Protein 2LGW (pdb70)

Nearest PDB structures (foldseek):
  2lgw-assembly1_A  TM=8.904E-01  e=2.375E-09  Homo sapiens
  2dmx-assembly1_A  TM=7.917E-01  e=4.031E-05  Homo sapiens
  6u3s-assembly1_A  TM=6.944E-01  e=1.295E-05  Homo sapiens
  2ej7-assembly1_A  TM=7.382E-01  e=2.653E-05  Homo sapiens
  2lgw-assembly1_A  TM=1.014E+00  e=5.172E-11  Homo sapiens

Solvent-accessible surface area: 5667 Å² total; per-residue (Å²): 231,47,66,1,121,136,65,12,54,35,57,143,108,38,74,57,111,48,9,93,108,0,44,138,74,22,10,109,95,80,82,94,102,120,27,96,129,72,126,89,98,5,87,74,68,87,111,52,0,30,99,14,39,81,30,46,38,64,154,110,73,102,80,58,145,96,117,159,60,219,151

InterPro domains:
  IPR001623 DnaJ domain [PF00226] (3-66)
  IPR001623 DnaJ domain [PR00625] (5-23)
  IPR001623 DnaJ domain [PR00625] (23-38)
  IPR001623 DnaJ domain [PR00625] (41-61)
  IPR001623 DnaJ domain [PR00625] (61-80)
  IPR001623 DnaJ domain [PS50076] (3-69)
  IPR001623 DnaJ domain [SM00271] (2-61)
  IPR001623 DnaJ domain [cd06257] (4-58)
  IPR003903 Ubiquitin interacting motif [PS50330] (250-269)
  IPR003903 Ubiquitin interacting motif [SM00726] (207-226)
  IPR003903 Ubiquitin interacting motif [SM00726] (250-269)
  IPR018253 DnaJ domain, conserved site [PS00636] (46-65)
  IPR036869 Chaperone J-domain superfamily [G3DSA:1.10.287.110] (2-115)
  IPR036869 Chaperone J-domain superfamily [SSF46565] (2-113)
  IPR043183 DnaJ homolog subfamily B member 2/6-like [PTHR45168] (1-264)

CATH classification: 1.10.287.110

GO terms:
  GO:0005789 endoplasmic reticulum membrane (C, IDA)
  GO:0005515 protein binding (F, IPI)
  GO:0036503 ERAD pathway (P, IDA)
  GO:0032436 positive regulation of proteasomal ubiquitin-dependent protein catabolic process (P, IDA)
  GO:0005634 nucleus (C, IDA)
  GO:0005737 cytoplasm (C, IDA)
  GO:0120283 protein serine/threonine kinase binding (F, IPI)
  GO:0032880 regulation of protein localization (P, IMP)
  GO:0090084 negative regulation of inclusion body assembly (P, IMP)
  GO:0031625 ubiquitin protein ligase binding (F, IPI)
  GO:0030544 Hsp70 protein binding (F, IDA)
  GO:0031593 polyubiquitin modification-dependent protein binding (F, IDA)
  GO:0043161 proteasome-mediated ubiquitin-dependent protein catabolic process (P, IMP)
  GO:0070628 proteasome binding (F, IDA)
  GO:0016234 inclusion body (C, IDA)
  GO:0000502 proteasome complex (C, IDA)
  GO:0031398 positive regulation of protein ubiquitination (P, IDA)
  GO:0090084 negative regulation of inclusion body assembly (P, IDA)
  GO:0090086 negative regulation of protein deubiquitination (P, IDA)
  GO:0030544 Hsp70 protein binding (F, IPI)

Structure (mmCIF, N/CA/C/O backbone):
data_2LGW
#
_entry.id   2LGW
#
loop_
_atom_site.group_PDB
_atom_site.id
_atom_site.type_symbol
_atom_site.label_atom_id
_atom_site.label_alt_id
_atom_site.label_comp_id
_atom_site.label_asym_id
_atom_site.label_entity_id
_atom_site.label_seq_id
_atom_site.pdbx_PDB_ins_code
_atom_site.Cartn_x
_atom_site.Cartn_y
_atom_site.Cartn_z
_atom_site.occupancy
_atom_site.B_iso_or_equiv
_atom_site.auth_seq_id
_atom_site.auth_comp_id
_atom_site.auth_asym_id
_atom_site.auth_atom_id
_atom_site.pdbx_PDB_model_num
ATOM 1 N N . MET A 1 1 ? -13.664 3.109 9.956 1.00 0.00 1 MET A N 1
ATOM 2 C CA . MET A 1 1 ? -12.518 2.207 9.710 1.00 0.00 1 MET A CA 1
ATOM 3 C C . MET A 1 1 ? -11.884 2.514 8.364 1.00 0.00 1 MET A C 1
ATOM 4 O O . MET A 1 1 ? -12.463 2.222 7.318 1.00 0.00 1 MET A O 1
ATOM 20 N N . ALA A 1 2 ? -10.705 3.115 8.385 1.00 0.00 2 ALA A N 1
ATOM 21 C CA . ALA A 1 2 ? -9.981 3.382 7.152 1.00 0.00 2 ALA A CA 1
ATOM 22 C C . ALA A 1 2 ? -8.752 2.492 7.052 1.00 0.00 2 ALA A C 1
ATOM 23 O O . ALA A 1 2 ? -8.460 1.932 5.998 1.00 0.00 2 ALA A O 1
ATOM 30 N N . SER A 1 3 ? -8.030 2.396 8.171 1.00 0.00 3 SER A N 1
ATOM 31 C CA . SER A 1 3 ? -6.854 1.531 8.307 1.00 0.00 3 SER A CA 1
ATOM 32 C C . SER A 1 3 ? -5.685 2.001 7.442 1.00 0.00 3 SER A C 1
ATOM 33 O O . SER A 1 3 ? -4.575 1.485 7.560 1.00 0.00 3 SER A O 1
ATOM 41 N N . TYR A 1 4 ? -5.933 3.002 6.602 1.00 0.00 4 TYR A N 1
ATOM 42 C CA . TYR A 1 4 ? -4.929 3.511 5.675 1.00 0.00 4 TYR A CA 1
ATOM 43 C C . TYR A 1 4 ? -3.687 4.020 6.404 1.00 0.00 4 TYR A C 1
ATOM 44 O O . TYR A 1 4 ? -2.566 3.866 5.915 1.00 0.00 4 TYR A O 1
ATOM 62 N N . TYR A 1 5 ? -3.895 4.607 7.575 1.00 0.00 5 TYR A N 1
ATOM 63 C CA . TYR A 1 5 ? -2.795 5.088 8.401 1.00 0.00 5 TYR A CA 1
ATOM 64 C C . TYR A 1 5 ? -1.827 3.948 8.706 1.00 0.00 5 TYR A C 1
ATOM 65 O O . TYR A 1 5 ? -0.609 4.116 8.653 1.00 0.00 5 TYR A O 1
ATOM 83 N N . GLU A 1 6 ? -2.387 2.791 9.020 1.00 0.00 6 GLU A N 1
ATOM 84 C CA . GLU A 1 6 ? -1.595 1.617 9.341 1.00 0.00 6 GLU A CA 1
ATOM 85 C C . GLU A 1 6 ? -0.967 0.995 8.096 1.00 0.00 6 GLU A C 1
ATOM 86 O O . GLU A 1 6 ? 0.213 0.643 8.094 1.00 0.00 6 GLU A O 1
ATOM 98 N N . ILE A 1 7 ? -1.772 0.868 7.044 1.00 0.00 7 ILE A N 1
ATOM 99 C CA . ILE A 1 7 ? -1.405 0.063 5.882 1.00 0.00 7 ILE A CA 1
ATOM 100 C C . ILE A 1 7 ? -0.321 0.696 5.003 1.00 0.00 7 ILE A C 1
ATOM 101 O O . ILE A 1 7 ? 0.581 -0.004 4.537 1.00 0.00 7 ILE A O 1
ATOM 117 N N . LEU A 1 8 ? -0.387 2.003 4.777 1.00 0.00 8 LEU A N 1
ATOM 118 C CA . LEU A 1 8 ? 0.465 2.616 3.770 1.00 0.00 8 LEU A CA 1
ATOM 119 C C . LEU A 1 8 ? 1.663 3.328 4.382 1.00 0.00 8 LEU A C 1
ATOM 120 O O . LEU A 1 8 ? 2.607 2.695 4.852 1.00 0.00 8 LEU A O 1
ATOM 136 N N . ASP A 1 9 ? 1.603 4.654 4.381 1.00 0.00 9 ASP A N 1
ATOM 137 C CA . ASP A 1 9 ? 2.749 5.472 4.760 1.00 0.00 9 ASP A CA 1
ATOM 138 C C . ASP A 1 9 ? 2.308 6.673 5.585 1.00 0.00 9 ASP A C 1
ATOM 139 O O . ASP A 1 9 ? 3.002 7.095 6.507 1.00 0.00 9 ASP A O 1
ATOM 148 N N . VAL A 1 10 ? 1.146 7.219 5.253 1.00 0.00 10 VAL A N 1
ATOM 149 C CA . VAL A 1 10 ? 0.628 8.386 5.964 1.00 0.00 10 VAL A CA 1
ATOM 150 C C . VAL A 1 10 ? -0.823 8.178 6.413 1.00 0.00 10 VAL A C 1
ATOM 151 O O . VAL A 1 10 ? -1.503 7.269 5.934 1.00 0.00 10 VAL A O 1
ATOM 164 N N . PRO A 1 11 ? -1.290 8.997 7.378 1.00 0.00 11 PRO A N 1
ATOM 165 C CA . PRO A 1 11 ? -2.687 8.989 7.849 1.00 0.00 11 PRO A CA 1
ATOM 166 C C . PRO A 1 11 ? -3.688 9.349 6.758 1.00 0.00 11 PRO A C 1
ATOM 167 O O . PRO A 1 11 ? -3.331 9.964 5.752 1.00 0.00 11 PRO A O 1
ATOM 178 N N . ARG A 1 12 ? -4.955 8.991 6.968 1.00 0.00 12 ARG A N 1
ATOM 179 C CA . ARG A 1 12 ? -5.993 9.374 6.028 1.00 0.00 12 ARG A CA 1
ATOM 180 C C . ARG A 1 12 ? -6.392 10.826 6.285 1.00 0.00 12 ARG A C 1
ATOM 181 O O . ARG A 1 12 ? -7.023 11.159 7.286 1.00 0.00 12 ARG A O 1
ATOM 202 N N . SER A 1 13 ? -5.964 11.675 5.381 1.00 0.00 13 SER A N 1
ATOM 203 C CA . SER A 1 13 ? -6.136 13.114 5.495 1.00 0.00 13 SER A CA 1
ATOM 204 C C . SER A 1 13 ? -5.589 13.740 4.227 1.00 0.00 13 SER A C 1
ATOM 205 O O . SER A 1 13 ? -6.139 14.701 3.692 1.00 0.00 13 SER A O 1
ATOM 213 N N . ALA A 1 14 ? -4.506 13.151 3.745 1.00 0.00 14 ALA A N 1
ATOM 214 C CA . ALA A 1 14 ? -3.929 13.522 2.475 1.00 0.00 14 ALA A CA 1
ATOM 215 C C . ALA A 1 14 ? -4.812 13.024 1.332 1.00 0.00 14 ALA A C 1
ATOM 216 O O . ALA A 1 14 ? -5.455 11.976 1.443 1.00 0.00 14 ALA A O 1
ATOM 223 N N . SER A 1 15 ? -4.869 13.797 0.254 1.00 0.00 15 SER A N 1
ATOM 224 C CA . SER A 1 15 ? -5.711 13.466 -0.890 1.00 0.00 15 SER A CA 1
ATOM 225 C C . SER A 1 15 ? -5.197 12.225 -1.612 1.00 0.00 15 SER A C 1
ATOM 226 O O . SER A 1 15 ? -4.054 11.816 -1.407 1.00 0.00 15 SER A O 1
ATOM 234 N N . ALA A 1 16 ? -6.033 11.660 -2.479 1.00 0.00 16 ALA A N 1
ATOM 235 C CA . ALA A 1 16 ? -5.701 10.440 -3.224 1.00 0.00 16 ALA A CA 1
ATOM 236 C C . ALA A 1 16 ? -4.356 10.560 -3.942 1.00 0.00 16 ALA A C 1
ATOM 237 O O . ALA A 1 16 ? -3.642 9.571 -4.126 1.00 0.00 16 ALA A O 1
ATOM 244 N N . ASP A 1 17 ? -4.015 11.782 -4.325 1.00 0.00 17 ASP A N 1
ATOM 245 C CA . ASP A 1 17 ? -2.755 12.065 -5.003 1.00 0.00 17 ASP A CA 1
ATOM 246 C C . ASP A 1 17 ? -1.580 11.634 -4.141 1.00 0.00 17 ASP A C 1
ATOM 247 O O . ASP A 1 17 ? -0.625 11.024 -4.624 1.00 0.00 17 ASP A O 1
ATOM 256 N N . ASP A 1 18 ? -1.666 11.965 -2.864 1.00 0.00 18 ASP A N 1
ATOM 257 C CA . ASP A 1 18 ? -0.618 11.649 -1.902 1.00 0.00 18 ASP A CA 1
ATOM 258 C C . ASP A 1 18 ? -0.556 10.149 -1.667 1.00 0.00 18 ASP A C 1
ATOM 259 O O . ASP A 1 18 ? 0.513 9.596 -1.465 1.00 0.00 18 ASP A O 1
ATOM 268 N N . ILE A 1 19 ? -1.717 9.501 -1.697 1.00 0.00 19 ILE A N 1
ATOM 269 C CA . ILE A 1 19 ? -1.794 8.043 -1.553 1.00 0.00 19 ILE A CA 1
ATOM 270 C C . ILE A 1 19 ? -0.958 7.349 -2.630 1.00 0.00 19 ILE A C 1
ATOM 271 O O . ILE A 1 19 ? -0.162 6.454 -2.331 1.00 0.00 19 ILE A O 1
ATOM 287 N N . LYS A 1 20 ? -1.126 7.777 -3.877 1.00 0.00 20 LYS A N 1
ATOM 288 C CA . LYS A 1 20 ? -0.355 7.217 -4.981 1.00 0.00 20 LYS A CA 1
ATOM 289 C C . LYS A 1 20 ? 1.124 7.563 -4.818 1.00 0.00 20 LYS A C 1
ATOM 290 O O . LYS A 1 20 ? 2.003 6.743 -5.092 1.00 0.00 20 LYS A O 1
ATOM 309 N N . LYS A 1 21 ? 1.384 8.778 -4.351 1.00 0.00 21 LYS A N 1
ATOM 310 C CA . LYS A 1 21 ? 2.742 9.250 -4.143 1.00 0.00 21 LYS A CA 1
ATOM 311 C C . LYS A 1 21 ? 3.398 8.514 -2.973 1.00 0.00 21 LYS A C 1
ATOM 312 O O . LYS A 1 21 ? 4.598 8.246 -2.997 1.00 0.00 21 LYS A O 1
ATOM 331 N N . ALA A 1 22 ? 2.609 8.195 -1.950 1.00 0.00 22 ALA A N 1
ATOM 332 C CA . ALA A 1 22 ? 3.094 7.431 -0.807 1.00 0.00 22 ALA A CA 1
ATOM 333 C C . ALA A 1 22 ? 3.517 6.035 -1.241 1.00 0.00 22 ALA A C 1
ATOM 334 O O . ALA A 1 22 ? 4.490 5.480 -0.728 1.00 0.00 22 ALA A O 1
ATOM 341 N N . TYR A 1 23 ? 2.788 5.481 -2.198 1.00 0.00 23 TYR A N 1
ATOM 342 C CA . TYR A 1 23 ? 3.160 4.216 -2.805 1.00 0.00 23 TYR A CA 1
ATOM 343 C C . TYR A 1 23 ? 4.486 4.356 -3.541 1.00 0.00 23 TYR A C 1
ATOM 344 O O . TYR A 1 23 ? 5.396 3.552 -3.354 1.00 0.00 23 TYR A O 1
ATOM 362 N N . ARG A 1 24 ? 4.600 5.404 -4.350 1.00 0.00 24 ARG A N 1
ATOM 363 C CA . ARG A 1 24 ? 5.809 5.633 -5.130 1.00 0.00 24 ARG A CA 1
ATOM 364 C C . ARG A 1 24 ? 7.007 5.908 -4.229 1.00 0.00 24 ARG A C 1
ATOM 365 O O . ARG A 1 24 ? 8.089 5.370 -4.450 1.00 0.00 24 ARG A O 1
ATOM 386 N N . ARG A 1 25 ? 6.813 6.726 -3.200 1.00 0.00 25 ARG A N 1
ATOM 387 C CA . ARG A 1 25 ? 7.909 7.087 -2.311 1.00 0.00 25 ARG A CA 1
ATOM 388 C C . ARG A 1 25 ? 8.405 5.860 -1.551 1.00 0.00 25 ARG A C 1
ATOM 389 O O . ARG A 1 25 ? 9.609 5.673 -1.376 1.00 0.00 25 ARG A O 1
ATOM 410 N N . LYS A 1 26 ? 7.475 5.017 -1.124 1.00 0.00 26 LYS A N 1
ATOM 411 C CA . LYS A 1 26 ? 7.818 3.800 -0.417 1.00 0.00 26 LYS A CA 1
ATOM 412 C C . LYS A 1 26 ? 8.442 2.786 -1.368 1.00 0.00 26 LYS A C 1
ATOM 413 O O . LYS A 1 26 ? 9.340 2.036 -0.991 1.00 0.00 26 LYS A O 1
ATOM 432 N N . ALA A 1 27 ? 7.949 2.770 -2.597 1.00 0.00 27 ALA A N 1
ATOM 433 C CA . ALA A 1 27 ? 8.526 1.943 -3.652 1.00 0.00 27 ALA A CA 1
ATOM 434 C C . ALA A 1 27 ? 10.017 2.225 -3.821 1.00 0.00 27 ALA A C 1
ATOM 435 O O . ALA A 1 27 ? 10.816 1.303 -3.940 1.00 0.00 27 ALA A O 1
ATOM 442 N N . LEU A 1 28 ? 10.382 3.506 -3.835 1.00 0.00 28 LEU A N 1
ATOM 443 C CA . LEU A 1 28 ? 11.788 3.909 -3.902 1.00 0.00 28 LEU A CA 1
ATOM 444 C C . LEU A 1 28 ? 12.499 3.618 -2.581 1.00 0.00 28 LEU A C 1
ATOM 445 O O . LEU A 1 28 ? 13.684 3.275 -2.560 1.00 0.00 28 LEU A O 1
ATOM 461 N N . GLN A 1 29 ? 11.762 3.771 -1.490 1.00 0.00 29 GLN A N 1
ATOM 462 C CA . GLN A 1 29 ? 12.268 3.519 -0.141 1.00 0.00 29 GLN A CA 1
ATOM 463 C C . GLN A 1 29 ? 12.692 2.056 0.033 1.00 0.00 29 GLN A C 1
ATOM 464 O O . GLN A 1 29 ? 13.679 1.764 0.712 1.00 0.00 29 GLN A O 1
ATOM 478 N N . TRP A 1 30 ? 11.948 1.147 -0.583 1.00 0.00 30 TRP A N 1
ATOM 479 C CA . TRP A 1 30 ? 12.260 -0.279 -0.516 1.00 0.00 30 TRP A CA 1
ATOM 480 C C . TRP A 1 30 ? 12.710 -0.800 -1.877 1.00 0.00 30 TRP A C 1
ATOM 481 O O . TRP A 1 30 ? 12.663 -1.999 -2.151 1.00 0.00 30 TRP A O 1
ATOM 502 N N . HIS A 1 31 ? 13.123 0.117 -2.735 1.00 0.00 31 HIS A N 1
ATOM 503 C CA . HIS A 1 31 ? 13.611 -0.232 -4.062 1.00 0.00 31 HIS A CA 1
ATOM 504 C C . HIS A 1 31 ? 14.984 -0.888 -3.921 1.00 0.00 31 HIS A C 1
ATOM 505 O O . HIS A 1 31 ? 15.756 -0.525 -3.042 1.00 0.00 31 HIS A O 1
ATOM 520 N N . PRO A 1 32 ? 15.293 -1.878 -4.788 1.00 0.00 32 PRO A N 1
ATOM 521 C CA . PRO A 1 32 ? 16.523 -2.690 -4.705 1.00 0.00 32 PRO A CA 1
ATOM 522 C C . PRO A 1 32 ? 17.801 -1.861 -4.670 1.00 0.00 32 PRO A C 1
ATOM 523 O O . PRO A 1 32 ? 18.809 -2.288 -4.111 1.00 0.00 32 PRO A O 1
ATOM 534 N N . ASP A 1 33 ? 17.762 -0.687 -5.277 1.00 0.00 33 ASP A N 1
ATOM 535 C CA . ASP A 1 33 ? 18.908 0.217 -5.255 1.00 0.00 33 ASP A CA 1
ATOM 536 C C . ASP A 1 33 ? 19.142 0.735 -3.837 1.00 0.00 33 ASP A C 1
ATOM 537 O O . ASP A 1 33 ? 20.257 1.101 -3.470 1.00 0.00 33 ASP A O 1
ATOM 546 N N . LYS A 1 34 ? 18.079 0.745 -3.044 1.00 0.00 34 LYS A N 1
ATOM 547 C CA . LYS A 1 34 ? 18.115 1.298 -1.702 1.00 0.00 34 LYS A CA 1
ATOM 548 C C . LYS A 1 34 ? 18.040 0.192 -0.648 1.00 0.00 34 LYS A C 1
ATOM 549 O O . LYS A 1 34 ? 18.018 0.470 0.550 1.00 0.00 34 LYS A O 1
ATOM 568 N N . ASN A 1 35 ? 18.010 -1.060 -1.088 1.00 0.00 35 ASN A N 1
ATOM 569 C CA . ASN A 1 35 ? 17.854 -2.176 -0.163 1.00 0.00 35 ASN A CA 1
ATOM 570 C C . ASN A 1 35 ? 19.193 -2.884 0.041 1.00 0.00 35 ASN A C 1
ATOM 571 O O . ASN A 1 35 ? 19.982 -3.031 -0.896 1.00 0.00 35 ASN A O 1
ATOM 582 N N . PRO A 1 36 ? 19.479 -3.295 1.288 1.00 0.00 36 PRO A N 1
ATOM 583 C CA . PRO A 1 36 ? 20.729 -3.966 1.639 1.00 0.00 36 PRO A CA 1
ATOM 584 C C . PRO A 1 36 ? 20.662 -5.485 1.443 1.00 0.00 36 PRO A C 1
ATOM 585 O O . PRO A 1 36 ? 20.432 -5.965 0.335 1.00 0.00 36 PRO A O 1
ATOM 596 N N . ASP A 1 37 ? 20.857 -6.239 2.524 1.00 0.00 37 ASP A N 1
ATOM 597 C CA . ASP A 1 37 ? 20.866 -7.702 2.453 1.00 0.00 37 ASP A CA 1
ATOM 598 C C . ASP A 1 37 ? 19.460 -8.267 2.589 1.00 0.00 37 ASP A C 1
ATOM 599 O O . ASP A 1 37 ? 19.233 -9.460 2.395 1.00 0.00 37 ASP A O 1
ATOM 608 N N . ASN A 1 38 ? 18.513 -7.400 2.908 1.00 0.00 38 ASN A N 1
ATOM 609 C CA . ASN A 1 38 ? 17.129 -7.815 3.068 1.00 0.00 38 ASN A CA 1
ATOM 610 C C . ASN A 1 38 ? 16.319 -7.429 1.841 1.00 0.00 38 ASN A C 1
ATOM 611 O O . ASN A 1 38 ? 15.971 -6.262 1.658 1.00 0.00 38 ASN A O 1
ATOM 622 N N . LYS A 1 39 ? 16.040 -8.408 0.994 1.00 0.00 39 LYS A N 1
ATOM 623 C CA . LYS A 1 39 ? 15.271 -8.170 -0.220 1.00 0.00 39 LYS A CA 1
ATOM 624 C C . LYS A 1 39 ? 13.817 -8.541 0.007 1.00 0.00 39 LYS A C 1
ATOM 625 O O . LYS A 1 39 ? 12.915 -7.929 -0.560 1.00 0.00 39 LYS A O 1
ATOM 644 N N . GLU A 1 40 ? 13.608 -9.527 0.870 1.00 0.00 40 GLU A N 1
ATOM 645 C CA . GLU A 1 40 ? 12.275 -10.055 1.135 1.00 0.00 40 GLU A CA 1
ATOM 646 C C . GLU A 1 40 ? 11.383 -8.965 1.713 1.00 0.00 40 GLU A C 1
ATOM 647 O O . GLU A 1 40 ? 10.258 -8.779 1.270 1.00 0.00 40 GLU A O 1
ATOM 659 N N . PHE A 1 41 ? 11.917 -8.215 2.663 1.00 0.00 41 PHE A N 1
ATOM 660 C CA . PHE A 1 41 ? 11.176 -7.130 3.285 1.00 0.00 41 PHE A CA 1
ATOM 661 C C . PHE A 1 41 ? 10.901 -6.006 2.297 1.00 0.00 41 PHE A C 1
ATOM 662 O O . PHE A 1 41 ? 9.830 -5.399 2.323 1.00 0.00 41 PHE A O 1
ATOM 679 N N . ALA A 1 42 ? 11.865 -5.736 1.427 1.00 0.00 42 ALA A N 1
ATOM 680 C CA . ALA A 1 42 ? 11.730 -4.658 0.457 1.00 0.00 42 ALA A CA 1
ATOM 681 C C . ALA A 1 42 ? 10.658 -4.983 -0.576 1.00 0.00 42 ALA A C 1
ATOM 682 O O . ALA A 1 42 ? 9.798 -4.154 -0.873 1.00 0.00 42 ALA A O 1
ATOM 689 N N . GLU A 1 43 ? 10.687 -6.202 -1.100 1.00 0.00 43 GLU A N 1
ATOM 690 C CA . GLU A 1 43 ? 9.683 -6.625 -2.066 1.00 0.00 43 GLU A CA 1
ATOM 691 C C . GLU A 1 43 ? 8.329 -6.798 -1.389 1.00 0.00 43 GLU A C 1
ATOM 692 O O . GLU A 1 43 ? 7.295 -6.495 -1.978 1.00 0.00 43 GLU A O 1
ATOM 704 N N . LYS A 1 44 ? 8.343 -7.282 -0.148 1.00 0.00 44 LYS A N 1
ATOM 705 C CA . LYS A 1 44 ? 7.131 -7.466 0.625 1.00 0.00 44 LYS A CA 1
ATOM 706 C C . LYS A 1 44 ? 6.410 -6.135 0.795 1.00 0.00 44 LYS A C 1
ATOM 707 O O . LYS A 1 44 ? 5.198 -6.046 0.609 1.00 0.00 44 LYS A O 1
ATOM 726 N N . LYS A 1 45 ? 7.175 -5.096 1.115 1.00 0.00 45 LYS A N 1
ATOM 727 C CA . LYS A 1 45 ? 6.614 -3.766 1.290 1.00 0.00 45 LYS A CA 1
ATOM 728 C C . LYS A 1 45 ? 6.120 -3.212 -0.030 1.00 0.00 45 LYS A C 1
ATOM 729 O O . LYS A 1 45 ? 5.063 -2.592 -0.091 1.00 0.00 45 LYS A O 1
ATOM 748 N N . PHE A 1 46 ? 6.878 -3.463 -1.088 1.00 0.00 46 PHE A N 1
ATOM 749 C CA . PHE A 1 46 ? 6.496 -3.026 -2.425 1.00 0.00 46 PHE A CA 1
ATOM 750 C C . PHE A 1 46 ? 5.186 -3.692 -2.849 1.00 0.00 46 PHE A C 1
ATOM 751 O O . PHE A 1 46 ? 4.308 -3.056 -3.431 1.00 0.00 46 PHE A O 1
ATOM 768 N N . LYS A 1 47 ? 5.063 -4.975 -2.542 1.00 0.00 47 LYS A N 1
ATOM 769 C CA . LYS A 1 47 ? 3.872 -5.734 -2.890 1.00 0.00 47 LYS A CA 1
ATOM 770 C C . LYS A 1 47 ? 2.655 -5.274 -2.092 1.00 0.00 47 LYS A C 1
ATOM 771 O O . LYS A 1 47 ? 1.570 -5.101 -2.657 1.00 0.00 47 LYS A O 1
ATOM 790 N N . GLU A 1 48 ? 2.830 -5.061 -0.791 1.00 0.00 48 GLU A N 1
ATOM 791 C CA . GLU A 1 48 ? 1.710 -4.672 0.063 1.00 0.00 48 GLU A CA 1
ATOM 792 C C . GLU A 1 48 ? 1.272 -3.231 -0.194 1.00 0.00 48 GLU A C 1
ATOM 793 O O . GLU A 1 48 ? 0.081 -2.933 -0.151 1.00 0.00 48 GLU A O 1
ATOM 805 N N . VAL A 1 49 ? 2.213 -2.334 -0.475 1.00 0.00 49 VAL A N 1
ATOM 806 C CA . VAL A 1 49 ? 1.844 -0.957 -0.787 1.00 0.00 49 VAL A CA 1
ATOM 807 C C . VAL A 1 49 ? 1.093 -0.904 -2.110 1.00 0.00 49 VAL A C 1
ATOM 808 O O . VAL A 1 49 ? 0.118 -0.170 -2.245 1.00 0.00 49 VAL A O 1
ATOM 821 N N . ALA A 1 50 ? 1.522 -1.718 -3.068 1.00 0.00 50 ALA A N 1
ATOM 822 C CA . ALA A 1 50 ? 0.880 -1.756 -4.371 1.00 0.00 50 ALA A CA 1
ATOM 823 C C . ALA A 1 50 ? -0.577 -2.192 -4.260 1.00 0.00 50 ALA A C 1
ATOM 824 O O . ALA A 1 50 ? -1.453 -1.582 -4.865 1.00 0.00 50 ALA A O 1
ATOM 831 N N . GLU A 1 51 ? -0.839 -3.229 -3.467 1.00 0.00 51 GLU A N 1
ATOM 832 C CA . GLU A 1 51 ? -2.200 -3.734 -3.307 1.00 0.00 51 GLU A CA 1
ATOM 833 C C . GLU A 1 51 ? -3.044 -2.780 -2.469 1.00 0.00 51 GLU A C 1
ATOM 834 O O . GLU A 1 51 ? -4.210 -2.533 -2.773 1.00 0.00 51 GLU A O 1
ATOM 846 N N . ALA A 1 52 ? -2.439 -2.240 -1.420 1.00 0.00 52 ALA A N 1
ATOM 847 C CA . ALA A 1 52 ? -3.145 -1.397 -0.470 1.00 0.00 52 ALA A CA 1
ATOM 848 C C . ALA A 1 52 ? -3.478 -0.036 -1.072 1.00 0.00 52 ALA A C 1
ATOM 849 O O . ALA A 1 52 ? -4.564 0.506 -0.858 1.00 0.00 52 ALA A O 1
ATOM 856 N N . TYR A 1 53 ? -2.542 0.511 -1.830 1.00 0.00 53 TYR A N 1
ATOM 857 C CA . TYR A 1 53 ? -2.777 1.756 -2.539 1.00 0.00 53 TYR A CA 1
ATOM 858 C C . TYR A 1 53 ? -3.788 1.516 -3.658 1.00 0.00 53 TYR A C 1
ATOM 859 O O . TYR A 1 53 ? -4.609 2.381 -3.966 1.00 0.00 53 TYR A O 1
ATOM 877 N N . GLU A 1 54 ? -3.726 0.324 -4.246 1.00 0.00 54 GLU A N 1
ATOM 878 C CA . GLU A 1 54 ? -4.633 -0.058 -5.321 1.00 0.00 54 GLU A CA 1
ATOM 879 C C . GLU A 1 54 ? -6.083 -0.026 -4.847 1.00 0.00 54 GLU A C 1
ATOM 880 O O . GLU A 1 54 ? -6.940 0.581 -5.492 1.00 0.00 54 GLU A O 1
ATOM 892 N N . VAL A 1 55 ? -6.354 -0.670 -3.714 1.00 0.00 55 VAL A N 1
ATOM 893 C CA . VAL A 1 55 ? -7.714 -0.736 -3.197 1.00 0.00 55 VAL A CA 1
ATOM 894 C C . VAL A 1 55 ? -8.211 0.622 -2.735 1.00 0.00 55 VAL A C 1
ATOM 895 O O . VAL A 1 55 ? -9.349 0.969 -2.987 1.00 0.00 55 VAL A O 1
ATOM 908 N N . LEU A 1 56 ? -7.369 1.402 -2.072 1.00 0.00 56 LEU A N 1
ATOM 909 C CA . LEU A 1 56 ? -7.824 2.676 -1.528 1.00 0.00 56 LEU A CA 1
ATOM 910 C C . LEU A 1 56 ? -8.039 3.721 -2.619 1.00 0.00 56 LEU A C 1
ATOM 911 O O . LEU A 1 56 ? -8.890 4.605 -2.480 1.00 0.00 56 LEU A O 1
ATOM 927 N N . SER A 1 57 ? -7.294 3.614 -3.709 1.00 0.00 57 SER A N 1
ATOM 928 C CA . SER A 1 57 ? -7.391 4.594 -4.779 1.00 0.00 57 SER A CA 1
ATOM 929 C C . SER A 1 57 ? -8.635 4.333 -5.622 1.00 0.00 57 SER A C 1
ATOM 930 O O . SER A 1 57 ? -9.154 5.238 -6.277 1.00 0.00 57 SER A O 1
ATOM 938 N N . ASP A 1 58 ? -9.126 3.105 -5.587 1.00 0.00 58 ASP A N 1
ATOM 939 C CA . ASP A 1 58 ? -10.310 2.746 -6.353 1.00 0.00 58 ASP A CA 1
ATOM 940 C C . ASP A 1 58 ? -11.462 2.444 -5.407 1.00 0.00 58 ASP A C 1
ATOM 941 O O . ASP A 1 58 ? -11.380 1.546 -4.576 1.00 0.00 58 ASP A O 1
ATOM 950 N N . LYS A 1 59 ? -12.544 3.183 -5.565 1.00 0.00 59 LYS A N 1
ATOM 951 C CA . LYS A 1 59 ? -13.641 3.158 -4.610 1.00 0.00 59 LYS A CA 1
ATOM 952 C C . LYS A 1 59 ? -14.334 1.804 -4.611 1.00 0.00 59 LYS A C 1
ATOM 953 O O . LYS A 1 59 ? -14.787 1.325 -3.570 1.00 0.00 59 LYS A O 1
ATOM 972 N N . HIS A 1 60 ? -14.409 1.191 -5.781 1.00 0.00 60 HIS A N 1
ATOM 973 C CA . HIS A 1 60 ? -15.013 -0.129 -5.905 1.00 0.00 60 HIS A CA 1
ATOM 974 C C . HIS A 1 60 ? -14.132 -1.185 -5.242 1.00 0.00 60 HIS A C 1
ATOM 975 O O . HIS A 1 60 ? -14.629 -2.075 -4.556 1.00 0.00 60 HIS A O 1
ATOM 990 N N . LYS A 1 61 ? -12.823 -1.085 -5.449 1.00 0.00 61 LYS A N 1
ATOM 991 C CA . LYS A 1 61 ? -11.884 -2.025 -4.851 1.00 0.00 61 LYS A CA 1
ATOM 992 C C . LYS A 1 61 ? -11.952 -1.995 -3.328 1.00 0.00 61 LYS A C 1
ATOM 993 O O . LYS A 1 61 ? -11.776 -3.029 -2.681 1.00 0.00 61 LYS A O 1
ATOM 1012 N N . ARG A 1 62 ? -12.218 -0.820 -2.753 1.00 0.00 62 ARG A N 1
ATOM 1013 C CA . ARG A 1 62 ? -12.278 -0.693 -1.299 1.00 0.00 62 ARG A CA 1
ATOM 1014 C C . ARG A 1 62 ? -13.367 -1.587 -0.727 1.00 0.00 62 ARG A C 1
ATOM 1015 O O . ARG A 1 62 ? -13.147 -2.315 0.241 1.00 0.00 62 ARG A O 1
ATOM 1036 N N . GLU A 1 63 ? -14.540 -1.540 -1.342 1.00 0.00 63 GLU A N 1
ATOM 1037 C CA . GLU A 1 63 ? -15.673 -2.295 -0.846 1.00 0.00 63 GLU A CA 1
ATOM 1038 C C . GLU A 1 63 ? -15.479 -3.782 -1.103 1.00 0.00 63 GLU A C 1
ATOM 1039 O O . GLU A 1 63 ? -15.960 -4.610 -0.335 1.00 0.00 63 GLU A O 1
ATOM 1051 N N . ILE A 1 64 ? -14.763 -4.118 -2.176 1.00 0.00 64 ILE A N 1
ATOM 1052 C CA . ILE A 1 64 ? -14.443 -5.509 -2.467 1.00 0.00 64 ILE A CA 1
ATOM 1053 C C . ILE A 1 64 ? -13.566 -6.065 -1.354 1.00 0.00 64 ILE A C 1
ATOM 1054 O O . ILE A 1 64 ? -13.726 -7.205 -0.923 1.00 0.00 64 ILE A O 1
ATOM 1070 N N . TYR A 1 65 ? -12.666 -5.226 -0.864 1.00 0.00 65 TYR A N 1
ATOM 1071 C CA . TYR A 1 65 ? -11.785 -5.600 0.225 1.00 0.00 65 TYR A CA 1
ATOM 1072 C C . TYR A 1 65 ? -12.593 -5.843 1.501 1.00 0.00 65 TYR A C 1
ATOM 1073 O O . TYR A 1 65 ? -12.320 -6.781 2.249 1.00 0.00 65 TYR A O 1
ATOM 1091 N N . ASP A 1 66 ? -13.600 -5.002 1.736 1.00 0.00 66 ASP A N 1
ATOM 1092 C CA . ASP A 1 66 ? -14.450 -5.139 2.919 1.00 0.00 66 ASP A CA 1
ATOM 1093 C C . ASP A 1 66 ? -15.398 -6.336 2.806 1.00 0.00 66 ASP A C 1
ATOM 1094 O O . ASP A 1 66 ? -15.532 -7.116 3.751 1.00 0.00 66 ASP A O 1
ATOM 1103 N N . ARG A 1 67 ? -16.050 -6.494 1.652 1.00 0.00 67 ARG A N 1
ATOM 1104 C CA . ARG A 1 67 ? -17.032 -7.564 1.477 1.00 0.00 67 ARG A CA 1
ATOM 1105 C C . ARG A 1 67 ? -16.357 -8.931 1.393 1.00 0.00 67 ARG A C 1
ATOM 1106 O O . ARG A 1 67 ? -16.804 -9.886 2.019 1.00 0.00 67 ARG A O 1
ATOM 1127 N N .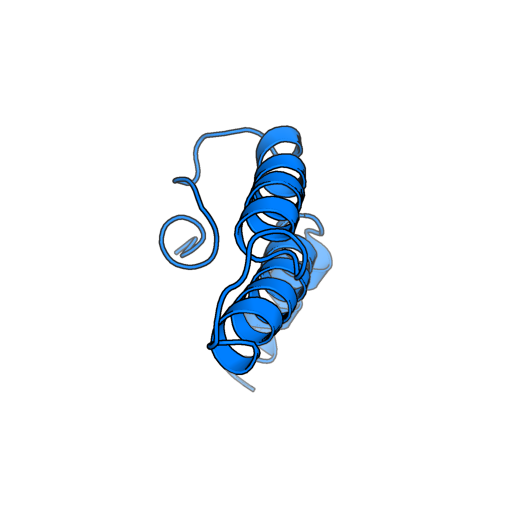 TYR A 1 68 ? -15.245 -9.006 0.672 1.00 0.00 68 TYR A N 1
ATOM 1128 C CA . TYR A 1 68 ? -14.591 -10.280 0.423 1.00 0.00 68 TYR A CA 1
ATOM 1129 C C . TYR A 1 68 ? -13.546 -10.538 1.492 1.00 0.00 68 TYR A C 1
ATOM 1130 O O . TYR A 1 68 ? -12.860 -11.558 1.487 1.00 0.00 68 TYR A O 1
ATOM 1148 N N . GLY A 1 69 ? -13.429 -9.587 2.403 1.00 0.00 69 GLY A N 1
ATOM 1149 C CA . GLY A 1 69 ? -12.702 -9.821 3.622 1.00 0.00 69 GLY A CA 1
ATOM 1150 C C . GLY A 1 69 ? -13.537 -10.649 4.562 1.00 0.00 69 GLY A C 1
ATOM 1151 O O . GLY A 1 69 ? -13.082 -11.649 5.120 1.00 0.00 69 GLY A O 1
ATOM 1155 N N . ARG A 1 70 ? -14.775 -10.214 4.721 1.00 0.00 70 ARG A N 1
ATOM 1156 C CA . ARG A 1 70 ? -15.764 -10.932 5.514 1.00 0.00 70 ARG A CA 1
ATOM 1157 C C . ARG A 1 70 ? -16.116 -12.276 4.888 1.00 0.00 70 ARG A C 1
ATOM 1158 O O . ARG A 1 70 ? -16.196 -13.285 5.587 1.00 0.00 70 ARG A O 1
ATOM 1179 N N . GLU A 1 71 ? -16.344 -12.282 3.578 1.00 0.00 71 GLU A N 1
ATOM 1180 C CA . GLU A 1 71 ? -16.671 -13.509 2.864 1.00 0.00 71 GLU A CA 1
ATOM 1181 C C . GLU A 1 71 ? -15.466 -14.440 2.800 1.00 0.00 71 GLU A C 1
ATOM 1182 O O . GLU A 1 71 ? -15.490 -15.492 3.469 1.00 0.00 71 GLU A O 1
ATOM 1194 N N . MET A 1 1 ? -11.580 3.459 11.819 1.00 0.00 1 MET A N 2
ATOM 1195 C CA . MET A 1 1 ? -12.598 2.804 10.964 1.00 0.00 1 MET A CA 2
ATOM 1196 C C . MET A 1 1 ? -11.940 2.172 9.744 1.00 0.00 1 MET A C 2
ATOM 1197 O O . MET A 1 1 ? -11.809 0.952 9.664 1.00 0.00 1 MET A O 2
ATOM 1213 N N . ALA A 1 2 ? -11.507 3.007 8.803 1.00 0.00 2 ALA A N 2
ATOM 1214 C CA . ALA A 1 2 ? -10.908 2.508 7.572 1.00 0.00 2 ALA A CA 2
ATOM 1215 C C . ALA A 1 2 ? -9.488 2.007 7.812 1.00 0.00 2 ALA A C 2
ATOM 1216 O O . ALA A 1 2 ? -9.050 1.035 7.195 1.00 0.00 2 ALA A O 2
ATOM 1223 N N . SER A 1 3 ? -8.773 2.702 8.701 1.00 0.00 3 SER A N 2
ATOM 1224 C CA . SER A 1 3 ? -7.412 2.325 9.108 1.00 0.00 3 SER A CA 2
ATOM 1225 C C . SER A 1 3 ? -6.406 2.460 7.961 1.00 0.00 3 SER A C 2
ATOM 1226 O O . SER A 1 3 ? -5.210 2.250 8.147 1.00 0.00 3 SER A O 2
ATOM 1234 N N . TYR A 1 4 ? -6.898 2.839 6.789 1.00 0.00 4 TYR A N 2
ATOM 1235 C CA . TYR A 1 4 ? -6.068 2.990 5.598 1.00 0.00 4 TYR A CA 2
ATOM 1236 C C . TYR A 1 4 ? -4.999 4.054 5.813 1.00 0.00 4 TYR A C 2
ATOM 1237 O O . TYR A 1 4 ? -3.867 3.922 5.353 1.00 0.00 4 TYR A O 2
ATOM 1255 N N . TYR A 1 5 ? -5.372 5.099 6.529 1.00 0.00 5 TYR A N 2
ATOM 1256 C CA . TYR A 1 5 ? -4.437 6.152 6.903 1.00 0.00 5 TYR A CA 2
ATOM 1257 C C . TYR A 1 5 ? -3.251 5.585 7.684 1.00 0.00 5 TYR A C 2
ATOM 1258 O O . TYR A 1 5 ? -2.114 6.007 7.488 1.00 0.00 5 TYR A O 2
ATOM 1276 N N . GLU A 1 6 ? -3.525 4.624 8.560 1.00 0.00 6 GLU A N 2
ATOM 1277 C CA . GLU A 1 6 ? -2.483 3.982 9.355 1.00 0.00 6 GLU A CA 2
ATOM 1278 C C . GLU A 1 6 ? -1.645 3.026 8.510 1.00 0.00 6 GLU A C 2
ATOM 1279 O O . GLU A 1 6 ? -0.416 3.018 8.597 1.00 0.00 6 GLU A O 2
ATOM 1291 N N . ILE A 1 7 ? -2.318 2.230 7.685 1.00 0.00 7 ILE A N 2
ATOM 1292 C CA . ILE A 1 7 ? -1.649 1.184 6.921 1.00 0.00 7 ILE A CA 2
ATOM 1293 C C . ILE A 1 7 ? -0.782 1.765 5.807 1.00 0.00 7 ILE A C 2
ATOM 1294 O O . ILE A 1 7 ? 0.257 1.200 5.462 1.00 0.00 7 ILE A O 2
ATOM 1310 N N . LEU A 1 8 ? -1.195 2.900 5.253 1.00 0.00 8 LEU A N 2
ATOM 1311 C CA . LEU A 1 8 ? -0.464 3.509 4.155 1.00 0.00 8 LEU A CA 2
ATOM 1312 C C . LEU A 1 8 ? 0.462 4.605 4.664 1.00 0.00 8 LEU A C 2
ATOM 1313 O O . LEU A 1 8 ? 1.667 4.384 4.820 1.00 0.00 8 LEU A O 2
ATOM 1329 N N . ASP A 1 9 ? -0.114 5.769 4.950 1.00 0.00 9 ASP A N 2
ATOM 1330 C CA . ASP A 1 9 ? 0.658 6.945 5.350 1.00 0.00 9 ASP A CA 2
ATOM 1331 C C . ASP A 1 9 ? -0.266 8.137 5.552 1.00 0.00 9 ASP A C 2
ATOM 1332 O O . ASP A 1 9 ? -0.172 8.857 6.547 1.00 0.00 9 ASP A O 2
ATOM 1341 N N . VAL A 1 10 ? -1.192 8.303 4.621 1.00 0.00 10 VAL A N 2
ATOM 1342 C CA . VAL A 1 10 ? -2.026 9.500 4.564 1.00 0.00 10 VAL A CA 2
ATOM 1343 C C . VAL A 1 10 ? -3.510 9.159 4.686 1.00 0.00 10 VAL A C 2
ATOM 1344 O O . VAL A 1 10 ? -3.927 8.035 4.400 1.00 0.00 10 VAL A O 2
ATOM 1357 N N . PRO A 1 11 ? -4.323 10.134 5.137 1.00 0.00 11 PRO A N 2
ATOM 1358 C CA . PRO A 1 11 ? -5.775 9.981 5.245 1.00 0.00 11 PRO A CA 2
ATOM 1359 C C . PRO A 1 11 ? -6.478 10.213 3.906 1.00 0.00 11 PRO A C 2
ATOM 1360 O O . PRO A 1 11 ? -5.854 10.602 2.921 1.00 0.00 11 PRO A O 2
ATOM 1371 N N . ARG A 1 12 ? -7.790 9.985 3.891 1.00 0.00 12 ARG A N 2
ATOM 1372 C CA . ARG A 1 12 ? -8.579 10.044 2.658 1.00 0.00 12 ARG A CA 2
ATOM 1373 C C . ARG A 1 12 ? -8.886 11.473 2.234 1.00 0.00 12 ARG A C 2
ATOM 1374 O O . ARG A 1 12 ? -9.415 11.707 1.149 1.00 0.00 12 ARG A O 2
ATOM 1395 N N . SER A 1 13 ? -8.574 12.418 3.101 1.00 0.00 13 SER A N 2
ATOM 1396 C CA . SER A 1 13 ? -8.742 13.831 2.792 1.00 0.00 13 SER A CA 2
ATOM 1397 C C . SER A 1 13 ? -7.735 14.278 1.726 1.00 0.00 13 SER A C 2
ATOM 1398 O O . SER A 1 13 ? -7.864 15.354 1.141 1.00 0.00 13 SER A O 2
ATOM 1406 N N . ALA A 1 14 ? -6.734 13.440 1.484 1.00 0.00 14 ALA A N 2
ATOM 1407 C CA . ALA A 1 14 ? -5.725 13.712 0.474 1.00 0.00 14 ALA A CA 2
ATOM 1408 C C . ALA A 1 14 ? -6.203 13.253 -0.899 1.00 0.00 14 ALA A C 2
ATOM 1409 O O . ALA A 1 14 ? -6.905 12.249 -1.018 1.00 0.00 14 ALA A O 2
ATOM 1416 N N . SER A 1 15 ? -5.837 14.005 -1.929 1.00 0.00 15 SER A N 2
ATOM 1417 C CA . SER A 1 15 ? -6.209 13.667 -3.294 1.00 0.00 15 SER A CA 2
ATOM 1418 C C . SER A 1 15 ? -5.410 12.465 -3.790 1.00 0.00 15 SER A C 2
ATOM 1419 O O . SER A 1 15 ? -4.380 12.129 -3.204 1.00 0.00 15 SER A O 2
ATOM 1427 N N . ALA A 1 16 ? -5.868 11.844 -4.868 1.00 0.00 16 ALA A N 2
ATOM 1428 C CA . ALA A 1 16 ? -5.280 10.592 -5.356 1.00 0.00 16 ALA A CA 2
ATOM 1429 C C . ALA A 1 16 ? -3.765 10.696 -5.536 1.00 0.00 16 ALA A C 2
ATOM 1430 O O . ALA A 1 16 ? -3.026 9.773 -5.191 1.00 0.00 16 ALA A O 2
ATOM 1437 N N . ASP A 1 17 ? -3.308 11.835 -6.046 1.00 0.00 17 ASP A N 2
ATOM 1438 C CA . ASP A 1 17 ? -1.884 12.050 -6.301 1.00 0.00 17 ASP A CA 2
ATOM 1439 C C . ASP A 1 17 ? -1.069 11.962 -5.013 1.00 0.00 17 ASP A C 2
ATOM 1440 O O . ASP A 1 17 ? 0.070 11.494 -5.021 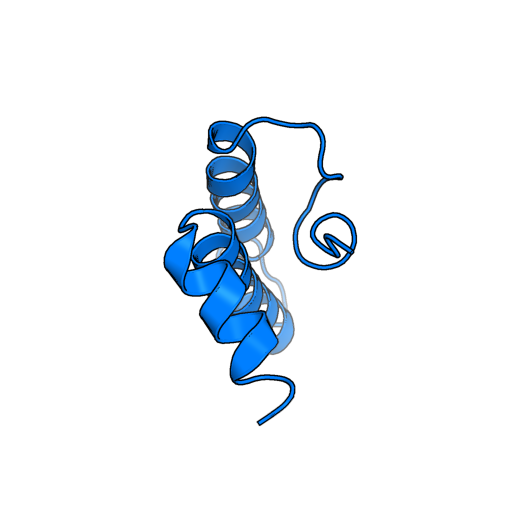1.00 0.00 17 ASP A O 2
ATOM 1449 N N . ASP A 1 18 ? -1.653 12.412 -3.909 1.00 0.00 18 ASP A N 2
ATOM 1450 C CA . ASP A 1 18 ? -0.957 12.393 -2.627 1.00 0.00 18 ASP A CA 2
ATOM 1451 C C . ASP A 1 18 ? -0.794 10.959 -2.145 1.00 0.00 18 ASP A C 2
ATOM 1452 O O . ASP A 1 18 ? 0.253 10.585 -1.617 1.00 0.00 18 ASP A O 2
ATOM 1461 N N . ILE A 1 19 ? -1.833 10.154 -2.343 1.00 0.00 19 ILE A N 2
ATOM 1462 C CA . ILE A 1 19 ? -1.750 8.721 -2.078 1.00 0.00 19 ILE A CA 2
ATOM 1463 C C . ILE A 1 19 ? -0.696 8.089 -2.979 1.00 0.00 19 ILE A C 2
ATOM 1464 O O . ILE A 1 19 ? 0.084 7.236 -2.547 1.00 0.00 19 ILE A O 2
ATOM 1480 N N . LYS A 1 20 ? -0.675 8.528 -4.235 1.00 0.00 20 LYS A N 2
ATOM 1481 C CA . LYS A 1 20 ? 0.329 8.086 -5.187 1.00 0.00 20 LYS A CA 2
ATOM 1482 C C . LYS A 1 20 ? 1.732 8.393 -4.668 1.00 0.00 20 LYS A C 2
ATOM 1483 O O . LYS A 1 20 ? 2.627 7.553 -4.745 1.00 0.00 20 LYS A O 2
ATOM 1502 N N . LYS A 1 21 ? 1.908 9.587 -4.117 1.00 0.00 21 LYS A N 2
ATOM 1503 C CA . LYS A 1 21 ? 3.174 9.955 -3.484 1.00 0.00 21 LYS A CA 2
ATOM 1504 C C . LYS A 1 21 ? 3.471 9.075 -2.270 1.00 0.00 21 LYS A C 2
ATOM 1505 O O . LYS A 1 21 ? 4.625 8.732 -2.012 1.00 0.00 21 LYS A O 2
ATOM 1524 N N . ALA A 1 22 ? 2.427 8.707 -1.533 1.00 0.00 22 ALA A N 2
ATOM 1525 C CA . ALA A 1 22 ? 2.589 7.935 -0.306 1.00 0.00 22 ALA A CA 2
ATOM 1526 C C . ALA A 1 22 ? 3.165 6.547 -0.579 1.00 0.00 22 ALA A C 2
ATOM 1527 O O . ALA A 1 22 ? 4.112 6.120 0.087 1.00 0.00 22 ALA A O 2
ATOM 1534 N N . TYR A 1 23 ? 2.613 5.833 -1.555 1.00 0.00 23 TYR A N 2
ATOM 1535 C CA . TYR A 1 23 ? 3.157 4.534 -1.896 1.00 0.00 23 TYR A CA 2
ATOM 1536 C C . TYR A 1 23 ? 4.514 4.701 -2.561 1.00 0.00 23 TYR A C 2
ATOM 1537 O O . TYR A 1 23 ? 5.414 3.898 -2.350 1.00 0.00 23 TYR A O 2
ATOM 1555 N N . ARG A 1 24 ? 4.647 5.748 -3.372 1.00 0.00 24 ARG A N 2
ATOM 1556 C CA . ARG A 1 24 ? 5.878 6.030 -4.081 1.00 0.00 24 ARG A CA 2
ATOM 1557 C C . ARG A 1 24 ? 7.060 6.190 -3.128 1.00 0.00 24 ARG A C 2
ATOM 1558 O O . ARG A 1 24 ? 8.123 5.620 -3.356 1.00 0.00 24 ARG A O 2
ATOM 1579 N N . ARG A 1 25 ? 6.865 6.945 -2.054 1.00 0.00 25 ARG A N 2
ATOM 1580 C CA . ARG A 1 25 ? 7.924 7.145 -1.065 1.00 0.00 25 ARG A CA 2
ATOM 1581 C C . ARG A 1 25 ? 8.230 5.837 -0.336 1.00 0.00 25 ARG A C 2
ATOM 1582 O O . ARG A 1 25 ? 9.392 5.520 -0.068 1.00 0.00 25 ARG A O 2
ATOM 1603 N N . LYS A 1 26 ? 7.184 5.069 -0.036 1.00 0.00 26 LYS A N 2
ATOM 1604 C CA . LYS A 1 26 ? 7.346 3.766 0.599 1.00 0.00 26 LYS A CA 2
ATOM 1605 C C . LYS A 1 26 ? 8.088 2.810 -0.337 1.00 0.00 26 LYS A C 2
ATOM 1606 O O . LYS A 1 26 ? 8.933 2.023 0.090 1.00 0.00 26 LYS A O 2
ATOM 1625 N N . ALA A 1 27 ? 7.774 2.912 -1.621 1.00 0.00 27 ALA A N 2
ATOM 1626 C CA . ALA A 1 27 ? 8.429 2.119 -2.653 1.00 0.00 27 ALA A CA 2
ATOM 1627 C C . ALA A 1 27 ? 9.921 2.425 -2.715 1.00 0.00 27 ALA A C 2
ATOM 1628 O O . ALA A 1 27 ? 10.736 1.545 -2.975 1.00 0.00 27 ALA A O 2
ATOM 1635 N N . LEU A 1 28 ? 10.259 3.689 -2.494 1.00 0.00 28 LEU A N 2
ATOM 1636 C CA . LEU A 1 28 ? 11.646 4.140 -2.510 1.00 0.00 28 LEU A CA 2
ATOM 1637 C C . LEU A 1 28 ? 12.422 3.598 -1.312 1.00 0.00 28 LEU A C 2
ATOM 1638 O O . LEU A 1 28 ? 13.603 3.271 -1.429 1.00 0.00 28 LEU A O 2
ATOM 1654 N N . GLN A 1 29 ? 11.753 3.503 -0.167 1.00 0.00 29 GLN A N 2
ATOM 1655 C CA . GLN A 1 29 ? 12.382 3.006 1.054 1.00 0.00 29 GLN A CA 2
ATOM 1656 C C . GLN A 1 29 ? 12.850 1.558 0.902 1.00 0.00 29 GLN A C 2
ATOM 1657 O O . GLN A 1 29 ? 13.901 1.180 1.418 1.00 0.00 29 GLN A O 2
ATOM 1671 N N . TRP A 1 30 ? 12.070 0.756 0.194 1.00 0.00 30 TRP A N 2
ATOM 1672 C CA . TRP A 1 30 ? 12.415 -0.643 -0.034 1.00 0.00 30 TRP A CA 2
ATOM 1673 C C . TRP A 1 30 ? 12.836 -0.875 -1.482 1.00 0.00 30 TRP A C 2
ATOM 1674 O O . TRP A 1 30 ? 12.796 -2.000 -1.977 1.00 0.00 30 TRP A O 2
ATOM 1695 N N . HIS A 1 31 ? 13.226 0.193 -2.164 1.00 0.00 31 HIS A N 2
ATOM 1696 C CA . HIS A 1 31 ? 13.615 0.096 -3.562 1.00 0.00 31 HIS A CA 2
ATOM 1697 C C . HIS A 1 31 ? 14.964 -0.608 -3.647 1.00 0.00 31 HIS A C 2
ATOM 1698 O O . HIS A 1 31 ? 15.821 -0.364 -2.803 1.00 0.00 31 HIS A O 2
ATOM 1713 N N . PRO A 1 32 ? 15.174 -1.488 -4.642 1.00 0.00 32 PRO A N 2
ATOM 1714 C CA . PRO A 1 32 ? 16.317 -2.416 -4.656 1.00 0.00 32 PRO A CA 2
ATOM 1715 C C . PRO A 1 32 ? 17.661 -1.721 -4.472 1.00 0.00 32 PRO A C 2
ATOM 1716 O O . PRO A 1 32 ? 18.541 -2.233 -3.775 1.00 0.00 32 PRO A O 2
ATOM 1727 N N . ASP A 1 33 ? 17.797 -0.539 -5.054 1.00 0.00 33 ASP A N 2
ATOM 1728 C CA . ASP A 1 33 ? 19.046 0.216 -4.987 1.00 0.00 33 ASP A CA 2
ATOM 1729 C C . ASP A 1 33 ? 19.321 0.700 -3.568 1.00 0.00 33 ASP A C 2
ATOM 1730 O O . ASP A 1 33 ? 20.471 0.906 -3.179 1.00 0.00 33 ASP A O 2
ATOM 1739 N N . LYS A 1 34 ? 18.259 0.873 -2.799 1.00 0.00 34 LYS A N 2
ATOM 1740 C CA . LYS A 1 34 ? 18.355 1.330 -1.424 1.00 0.00 34 LYS A CA 2
ATOM 1741 C C . LYS A 1 34 ? 18.063 0.189 -0.462 1.00 0.00 34 LYS A C 2
ATOM 1742 O O . LYS A 1 34 ? 17.821 0.402 0.726 1.00 0.00 34 LYS A O 2
ATOM 1761 N N . ASN A 1 35 ? 18.091 -1.024 -0.987 1.00 0.00 35 ASN A N 2
ATOM 1762 C CA . ASN A 1 35 ? 17.850 -2.210 -0.182 1.00 0.00 35 ASN A CA 2
ATOM 1763 C C . ASN A 1 35 ? 19.162 -2.962 0.016 1.00 0.00 35 ASN A C 2
ATOM 1764 O O . ASN A 1 35 ? 19.918 -3.162 -0.938 1.00 0.00 35 ASN A O 2
ATOM 1775 N N . PRO A 1 36 ? 19.446 -3.393 1.258 1.00 0.00 36 PRO A N 2
ATOM 1776 C CA . PRO A 1 36 ? 20.713 -4.035 1.607 1.00 0.00 36 PRO A CA 2
ATOM 1777 C C . PRO A 1 36 ? 20.758 -5.524 1.242 1.00 0.00 36 PRO A C 2
ATOM 1778 O O . PRO A 1 36 ? 20.593 -5.890 0.076 1.00 0.00 36 PRO A O 2
ATOM 1789 N N . ASP A 1 37 ? 20.970 -6.387 2.231 1.00 0.00 37 ASP A N 2
ATOM 1790 C CA . ASP A 1 37 ? 21.175 -7.808 1.959 1.00 0.00 37 ASP A CA 2
ATOM 1791 C C . ASP A 1 37 ? 19.891 -8.601 2.129 1.00 0.00 37 ASP A C 2
ATOM 1792 O O . ASP A 1 37 ? 19.821 -9.772 1.765 1.00 0.00 37 ASP A O 2
ATOM 1801 N N . ASN A 1 38 ? 18.867 -7.963 2.664 1.00 0.00 38 ASN A N 2
ATOM 1802 C CA . ASN A 1 38 ? 17.576 -8.612 2.817 1.00 0.00 38 ASN A CA 2
ATOM 1803 C C . ASN A 1 38 ? 16.645 -8.162 1.707 1.00 0.00 38 ASN A C 2
ATOM 1804 O O . ASN A 1 38 ? 16.096 -7.067 1.754 1.00 0.00 38 ASN A O 2
ATOM 1815 N N . LYS A 1 39 ? 16.476 -9.008 0.703 1.00 0.00 39 LYS A N 2
ATOM 1816 C CA . LYS A 1 39 ? 15.701 -8.642 -0.473 1.00 0.00 39 LYS A CA 2
ATOM 1817 C C . LYS A 1 39 ? 14.256 -9.078 -0.338 1.00 0.00 39 LYS A C 2
ATOM 1818 O O . LYS A 1 39 ? 13.362 -8.436 -0.882 1.00 0.00 39 LYS A O 2
ATOM 1837 N N . GLU A 1 40 ? 14.038 -10.158 0.399 1.00 0.00 40 GLU A N 2
ATOM 1838 C CA . GLU A 1 40 ? 12.712 -10.752 0.524 1.00 0.00 40 GLU A CA 2
ATOM 1839 C C . GLU A 1 40 ? 11.697 -9.723 0.990 1.00 0.00 40 GLU A C 2
ATOM 1840 O O . GLU A 1 40 ? 10.605 -9.616 0.436 1.00 0.00 40 GLU A O 2
ATOM 1852 N N . PHE A 1 41 ? 12.083 -8.946 1.986 1.00 0.00 41 PHE A N 2
ATOM 1853 C CA . PHE A 1 41 ? 11.209 -7.923 2.535 1.00 0.00 41 PHE A CA 2
ATOM 1854 C C . PHE A 1 41 ? 10.872 -6.873 1.487 1.00 0.00 41 PHE A C 2
ATOM 1855 O O . PHE A 1 41 ? 9.720 -6.474 1.357 1.00 0.00 41 PHE A O 2
ATOM 1872 N N . ALA A 1 42 ? 11.873 -6.454 0.723 1.00 0.00 42 ALA A N 2
ATOM 1873 C CA . ALA A 1 42 ? 11.673 -5.435 -0.300 1.00 0.00 42 ALA A CA 2
ATOM 1874 C C . ALA A 1 42 ? 10.663 -5.899 -1.344 1.00 0.00 42 ALA A C 2
ATOM 1875 O O . ALA A 1 42 ? 9.759 -5.155 -1.714 1.00 0.00 42 ALA A O 2
ATOM 1882 N N . GLU A 1 43 ? 10.802 -7.141 -1.790 1.00 0.00 43 GLU A N 2
ATOM 1883 C CA . GLU A 1 43 ? 9.909 -7.690 -2.804 1.00 0.00 43 GLU A CA 2
ATOM 1884 C C . GLU A 1 43 ? 8.516 -7.894 -2.228 1.00 0.00 43 GLU A C 2
ATOM 1885 O O . GLU A 1 43 ? 7.515 -7.558 -2.857 1.00 0.00 43 GLU A O 2
ATOM 1897 N N . LYS A 1 44 ? 8.464 -8.441 -1.019 1.00 0.00 44 LYS A N 2
ATOM 1898 C CA . LYS A 1 44 ? 7.187 -8.722 -0.368 1.00 0.00 44 LYS A CA 2
ATOM 1899 C C . LYS A 1 44 ? 6.425 -7.438 -0.068 1.00 0.00 44 LYS A C 2
ATOM 1900 O O . LYS A 1 44 ? 5.214 -7.368 -0.271 1.00 0.00 44 LYS A O 2
ATOM 1919 N N . LYS A 1 45 ? 7.134 -6.417 0.395 1.00 0.00 45 LYS A N 2
ATOM 1920 C CA . LYS A 1 45 ? 6.503 -5.141 0.706 1.00 0.00 45 LYS A CA 2
ATOM 1921 C C . LYS A 1 45 ? 6.101 -4.425 -0.573 1.00 0.00 45 LYS A C 2
ATOM 1922 O O . LYS A 1 45 ? 5.079 -3.743 -0.615 1.00 0.00 45 LYS A O 2
ATOM 1941 N N . PHE A 1 46 ? 6.907 -4.590 -1.617 1.00 0.00 46 PHE A N 2
ATOM 1942 C CA . PHE A 1 46 ? 6.574 -4.065 -2.937 1.00 0.00 46 PHE A CA 2
ATOM 1943 C C . PHE A 1 46 ? 5.271 -4.695 -3.430 1.00 0.00 46 PHE A C 2
ATOM 1944 O O . PHE A 1 46 ? 4.435 -4.030 -4.040 1.00 0.00 46 PHE A O 2
ATOM 1961 N N . LYS A 1 47 ? 5.111 -5.984 -3.157 1.00 0.00 47 LYS A N 2
ATOM 1962 C CA . LYS A 1 47 ? 3.871 -6.686 -3.466 1.00 0.00 47 LYS A CA 2
ATOM 1963 C C . LYS A 1 47 ? 2.720 -6.127 -2.636 1.00 0.00 47 LYS A C 2
ATOM 1964 O O . LYS A 1 47 ? 1.639 -5.853 -3.162 1.00 0.00 47 LYS A O 2
ATOM 1983 N N . GLU A 1 48 ? 2.971 -5.940 -1.343 1.00 0.00 48 GLU A N 2
ATOM 1984 C CA . GLU A 1 48 ? 1.952 -5.462 -0.415 1.00 0.00 48 GLU A CA 2
ATOM 1985 C C . GLU A 1 48 ? 1.491 -4.054 -0.770 1.00 0.00 48 GLU A C 2
ATOM 1986 O O . GLU A 1 48 ? 0.300 -3.770 -0.763 1.00 0.00 48 GLU A O 2
ATOM 1998 N N . VAL A 1 49 ? 2.431 -3.177 -1.088 1.00 0.00 49 VAL A N 2
ATOM 1999 C CA . VAL A 1 49 ? 2.084 -1.811 -1.446 1.00 0.00 49 VAL A CA 2
ATOM 2000 C C . VAL A 1 49 ? 1.326 -1.774 -2.772 1.00 0.00 49 VAL A C 2
ATOM 2001 O O . VAL A 1 49 ? 0.405 -0.982 -2.932 1.00 0.00 49 VAL A O 2
ATOM 2014 N N . ALA A 1 50 ? 1.702 -2.640 -3.709 1.00 0.00 50 ALA A N 2
ATOM 2015 C CA . ALA A 1 50 ? 1.070 -2.653 -5.027 1.00 0.00 50 ALA A CA 2
ATOM 2016 C C . ALA A 1 50 ? -0.410 -3.019 -4.941 1.00 0.00 50 ALA A C 2
ATOM 2017 O O . ALA A 1 50 ? -1.267 -2.344 -5.526 1.00 0.00 50 ALA A O 2
ATOM 2024 N N . GLU A 1 51 ? -0.717 -4.052 -4.174 1.00 0.00 51 GLU A N 2
ATOM 2025 C CA . GLU A 1 51 ? -2.098 -4.480 -4.007 1.00 0.00 51 GLU A CA 2
ATOM 2026 C C . GLU A 1 51 ? -2.860 -3.462 -3.176 1.00 0.00 51 GLU A C 2
ATOM 2027 O O . GLU A 1 51 ? -4.028 -3.162 -3.435 1.00 0.00 51 GLU A O 2
ATOM 2039 N N . ALA A 1 52 ? -2.169 -2.904 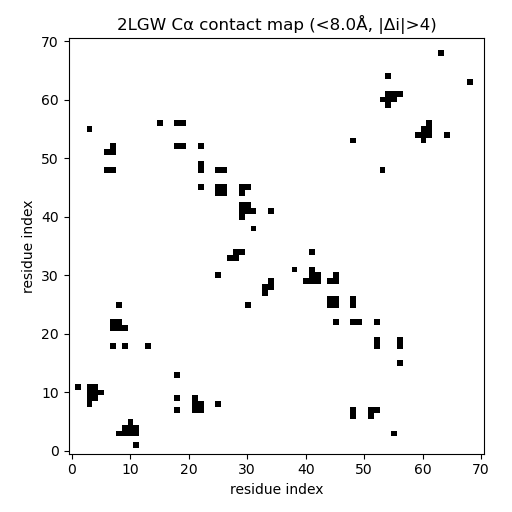-2.198 1.00 0.00 52 ALA A N 2
ATOM 2040 C CA . ALA A 1 52 ? -2.776 -1.976 -1.277 1.00 0.00 52 ALA A CA 2
ATOM 2041 C C . ALA A 1 52 ? -3.024 -0.621 -1.926 1.00 0.00 52 ALA A C 2
ATOM 2042 O O . ALA A 1 52 ? -4.116 -0.085 -1.817 1.00 0.00 52 ALA A O 2
ATOM 2049 N N . TYR A 1 53 ? -2.044 -0.084 -2.647 1.00 0.00 53 TYR A N 2
ATOM 2050 C CA . TYR A 1 53 ? -2.206 1.229 -3.256 1.00 0.00 53 TYR A CA 2
ATOM 2051 C C . TYR A 1 53 ? -3.333 1.180 -4.272 1.00 0.00 53 TYR A C 2
ATOM 2052 O O . TYR A 1 53 ? -4.087 2.142 -4.435 1.00 0.00 53 TYR A O 2
ATOM 2070 N N . GLU A 1 54 ? -3.450 0.037 -4.937 1.00 0.00 54 GLU A N 2
ATOM 2071 C CA . GLU A 1 54 ? -4.506 -0.172 -5.909 1.00 0.00 54 GLU A CA 2
ATOM 2072 C C . GLU A 1 54 ? -5.878 -0.087 -5.231 1.00 0.00 54 GLU A C 2
ATOM 2073 O O . GLU A 1 54 ? -6.754 0.658 -5.672 1.00 0.00 54 GLU A O 2
ATOM 2085 N N . VAL A 1 55 ? -6.056 -0.835 -4.146 1.00 0.00 55 VAL A N 2
ATOM 2086 C CA . VAL A 1 55 ? -7.335 -0.855 -3.439 1.00 0.00 55 VAL A CA 2
ATOM 2087 C C . VAL A 1 55 ? -7.608 0.450 -2.670 1.00 0.00 55 VAL A C 2
ATOM 2088 O O . VAL A 1 55 ? -8.735 0.936 -2.656 1.00 0.00 55 VAL A O 2
ATOM 2101 N N . LEU A 1 56 ? -6.575 1.025 -2.051 1.00 0.00 56 LEU A N 2
ATOM 2102 C CA . LEU A 1 56 ? -6.749 2.182 -1.163 1.00 0.00 56 LEU A CA 2
ATOM 2103 C C . LEU A 1 56 ? -7.164 3.431 -1.922 1.00 0.00 56 LEU A C 2
ATOM 2104 O O . LEU A 1 56 ? -7.776 4.336 -1.351 1.00 0.00 56 LEU A O 2
ATOM 2120 N N . SER A 1 57 ? -6.838 3.476 -3.203 1.00 0.00 57 SER A N 2
ATOM 2121 C CA . SER A 1 57 ? -7.089 4.661 -4.005 1.00 0.00 57 SER A CA 2
ATOM 2122 C C . SER A 1 57 ? -8.560 4.729 -4.406 1.00 0.00 57 SER A C 2
ATOM 2123 O O . SER A 1 57 ? -9.090 5.806 -4.691 1.00 0.00 57 SER A O 2
ATOM 2131 N N . ASP A 1 58 ? -9.226 3.581 -4.412 1.00 0.00 58 ASP A N 2
ATOM 2132 C CA . ASP A 1 58 ? -10.621 3.527 -4.823 1.00 0.00 58 ASP A CA 2
ATOM 2133 C C . ASP A 1 58 ? -11.521 3.136 -3.655 1.00 0.00 58 ASP A C 2
ATOM 2134 O O . ASP A 1 58 ? -11.367 2.065 -3.063 1.00 0.00 58 ASP A O 2
ATOM 2143 N N . LYS A 1 59 ? -12.472 4.009 -3.344 1.00 0.00 59 LYS A N 2
ATOM 2144 C CA . LYS A 1 59 ? -13.389 3.800 -2.224 1.00 0.00 59 LYS A CA 2
ATOM 2145 C C . LYS A 1 59 ? -14.288 2.600 -2.452 1.00 0.00 59 LYS A C 2
ATOM 2146 O O . LYS A 1 59 ? -14.623 1.870 -1.522 1.00 0.00 59 LYS A O 2
ATOM 2165 N N . HIS A 1 60 ? -14.673 2.418 -3.694 1.00 0.00 60 HIS A N 2
ATOM 2166 C CA . HIS A 1 60 ? -15.509 1.277 -4.080 1.00 0.00 60 HIS A CA 2
ATOM 2167 C C . HIS A 1 60 ? -14.730 -0.025 -3.975 1.00 0.00 60 HIS A C 2
ATOM 2168 O O . HIS A 1 60 ? -15.248 -1.038 -3.505 1.00 0.00 60 HIS A O 2
ATOM 2183 N N . LYS A 1 61 ? -13.482 0.007 -4.415 1.00 0.00 61 LYS A N 2
ATOM 2184 C CA . LYS A 1 61 ? -12.612 -1.155 -4.342 1.00 0.00 61 LYS A CA 2
ATOM 2185 C C . LYS A 1 61 ? -12.379 -1.544 -2.885 1.00 0.00 61 LYS A C 2
ATOM 2186 O O . LYS A 1 61 ? -12.254 -2.726 -2.560 1.00 0.00 61 LYS A O 2
ATOM 2205 N N . ARG A 1 62 ? -12.336 -0.542 -2.009 1.00 0.00 62 ARG A N 2
ATOM 2206 C CA . ARG A 1 62 ? -12.244 -0.785 -0.573 1.00 0.00 62 ARG A CA 2
ATOM 2207 C C . ARG A 1 62 ? -13.466 -1.546 -0.073 1.00 0.00 62 ARG A C 2
ATOM 2208 O O . ARG A 1 62 ? -13.348 -2.407 0.793 1.00 0.00 62 ARG A O 2
ATOM 2229 N N . GLU A 1 63 ? -14.631 -1.231 -0.632 1.00 0.00 63 GLU A N 2
ATOM 2230 C CA . GLU A 1 63 ? -15.867 -1.911 -0.257 1.00 0.00 63 GLU A CA 2
ATOM 2231 C C . GLU A 1 63 ? -15.784 -3.389 -0.618 1.00 0.00 63 GLU A C 2
ATOM 2232 O O . GLU A 1 63 ? -16.154 -4.261 0.174 1.00 0.00 63 GLU A O 2
ATOM 2244 N N . ILE A 1 64 ? -15.259 -3.663 -1.809 1.00 0.00 64 ILE A N 2
ATOM 2245 C CA . ILE A 1 64 ? -15.083 -5.033 -2.278 1.00 0.00 64 ILE A CA 2
ATOM 2246 C C . ILE A 1 64 ? -14.068 -5.772 -1.408 1.00 0.00 64 ILE A C 2
ATOM 2247 O O . ILE A 1 64 ? -14.305 -6.901 -0.984 1.00 0.00 64 ILE A O 2
ATOM 2263 N N . TYR A 1 65 ? -12.961 -5.107 -1.116 1.00 0.00 65 TYR A N 2
ATOM 2264 C CA . TYR A 1 65 ? -11.894 -5.693 -0.316 1.00 0.00 65 TYR A CA 2
ATOM 2265 C C . TYR A 1 65 ? -12.353 -5.943 1.117 1.00 0.00 65 TYR A C 2
ATOM 2266 O O . TYR A 1 65 ? -11.961 -6.930 1.739 1.00 0.00 65 TYR A O 2
ATOM 2284 N N . ASP A 1 66 ? -13.192 -5.057 1.635 1.00 0.00 66 ASP A N 2
ATOM 2285 C CA . ASP A 1 66 ? -13.632 -5.150 3.020 1.00 0.00 66 ASP A CA 2
ATOM 2286 C C . ASP A 1 66 ? -14.518 -6.375 3.231 1.00 0.00 66 ASP A C 2
ATOM 2287 O O . ASP A 1 66 ? -14.299 -7.151 4.161 1.00 0.00 66 ASP A O 2
ATOM 2296 N N . ARG A 1 67 ? -15.491 -6.573 2.347 1.00 0.00 67 ARG A N 2
ATOM 2297 C CA . ARG A 1 67 ? -16.411 -7.689 2.494 1.00 0.00 67 ARG A CA 2
ATOM 2298 C C . ARG A 1 67 ? -15.837 -8.993 1.941 1.00 0.00 67 ARG A C 2
ATOM 2299 O O . ARG A 1 67 ? -15.956 -10.042 2.573 1.00 0.00 67 ARG A O 2
ATOM 2320 N N . TYR A 1 68 ? -15.171 -8.922 0.793 1.00 0.00 68 TYR A N 2
ATOM 2321 C CA . TYR A 1 68 ? -14.741 -10.126 0.092 1.00 0.00 68 TYR A CA 2
ATOM 2322 C C . TYR A 1 68 ? -13.322 -10.490 0.500 1.00 0.00 68 TYR A C 2
ATOM 2323 O O . TYR A 1 68 ? -12.679 -11.350 -0.102 1.00 0.00 68 TYR A O 2
ATOM 2341 N N . GLY A 1 69 ? -12.836 -9.811 1.521 1.00 0.00 69 GLY A N 2
ATOM 2342 C CA . GLY A 1 69 ? -11.596 -10.198 2.147 1.00 0.00 69 GLY A CA 2
ATOM 2343 C C . GLY A 1 69 ? -11.849 -11.224 3.216 1.00 0.00 69 GLY A C 2
ATOM 2344 O O . GLY A 1 69 ? -11.183 -12.259 3.288 1.00 0.00 69 GLY A O 2
ATOM 2348 N N . ARG A 1 70 ? -12.836 -10.920 4.041 1.00 0.00 70 ARG A N 2
ATOM 2349 C CA . ARG A 1 70 ? -13.278 -11.812 5.106 1.00 0.00 70 ARG A CA 2
ATOM 2350 C C . ARG A 1 70 ? -13.908 -13.075 4.524 1.00 0.00 70 ARG A C 2
ATOM 2351 O O . ARG A 1 70 ? -13.675 -14.182 5.007 1.00 0.00 70 ARG A O 2
ATOM 2372 N N . GLU A 1 71 ? -14.719 -12.892 3.488 1.00 0.00 71 GLU A N 2
ATOM 2373 C CA . GLU A 1 71 ? -15.411 -14.002 2.847 1.00 0.00 71 GLU A CA 2
ATOM 2374 C C . GLU A 1 71 ? -14.480 -14.759 1.901 1.00 0.00 71 GLU A C 2
ATOM 2375 O O . GLU A 1 71 ? -14.333 -14.338 0.737 1.00 0.00 71 GLU A O 2
ATOM 2387 N N . MET A 1 1 ? -10.957 -1.468 12.645 1.00 0.00 1 MET A N 3
ATOM 2388 C CA . MET A 1 1 ? -11.784 -0.393 12.058 1.00 0.00 1 MET A CA 3
ATOM 2389 C C . MET A 1 1 ? -11.016 0.310 10.943 1.00 0.00 1 MET A C 3
ATOM 2390 O O . MET A 1 1 ? -10.345 1.317 11.181 1.00 0.00 1 MET A O 3
ATOM 2406 N N . ALA A 1 2 ? -11.105 -0.254 9.734 1.00 0.00 2 ALA A N 3
ATOM 2407 C CA . ALA A 1 2 ? -10.450 0.291 8.540 1.00 0.00 2 ALA A CA 3
ATOM 2408 C C . ALA A 1 2 ? -8.932 0.120 8.601 1.00 0.00 2 ALA A C 3
ATOM 2409 O O . ALA A 1 2 ? -8.378 -0.708 7.880 1.00 0.00 2 ALA A O 3
ATOM 2416 N N . SER A 1 3 ? -8.270 0.901 9.449 1.00 0.00 3 SER A N 3
ATOM 2417 C CA . SER A 1 3 ? -6.816 0.844 9.596 1.00 0.00 3 SER A CA 3
ATOM 2418 C C . SER A 1 3 ? -6.103 1.163 8.282 1.00 0.00 3 SER A C 3
ATOM 2419 O O . SER A 1 3 ? -4.971 0.735 8.055 1.00 0.00 3 SER A O 3
ATOM 2427 N N . TYR A 1 4 ? -6.758 1.935 7.423 1.00 0.00 4 TYR A N 3
ATOM 2428 C CA . TYR A 1 4 ? -6.171 2.316 6.146 1.00 0.00 4 TYR A CA 3
ATOM 2429 C C . TYR A 1 4 ? -4.996 3.261 6.361 1.00 0.00 4 TYR A C 3
ATOM 2430 O O . TYR A 1 4 ? -4.009 3.227 5.625 1.00 0.00 4 TYR A O 3
ATOM 2448 N N . TYR A 1 5 ? -5.103 4.091 7.391 1.00 0.00 5 TYR A N 3
ATOM 2449 C CA . TYR A 1 5 ? -4.018 4.983 7.771 1.00 0.00 5 TYR A CA 3
ATOM 2450 C C . TYR A 1 5 ? -2.802 4.159 8.186 1.00 0.00 5 TYR A C 3
ATOM 2451 O O . TYR A 1 5 ? -1.655 4.546 7.954 1.00 0.00 5 TYR A O 3
ATOM 2469 N N . GLU A 1 6 ? -3.075 3.021 8.815 1.00 0.00 6 GLU A N 3
ATOM 2470 C CA . GLU A 1 6 ? -2.031 2.115 9.261 1.00 0.00 6 GLU A CA 3
ATOM 2471 C C . GLU A 1 6 ? -1.411 1.344 8.108 1.00 0.00 6 GLU A C 3
ATOM 2472 O O . GLU A 1 6 ? -0.190 1.203 8.039 1.00 0.00 6 GLU A O 3
ATOM 2484 N N . ILE A 1 7 ? -2.252 0.844 7.207 1.00 0.00 7 ILE A N 3
ATOM 2485 C CA . ILE A 1 7 ? -1.779 -0.020 6.131 1.00 0.00 7 ILE A CA 3
ATOM 2486 C C . ILE A 1 7 ? -0.938 0.748 5.112 1.00 0.00 7 ILE A C 3
ATOM 2487 O O . ILE A 1 7 ? 0.081 0.246 4.644 1.00 0.00 7 ILE A O 3
ATOM 2503 N N . LEU A 1 8 ? -1.354 1.959 4.768 1.00 0.00 8 LEU A N 3
ATOM 2504 C CA . LEU A 1 8 ? -0.577 2.769 3.850 1.00 0.00 8 LEU A CA 3
ATOM 2505 C C . LEU A 1 8 ? 0.205 3.847 4.598 1.00 0.00 8 LEU A C 3
ATOM 2506 O O . LEU A 1 8 ? 1.202 3.556 5.261 1.00 0.00 8 LEU A O 3
ATOM 2522 N N . ASP A 1 9 ? -0.287 5.083 4.515 1.00 0.00 9 ASP A N 3
ATOM 2523 C CA . ASP A 1 9 ? 0.367 6.248 5.121 1.00 0.00 9 ASP A CA 3
ATOM 2524 C C . ASP A 1 9 ? -0.644 7.371 5.323 1.00 0.00 9 ASP A C 3
ATOM 2525 O O . ASP A 1 9 ? -0.460 8.253 6.162 1.00 0.00 9 ASP A O 3
ATOM 2534 N N . VAL A 1 10 ? -1.720 7.325 4.550 1.00 0.00 10 VAL A N 3
ATOM 2535 C CA . VAL A 1 10 ? -2.737 8.370 4.579 1.00 0.00 10 VAL A CA 3
ATOM 2536 C C . VAL A 1 10 ? -4.086 7.797 5.010 1.00 0.00 10 VAL A C 3
ATOM 2537 O O . VAL A 1 10 ? -4.304 6.591 4.910 1.00 0.00 10 VAL A O 3
ATOM 2550 N N . PRO A 1 11 ? -4.999 8.655 5.510 1.00 0.00 11 PRO A N 3
ATOM 2551 C CA . PRO A 1 11 ? -6.267 8.216 6.116 1.00 0.00 11 PRO A CA 3
ATOM 2552 C C . PRO A 1 11 ? -7.162 7.409 5.176 1.00 0.00 11 PRO A C 3
ATOM 2553 O O . PRO A 1 11 ? -7.172 6.180 5.230 1.00 0.00 11 PRO A O 3
ATOM 2564 N N . ARG A 1 12 ? -7.914 8.100 4.323 1.00 0.00 12 ARG A N 3
ATOM 2565 C CA . ARG A 1 12 ? -8.848 7.433 3.418 1.00 0.00 12 ARG A CA 3
ATOM 2566 C C . ARG A 1 12 ? -9.435 8.407 2.398 1.00 0.00 12 ARG A C 3
ATOM 2567 O O . ARG A 1 12 ? -9.668 8.035 1.250 1.00 0.00 12 ARG A O 3
ATOM 2588 N N . SER A 1 13 ? -9.676 9.647 2.815 1.00 0.00 13 SER A N 3
ATOM 2589 C CA . SER A 1 13 ? -10.233 10.658 1.922 1.00 0.00 13 SER A CA 3
ATOM 2590 C C . SER A 1 13 ? -9.119 11.534 1.345 1.00 0.00 13 SER A C 3
ATOM 2591 O O . SER A 1 13 ? -9.333 12.696 1.000 1.00 0.00 13 SER A O 3
ATOM 2599 N N . ALA A 1 14 ? -7.930 10.968 1.245 1.00 0.00 14 ALA A N 3
ATOM 2600 C CA . ALA A 1 14 ? -6.790 11.666 0.698 1.00 0.00 14 ALA A CA 3
ATOM 2601 C C . ALA A 1 14 ? -6.821 11.627 -0.828 1.00 0.00 14 ALA A C 3
ATOM 2602 O O . ALA A 1 14 ? -7.310 10.661 -1.417 1.00 0.00 14 ALA A O 3
ATOM 2609 N N . SER A 1 15 ? -6.346 12.696 -1.454 1.00 0.00 15 SER A N 3
ATOM 2610 C CA . SER A 1 15 ? -6.233 12.753 -2.908 1.00 0.00 15 SER A CA 3
ATOM 2611 C C . SER A 1 15 ? -5.405 11.572 -3.413 1.00 0.00 15 SER A C 3
ATOM 2612 O O . SER A 1 15 ? -4.306 11.322 -2.929 1.00 0.00 15 SER A O 3
ATOM 2620 N N . ALA A 1 16 ? -5.964 10.855 -4.390 1.00 0.00 16 ALA A N 3
ATOM 2621 C CA . ALA A 1 16 ? -5.418 9.583 -4.860 1.00 0.00 16 ALA A CA 3
ATOM 2622 C C . ALA A 1 16 ? -3.945 9.669 -5.254 1.00 0.00 16 ALA A C 3
ATOM 2623 O O . ALA A 1 16 ? -3.204 8.706 -5.076 1.00 0.00 16 ALA A O 3
ATOM 2630 N N . ASP A 1 17 ? -3.527 10.813 -5.791 1.00 0.00 17 ASP A N 3
ATOM 2631 C CA . ASP A 1 17 ? -2.126 11.012 -6.176 1.00 0.00 17 ASP A CA 3
ATOM 2632 C C . ASP A 1 17 ? -1.215 10.932 -4.958 1.00 0.00 17 ASP A C 3
ATOM 2633 O O . ASP A 1 17 ? -0.083 10.457 -5.046 1.00 0.00 17 ASP A O 3
ATOM 2642 N N . ASP A 1 18 ? -1.715 11.410 -3.827 1.00 0.00 18 ASP A N 3
ATOM 2643 C CA . ASP A 1 18 ? -0.964 11.380 -2.580 1.00 0.00 18 ASP A CA 3
ATOM 2644 C C . ASP A 1 18 ? -0.816 9.942 -2.103 1.00 0.00 18 ASP A C 3
ATOM 2645 O O . ASP A 1 18 ? 0.208 9.563 -1.540 1.00 0.00 18 ASP A O 3
ATOM 2654 N N . ILE A 1 19 ? -1.853 9.146 -2.334 1.00 0.00 19 ILE A N 3
ATOM 2655 C CA . ILE A 1 19 ? -1.775 7.706 -2.110 1.00 0.00 19 ILE A CA 3
ATOM 2656 C C . ILE A 1 19 ? -0.675 7.107 -2.984 1.00 0.00 19 ILE A C 3
ATOM 2657 O O . ILE A 1 19 ? 0.115 6.275 -2.532 1.00 0.00 19 ILE A O 3
ATOM 2673 N N . LYS A 1 20 ? -0.619 7.558 -4.237 1.00 0.00 20 LYS A N 3
ATOM 2674 C CA . LYS A 1 20 ? 0.441 7.146 -5.148 1.00 0.00 20 LYS A CA 3
ATOM 2675 C C . LYS A 1 20 ? 1.793 7.579 -4.588 1.00 0.00 20 LYS A C 3
ATOM 2676 O O . LYS A 1 20 ? 2.783 6.865 -4.718 1.00 0.00 20 LYS A O 3
ATOM 2695 N N . LYS A 1 21 ? 1.829 8.765 -3.978 1.00 0.00 21 LYS A N 3
ATOM 2696 C CA . LYS A 1 21 ? 3.046 9.259 -3.340 1.00 0.00 21 LYS A CA 3
ATOM 2697 C C . LYS A 1 21 ? 3.446 8.383 -2.162 1.00 0.00 21 LYS A C 3
ATOM 2698 O O . LYS A 1 21 ? 4.601 7.992 -2.051 1.00 0.00 21 LYS A O 3
ATOM 2717 N N . ALA A 1 22 ? 2.486 8.065 -1.300 1.00 0.00 22 ALA A N 3
ATOM 2718 C CA . ALA A 1 22 ? 2.749 7.227 -0.137 1.00 0.00 22 ALA A CA 3
ATOM 2719 C C . ALA A 1 22 ? 3.251 5.856 -0.571 1.00 0.00 22 ALA A C 3
ATOM 2720 O O . ALA A 1 22 ? 4.169 5.296 0.027 1.00 0.00 22 ALA A O 3
ATOM 2727 N N . TYR A 1 23 ? 2.657 5.342 -1.640 1.00 0.00 23 TYR A N 3
ATOM 2728 C CA . TYR A 1 23 ? 3.073 4.076 -2.217 1.00 0.00 23 TYR A CA 3
ATOM 2729 C C . TYR A 1 23 ? 4.468 4.174 -2.836 1.00 0.00 23 TYR A C 3
ATOM 2730 O O . TYR A 1 23 ? 5.336 3.354 -2.544 1.00 0.00 23 TYR A O 3
ATOM 2748 N N . ARG A 1 24 ? 4.687 5.184 -3.668 1.00 0.00 24 ARG A N 3
ATOM 2749 C CA . ARG A 1 24 ? 5.965 5.339 -4.357 1.00 0.00 24 ARG A CA 3
ATOM 2750 C C . ARG A 1 24 ? 7.091 5.693 -3.396 1.00 0.00 24 ARG A C 3
ATOM 2751 O O . ARG A 1 24 ? 8.210 5.219 -3.554 1.00 0.00 24 ARG A O 3
ATOM 2772 N N . ARG A 1 25 ? 6.793 6.515 -2.405 1.00 0.00 25 ARG A N 3
ATOM 2773 C CA . ARG A 1 25 ? 7.766 6.843 -1.364 1.00 0.00 25 ARG A CA 3
ATOM 2774 C C . ARG A 1 25 ? 8.169 5.591 -0.586 1.00 0.00 25 ARG A C 3
ATOM 2775 O O . ARG A 1 25 ? 9.354 5.353 -0.335 1.00 0.00 25 ARG A O 3
ATOM 2796 N N . LYS A 1 26 ? 7.179 4.782 -0.235 1.00 0.00 26 LYS A N 3
ATOM 2797 C CA . LYS A 1 26 ? 7.417 3.562 0.507 1.00 0.00 26 LYS A CA 3
ATOM 2798 C C . LYS A 1 26 ? 8.204 2.572 -0.350 1.00 0.00 26 LYS A C 3
ATOM 2799 O O . LYS A 1 26 ? 9.136 1.919 0.118 1.00 0.00 26 LYS A O 3
ATOM 2818 N N . ALA A 1 27 ? 7.812 2.487 -1.615 1.00 0.00 27 ALA A N 3
ATOM 2819 C CA . ALA A 1 27 ? 8.496 1.651 -2.593 1.00 0.00 27 ALA A CA 3
ATOM 2820 C C . ALA A 1 27 ? 9.936 2.111 -2.805 1.00 0.00 27 ALA A C 3
ATOM 2821 O O . ALA A 1 27 ? 10.832 1.298 -2.997 1.00 0.00 27 ALA A O 3
ATOM 2828 N N . LEU A 1 28 ? 10.139 3.424 -2.777 1.00 0.00 28 LEU A N 3
ATOM 2829 C CA . LEU A 1 28 ? 11.454 4.011 -3.007 1.00 0.00 28 LEU A CA 3
ATOM 2830 C C . LEU A 1 28 ? 12.426 3.661 -1.888 1.00 0.00 28 LEU A C 3
ATOM 2831 O O . LEU A 1 28 ? 13.611 3.440 -2.138 1.00 0.00 28 LEU A O 3
ATOM 2847 N N . GLN A 1 29 ? 11.930 3.614 -0.656 1.00 0.00 29 GLN A N 3
ATOM 2848 C CA . GLN A 1 29 ? 12.779 3.295 0.492 1.00 0.00 29 GLN A CA 3
ATOM 2849 C C . GLN A 1 29 ? 13.326 1.869 0.388 1.00 0.00 29 GLN A C 3
ATOM 2850 O O . GLN A 1 29 ? 14.462 1.597 0.779 1.00 0.00 29 GLN A O 3
ATOM 2864 N N . TRP A 1 30 ? 12.519 0.973 -0.161 1.00 0.00 30 TRP A N 3
ATOM 2865 C CA . TRP A 1 30 ? 12.909 -0.423 -0.332 1.00 0.00 30 TRP A CA 3
ATOM 2866 C C . TRP A 1 30 ? 13.206 -0.720 -1.798 1.00 0.00 30 TRP A C 3
ATOM 2867 O O . TRP A 1 30 ? 13.208 -1.873 -2.229 1.00 0.00 30 TRP A O 3
ATOM 2888 N N . HIS A 1 31 ? 13.456 0.339 -2.555 1.00 0.00 31 HIS A N 3
ATOM 2889 C CA . HIS A 1 31 ? 13.724 0.226 -3.980 1.00 0.00 31 HIS A CA 3
ATOM 2890 C C . HIS A 1 31 ? 15.095 -0.398 -4.187 1.00 0.00 31 HIS A C 3
ATOM 2891 O O . HIS A 1 31 ? 15.960 -0.240 -3.338 1.00 0.00 31 HIS A O 3
ATOM 2906 N N . PRO A 1 32 ? 15.325 -1.099 -5.310 1.00 0.00 32 PRO A N 3
ATOM 2907 C CA . PRO A 1 32 ? 16.617 -1.749 -5.586 1.00 0.00 32 PRO A CA 3
ATOM 2908 C C . PRO A 1 32 ? 17.781 -0.767 -5.507 1.00 0.00 32 PRO A C 3
ATOM 2909 O O . PRO A 1 32 ? 18.899 -1.127 -5.142 1.00 0.00 32 PRO A O 3
ATOM 2920 N N . ASP A 1 33 ? 17.496 0.483 -5.829 1.00 0.00 33 ASP A N 3
ATOM 2921 C CA . ASP A 1 33 ? 18.495 1.541 -5.774 1.00 0.00 33 ASP A CA 3
ATOM 2922 C C . ASP A 1 33 ? 18.851 1.879 -4.329 1.00 0.00 33 ASP A C 3
ATOM 2923 O O . ASP A 1 33 ? 19.931 2.400 -4.054 1.00 0.00 33 ASP A O 3
ATOM 2932 N N . LYS A 1 34 ? 17.931 1.595 -3.412 1.00 0.00 34 LYS A N 3
ATOM 2933 C CA . LYS A 1 34 ? 18.080 1.986 -2.019 1.00 0.00 34 LYS A CA 3
ATOM 2934 C C . LYS A 1 34 ? 18.193 0.782 -1.081 1.00 0.00 34 LYS A C 3
ATOM 2935 O O . LYS A 1 34 ? 18.385 0.951 0.124 1.00 0.00 34 LYS A O 3
ATOM 2954 N N . ASN A 1 35 ? 18.075 -0.427 -1.611 1.00 0.00 35 ASN A N 3
ATOM 2955 C CA . ASN A 1 35 ? 18.089 -1.608 -0.759 1.00 0.00 35 ASN A CA 3
ATOM 2956 C C . ASN A 1 35 ? 19.439 -2.313 -0.847 1.00 0.00 35 ASN A C 3
ATOM 2957 O O . ASN A 1 35 ? 20.070 -2.356 -1.904 1.00 0.00 35 ASN A O 3
ATOM 2968 N N . PRO A 1 36 ? 19.936 -2.806 0.298 1.00 0.00 36 PRO A N 3
ATOM 2969 C CA . PRO A 1 36 ? 21.225 -3.461 0.385 1.00 0.00 36 PRO A CA 3
ATOM 2970 C C . PRO A 1 36 ? 21.134 -4.979 0.205 1.00 0.00 36 PRO A C 3
ATOM 2971 O O . PRO A 1 36 ? 20.951 -5.463 -0.911 1.00 0.00 36 PRO A O 3
ATOM 2982 N N . ASP A 1 37 ? 21.251 -5.731 1.296 1.00 0.00 37 ASP A N 3
ATOM 2983 C CA . ASP A 1 37 ? 21.254 -7.189 1.211 1.00 0.00 37 ASP A CA 3
ATOM 2984 C C . ASP A 1 37 ? 19.887 -7.776 1.517 1.00 0.00 37 ASP A C 3
ATOM 2985 O O . ASP A 1 37 ? 19.664 -8.977 1.353 1.00 0.00 37 ASP A O 3
ATOM 2994 N N . ASN A 1 38 ? 18.963 -6.931 1.949 1.00 0.00 38 ASN A N 3
ATOM 2995 C CA . ASN A 1 38 ? 17.618 -7.394 2.249 1.00 0.00 38 ASN A CA 3
ATOM 2996 C C . ASN A 1 38 ? 16.716 -7.200 1.043 1.00 0.00 38 ASN A C 3
ATOM 2997 O O . ASN A 1 38 ? 16.244 -6.098 0.776 1.00 0.00 38 ASN A O 3
ATOM 3008 N N . LYS A 1 39 ? 16.482 -8.280 0.317 1.00 0.00 39 LYS A N 3
ATOM 3009 C CA . LYS A 1 39 ? 15.606 -8.248 -0.843 1.00 0.00 39 LYS A CA 3
ATOM 3010 C C . LYS A 1 39 ? 14.255 -8.830 -0.474 1.00 0.00 39 LYS A C 3
ATOM 3011 O O . LYS A 1 39 ? 13.223 -8.448 -1.024 1.00 0.00 39 LYS A O 3
ATOM 3030 N N . GLU A 1 40 ? 14.282 -9.751 0.480 1.00 0.00 40 GLU A N 3
ATOM 3031 C CA . GLU A 1 40 ? 13.077 -10.401 0.974 1.00 0.00 40 GLU A CA 3
ATOM 3032 C C . GLU A 1 40 ? 12.109 -9.364 1.529 1.00 0.00 40 GLU A C 3
ATOM 3033 O O . GLU A 1 40 ? 10.909 -9.407 1.275 1.00 0.00 40 GLU A O 3
ATOM 3045 N N . PHE A 1 41 ? 12.654 -8.424 2.283 1.00 0.00 41 PHE A N 3
ATOM 3046 C CA . PHE A 1 41 ? 11.863 -7.350 2.858 1.00 0.00 41 PHE A CA 3
ATOM 3047 C C . PHE A 1 41 ? 11.413 -6.380 1.779 1.00 0.00 41 PHE A C 3
ATOM 3048 O O . PHE A 1 41 ? 10.294 -5.877 1.817 1.00 0.00 41 PHE A O 3
ATOM 3065 N N . ALA A 1 42 ? 12.289 -6.137 0.811 1.00 0.00 42 ALA A N 3
ATOM 3066 C CA . ALA A 1 42 ? 11.993 -5.220 -0.277 1.00 0.00 42 ALA A CA 3
ATOM 3067 C C . ALA A 1 42 ? 10.823 -5.728 -1.116 1.00 0.00 42 ALA A C 3
ATOM 3068 O O . ALA A 1 42 ? 9.927 -4.961 -1.465 1.00 0.00 42 ALA A O 3
ATOM 3075 N N . GLU A 1 43 ? 10.817 -7.024 -1.430 1.00 0.00 43 GLU A N 3
ATOM 3076 C CA . GLU A 1 43 ? 9.722 -7.594 -2.201 1.00 0.00 43 GLU A CA 3
ATOM 3077 C C . GLU A 1 43 ? 8.443 -7.625 -1.364 1.00 0.00 43 GLU A C 3
ATOM 3078 O O . GLU A 1 43 ? 7.365 -7.347 -1.877 1.00 0.00 43 GLU A O 3
ATOM 3090 N N . LYS A 1 44 ? 8.572 -7.940 -0.071 1.00 0.00 44 LYS A N 3
ATOM 3091 C CA . LYS A 1 44 ? 7.422 -7.942 0.830 1.00 0.00 44 LYS A CA 3
ATOM 3092 C C . LYS A 1 44 ? 6.776 -6.565 0.891 1.00 0.00 44 LYS A C 3
ATOM 3093 O O . LYS A 1 44 ? 5.559 -6.435 0.753 1.00 0.00 44 LYS A O 3
ATOM 3112 N N . LYS A 1 45 ? 7.604 -5.542 1.072 1.00 0.00 45 LYS A N 3
ATOM 3113 C CA . LYS A 1 45 ? 7.123 -4.171 1.190 1.00 0.00 45 LYS A CA 3
ATOM 3114 C C . LYS A 1 45 ? 6.484 -3.714 -0.107 1.00 0.00 45 LYS A C 3
ATOM 3115 O O . LYS A 1 45 ? 5.505 -2.970 -0.099 1.00 0.00 45 LYS A O 3
ATOM 3134 N N . PHE A 1 46 ? 7.036 -4.174 -1.216 1.00 0.00 46 PHE A N 3
ATOM 3135 C CA . PHE A 1 46 ? 6.495 -3.843 -2.526 1.00 0.00 46 PHE A CA 3
ATOM 3136 C C . PHE A 1 46 ? 5.119 -4.479 -2.712 1.00 0.00 46 PHE A C 3
ATOM 3137 O O . PHE A 1 46 ? 4.204 -3.855 -3.247 1.00 0.00 46 PHE A O 3
ATOM 3154 N N . LYS A 1 47 ? 4.976 -5.717 -2.257 1.00 0.00 47 LYS A N 3
ATOM 3155 C CA . LYS A 1 47 ? 3.712 -6.433 -2.388 1.00 0.00 47 LYS A CA 3
ATOM 3156 C C . LYS A 1 47 ? 2.639 -5.810 -1.507 1.00 0.00 47 LYS A C 3
ATOM 3157 O O . LYS A 1 47 ? 1.519 -5.568 -1.962 1.00 0.00 47 LYS A O 3
ATOM 3176 N N . GLU A 1 48 ? 2.990 -5.531 -0.254 1.00 0.00 48 GLU A N 3
ATOM 3177 C CA . GLU A 1 48 ? 2.020 -5.018 0.707 1.00 0.00 48 GLU A CA 3
ATOM 3178 C C . GLU A 1 48 ? 1.556 -3.615 0.333 1.00 0.00 48 GLU A C 3
ATOM 3179 O O . GLU A 1 48 ? 0.384 -3.287 0.493 1.00 0.00 48 GLU A O 3
ATOM 3191 N N . VAL A 1 49 ? 2.459 -2.786 -0.180 1.00 0.00 49 VAL A N 3
ATOM 3192 C CA . VAL A 1 49 ? 2.072 -1.446 -0.590 1.00 0.00 49 VAL A CA 3
ATOM 3193 C C . VAL A 1 49 ? 1.229 -1.503 -1.857 1.00 0.00 49 VAL A C 3
ATOM 3194 O O . VAL A 1 49 ? 0.266 -0.756 -1.998 1.00 0.00 49 VAL A O 3
ATOM 3207 N N . ALA A 1 50 ? 1.571 -2.409 -2.766 1.00 0.00 50 ALA A N 3
ATOM 3208 C CA . ALA A 1 50 ? 0.845 -2.524 -4.022 1.00 0.00 50 ALA A CA 3
ATOM 3209 C C . ALA A 1 50 ? -0.605 -2.929 -3.789 1.00 0.00 50 ALA A C 3
ATOM 3210 O O . ALA A 1 50 ? -1.516 -2.345 -4.371 1.00 0.00 50 ALA A O 3
ATOM 3217 N N . GLU A 1 51 ? -0.822 -3.903 -2.913 1.00 0.00 51 GLU A N 3
ATOM 3218 C CA . GLU A 1 51 ? -2.169 -4.371 -2.632 1.00 0.00 51 GLU A CA 3
ATOM 3219 C C . GLU A 1 51 ? -2.940 -3.333 -1.824 1.00 0.00 51 GLU A C 3
ATOM 3220 O O . GLU A 1 51 ? -4.112 -3.061 -2.088 1.00 0.00 51 GLU A O 3
ATOM 3232 N N . ALA A 1 52 ? -2.257 -2.729 -0.863 1.00 0.00 52 ALA A N 3
ATOM 3233 C CA . ALA A 1 52 ? -2.883 -1.798 0.056 1.00 0.00 52 ALA A CA 3
ATOM 3234 C C . ALA A 1 52 ? -3.163 -0.446 -0.598 1.00 0.00 52 ALA A C 3
ATOM 3235 O O . ALA A 1 52 ? -4.199 0.168 -0.346 1.00 0.00 52 ALA A O 3
ATOM 3242 N N . TYR A 1 53 ? -2.245 0.022 -1.432 1.00 0.00 53 TYR A N 3
ATOM 3243 C CA . TYR A 1 53 ? -2.437 1.292 -2.118 1.00 0.00 53 TYR A CA 3
ATOM 3244 C C . TYR A 1 53 ? -3.497 1.141 -3.205 1.00 0.00 53 TYR A C 3
ATOM 3245 O O . TYR A 1 53 ? -4.286 2.054 -3.440 1.00 0.00 53 TYR A O 3
ATOM 3263 N N . GLU A 1 54 ? -3.522 -0.023 -3.851 1.00 0.00 54 GLU A N 3
ATOM 3264 C CA . GLU A 1 54 ? -4.483 -0.275 -4.916 1.00 0.00 54 GLU A CA 3
ATOM 3265 C C . GLU A 1 54 ? -5.905 -0.239 -4.368 1.00 0.00 54 GLU A C 3
ATOM 3266 O O . GLU A 1 54 ? -6.787 0.390 -4.953 1.00 0.00 54 GLU A O 3
ATOM 3278 N N . VAL A 1 55 ? -6.116 -0.898 -3.233 1.00 0.00 55 VAL A N 3
ATOM 3279 C CA . VAL A 1 55 ? -7.435 -0.939 -2.618 1.00 0.00 55 VAL A CA 3
ATOM 3280 C C . VAL A 1 55 ? -7.834 0.423 -2.039 1.00 0.00 55 VAL A C 3
ATOM 3281 O O . VAL A 1 55 ? -8.976 0.851 -2.181 1.00 0.00 55 VAL A O 3
ATOM 3294 N N . LEU A 1 56 ? -6.894 1.113 -1.401 1.00 0.00 56 LEU A N 3
ATOM 3295 C CA . LEU A 1 56 ? -7.206 2.380 -0.749 1.00 0.00 56 LEU A CA 3
ATOM 3296 C C . LEU A 1 56 ? -7.402 3.519 -1.745 1.00 0.00 56 LEU A C 3
ATOM 3297 O O . LEU A 1 56 ? -8.199 4.430 -1.505 1.00 0.00 56 LEU A O 3
ATOM 3313 N N . SER A 1 57 ? -6.706 3.458 -2.871 1.00 0.00 57 SER A N 3
ATOM 3314 C CA . SER A 1 57 ? -6.770 4.530 -3.853 1.00 0.00 57 SER A CA 3
ATOM 3315 C C . SER A 1 57 ? -8.004 4.390 -4.733 1.00 0.00 57 SER A C 3
ATOM 3316 O O . SER A 1 57 ? -8.464 5.365 -5.334 1.00 0.00 57 SER A O 3
ATOM 3324 N N . ASP A 1 58 ? -8.549 3.185 -4.795 1.00 0.00 58 ASP A N 3
ATOM 3325 C CA . ASP A 1 58 ? -9.656 2.907 -5.699 1.00 0.00 58 ASP A CA 3
ATOM 3326 C C . ASP A 1 58 ? -10.934 2.642 -4.923 1.00 0.00 58 ASP A C 3
ATOM 3327 O O . ASP A 1 58 ? -10.982 1.758 -4.071 1.00 0.00 58 ASP A O 3
ATOM 3336 N N . LYS A 1 59 ? -11.970 3.408 -5.238 1.00 0.00 59 LYS A N 3
ATOM 3337 C CA . LYS A 1 59 ? -13.224 3.350 -4.512 1.00 0.00 59 LYS A CA 3
ATOM 3338 C C . LYS A 1 59 ? -13.933 2.009 -4.719 1.00 0.00 59 LYS A C 3
ATOM 3339 O O . LYS A 1 59 ? -14.608 1.518 -3.817 1.00 0.00 59 LYS A O 3
ATOM 3358 N N . HIS A 1 60 ? -13.767 1.410 -5.895 1.00 0.00 60 HIS A N 3
ATOM 3359 C CA . HIS A 1 60 ? -14.359 0.102 -6.163 1.00 0.00 60 HIS A CA 3
ATOM 3360 C C . HIS A 1 60 ? -13.678 -0.961 -5.320 1.00 0.00 60 HIS A C 3
ATOM 3361 O O . HIS A 1 60 ? -14.334 -1.842 -4.772 1.00 0.00 60 HIS A O 3
ATOM 3376 N N . LYS A 1 61 ? -12.357 -0.875 -5.221 1.00 0.00 61 LYS A N 3
ATOM 3377 C CA . LYS A 1 61 ? -11.599 -1.762 -4.343 1.00 0.00 61 LYS A CA 3
ATOM 3378 C C . LYS A 1 61 ? -12.023 -1.569 -2.891 1.00 0.00 61 LYS A C 3
ATOM 3379 O O . LYS A 1 61 ? -12.084 -2.524 -2.120 1.00 0.00 61 LYS A O 3
ATOM 3398 N N . ARG A 1 62 ? -12.318 -0.325 -2.525 1.00 0.00 62 ARG A N 3
ATOM 3399 C CA . ARG A 1 62 ? -12.842 -0.014 -1.197 1.00 0.00 62 ARG A CA 3
ATOM 3400 C C . ARG A 1 62 ? -14.160 -0.752 -0.974 1.00 0.00 62 ARG A C 3
ATOM 3401 O O . ARG A 1 62 ? -14.418 -1.281 0.111 1.00 0.00 62 ARG A O 3
ATOM 3422 N N . GLU A 1 63 ? -14.988 -0.786 -2.015 1.00 0.00 63 GLU A N 3
ATOM 3423 C CA . GLU A 1 63 ? -16.238 -1.535 -1.986 1.00 0.00 63 GLU A CA 3
ATOM 3424 C C . GLU A 1 63 ? -15.949 -3.027 -1.871 1.00 0.00 63 GLU A C 3
ATOM 3425 O O . GLU A 1 63 ? -16.625 -3.747 -1.137 1.00 0.00 63 GLU A O 3
ATOM 3437 N N . ILE A 1 64 ? -14.925 -3.480 -2.591 1.00 0.00 64 ILE A N 3
ATOM 3438 C CA . ILE A 1 64 ? -14.546 -4.887 -2.593 1.00 0.00 64 ILE A CA 3
ATOM 3439 C C . ILE A 1 64 ? -14.073 -5.321 -1.212 1.00 0.00 64 ILE A C 3
ATOM 3440 O O . ILE A 1 64 ? -14.477 -6.370 -0.723 1.00 0.00 64 ILE A O 3
ATOM 3456 N N . TYR A 1 65 ? -13.244 -4.504 -0.570 1.00 0.00 65 TYR A N 3
ATOM 3457 C CA . TYR A 1 65 ? -12.752 -4.833 0.761 1.00 0.00 65 TYR A CA 3
ATOM 3458 C C . TYR A 1 65 ? -13.903 -4.877 1.760 1.00 0.00 65 TYR A C 3
ATOM 3459 O O . TYR A 1 65 ? -13.930 -5.717 2.654 1.00 0.00 65 TYR A O 3
ATOM 3477 N N . ASP A 1 66 ? -14.857 -3.975 1.590 1.00 0.00 66 ASP A N 3
ATOM 3478 C CA . ASP A 1 66 ? -15.998 -3.893 2.494 1.00 0.00 66 ASP A CA 3
ATOM 3479 C C . ASP A 1 66 ? -16.818 -5.180 2.461 1.00 0.00 66 ASP A C 3
ATOM 3480 O O . ASP A 1 66 ? -17.191 -5.715 3.504 1.00 0.00 66 ASP A O 3
ATOM 3489 N N . ARG A 1 67 ? -17.074 -5.683 1.259 1.00 0.00 67 ARG A N 3
ATOM 3490 C CA . ARG A 1 67 ? -17.895 -6.878 1.089 1.00 0.00 67 ARG A CA 3
ATOM 3491 C C . ARG A 1 67 ? -17.068 -8.169 1.144 1.00 0.00 67 ARG A C 3
ATOM 3492 O O . ARG A 1 67 ? -17.413 -9.101 1.865 1.00 0.00 67 ARG A O 3
ATOM 3513 N N . TYR A 1 68 ? -15.965 -8.209 0.406 1.00 0.00 68 TYR A N 3
ATOM 3514 C CA . TYR A 1 68 ? -15.208 -9.443 0.215 1.00 0.00 68 TYR A CA 3
ATOM 3515 C C . TYR A 1 68 ? -14.068 -9.554 1.223 1.00 0.00 68 TYR A C 3
ATOM 3516 O O . TYR A 1 68 ? -13.436 -10.602 1.348 1.00 0.00 68 TYR A O 3
ATOM 3534 N N . GLY A 1 69 ? -13.816 -8.475 1.949 1.00 0.00 69 GLY A N 3
ATOM 3535 C CA . GLY A 1 69 ? -12.823 -8.507 3.007 1.00 0.00 69 GLY A CA 3
ATOM 3536 C C . GLY A 1 69 ? -13.204 -9.491 4.082 1.00 0.00 69 GLY A C 3
ATOM 3537 O O . GLY A 1 69 ? -12.380 -10.265 4.568 1.00 0.00 69 GLY A O 3
ATOM 3541 N N . ARG A 1 70 ? -14.469 -9.432 4.446 1.00 0.00 70 ARG A N 3
ATOM 3542 C CA . ARG A 1 70 ? -15.061 -10.361 5.398 1.00 0.00 70 ARG A CA 3
ATOM 3543 C C . ARG A 1 70 ? -15.114 -11.783 4.837 1.00 0.00 70 ARG A C 3
ATOM 3544 O O . ARG A 1 70 ? -14.973 -12.759 5.579 1.00 0.00 70 ARG A O 3
ATOM 3565 N N . GLU A 1 71 ? -15.325 -11.891 3.529 1.00 0.00 71 GLU A N 3
ATOM 3566 C CA . GLU A 1 71 ? -15.450 -13.186 2.874 1.00 0.00 71 GLU A CA 3
ATOM 3567 C C . GLU A 1 71 ? -14.074 -13.805 2.618 1.00 0.00 71 GLU A C 3
ATOM 3568 O O . GLU A 1 71 ? -13.672 -13.910 1.442 1.00 0.00 71 GLU A O 3
ATOM 3580 N N . MET A 1 1 ? -12.184 3.712 10.948 1.00 0.00 1 MET A N 4
ATOM 3581 C CA . MET A 1 1 ? -11.291 4.876 11.157 1.00 0.00 1 MET A CA 4
ATOM 3582 C C . MET A 1 1 ? -10.123 4.841 10.179 1.00 0.00 1 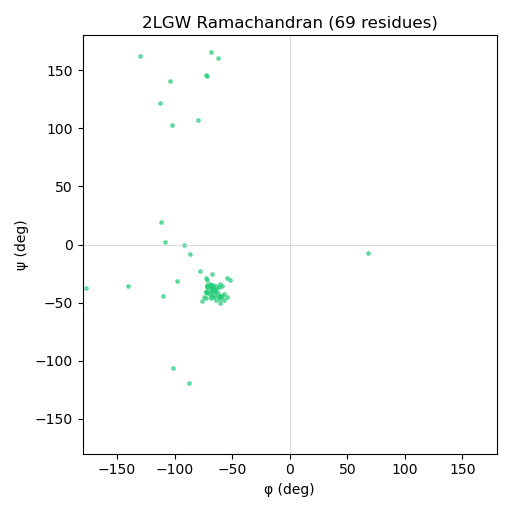MET A C 4
ATOM 3583 O O . MET A 1 1 ? -9.018 5.280 10.501 1.00 0.00 1 MET A O 4
ATOM 3599 N N . ALA A 1 2 ? -10.386 4.319 8.980 1.00 0.00 2 ALA A N 4
ATOM 3600 C CA . ALA A 1 2 ? -9.380 4.200 7.930 1.00 0.00 2 ALA A CA 4
ATOM 3601 C C . ALA A 1 2 ? -8.164 3.403 8.390 1.00 0.00 2 ALA A C 4
ATOM 3602 O O . ALA A 1 2 ? -7.080 3.955 8.588 1.00 0.00 2 ALA A O 4
ATOM 3609 N N . SER A 1 3 ? -8.340 2.094 8.523 1.00 0.00 3 SER A N 4
ATOM 3610 C CA . SER A 1 3 ? -7.239 1.200 8.866 1.00 0.00 3 SER A CA 4
ATOM 3611 C C . SER A 1 3 ? -6.237 1.104 7.712 1.00 0.00 3 SER A C 4
ATOM 3612 O O . SER A 1 3 ? -5.262 0.353 7.769 1.00 0.00 3 SER A O 4
ATOM 3620 N N . TYR A 1 4 ? -6.489 1.881 6.664 1.00 0.00 4 TYR A N 4
ATOM 3621 C CA . TYR A 1 4 ? -5.596 1.971 5.521 1.00 0.00 4 TYR A CA 4
ATOM 3622 C C . TYR A 1 4 ? -4.297 2.668 5.910 1.00 0.00 4 TYR A C 4
ATOM 3623 O O . TYR A 1 4 ? -3.268 2.487 5.261 1.00 0.00 4 TYR A O 4
ATOM 3641 N N . TYR A 1 5 ? -4.354 3.477 6.961 1.00 0.00 5 TYR A N 4
ATOM 3642 C CA . TYR A 1 5 ? -3.158 4.118 7.489 1.00 0.00 5 TYR A CA 4
ATOM 3643 C C . TYR A 1 5 ? -2.123 3.048 7.845 1.00 0.00 5 TYR A C 4
ATOM 3644 O O . TYR A 1 5 ? -0.918 3.259 7.708 1.00 0.00 5 TYR A O 4
ATOM 3662 N N . GLU A 1 6 ? -2.618 1.890 8.279 1.00 0.00 6 GLU A N 4
ATOM 3663 C CA . GLU A 1 6 ? -1.763 0.775 8.661 1.00 0.00 6 GLU A CA 4
ATOM 3664 C C . GLU A 1 6 ? -1.134 0.111 7.439 1.00 0.00 6 GLU A C 4
ATOM 3665 O O . GLU A 1 6 ? 0.058 -0.198 7.434 1.00 0.00 6 GLU A O 4
ATOM 3677 N N . ILE A 1 7 ? -1.947 -0.105 6.409 1.00 0.00 7 ILE A N 4
ATOM 3678 C CA . ILE A 1 7 ? -1.495 -0.804 5.211 1.00 0.00 7 ILE A CA 4
ATOM 3679 C C . ILE A 1 7 ? -0.541 0.051 4.381 1.00 0.00 7 ILE A C 4
ATOM 3680 O O . ILE A 1 7 ? 0.438 -0.453 3.831 1.00 0.00 7 ILE A O 4
ATOM 3696 N N . LEU A 1 8 ? -0.826 1.342 4.288 1.00 0.00 8 LEU A N 4
ATOM 3697 C CA . LEU A 1 8 ? 0.033 2.253 3.554 1.00 0.00 8 LEU A CA 4
ATOM 3698 C C . LEU A 1 8 ? 0.924 3.032 4.517 1.00 0.00 8 LEU A C 4
ATOM 3699 O O . LEU A 1 8 ? 2.012 2.573 4.873 1.00 0.00 8 LEU A O 4
ATOM 3715 N N . ASP A 1 9 ? 0.429 4.192 4.957 1.00 0.00 9 ASP A N 4
ATOM 3716 C CA . ASP A 1 9 ? 1.114 5.047 5.934 1.00 0.00 9 ASP A CA 4
ATOM 3717 C C . ASP A 1 9 ? 0.392 6.385 6.050 1.00 0.00 9 ASP A C 4
ATOM 3718 O O . ASP A 1 9 ? 0.613 7.143 6.996 1.00 0.00 9 ASP A O 4
ATOM 3727 N N . VAL A 1 10 ? -0.462 6.676 5.074 1.00 0.00 10 VAL A N 4
ATOM 3728 C CA . VAL A 1 10 ? -1.339 7.839 5.133 1.00 0.00 10 VAL A CA 4
ATOM 3729 C C . VAL A 1 10 ? -2.801 7.396 5.048 1.00 0.00 10 VAL A C 4
ATOM 3730 O O . VAL A 1 10 ? -3.105 6.340 4.491 1.00 0.00 10 VAL A O 4
ATOM 3743 N N . PRO A 1 11 ? -3.721 8.180 5.628 1.00 0.00 11 PRO A N 4
ATOM 3744 C CA . PRO A 1 11 ? -5.142 7.866 5.626 1.00 0.00 11 PRO A CA 4
ATOM 3745 C C . PRO A 1 11 ? -5.859 8.402 4.385 1.00 0.00 11 PRO A C 4
ATOM 3746 O O . PRO A 1 11 ? -5.338 9.257 3.668 1.00 0.00 11 PRO A O 4
ATOM 3757 N N . ARG A 1 12 ? -7.075 7.903 4.166 1.00 0.00 12 ARG A N 4
ATOM 3758 C CA . ARG A 1 12 ? -7.853 8.211 2.961 1.00 0.00 12 ARG A CA 4
ATOM 3759 C C . ARG A 1 12 ? -8.344 9.651 2.938 1.00 0.00 12 ARG A C 4
ATOM 3760 O O . ARG A 1 12 ? -8.996 10.080 1.986 1.00 0.00 12 ARG A O 4
ATOM 3781 N N . SER A 1 13 ? -8.075 10.364 4.012 1.00 0.00 13 SER A N 4
ATOM 3782 C CA . SER A 1 13 ? -8.329 11.796 4.079 1.00 0.00 13 SER A CA 4
ATOM 3783 C C . SER A 1 13 ? -7.610 12.515 2.938 1.00 0.00 13 SER A C 4
ATOM 3784 O O . SER A 1 13 ? -8.101 13.512 2.402 1.00 0.00 13 SER A O 4
ATOM 3792 N N . ALA A 1 14 ? -6.450 11.993 2.566 1.00 0.00 14 ALA A N 4
ATOM 3793 C CA . ALA A 1 14 ? -5.673 12.534 1.466 1.00 0.00 14 ALA A CA 4
ATOM 3794 C C . ALA A 1 14 ? -6.286 12.126 0.130 1.00 0.00 14 ALA A C 4
ATOM 3795 O O . ALA A 1 14 ? -6.873 11.049 0.010 1.00 0.00 14 ALA A O 4
ATOM 3802 N N . SER A 1 15 ? -6.187 13.007 -0.857 1.00 0.00 15 SER A N 4
ATOM 3803 C CA . SER A 1 15 ? -6.685 12.720 -2.198 1.00 0.00 15 SER A CA 4
ATOM 3804 C C . SER A 1 15 ? -5.924 11.556 -2.834 1.00 0.00 15 SER A C 4
ATOM 3805 O O . SER A 1 15 ? -4.785 11.284 -2.459 1.00 0.00 15 SER A O 4
ATOM 3813 N N . ALA A 1 16 ? -6.552 10.878 -3.789 1.00 0.00 16 ALA A N 4
ATOM 3814 C CA . ALA A 1 16 ? -6.025 9.619 -4.327 1.00 0.00 16 ALA A CA 4
ATOM 3815 C C . ALA A 1 16 ? -4.571 9.736 -4.786 1.00 0.00 16 ALA A C 4
ATOM 3816 O O . ALA A 1 16 ? -3.753 8.858 -4.505 1.00 0.00 16 ALA A O 4
ATOM 3823 N N . ASP A 1 17 ? -4.246 10.831 -5.467 1.00 0.00 17 ASP A N 4
ATOM 3824 C CA . ASP A 1 17 ? -2.890 11.048 -5.978 1.00 0.00 17 ASP A CA 4
ATOM 3825 C C . ASP A 1 17 ? -1.877 11.136 -4.843 1.00 0.00 17 ASP A C 4
ATOM 3826 O O . ASP A 1 17 ? -0.732 10.706 -4.981 1.00 0.00 17 ASP A O 4
ATOM 3835 N N . ASP A 1 18 ? -2.307 11.700 -3.728 1.00 0.00 18 ASP A N 4
ATOM 3836 C CA . ASP A 1 18 ? -1.458 11.820 -2.546 1.00 0.00 18 ASP A CA 4
ATOM 3837 C C . ASP A 1 18 ? -1.074 10.430 -2.039 1.00 0.00 18 ASP A C 4
ATOM 3838 O O . ASP A 1 18 ? 0.078 10.181 -1.671 1.00 0.00 18 ASP A O 4
ATOM 3847 N N . ILE A 1 19 ? -2.047 9.521 -2.051 1.00 0.00 19 ILE A N 4
ATOM 3848 C CA . ILE A 1 19 ? -1.813 8.124 -1.687 1.00 0.00 19 ILE A CA 4
ATOM 3849 C C . ILE A 1 19 ? -0.825 7.475 -2.654 1.00 0.00 19 ILE A C 4
ATOM 3850 O O . ILE A 1 19 ? 0.045 6.702 -2.247 1.00 0.00 19 ILE A O 4
ATOM 3866 N N . LYS A 1 20 ? -0.954 7.813 -3.935 1.00 0.00 20 LYS A N 4
ATOM 3867 C CA . LYS A 1 20 ? -0.043 7.307 -4.958 1.00 0.00 20 LYS A CA 4
ATOM 3868 C C . LYS A 1 20 ? 1.391 7.693 -4.624 1.00 0.00 20 LYS A C 4
ATOM 3869 O O . LYS A 1 20 ? 2.313 6.894 -4.773 1.00 0.00 20 LYS A O 4
ATOM 3888 N N . LYS A 1 21 ? 1.572 8.926 -4.160 1.00 0.00 21 LYS A N 4
ATOM 3889 C CA . LYS A 1 21 ? 2.899 9.422 -3.834 1.00 0.00 21 LYS A CA 4
ATOM 3890 C C . LYS A 1 21 ? 3.452 8.703 -2.606 1.00 0.00 21 LYS A C 4
ATOM 3891 O O . LYS A 1 21 ? 4.647 8.426 -2.531 1.00 0.00 21 LYS A O 4
ATOM 3910 N N . ALA A 1 22 ? 2.578 8.389 -1.653 1.00 0.00 22 ALA A N 4
ATOM 3911 C CA . ALA A 1 22 ? 2.980 7.643 -0.465 1.00 0.00 22 ALA A CA 4
ATOM 3912 C C . ALA A 1 22 ? 3.443 6.245 -0.857 1.00 0.00 22 ALA A C 4
ATOM 3913 O O . ALA A 1 22 ? 4.381 5.697 -0.277 1.00 0.00 22 ALA A O 4
ATOM 3920 N N . TYR A 1 23 ? 2.786 5.683 -1.860 1.00 0.00 23 TYR A N 4
ATOM 3921 C CA . TYR A 1 23 ? 3.188 4.405 -2.420 1.00 0.00 23 TYR A CA 4
ATOM 3922 C C . TYR A 1 23 ? 4.552 4.513 -3.094 1.00 0.00 23 TYR A C 4
ATOM 3923 O O . TYR A 1 23 ? 5.408 3.654 -2.907 1.00 0.00 23 TYR A O 4
ATOM 3941 N N . ARG A 1 24 ? 4.756 5.585 -3.854 1.00 0.00 24 ARG A N 4
ATOM 3942 C CA . ARG A 1 24 ? 6.003 5.774 -4.591 1.00 0.00 24 ARG A CA 4
ATOM 3943 C C . ARG A 1 24 ? 7.183 6.026 -3.653 1.00 0.00 24 ARG A C 4
ATOM 3944 O O . ARG A 1 24 ? 8.287 5.539 -3.894 1.00 0.00 24 ARG A O 4
ATOM 3965 N N . ARG A 1 25 ? 6.956 6.783 -2.583 1.00 0.00 25 ARG A N 4
ATOM 3966 C CA . ARG A 1 25 ? 8.023 7.067 -1.626 1.00 0.00 25 ARG A CA 4
ATOM 3967 C C . ARG A 1 25 ? 8.395 5.808 -0.853 1.00 0.00 25 ARG A C 4
ATOM 3968 O O . ARG A 1 25 ? 9.568 5.568 -0.561 1.00 0.00 25 ARG A O 4
ATOM 3989 N N . LYS A 1 26 ? 7.393 4.991 -0.548 1.00 0.00 26 LYS A N 4
ATOM 3990 C CA . LYS A 1 26 ? 7.615 3.736 0.134 1.00 0.00 26 LYS A CA 4
ATOM 3991 C C . LYS A 1 26 ? 8.301 2.750 -0.809 1.00 0.00 26 LYS A C 4
ATOM 3992 O O . LYS A 1 26 ? 9.231 2.043 -0.424 1.00 0.00 26 LYS A O 4
ATOM 4011 N N . ALA A 1 27 ? 7.830 2.731 -2.050 1.00 0.00 27 ALA A N 4
ATOM 4012 C CA . ALA A 1 27 ? 8.419 1.908 -3.098 1.00 0.00 27 ALA A CA 4
ATOM 4013 C C . ALA A 1 27 ? 9.895 2.237 -3.284 1.00 0.00 27 ALA A C 4
ATOM 4014 O O . ALA A 1 27 ? 10.733 1.343 -3.385 1.00 0.00 27 ALA A O 4
ATOM 4021 N N . LEU A 1 28 ? 10.203 3.532 -3.335 1.00 0.00 28 LEU A N 4
ATOM 4022 C CA . LEU A 1 28 ? 11.576 3.993 -3.484 1.00 0.00 28 LEU A CA 4
ATOM 4023 C C . LEU A 1 28 ? 12.432 3.544 -2.306 1.00 0.00 28 LEU A C 4
ATOM 4024 O O . LEU A 1 28 ? 13.597 3.182 -2.477 1.00 0.00 28 LEU A O 4
ATOM 4040 N N . GLN A 1 29 ? 11.835 3.554 -1.118 1.00 0.00 29 GLN A N 4
ATOM 4041 C CA . GLN A 1 29 ? 12.529 3.162 0.107 1.00 0.00 29 GLN A CA 4
ATOM 4042 C C . GLN A 1 29 ? 12.904 1.680 0.084 1.00 0.00 29 GLN A C 4
ATOM 4043 O O . GLN A 1 29 ? 13.923 1.282 0.649 1.00 0.00 29 GLN A O 4
ATOM 4057 N N . TRP A 1 30 ? 12.094 0.866 -0.583 1.00 0.00 30 TRP A N 4
ATOM 4058 C CA . TRP A 1 30 ? 12.344 -0.570 -0.632 1.00 0.00 30 TRP A CA 4
ATOM 4059 C C . TRP A 1 30 ? 12.889 -0.995 -1.990 1.00 0.00 30 TRP A C 4
ATOM 4060 O O . TRP A 1 30 ? 12.935 -2.179 -2.312 1.00 0.00 30 TRP A O 4
ATOM 4081 N N . HIS A 1 31 ? 13.304 -0.024 -2.785 1.00 0.00 31 HIS A N 4
ATOM 4082 C CA . HIS A 1 31 ? 14.027 -0.311 -4.013 1.00 0.00 31 HIS A CA 4
ATOM 4083 C C . HIS A 1 31 ? 15.491 -0.546 -3.673 1.00 0.00 31 HIS A C 4
ATOM 4084 O O . HIS A 1 31 ? 16.012 0.053 -2.735 1.00 0.00 31 HIS A O 4
ATOM 4099 N N . PRO A 1 32 ? 16.164 -1.424 -4.442 1.00 0.00 32 PRO A N 4
ATOM 4100 C CA . PRO A 1 32 ? 17.494 -1.972 -4.109 1.00 0.00 32 PRO A CA 4
ATOM 4101 C C . PRO A 1 32 ? 18.541 -0.905 -3.834 1.00 0.00 32 PRO A C 4
ATOM 4102 O O . PRO A 1 32 ? 19.474 -1.128 -3.064 1.00 0.00 32 PRO A O 4
ATOM 4113 N N . ASP A 1 33 ? 18.377 0.244 -4.468 1.00 0.00 33 ASP A N 4
ATOM 4114 C CA . ASP A 1 33 ? 19.277 1.376 -4.272 1.00 0.00 33 ASP A CA 4
ATOM 4115 C C . ASP A 1 33 ? 19.207 1.894 -2.830 1.00 0.00 33 ASP A C 4
ATOM 4116 O O . ASP A 1 33 ? 20.196 2.389 -2.289 1.00 0.00 33 ASP A O 4
ATOM 4125 N N . LYS A 1 34 ? 18.040 1.756 -2.207 1.00 0.00 34 LYS A N 4
ATOM 4126 C CA . LYS A 1 34 ? 17.828 2.206 -0.829 1.00 0.00 34 LYS A CA 4
ATOM 4127 C C . LYS A 1 34 ? 17.633 1.016 0.102 1.00 0.00 34 LYS A C 4
ATOM 4128 O O . LYS A 1 34 ? 17.310 1.176 1.280 1.00 0.00 34 LYS A O 4
ATOM 4147 N N . ASN A 1 35 ? 17.838 -0.176 -0.431 1.00 0.00 35 ASN A N 4
ATOM 4148 C CA . ASN A 1 35 ? 17.621 -1.398 0.325 1.00 0.00 35 ASN A CA 4
ATOM 4149 C C . ASN A 1 35 ? 18.953 -2.052 0.675 1.00 0.00 35 ASN A C 4
ATOM 4150 O O . ASN A 1 35 ? 19.877 -2.056 -0.137 1.00 0.00 35 ASN A O 4
ATOM 4161 N N . PRO A 1 36 ? 19.075 -2.593 1.900 1.00 0.00 36 PRO A N 4
ATOM 4162 C CA . PRO A 1 36 ? 20.283 -3.288 2.344 1.00 0.00 36 PRO A CA 4
ATOM 4163 C C . PRO A 1 36 ? 20.386 -4.713 1.787 1.00 0.00 36 PRO A C 4
ATOM 4164 O O . PRO A 1 36 ? 20.432 -4.910 0.577 1.00 0.00 36 PRO A O 4
ATOM 4175 N N . ASP A 1 37 ? 20.388 -5.700 2.670 1.00 0.00 37 ASP A N 4
ATOM 4176 C CA . ASP A 1 37 ? 20.600 -7.090 2.274 1.00 0.00 37 ASP A CA 4
ATOM 4177 C C . ASP A 1 37 ? 19.287 -7.836 2.112 1.00 0.00 37 ASP A C 4
ATOM 4178 O O . ASP A 1 37 ? 19.269 -8.983 1.665 1.00 0.00 37 ASP A O 4
ATOM 4187 N N . ASN A 1 38 ? 18.189 -7.196 2.480 1.00 0.00 38 ASN A N 4
ATOM 4188 C CA . ASN A 1 38 ? 16.901 -7.876 2.487 1.00 0.00 38 ASN A CA 4
ATOM 4189 C C . ASN A 1 38 ? 16.056 -7.466 1.291 1.00 0.00 38 ASN A C 4
ATOM 4190 O O . ASN A 1 38 ? 15.385 -6.436 1.316 1.00 0.00 38 ASN A O 4
ATOM 4201 N N . LYS A 1 39 ? 16.057 -8.301 0.265 1.00 0.00 39 LYS A N 4
ATOM 4202 C CA . LYS A 1 39 ? 15.256 -8.060 -0.922 1.00 0.00 39 LYS A CA 4
ATOM 4203 C C . LYS A 1 39 ? 13.916 -8.758 -0.790 1.00 0.00 39 LYS A C 4
ATOM 4204 O O . LYS A 1 39 ? 12.918 -8.332 -1.373 1.00 0.00 39 LYS A O 4
ATOM 4223 N N . GLU A 1 40 ? 13.904 -9.815 0.009 1.00 0.00 40 GLU A N 4
ATOM 4224 C CA . GLU A 1 40 ? 12.698 -10.587 0.257 1.00 0.00 40 GLU A CA 4
ATOM 4225 C C . GLU A 1 40 ? 11.638 -9.693 0.897 1.00 0.00 40 GLU A C 4
ATOM 4226 O O . GLU A 1 40 ? 10.474 -9.698 0.494 1.00 0.00 40 GLU A O 4
ATOM 4238 N N . PHE A 1 41 ? 12.066 -8.892 1.868 1.00 0.00 41 PHE A N 4
ATOM 4239 C CA . PHE A 1 41 ? 11.184 -7.923 2.507 1.00 0.00 41 PHE A CA 4
ATOM 4240 C C . PHE A 1 41 ? 10.872 -6.761 1.569 1.00 0.00 41 PHE A C 4
ATOM 4241 O O . PHE A 1 41 ? 9.750 -6.258 1.550 1.00 0.00 41 PHE A O 4
ATOM 4258 N N . ALA A 1 42 ? 11.864 -6.336 0.790 1.00 0.00 42 ALA A N 4
ATOM 4259 C CA . ALA A 1 42 ? 11.694 -5.195 -0.108 1.00 0.00 42 ALA A CA 4
ATOM 4260 C C . ALA A 1 42 ? 10.631 -5.478 -1.163 1.00 0.00 42 ALA A C 4
ATOM 4261 O O . ALA A 1 42 ? 9.745 -4.654 -1.399 1.00 0.00 42 ALA A O 4
ATOM 4268 N N . GLU A 1 43 ? 10.699 -6.655 -1.773 1.00 0.00 43 GLU A N 4
ATOM 4269 C CA . GLU A 1 43 ? 9.710 -7.047 -2.765 1.00 0.00 43 GLU A CA 4
ATOM 4270 C C . GLU A 1 43 ? 8.364 -7.290 -2.092 1.00 0.00 43 GLU A C 4
ATOM 4271 O O . GLU A 1 43 ? 7.315 -7.007 -2.668 1.00 0.00 43 GLU A O 4
ATOM 4283 N N . LYS A 1 44 ? 8.411 -7.830 -0.876 1.00 0.00 44 LYS A N 4
ATOM 4284 C CA . LYS A 1 44 ? 7.213 -8.062 -0.086 1.00 0.00 44 LYS A CA 4
ATOM 4285 C C . LYS A 1 44 ? 6.465 -6.757 0.150 1.00 0.00 44 LYS A C 4
ATOM 4286 O O . LYS A 1 44 ? 5.260 -6.673 -0.069 1.00 0.00 44 LYS A O 4
ATOM 4305 N N . LYS A 1 45 ? 7.194 -5.733 0.575 1.00 0.00 45 LYS A N 4
ATOM 4306 C CA . LYS A 1 45 ? 6.588 -4.446 0.865 1.00 0.00 45 LYS A CA 4
ATOM 4307 C C . LYS A 1 45 ? 6.174 -3.741 -0.415 1.00 0.00 45 LYS A C 4
ATOM 4308 O O . LYS A 1 45 ? 5.158 -3.052 -0.441 1.00 0.00 45 LYS A O 4
ATOM 4327 N N . PHE A 1 46 ? 6.960 -3.922 -1.470 1.00 0.00 46 PHE A N 4
ATOM 4328 C CA . PHE A 1 46 ? 6.606 -3.400 -2.784 1.00 0.00 46 PHE A CA 4
ATOM 4329 C C . PHE A 1 46 ? 5.291 -4.023 -3.248 1.00 0.00 46 PHE A C 4
ATOM 4330 O O . PHE A 1 46 ? 4.431 -3.350 -3.815 1.00 0.00 46 PHE A O 4
ATOM 4347 N N . LYS A 1 47 ? 5.139 -5.314 -2.982 1.00 0.00 47 LYS A N 4
ATOM 4348 C CA . LYS A 1 47 ? 3.915 -6.029 -3.311 1.00 0.00 47 LYS A CA 4
ATOM 4349 C C . LYS A 1 47 ? 2.758 -5.527 -2.455 1.00 0.00 47 LYS A C 4
ATOM 4350 O O . LYS A 1 47 ? 1.667 -5.249 -2.966 1.00 0.00 47 LYS A O 4
ATOM 4369 N N . GLU A 1 48 ? 3.011 -5.386 -1.158 1.00 0.00 48 GLU A N 4
ATOM 4370 C CA . GLU A 1 48 ? 1.985 -4.956 -0.223 1.00 0.00 48 GLU A CA 4
ATOM 4371 C C . GLU A 1 48 ? 1.522 -3.531 -0.512 1.00 0.00 48 GLU A C 4
ATOM 4372 O O . GLU A 1 48 ? 0.329 -3.258 -0.494 1.00 0.00 48 GLU A O 4
ATOM 4384 N N . VAL A 1 49 ? 2.455 -2.628 -0.791 1.00 0.00 49 VAL A N 4
ATOM 4385 C CA . VAL A 1 49 ? 2.092 -1.242 -1.065 1.00 0.00 49 VAL A CA 4
ATOM 4386 C C . VAL A 1 49 ? 1.328 -1.129 -2.382 1.00 0.00 49 VAL A C 4
ATOM 4387 O O . VAL A 1 49 ? 0.390 -0.346 -2.488 1.00 0.00 49 VAL A O 4
ATOM 4400 N N . ALA A 1 50 ? 1.715 -1.920 -3.376 1.00 0.00 50 ALA A N 4
ATOM 4401 C CA . ALA A 1 50 ? 1.063 -1.867 -4.680 1.00 0.00 50 ALA A CA 4
ATOM 4402 C C . ALA A 1 50 ? -0.413 -2.238 -4.576 1.00 0.00 50 ALA A C 4
ATOM 4403 O O . ALA A 1 50 ? -1.279 -1.537 -5.106 1.00 0.00 50 ALA A O 4
ATOM 4410 N N . GLU A 1 51 ? -0.703 -3.308 -3.851 1.00 0.00 51 GLU A N 4
ATOM 4411 C CA . GLU A 1 51 ? -2.081 -3.741 -3.670 1.00 0.00 51 GLU A CA 4
ATOM 4412 C C . GLU A 1 51 ? -2.824 -2.786 -2.742 1.00 0.00 51 GLU A C 4
ATOM 4413 O O . GLU A 1 51 ? -4.004 -2.493 -2.943 1.00 0.00 51 GLU A O 4
ATOM 4425 N N . ALA A 1 52 ? -2.109 -2.296 -1.739 1.00 0.00 52 ALA A N 4
ATOM 4426 C CA . ALA A 1 52 ? -2.694 -1.477 -0.689 1.00 0.00 52 ALA A CA 4
ATOM 4427 C C . ALA A 1 52 ? -2.981 -0.055 -1.163 1.00 0.00 52 ALA A C 4
ATOM 4428 O O . ALA A 1 52 ? -3.998 0.535 -0.798 1.00 0.00 52 ALA A O 4
ATOM 4435 N N . TYR A 1 53 ? -2.092 0.503 -1.973 1.00 0.00 53 TYR A N 4
ATOM 4436 C CA . TYR A 1 53 ? -2.322 1.832 -2.517 1.00 0.00 53 TYR A CA 4
ATOM 4437 C C . TYR A 1 53 ? -3.443 1.761 -3.547 1.00 0.00 53 TYR A C 4
ATOM 4438 O O . TYR A 1 53 ? -4.264 2.671 -3.651 1.00 0.00 53 TYR A O 4
ATOM 4456 N N . GLU A 1 54 ? -3.479 0.656 -4.289 1.00 0.00 54 GLU A N 4
ATOM 4457 C CA . GLU A 1 54 ? -4.491 0.457 -5.313 1.00 0.00 54 GLU A CA 4
ATOM 4458 C C . GLU A 1 54 ? -5.879 0.359 -4.685 1.00 0.00 54 GLU A C 4
ATOM 4459 O O . GLU A 1 54 ? -6.816 1.018 -5.131 1.00 0.00 54 GLU A O 4
ATOM 4471 N N . VAL A 1 55 ? -5.999 -0.444 -3.630 1.00 0.00 55 VAL A N 4
ATOM 4472 C CA . VAL A 1 55 ? -7.280 -0.624 -2.958 1.00 0.00 55 VAL A CA 4
ATOM 4473 C C . VAL A 1 55 ? -7.754 0.680 -2.316 1.00 0.00 55 VAL A C 4
ATOM 4474 O O . VAL A 1 55 ? -8.937 1.004 -2.348 1.00 0.00 55 VAL A O 4
ATOM 4487 N N . LEU A 1 56 ? -6.823 1.435 -1.747 1.00 0.00 56 LEU A N 4
ATOM 4488 C CA . LEU A 1 56 ? -7.162 2.689 -1.093 1.00 0.00 56 LEU A CA 4
ATOM 4489 C C . LEU A 1 56 ? -7.488 3.790 -2.103 1.00 0.00 56 LEU A C 4
ATOM 4490 O O . LEU A 1 56 ? -8.284 4.690 -1.819 1.00 0.00 56 LEU A O 4
ATOM 4506 N N . SER A 1 57 ? -6.891 3.715 -3.281 1.00 0.00 57 SER A N 4
ATOM 4507 C CA . SER A 1 57 ? -7.086 4.742 -4.293 1.00 0.00 57 SER A CA 4
ATOM 4508 C C . SER A 1 57 ? -8.356 4.485 -5.104 1.00 0.00 57 SER A C 4
ATOM 4509 O O . SER A 1 57 ? -8.891 5.400 -5.737 1.00 0.00 57 SER A O 4
ATOM 4517 N N . ASP A 1 58 ? -8.843 3.251 -5.077 1.00 0.00 58 ASP A N 4
ATOM 4518 C CA . ASP A 1 58 ? -9.984 2.868 -5.908 1.00 0.00 58 ASP A CA 4
ATOM 4519 C C . ASP A 1 58 ? -11.214 2.565 -5.064 1.00 0.00 58 ASP A C 4
ATOM 4520 O O . ASP A 1 58 ? -11.161 1.792 -4.110 1.00 0.00 58 ASP A O 4
ATOM 4529 N N . LYS A 1 59 ? -12.330 3.179 -5.447 1.00 0.00 59 LYS A N 4
ATOM 4530 C CA . LYS A 1 59 ? -13.576 3.077 -4.692 1.00 0.00 59 LYS A CA 4
ATOM 4531 C C . LYS A 1 59 ? -14.128 1.657 -4.731 1.00 0.00 59 LYS A C 4
ATOM 4532 O O . LYS A 1 59 ? -14.701 1.179 -3.752 1.00 0.00 59 LYS A O 4
ATOM 4551 N N . HIS A 1 60 ? -13.957 0.992 -5.871 1.00 0.00 60 HIS A N 4
ATOM 4552 C CA . HIS A 1 60 ? -14.444 -0.376 -6.039 1.00 0.00 60 HIS A CA 4
ATOM 4553 C C . HIS A 1 60 ? -13.627 -1.332 -5.189 1.00 0.00 60 HIS A C 4
ATOM 4554 O O . HIS A 1 60 ? -14.164 -2.237 -4.558 1.00 0.00 60 HIS A O 4
ATOM 4569 N N . LYS A 1 61 ? -12.322 -1.128 -5.175 1.00 0.00 61 LYS A N 4
ATOM 4570 C CA . LYS A 1 61 ? -11.445 -1.931 -4.343 1.00 0.00 61 LYS A CA 4
ATOM 4571 C C . LYS A 1 61 ? -11.803 -1.764 -2.866 1.00 0.00 61 LYS A C 4
ATOM 4572 O O . LYS A 1 61 ? -11.771 -2.727 -2.105 1.00 0.00 61 LYS A O 4
ATOM 4591 N N . ARG A 1 62 ? -12.169 -0.543 -2.472 1.00 0.00 62 ARG A N 4
ATOM 4592 C CA . ARG A 1 62 ? -12.529 -0.260 -1.082 1.00 0.00 62 ARG A CA 4
ATOM 4593 C C . ARG A 1 62 ? -13.746 -1.071 -0.645 1.00 0.00 62 ARG A C 4
ATOM 4594 O O . ARG A 1 62 ? -13.745 -1.683 0.427 1.00 0.00 62 ARG A O 4
ATOM 4615 N N . GLU A 1 63 ? -14.781 -1.076 -1.478 1.00 0.00 63 GLU A N 4
ATOM 4616 C CA . GLU A 1 63 ? -16.009 -1.782 -1.147 1.00 0.00 63 GLU A CA 4
ATOM 4617 C C . GLU A 1 63 ? -15.798 -3.288 -1.221 1.00 0.00 63 GLU A C 4
ATOM 4618 O O . GLU A 1 63 ? -16.350 -4.039 -0.420 1.00 0.00 63 GLU A O 4
ATOM 4630 N N . ILE A 1 64 ? -14.981 -3.725 -2.172 1.00 0.00 64 ILE A N 4
ATOM 4631 C CA . ILE A 1 64 ? -14.634 -5.133 -2.284 1.00 0.00 64 ILE A CA 4
ATOM 4632 C C . ILE A 1 64 ? -13.839 -5.573 -1.058 1.00 0.00 64 ILE A C 4
ATOM 4633 O O . ILE A 1 64 ? -14.057 -6.658 -0.528 1.00 0.00 64 ILE A O 4
ATOM 4649 N N . TYR A 1 65 ? -12.951 -4.705 -0.587 1.00 0.00 65 TYR A N 4
ATOM 4650 C CA . TYR A 1 65 ? -12.175 -4.980 0.615 1.00 0.00 65 TYR A CA 4
ATOM 4651 C C . TYR A 1 65 ? -13.096 -5.171 1.818 1.00 0.00 65 TYR A C 4
ATOM 4652 O O . TYR A 1 65 ? -12.847 -6.018 2.679 1.00 0.00 65 TYR A O 4
ATOM 4670 N N . ASP A 1 66 ? -14.160 -4.380 1.871 1.00 0.00 66 ASP A N 4
ATOM 4671 C CA . ASP A 1 66 ? -15.121 -4.466 2.967 1.00 0.00 66 ASP A CA 4
ATOM 4672 C C . ASP A 1 66 ? -15.985 -5.723 2.856 1.00 0.00 66 ASP A C 4
ATOM 4673 O O . ASP A 1 66 ? -16.127 -6.479 3.822 1.00 0.00 66 ASP A O 4
ATOM 4682 N N . ARG A 1 67 ? -16.518 -5.969 1.662 1.00 0.00 67 ARG A N 4
ATOM 4683 C CA . ARG A 1 67 ? -17.471 -7.060 1.462 1.00 0.00 67 ARG A CA 4
ATOM 4684 C C . ARG A 1 67 ? -16.781 -8.423 1.403 1.00 0.00 67 ARG A C 4
ATOM 4685 O O . ARG A 1 67 ? -17.360 -9.428 1.805 1.00 0.00 67 ARG A O 4
ATOM 4706 N N . TYR A 1 68 ? -15.549 -8.455 0.912 1.00 0.00 68 TYR A N 4
ATOM 4707 C CA . TYR A 1 68 ? -14.812 -9.707 0.788 1.00 0.00 68 TYR A CA 4
ATOM 4708 C C . TYR A 1 68 ? -13.925 -9.915 2.011 1.00 0.00 68 TYR A C 4
ATOM 4709 O O . TYR A 1 68 ? -13.370 -10.995 2.223 1.00 0.00 68 TYR A O 4
ATOM 4727 N N . GLY A 1 69 ? -13.819 -8.874 2.824 1.00 0.00 69 GLY A N 4
ATOM 4728 C CA . GLY A 1 69 ? -13.018 -8.942 4.027 1.00 0.00 69 GLY A CA 4
ATOM 4729 C C . GLY A 1 69 ? -13.704 -9.706 5.128 1.00 0.00 69 GLY A C 4
ATOM 473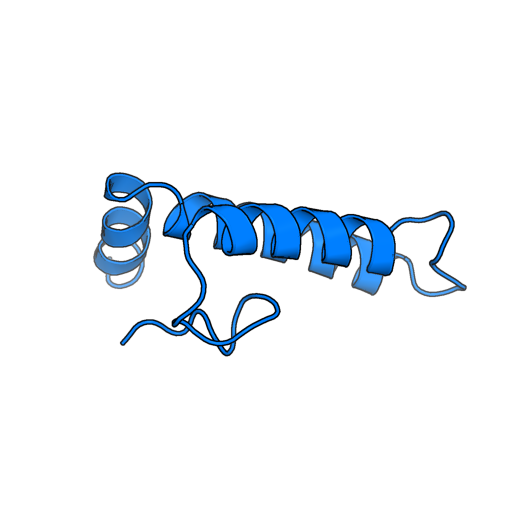0 O O . GLY A 1 69 ? -13.106 -10.560 5.783 1.00 0.00 69 GLY A O 4
ATOM 4734 N N . ARG A 1 70 ? -14.962 -9.373 5.337 1.00 0.00 70 ARG A N 4
ATOM 4735 C CA . ARG A 1 70 ? -15.782 -10.024 6.357 1.00 0.00 70 ARG A CA 4
ATOM 4736 C C . ARG A 1 70 ? -15.967 -11.512 6.072 1.00 0.00 70 ARG A C 4
ATOM 4737 O O . ARG A 1 70 ? -16.156 -12.305 6.995 1.00 0.00 70 ARG A O 4
ATOM 4758 N N . GLU A 1 71 ? -15.907 -11.882 4.799 1.00 0.00 71 GLU A N 4
ATOM 4759 C CA . GLU A 1 71 ? -16.141 -13.260 4.384 1.00 0.00 71 GLU A CA 4
ATOM 4760 C C . GLU A 1 71 ? -15.005 -14.174 4.827 1.00 0.00 71 GLU A C 4
ATOM 4761 O O . GLU A 1 71 ? -15.238 -15.030 5.707 1.00 0.00 71 GLU A O 4
ATOM 4773 N N . MET A 1 1 ? -7.888 8.661 11.952 1.00 0.00 1 MET A N 5
ATOM 4774 C CA . MET A 1 1 ? -8.032 7.240 12.330 1.00 0.00 1 MET A CA 5
ATOM 4775 C C . MET A 1 1 ? -8.483 6.419 11.127 1.00 0.00 1 MET A C 5
ATOM 4776 O O . MET A 1 1 ? -9.513 6.708 10.514 1.00 0.00 1 MET A O 5
ATOM 4792 N N . ALA A 1 2 ? -7.705 5.403 10.780 1.00 0.00 2 ALA A N 5
ATOM 4793 C CA . ALA A 1 2 ? -8.003 4.587 9.612 1.00 0.00 2 ALA A CA 5
ATOM 4794 C C . ALA A 1 2 ? -7.188 3.304 9.607 1.00 0.00 2 ALA A C 5
ATOM 4795 O O . ALA A 1 2 ? -5.998 3.303 9.927 1.00 0.00 2 ALA A O 5
ATOM 4802 N N . SER A 1 3 ? -7.847 2.215 9.242 1.00 0.00 3 SER A N 5
ATOM 4803 C CA . SER A 1 3 ? -7.188 0.934 9.050 1.00 0.00 3 SER A CA 5
ATOM 4804 C C . SER A 1 3 ? -6.344 0.961 7.778 1.00 0.00 3 SER A C 5
ATOM 4805 O O . SER A 1 3 ? -5.330 0.273 7.670 1.00 0.00 3 SER A O 5
ATOM 4813 N N . TYR A 1 4 ? -6.769 1.779 6.819 1.00 0.00 4 TYR A N 5
ATOM 4814 C CA . TYR A 1 4 ? -6.020 1.975 5.584 1.00 0.00 4 TYR A CA 5
ATOM 4815 C C . TYR A 1 4 ? -4.711 2.702 5.883 1.00 0.00 4 TYR A C 5
ATOM 4816 O O . TYR A 1 4 ? -3.721 2.552 5.169 1.00 0.00 4 TYR A O 5
ATOM 4834 N N . TYR A 1 5 ? -4.722 3.482 6.957 1.00 0.00 5 TYR A N 5
ATOM 4835 C CA . TYR A 1 5 ? -3.532 4.185 7.414 1.00 0.00 5 TYR A CA 5
ATOM 4836 C C . TYR A 1 5 ? -2.505 3.173 7.913 1.00 0.00 5 TYR A C 5
ATOM 4837 O O . TYR A 1 5 ? -1.298 3.377 7.789 1.00 0.00 5 TYR A O 5
ATOM 4855 N N . GLU A 1 6 ? -3.009 2.080 8.476 1.00 0.00 6 GLU A N 5
ATOM 4856 C CA . GLU A 1 6 ? -2.162 1.008 8.972 1.00 0.00 6 GLU A CA 5
ATOM 4857 C C . GLU A 1 6 ? -1.563 0.206 7.822 1.00 0.00 6 GLU A C 5
ATOM 4858 O O . GLU A 1 6 ? -0.371 -0.107 7.828 1.00 0.00 6 GLU A O 5
ATOM 4870 N N . ILE A 1 7 ? -2.393 -0.111 6.826 1.00 0.00 7 ILE A N 5
ATOM 4871 C CA . ILE A 1 7 ? -1.956 -0.948 5.713 1.00 0.00 7 ILE A CA 5
ATOM 4872 C C . ILE A 1 7 ? -0.964 -0.208 4.815 1.00 0.00 7 ILE A C 5
ATOM 4873 O O . ILE A 1 7 ? 0.021 -0.788 4.362 1.00 0.00 7 ILE A O 5
ATOM 4889 N N . LEU A 1 8 ? -1.218 1.070 4.565 1.00 0.00 8 LEU A N 5
ATOM 4890 C CA . LEU A 1 8 ? -0.302 1.877 3.775 1.00 0.00 8 LEU A CA 5
ATOM 4891 C C . LEU A 1 8 ? 0.530 2.774 4.688 1.00 0.00 8 LEU A C 5
ATOM 4892 O O . LEU A 1 8 ? 1.568 2.349 5.205 1.00 0.00 8 LEU A O 5
ATOM 4908 N N . ASP A 1 9 ? 0.040 3.999 4.894 1.00 0.00 9 ASP A N 5
ATOM 4909 C CA . ASP A 1 9 ? 0.626 4.957 5.840 1.00 0.00 9 ASP A CA 5
ATOM 4910 C C . ASP A 1 9 ? -0.075 6.313 5.743 1.00 0.00 9 ASP A C 5
ATOM 4911 O O . ASP A 1 9 ? 0.309 7.268 6.417 1.00 0.00 9 ASP A O 5
ATOM 4920 N N . VAL A 1 10 ? -1.117 6.390 4.912 1.00 0.00 10 VAL A N 5
ATOM 4921 C CA . VAL A 1 10 ? -1.916 7.606 4.786 1.00 0.00 10 VAL A CA 5
ATOM 4922 C C . VAL A 1 10 ? -3.382 7.336 5.128 1.00 0.00 10 VAL A C 5
ATOM 4923 O O . VAL A 1 10 ? -3.855 6.203 5.016 1.00 0.00 10 VAL A O 5
ATOM 4936 N N . PRO A 1 11 ? -4.112 8.377 5.569 1.00 0.00 11 PRO A N 5
ATOM 4937 C CA . PRO A 1 11 ? -5.533 8.268 5.929 1.00 0.00 11 PRO A CA 5
ATOM 4938 C C . PRO A 1 11 ? -6.427 8.008 4.719 1.00 0.00 11 PRO A C 5
ATOM 4939 O O . PRO A 1 11 ? -6.044 8.252 3.578 1.00 0.00 11 PRO A O 5
ATOM 4950 N N . ARG A 1 12 ? -7.638 7.528 4.994 1.00 0.00 12 ARG A N 5
ATOM 4951 C CA . ARG A 1 12 ? -8.578 7.126 3.947 1.00 0.00 12 ARG A CA 5
ATOM 4952 C C . ARG A 1 12 ? -9.098 8.314 3.141 1.00 0.00 12 ARG A C 5
ATOM 4953 O O . ARG A 1 12 ? -9.587 8.149 2.029 1.00 0.00 12 ARG A O 5
ATOM 4974 N N . SER A 1 13 ? -8.994 9.501 3.718 1.00 0.00 13 SER A N 5
ATOM 4975 C CA . SER A 1 13 ? -9.455 10.721 3.066 1.00 0.00 13 SER A CA 5
ATOM 4976 C C . SER A 1 13 ? -8.468 11.187 1.998 1.00 0.00 13 SER A C 5
ATOM 4977 O O . SER A 1 13 ? -8.701 12.178 1.306 1.00 0.00 13 SER A O 5
ATOM 4985 N N . ALA A 1 14 ? -7.365 10.468 1.873 1.00 0.00 14 ALA A N 5
ATOM 4986 C CA . ALA A 1 14 ? -6.364 10.775 0.885 1.00 0.00 14 ALA A CA 5
ATOM 4987 C C . ALA A 1 14 ? -6.847 10.367 -0.504 1.00 0.00 14 ALA A C 5
ATOM 4988 O O . ALA A 1 14 ? -7.541 9.357 -0.664 1.00 0.00 14 ALA A O 5
ATOM 4995 N N . SER A 1 15 ? -6.496 11.163 -1.498 1.00 0.00 15 SER A N 5
ATOM 4996 C CA . SER A 1 15 ? -6.886 10.891 -2.868 1.00 0.00 15 SER A CA 5
ATOM 4997 C C . SER A 1 15 ? -5.883 9.953 -3.517 1.00 0.00 15 SER A C 5
ATOM 4998 O O . SER A 1 15 ? -4.851 9.640 -2.925 1.00 0.00 15 SER A O 5
ATOM 5006 N N . ALA A 1 16 ? -6.185 9.504 -4.720 1.00 0.00 16 ALA A N 5
ATOM 5007 C CA . ALA A 1 16 ? -5.346 8.529 -5.416 1.00 0.00 16 ALA A CA 5
ATOM 5008 C C . ALA A 1 16 ? -3.880 8.975 -5.470 1.00 0.00 16 ALA A C 5
ATOM 5009 O O . ALA A 1 16 ? -2.972 8.164 -5.286 1.00 0.00 16 ALA A O 5
ATOM 5016 N N . ASP A 1 17 ? -3.662 10.268 -5.693 1.00 0.00 17 ASP A N 5
ATOM 5017 C CA . ASP A 1 17 ? -2.312 10.827 -5.741 1.00 0.00 17 ASP A CA 5
ATOM 5018 C C . ASP A 1 17 ? -1.619 10.718 -4.390 1.00 0.00 17 ASP A C 5
ATOM 5019 O O . ASP A 1 17 ? -0.434 10.395 -4.314 1.00 0.00 17 ASP A O 5
ATOM 5028 N N . ASP A 1 18 ? -2.365 10.985 -3.326 1.00 0.00 18 ASP A N 5
ATOM 5029 C CA . ASP A 1 18 ? -1.830 10.916 -1.970 1.00 0.00 18 ASP A CA 5
ATOM 5030 C C . ASP A 1 18 ? -1.373 9.497 -1.655 1.00 0.00 18 ASP A C 5
ATOM 5031 O O . ASP A 1 18 ? -0.299 9.286 -1.091 1.00 0.00 18 ASP A O 5
ATOM 5040 N N . ILE A 1 19 ? -2.198 8.523 -2.029 1.00 0.00 19 ILE A N 5
ATOM 5041 C CA . ILE A 1 19 ? -1.853 7.115 -1.860 1.00 0.00 19 ILE A CA 5
ATOM 5042 C C . ILE A 1 19 ? -0.635 6.757 -2.713 1.00 0.00 19 ILE A C 5
ATOM 5043 O O . ILE A 1 19 ? 0.242 6.009 -2.282 1.00 0.00 19 ILE A O 5
ATOM 5059 N N . LYS A 1 20 ? -0.578 7.321 -3.917 1.00 0.00 20 LYS A N 5
ATOM 5060 C CA . LYS A 1 20 ? 0.549 7.103 -4.818 1.00 0.00 20 LYS A CA 5
ATOM 5061 C C . LYS A 1 20 ? 1.833 7.636 -4.180 1.00 0.00 20 LYS A C 5
ATOM 5062 O O . LYS A 1 20 ? 2.907 7.055 -4.338 1.00 0.00 20 LYS A O 5
ATOM 5081 N N . LYS A 1 21 ? 1.704 8.742 -3.454 1.00 0.00 21 LYS A N 5
ATOM 5082 C CA . LYS A 1 21 ? 2.816 9.319 -2.708 1.00 0.00 21 LYS A CA 5
ATOM 5083 C C . LYS A 1 21 ? 3.289 8.375 -1.610 1.00 0.00 21 LYS A C 5
ATOM 5084 O O . LYS A 1 21 ? 4.489 8.138 -1.458 1.00 0.00 21 LYS A O 5
ATOM 5103 N N . ALA A 1 22 ? 2.338 7.833 -0.857 1.00 0.00 22 ALA A N 5
ATOM 5104 C CA . ALA A 1 22 ? 2.649 6.899 0.219 1.00 0.00 22 ALA A CA 5
ATOM 5105 C C . ALA A 1 22 ? 3.284 5.633 -0.338 1.00 0.00 22 ALA A C 5
ATOM 5106 O O . ALA A 1 22 ? 4.202 5.064 0.255 1.00 0.00 22 ALA A O 5
ATOM 5113 N N . TYR A 1 23 ? 2.801 5.205 -1.493 1.00 0.00 23 TYR A N 5
ATOM 5114 C CA . TYR A 1 23 ? 3.386 4.071 -2.184 1.00 0.00 23 TYR A CA 5
ATOM 5115 C C . TYR A 1 23 ? 4.826 4.367 -2.587 1.00 0.00 23 TYR A C 5
ATOM 5116 O O . TYR A 1 23 ? 5.715 3.559 -2.344 1.00 0.00 23 TYR A O 5
ATOM 5134 N N . ARG A 1 24 ? 5.057 5.539 -3.166 1.00 0.00 24 ARG A N 5
ATOM 5135 C CA . ARG A 1 24 ? 6.385 5.891 -3.661 1.00 0.00 24 ARG A CA 5
ATOM 5136 C C . ARG A 1 24 ? 7.392 6.067 -2.528 1.00 0.00 24 ARG A C 5
ATOM 5137 O O . ARG A 1 24 ? 8.552 5.694 -2.674 1.00 0.00 24 ARG A O 5
ATOM 5158 N N . ARG A 1 25 ? 6.962 6.629 -1.402 1.00 0.00 25 ARG A N 5
ATOM 5159 C CA . ARG A 1 25 ? 7.872 6.822 -0.276 1.00 0.00 25 ARG A CA 5
ATOM 5160 C C . ARG A 1 25 ? 8.270 5.475 0.315 1.00 0.00 25 ARG A C 5
ATOM 5161 O O . ARG A 1 25 ? 9.437 5.246 0.646 1.00 0.00 25 ARG A O 5
ATOM 5182 N N . LYS A 1 26 ? 7.301 4.576 0.412 1.00 0.00 26 LYS A N 5
ATOM 5183 C CA . LYS A 1 26 ? 7.532 3.254 0.945 1.00 0.00 26 LYS A CA 5
ATOM 5184 C C . LYS A 1 26 ? 8.375 2.447 -0.038 1.00 0.00 26 LYS A C 5
ATOM 5185 O O . LYS A 1 26 ? 9.315 1.751 0.345 1.00 0.00 26 LYS A O 5
ATOM 5204 N N . ALA A 1 27 ? 8.032 2.580 -1.313 1.00 0.00 27 ALA A N 5
ATOM 5205 C CA . ALA A 1 27 ? 8.775 1.953 -2.399 1.00 0.00 27 ALA A CA 5
ATOM 5206 C C . ALA A 1 27 ? 10.237 2.384 -2.394 1.00 0.00 27 ALA A C 5
ATOM 5207 O O . ALA A 1 27 ? 11.131 1.561 -2.555 1.00 0.00 27 ALA A O 5
ATOM 5214 N N . LEU A 1 28 ? 10.470 3.683 -2.214 1.00 0.00 28 LEU A N 5
ATOM 5215 C CA . LEU A 1 28 ? 11.823 4.231 -2.211 1.00 0.00 28 LEU A CA 5
ATOM 5216 C C . LEU A 1 28 ? 12.659 3.638 -1.088 1.00 0.00 28 LEU A C 5
ATOM 5217 O O . LEU A 1 28 ? 13.797 3.222 -1.306 1.00 0.00 28 LEU A O 5
ATOM 5233 N N . GLN A 1 29 ? 12.082 3.583 0.106 1.00 0.00 29 GLN A N 5
ATOM 5234 C CA . GLN A 1 29 ? 12.792 3.090 1.280 1.00 0.00 29 GLN A CA 5
ATOM 5235 C C . GLN A 1 29 ? 13.180 1.621 1.113 1.00 0.00 29 GLN A C 5
ATOM 5236 O O . GLN A 1 29 ? 14.212 1.178 1.617 1.00 0.00 29 GLN A O 5
ATOM 5250 N N . TRP A 1 30 ? 12.360 0.876 0.387 1.00 0.00 30 TRP A N 5
ATOM 5251 C CA . TRP A 1 30 ? 12.607 -0.545 0.180 1.00 0.00 30 TRP A CA 5
ATOM 5252 C C . TRP A 1 30 ? 13.103 -0.822 -1.239 1.00 0.00 30 TRP A C 5
ATOM 5253 O O . TRP A 1 30 ? 13.006 -1.939 -1.737 1.00 0.00 30 TRP A O 5
ATOM 5274 N N . HIS A 1 31 ? 13.595 0.204 -1.909 1.00 0.00 31 HIS A N 5
ATOM 5275 C CA . HIS A 1 31 ? 14.224 0.021 -3.211 1.00 0.00 31 HIS A CA 5
ATOM 5276 C C . HIS A 1 31 ? 15.676 -0.388 -3.038 1.00 0.00 31 HIS A C 5
ATOM 5277 O O . HIS A 1 31 ? 16.347 0.092 -2.135 1.00 0.00 31 HIS A O 5
ATOM 5292 N N . PRO A 1 32 ? 16.178 -1.269 -3.924 1.00 0.00 32 PRO A N 5
ATOM 5293 C CA . PRO A 1 32 ? 17.576 -1.734 -3.911 1.00 0.00 32 PRO A CA 5
ATOM 5294 C C . PRO A 1 32 ? 18.563 -0.574 -3.985 1.00 0.00 32 PRO A C 5
ATOM 5295 O O . PRO A 1 32 ? 19.721 -0.693 -3.587 1.00 0.00 32 PRO A O 5
ATOM 5306 N N . ASP A 1 33 ? 18.103 0.525 -4.567 1.00 0.00 33 ASP A N 5
ATOM 5307 C CA . ASP A 1 33 ? 18.869 1.765 -4.624 1.00 0.00 33 ASP A CA 5
ATOM 5308 C C . ASP A 1 33 ? 19.199 2.276 -3.222 1.00 0.00 33 ASP A C 5
ATOM 5309 O O . ASP A 1 33 ? 20.248 2.883 -3.001 1.00 0.00 33 ASP A O 5
ATOM 5318 N N . LYS A 1 34 ? 18.288 2.043 -2.283 1.00 0.00 34 LYS A N 5
ATOM 5319 C CA . LYS A 1 34 ? 18.421 2.578 -0.936 1.00 0.00 34 LYS A CA 5
ATOM 5320 C C . LYS A 1 34 ? 18.626 1.467 0.094 1.00 0.00 34 LYS A C 5
ATOM 5321 O O . LYS A 1 34 ? 19.292 1.668 1.111 1.00 0.00 34 LYS A O 5
ATOM 5340 N N . ASN A 1 35 ? 18.074 0.298 -0.185 1.00 0.00 35 ASN A N 5
ATOM 5341 C CA . ASN A 1 35 ? 18.168 -0.841 0.719 1.00 0.00 35 ASN A CA 5
ATOM 5342 C C . ASN A 1 35 ? 19.228 -1.800 0.173 1.00 0.00 35 ASN A C 5
ATOM 5343 O O . ASN A 1 35 ? 19.222 -2.113 -1.017 1.00 0.00 35 ASN A O 5
ATOM 5354 N N . PRO A 1 36 ? 20.150 -2.269 1.036 1.00 0.00 36 PRO A N 5
ATOM 5355 C CA . PRO A 1 36 ? 21.369 -2.970 0.603 1.00 0.00 36 PRO A CA 5
ATOM 5356 C C . PRO A 1 36 ? 21.167 -4.404 0.094 1.00 0.00 36 PRO A C 5
ATOM 5357 O O . PRO A 1 36 ? 20.492 -4.633 -0.910 1.00 0.00 36 PRO A O 5
ATOM 5368 N N . ASP A 1 37 ? 21.736 -5.376 0.802 1.00 0.00 37 ASP A N 5
ATOM 5369 C CA . ASP A 1 37 ? 21.888 -6.725 0.264 1.00 0.00 37 ASP A CA 5
ATOM 5370 C C . ASP A 1 37 ? 20.657 -7.588 0.486 1.00 0.00 37 ASP A C 5
ATOM 5371 O O . ASP A 1 37 ? 20.579 -8.703 -0.026 1.00 0.00 37 ASP A O 5
ATOM 5380 N N . ASN A 1 38 ? 19.695 -7.093 1.237 1.00 0.00 38 ASN A N 5
ATOM 5381 C CA . ASN A 1 38 ? 18.445 -7.814 1.389 1.00 0.00 38 ASN A CA 5
ATOM 5382 C C . ASN A 1 38 ? 17.390 -7.184 0.502 1.00 0.00 38 ASN A C 5
ATOM 5383 O O . ASN A 1 38 ? 16.778 -6.180 0.859 1.00 0.00 38 ASN A O 5
ATOM 5394 N N . LYS A 1 39 ? 17.181 -7.781 -0.658 1.00 0.00 39 LYS A N 5
ATOM 5395 C CA . LYS A 1 39 ? 16.256 -7.238 -1.631 1.00 0.00 39 LYS A CA 5
ATOM 5396 C C . LYS A 1 39 ? 14.948 -8.015 -1.661 1.00 0.00 39 LYS A C 5
ATOM 5397 O O . LYS A 1 39 ? 13.923 -7.482 -2.069 1.00 0.00 39 LYS A O 5
ATOM 5416 N N . GLU A 1 40 ? 14.979 -9.267 -1.219 1.00 0.00 40 GLU A N 5
ATOM 5417 C CA . GLU A 1 40 ? 13.780 -10.099 -1.239 1.00 0.00 40 GLU A CA 5
ATOM 5418 C C . GLU A 1 40 ? 12.733 -9.554 -0.275 1.00 0.00 40 GLU A C 5
ATOM 5419 O O . GLU A 1 40 ? 11.540 -9.530 -0.574 1.00 0.00 40 GLU A O 5
ATOM 5431 N N . PHE A 1 41 ? 13.187 -9.122 0.887 1.00 0.00 41 PHE A N 5
ATOM 5432 C CA . PHE A 1 41 ? 12.302 -8.523 1.875 1.00 0.00 41 PHE A CA 5
ATOM 5433 C C . PHE A 1 41 ? 11.777 -7.192 1.358 1.00 0.00 41 PHE A C 5
ATOM 5434 O O . PHE A 1 41 ? 10.619 -6.838 1.567 1.00 0.00 41 PHE A O 5
ATOM 5451 N N . ALA A 1 42 ? 12.647 -6.472 0.665 1.00 0.00 42 ALA A N 5
ATOM 5452 C CA . ALA A 1 42 ? 12.299 -5.187 0.083 1.00 0.00 42 ALA A CA 5
ATOM 5453 C C . ALA A 1 42 ? 11.266 -5.351 -1.029 1.00 0.00 42 ALA A C 5
ATOM 5454 O O . ALA A 1 42 ? 10.293 -4.599 -1.095 1.00 0.00 42 ALA A O 5
ATOM 5461 N N . GLU A 1 43 ? 11.469 -6.339 -1.893 1.00 0.00 43 GLU A N 5
ATOM 5462 C CA . GLU A 1 43 ? 10.529 -6.594 -2.980 1.00 0.00 43 GLU A CA 5
ATOM 5463 C C . GLU A 1 43 ? 9.192 -7.088 -2.434 1.00 0.00 43 GLU A C 5
ATOM 5464 O O . GLU A 1 43 ? 8.139 -6.764 -2.980 1.00 0.00 43 GLU A O 5
ATOM 5476 N N . LYS A 1 44 ? 9.235 -7.888 -1.370 1.00 0.00 44 LYS A N 5
ATOM 5477 C CA . LYS A 1 44 ? 8.016 -8.320 -0.692 1.00 0.00 44 LYS A CA 5
ATOM 5478 C C . LYS A 1 44 ? 7.237 -7.119 -0.166 1.00 0.00 44 LYS A C 5
ATOM 5479 O O . LYS A 1 44 ? 6.012 -7.071 -0.268 1.00 0.00 44 LYS A O 5
ATOM 5498 N N . LYS A 1 45 ? 7.951 -6.143 0.381 1.00 0.00 45 LYS A N 5
ATOM 5499 C CA . LYS A 1 45 ? 7.319 -4.926 0.872 1.00 0.00 45 LYS A CA 5
ATOM 5500 C C . LYS A 1 45 ? 6.843 -4.065 -0.289 1.00 0.00 45 LYS A C 5
ATOM 5501 O O . LYS A 1 45 ? 5.803 -3.408 -0.203 1.00 0.00 45 LYS A O 5
ATOM 5520 N N . PHE A 1 46 ? 7.608 -4.079 -1.372 1.00 0.00 46 PHE A N 5
ATOM 5521 C CA . PHE A 1 46 ? 7.219 -3.400 -2.598 1.00 0.00 46 PHE A CA 5
ATOM 5522 C C . PHE A 1 46 ? 5.932 -4.016 -3.142 1.00 0.00 46 PHE A C 5
ATOM 5523 O O . PHE A 1 46 ? 5.053 -3.316 -3.643 1.00 0.00 46 PHE A O 5
ATOM 5540 N N . LYS A 1 47 ? 5.833 -5.334 -3.043 1.00 0.00 47 LYS A N 5
ATOM 5541 C CA . LYS A 1 47 ? 4.619 -6.044 -3.419 1.00 0.00 47 LYS A CA 5
ATOM 5542 C C . LYS A 1 47 ? 3.470 -5.661 -2.493 1.00 0.00 47 LYS A C 5
ATOM 5543 O O . LYS A 1 47 ? 2.348 -5.436 -2.945 1.00 0.00 47 LYS A O 5
ATOM 5562 N N . GLU A 1 48 ? 3.768 -5.561 -1.199 1.00 0.00 48 GLU A N 5
ATOM 5563 C CA . GLU A 1 48 ? 2.754 -5.241 -0.198 1.00 0.00 48 GLU A CA 5
ATOM 5564 C C . GLU A 1 48 ? 2.166 -3.857 -0.424 1.00 0.00 48 GLU A C 5
ATOM 5565 O O . GLU A 1 48 ? 0.956 -3.670 -0.330 1.00 0.00 48 GLU A O 5
ATOM 5577 N N . VAL A 1 49 ? 3.014 -2.886 -0.722 1.00 0.00 49 VAL A N 5
ATOM 5578 C CA . VAL A 1 49 ? 2.529 -1.542 -0.993 1.00 0.00 49 VAL A CA 5
ATOM 5579 C C . VAL A 1 49 ? 1.790 -1.499 -2.326 1.00 0.00 49 VAL A C 5
ATOM 5580 O O . VAL A 1 49 ? 0.757 -0.850 -2.440 1.00 0.00 49 VAL A O 5
ATOM 5593 N N . ALA A 1 50 ? 2.299 -2.224 -3.315 1.00 0.00 50 ALA A N 5
ATOM 5594 C CA . ALA A 1 50 ? 1.686 -2.236 -4.637 1.00 0.00 50 ALA A CA 5
ATOM 5595 C C . ALA A 1 50 ? 0.257 -2.775 -4.589 1.00 0.00 50 ALA A C 5
ATOM 5596 O O . ALA A 1 50 ? -0.652 -2.185 -5.165 1.00 0.00 50 ALA A O 5
ATOM 5603 N N . GLU A 1 51 ? 0.059 -3.872 -3.870 1.00 0.00 51 GLU A N 5
ATOM 5604 C CA . GLU A 1 51 ? -1.260 -4.488 -3.775 1.00 0.00 51 GLU A CA 5
ATOM 5605 C C . GLU A 1 51 ? -2.199 -3.643 -2.917 1.00 0.00 51 GLU A C 5
ATOM 5606 O O . GLU A 1 51 ? -3.352 -3.406 -3.282 1.00 0.00 51 GLU A O 5
ATOM 5618 N N . ALA A 1 52 ? -1.683 -3.161 -1.796 1.00 0.00 52 ALA A N 5
ATOM 5619 C CA . ALA A 1 52 ? -2.489 -2.439 -0.829 1.00 0.00 52 ALA A CA 5
ATOM 5620 C C . ALA A 1 52 ? -2.864 -1.056 -1.340 1.00 0.00 52 ALA A C 5
ATOM 5621 O O . ALA A 1 52 ? -4.001 -0.610 -1.171 1.00 0.00 52 ALA A O 5
ATOM 5628 N N . TYR A 1 53 ? -1.916 -0.388 -1.985 1.00 0.00 53 TYR A N 5
ATOM 5629 C CA . TYR A 1 53 ? -2.164 0.933 -2.533 1.00 0.00 53 TYR A CA 5
ATOM 5630 C C . TYR A 1 53 ? -3.100 0.828 -3.734 1.00 0.00 53 TYR A C 5
ATOM 5631 O O . TYR A 1 53 ? -3.920 1.710 -3.968 1.00 0.00 53 TYR A O 5
ATOM 5649 N N . GLU A 1 54 ? -2.977 -0.266 -4.479 1.00 0.00 54 GLU A N 5
ATOM 5650 C CA . GLU A 1 54 ? -3.845 -0.528 -5.624 1.00 0.00 54 GLU A CA 5
ATOM 5651 C C . GLU A 1 54 ? -5.309 -0.620 -5.179 1.00 0.00 54 GLU A C 5
ATOM 5652 O O . GLU A 1 54 ? -6.202 -0.081 -5.834 1.00 0.00 54 GLU A O 5
ATOM 5664 N N . VAL A 1 55 ? -5.542 -1.295 -4.059 1.00 0.00 55 VAL A N 5
ATOM 5665 C CA . VAL A 1 55 ? -6.886 -1.409 -3.492 1.00 0.00 55 VAL A CA 5
ATOM 5666 C C . VAL A 1 55 ? -7.359 -0.058 -2.956 1.00 0.00 55 VAL A C 5
ATOM 5667 O O . VAL A 1 55 ? -8.484 0.364 -3.209 1.00 0.00 55 VAL A O 5
ATOM 5680 N N . LEU A 1 56 ? -6.477 0.624 -2.242 1.00 0.00 56 LEU A N 5
ATOM 5681 C CA . LEU A 1 56 ? -6.817 1.882 -1.591 1.00 0.00 56 LEU A CA 5
ATOM 5682 C C . LEU A 1 56 ? -6.981 3.034 -2.596 1.00 0.00 56 LEU A C 5
ATOM 5683 O O . LEU A 1 56 ? -7.568 4.065 -2.273 1.00 0.00 56 LEU A O 5
ATOM 5699 N N . SER A 1 57 ? -6.468 2.866 -3.809 1.00 0.00 57 SER A N 5
ATOM 5700 C CA . SER A 1 57 ? -6.586 3.906 -4.831 1.00 0.00 57 SER A CA 5
ATOM 5701 C C . SER A 1 57 ? -7.933 3.849 -5.550 1.00 0.00 57 SER A C 5
ATOM 5702 O O . SER A 1 57 ? -8.348 4.822 -6.181 1.00 0.00 57 SER A O 5
ATOM 5710 N N . ASP A 1 58 ? -8.619 2.718 -5.454 1.00 0.00 58 ASP A N 5
ATOM 5711 C CA . ASP A 1 58 ? -9.866 2.529 -6.188 1.00 0.00 58 ASP A CA 5
ATOM 5712 C C . ASP A 1 58 ? -11.070 2.537 -5.254 1.00 0.00 58 ASP A C 5
ATOM 5713 O O . ASP A 1 58 ? -11.149 1.754 -4.311 1.00 0.00 58 ASP A O 5
ATOM 5722 N N . LYS A 1 59 ? -12.004 3.439 -5.537 1.00 0.00 59 LYS A N 5
ATOM 5723 C CA . LYS A 1 59 ? -13.200 3.622 -4.724 1.00 0.00 59 LYS A CA 5
ATOM 5724 C C . LYS A 1 59 ? -14.067 2.371 -4.666 1.00 0.00 59 LYS A C 5
ATOM 5725 O O . LYS A 1 59 ? -14.647 2.051 -3.630 1.00 0.00 59 LYS A O 5
ATOM 5744 N N . HIS A 1 60 ? -14.149 1.682 -5.784 1.00 0.00 60 HIS A N 5
ATOM 5745 C CA . HIS A 1 60 ? -14.903 0.436 -5.878 1.00 0.00 60 HIS A CA 5
ATOM 5746 C C . HIS A 1 60 ? -14.264 -0.628 -4.999 1.00 0.00 60 HIS A C 5
ATOM 5747 O O . HIS A 1 60 ? -14.947 -1.393 -4.328 1.00 0.00 60 HIS A O 5
ATOM 5762 N N . LYS A 1 61 ? -12.947 -0.665 -5.004 1.00 0.00 61 LYS A N 5
ATOM 5763 C CA . LYS A 1 61 ? -12.207 -1.595 -4.176 1.00 0.00 61 LYS A CA 5
ATOM 5764 C C . LYS A 1 61 ? -12.321 -1.204 -2.705 1.00 0.00 61 LYS A C 5
ATOM 5765 O O . LYS A 1 61 ? -12.364 -2.067 -1.830 1.00 0.00 61 LYS A O 5
ATOM 5784 N N . ARG A 1 62 ? -12.395 0.100 -2.440 1.00 0.00 62 ARG A N 5
ATOM 5785 C CA . ARG A 1 62 ? -12.575 0.595 -1.076 1.00 0.00 62 ARG A CA 5
ATOM 5786 C C . ARG A 1 62 ? -13.903 0.128 -0.494 1.00 0.00 62 ARG A C 5
ATOM 5787 O O . ARG A 1 62 ? -13.955 -0.378 0.625 1.00 0.00 62 ARG A O 5
ATOM 5808 N N . GLU A 1 63 ? -14.976 0.279 -1.266 1.00 0.00 63 GLU A N 5
ATOM 5809 C CA . GLU A 1 63 ? -16.305 -0.079 -0.783 1.00 0.00 63 GLU A CA 5
ATOM 5810 C C . GLU A 1 63 ? -16.455 -1.592 -0.678 1.00 0.00 63 GLU A C 5
ATOM 5811 O O . GLU A 1 63 ? -17.117 -2.093 0.231 1.00 0.00 63 GLU A O 5
ATOM 5823 N N . ILE A 1 64 ? -15.827 -2.319 -1.599 1.00 0.00 64 ILE A N 5
ATOM 5824 C CA . ILE A 1 64 ? -15.809 -3.776 -1.536 1.00 0.00 64 ILE A CA 5
ATOM 5825 C C . ILE A 1 64 ? -15.043 -4.234 -0.298 1.00 0.00 64 ILE A C 5
ATOM 5826 O O . ILE A 1 64 ? -15.481 -5.136 0.412 1.00 0.00 64 ILE A O 5
ATOM 5842 N N . TYR A 1 65 ? -13.917 -3.588 -0.023 1.00 0.00 65 TYR A N 5
ATOM 5843 C CA . TYR A 1 65 ? -13.133 -3.903 1.162 1.00 0.00 65 TYR A CA 5
ATOM 5844 C C . TYR A 1 65 ? -13.917 -3.547 2.424 1.00 0.00 65 TYR A C 5
ATOM 5845 O O . TYR A 1 65 ? -13.862 -4.261 3.428 1.00 0.00 65 TYR A O 5
ATOM 5863 N N . ASP A 1 66 ? -14.664 -2.452 2.351 1.00 0.00 66 ASP A N 5
ATOM 5864 C CA . ASP A 1 66 ? -15.437 -1.963 3.489 1.00 0.00 66 ASP A CA 5
ATOM 5865 C C . ASP A 1 66 ? -16.527 -2.951 3.896 1.00 0.00 66 ASP A C 5
ATOM 5866 O O . ASP A 1 66 ? -16.666 -3.280 5.074 1.00 0.00 66 ASP A O 5
ATOM 5875 N N . ARG A 1 67 ? -17.289 -3.438 2.926 1.00 0.00 67 ARG A N 5
ATOM 5876 C CA . ARG A 1 67 ? -18.362 -4.371 3.225 1.00 0.00 67 ARG A CA 5
ATOM 5877 C C . ARG A 1 67 ? -17.904 -5.829 3.222 1.00 0.00 67 ARG A C 5
ATOM 5878 O O . ARG A 1 67 ? -18.171 -6.563 4.166 1.00 0.00 67 ARG A O 5
ATOM 5899 N N . TYR A 1 68 ? -17.192 -6.239 2.182 1.00 0.00 68 TYR A N 5
ATOM 5900 C CA . TYR A 1 68 ? -16.919 -7.654 1.956 1.00 0.00 68 TYR A CA 5
ATOM 5901 C C . TYR A 1 68 ? -15.575 -8.058 2.553 1.00 0.00 68 TYR A C 5
ATOM 5902 O O . TYR A 1 68 ? -15.258 -9.243 2.653 1.00 0.00 68 TYR A O 5
ATOM 5920 N N . GLY A 1 69 ? -14.799 -7.070 2.964 1.00 0.00 69 GLY A N 5
ATOM 5921 C CA . GLY A 1 69 ? -13.526 -7.348 3.593 1.00 0.00 69 GLY A CA 5
ATOM 5922 C C . GLY A 1 69 ? -13.698 -7.736 5.037 1.00 0.00 69 GLY A C 5
ATOM 5923 O O . GLY A 1 69 ? -13.144 -8.729 5.505 1.00 0.00 69 GLY A O 5
ATOM 5927 N N . ARG A 1 70 ? -14.464 -6.923 5.738 1.00 0.00 70 ARG A N 5
ATOM 5928 C CA . ARG A 1 70 ? -14.731 -7.124 7.158 1.00 0.00 70 ARG A CA 5
ATOM 5929 C C . ARG A 1 70 ? -15.570 -8.373 7.431 1.00 0.00 70 ARG A C 5
ATOM 5930 O O . ARG A 1 70 ? -15.519 -8.911 8.534 1.00 0.00 70 ARG A O 5
ATOM 5951 N N . GLU A 1 71 ? -16.366 -8.803 6.453 1.00 0.00 71 GLU A N 5
ATOM 5952 C CA . GLU A 1 71 ? -17.193 -10.002 6.606 1.00 0.00 71 GLU A CA 5
ATOM 5953 C C . GLU A 1 71 ? -16.329 -11.227 6.899 1.00 0.00 71 GLU A C 5
ATOM 5954 O O . GLU A 1 71 ? -16.368 -11.729 8.042 1.00 0.00 71 GLU A O 5
ATOM 5966 N N . MET A 1 1 ? -7.550 8.226 12.949 1.00 0.00 1 MET A N 6
ATOM 5967 C CA . MET A 1 1 ? -6.985 6.861 13.006 1.00 0.00 1 MET A CA 6
ATOM 5968 C C . MET A 1 1 ? -7.292 6.136 11.708 1.00 0.00 1 MET A C 6
ATOM 5969 O O . MET A 1 1 ? -8.322 6.394 11.088 1.00 0.00 1 MET A O 6
ATOM 5985 N N . ALA A 1 2 ? -6.397 5.247 11.291 1.00 0.00 2 ALA A N 6
ATOM 5986 C CA . ALA A 1 2 ? -6.607 4.465 10.079 1.00 0.00 2 ALA A CA 6
ATOM 5987 C C . ALA A 1 2 ? -5.570 3.364 9.962 1.00 0.00 2 ALA A C 6
ATOM 5988 O O . ALA A 1 2 ? -4.415 3.542 10.344 1.00 0.00 2 ALA A O 6
ATOM 5995 N N . SER A 1 3 ? -5.985 2.230 9.423 1.00 0.00 3 SER A N 6
ATOM 5996 C CA . SER A 1 3 ? -5.079 1.125 9.165 1.00 0.00 3 SER A CA 6
ATOM 5997 C C . SER A 1 3 ? -4.336 1.382 7.859 1.00 0.00 3 SER A C 6
ATOM 5998 O O . SER A 1 3 ? -3.346 0.721 7.549 1.00 0.00 3 SER A O 6
ATOM 6006 N N . TYR A 1 4 ? -4.824 2.366 7.098 1.00 0.00 4 TYR A N 6
ATOM 6007 C CA . TYR A 1 4 ? -4.159 2.783 5.866 1.00 0.00 4 TYR A CA 6
ATOM 6008 C C . TYR A 1 4 ? -2.833 3.455 6.201 1.00 0.00 4 TYR A C 6
ATOM 6009 O O . TYR A 1 4 ? -1.894 3.462 5.400 1.00 0.00 4 TYR A O 6
ATOM 6027 N N . TYR A 1 5 ? -2.777 4.013 7.402 1.00 0.00 5 TYR A N 6
ATOM 6028 C CA . TYR A 1 5 ? -1.569 4.638 7.919 1.00 0.00 5 TYR A CA 6
ATOM 6029 C C . TYR A 1 5 ? -0.438 3.615 7.958 1.00 0.00 5 TYR A C 6
ATOM 6030 O O . TYR A 1 5 ? 0.711 3.922 7.647 1.00 0.00 5 TYR A O 6
ATOM 6048 N N . GLU A 1 6 ? -0.780 2.389 8.336 1.00 0.00 6 GLU A N 6
ATOM 6049 C CA . GLU A 1 6 ? 0.192 1.313 8.413 1.00 0.00 6 GLU A CA 6
ATOM 6050 C C . GLU A 1 6 ? 0.602 0.818 7.029 1.00 0.00 6 GLU A C 6
ATOM 6051 O O . GLU A 1 6 ? 1.786 0.608 6.766 1.00 0.00 6 GLU A O 6
ATOM 6063 N N . ILE A 1 7 ? -0.377 0.639 6.145 1.00 0.00 7 ILE A N 6
ATOM 6064 C CA . ILE A 1 7 ? -0.123 0.020 4.855 1.00 0.00 7 ILE A CA 6
ATOM 6065 C C . ILE A 1 7 ? 0.662 0.947 3.927 1.00 0.00 7 ILE A C 6
ATOM 6066 O O . ILE A 1 7 ? 1.579 0.510 3.232 1.00 0.00 7 ILE A O 6
ATOM 6082 N N . LEU A 1 8 ? 0.300 2.223 3.910 1.00 0.00 8 LEU A N 6
ATOM 6083 C CA . LEU A 1 8 ? 1.030 3.209 3.128 1.00 0.00 8 LEU A CA 6
ATOM 6084 C C . LEU A 1 8 ? 1.898 4.049 4.038 1.00 0.00 8 LEU A C 6
ATOM 6085 O O . LEU A 1 8 ? 3.111 3.850 4.118 1.00 0.00 8 LEU A O 6
ATOM 6101 N N . ASP A 1 9 ? 1.230 4.957 4.750 1.00 0.00 9 ASP A N 6
ATOM 6102 C CA . ASP A 1 9 ? 1.880 5.954 5.607 1.00 0.00 9 ASP A CA 6
ATOM 6103 C C . ASP A 1 9 ? 0.855 6.991 6.049 1.00 0.00 9 ASP A C 6
ATOM 6104 O O . ASP A 1 9 ? 0.935 7.547 7.145 1.00 0.00 9 ASP A O 6
ATOM 6113 N N . VAL A 1 10 ? -0.127 7.216 5.186 1.00 0.00 10 VAL A N 6
ATOM 6114 C CA . VAL A 1 10 ? -1.154 8.226 5.415 1.00 0.00 10 VAL A CA 6
ATOM 6115 C C . VAL A 1 10 ? -2.546 7.593 5.439 1.00 0.00 10 VAL A C 6
ATOM 6116 O O . VAL A 1 10 ? -2.762 6.529 4.857 1.00 0.00 10 VAL A O 6
ATOM 6129 N N . PRO A 1 11 ? -3.500 8.231 6.137 1.00 0.00 11 PRO A N 6
ATOM 6130 C CA . PRO A 1 11 ? -4.878 7.746 6.231 1.00 0.00 11 PRO A CA 6
ATOM 6131 C C . PRO A 1 11 ? -5.715 8.111 5.004 1.00 0.00 11 PRO A C 6
ATOM 6132 O O . PRO A 1 11 ? -5.225 8.743 4.074 1.00 0.00 11 PRO A O 6
ATOM 6143 N N . ARG A 1 12 ? -6.990 7.730 5.024 1.00 0.00 12 ARG A N 6
ATOM 6144 C CA . ARG A 1 12 ? -7.880 7.958 3.886 1.00 0.00 12 ARG A CA 6
ATOM 6145 C C . ARG A 1 12 ? -8.275 9.426 3.776 1.00 0.00 12 ARG A C 6
ATOM 6146 O O . ARG A 1 12 ? -8.783 9.870 2.747 1.00 0.00 12 ARG A O 6
ATOM 6167 N N . SER A 1 13 ? -8.082 10.154 4.861 1.00 0.00 13 SER A N 6
ATOM 6168 C CA . SER A 1 13 ? -8.319 11.591 4.884 1.00 0.00 13 SER A CA 6
ATOM 6169 C C . SER A 1 13 ? -7.328 12.315 3.965 1.00 0.00 13 SER A C 6
ATOM 6170 O O . SER A 1 13 ? -7.595 13.421 3.489 1.00 0.00 13 SER A O 6
ATOM 6178 N N . ALA A 1 14 ? -6.191 11.675 3.712 1.00 0.00 14 ALA A N 6
ATOM 6179 C CA . ALA A 1 14 ? -5.186 12.223 2.816 1.00 0.00 14 ALA A CA 6
ATOM 6180 C C . ALA A 1 14 ? -5.654 12.098 1.374 1.00 0.00 14 ALA A C 6
ATOM 6181 O O . ALA A 1 14 ? -6.353 11.147 1.023 1.00 0.00 14 ALA A O 6
ATOM 6188 N N . SER A 1 15 ? -5.295 13.069 0.549 1.00 0.00 15 SER A N 6
ATOM 6189 C CA . SER A 1 15 ? -5.762 13.115 -0.828 1.00 0.00 15 SER A CA 6
ATOM 6190 C C . SER A 1 15 ? -5.173 11.968 -1.643 1.00 0.00 15 SER A C 6
ATOM 6191 O O . SER A 1 15 ? -4.158 11.394 -1.255 1.00 0.00 15 SER A O 6
ATOM 6199 N N . ALA A 1 16 ? -5.806 11.639 -2.761 1.00 0.00 16 ALA A N 6
ATOM 6200 C CA . ALA A 1 16 ? -5.341 10.546 -3.615 1.00 0.00 16 ALA A CA 6
ATOM 6201 C C . ALA A 1 16 ? -3.871 10.718 -3.980 1.00 0.00 16 ALA A C 6
ATOM 6202 O O . ALA A 1 16 ? -3.114 9.747 -4.056 1.00 0.00 16 ALA A O 6
ATOM 6209 N N . ASP A 1 17 ? -3.472 11.967 -4.177 1.00 0.00 17 ASP A N 6
ATOM 6210 C CA . ASP A 1 17 ? -2.089 12.298 -4.492 1.00 0.00 17 ASP A CA 6
ATOM 6211 C C . ASP A 1 17 ? -1.159 11.874 -3.360 1.00 0.00 17 ASP A C 6
ATOM 6212 O O . ASP A 1 17 ? -0.066 11.361 -3.600 1.00 0.00 17 ASP A O 6
ATOM 6221 N N . ASP A 1 18 ? -1.605 12.084 -2.127 1.00 0.00 18 ASP A N 6
ATOM 6222 C CA . ASP A 1 18 ? -0.845 11.676 -0.948 1.00 0.00 18 ASP A CA 6
ATOM 6223 C C . ASP A 1 18 ? -0.662 10.171 -0.924 1.00 0.00 18 ASP A C 6
ATOM 6224 O O . ASP A 1 18 ? 0.425 9.679 -0.647 1.00 0.00 18 ASP A O 6
ATOM 6233 N N . ILE A 1 19 ? -1.734 9.445 -1.209 1.00 0.00 19 ILE A N 6
ATOM 6234 C CA . ILE A 1 19 ? -1.686 7.988 -1.261 1.00 0.00 19 ILE A CA 6
ATOM 6235 C C . ILE A 1 19 ? -0.705 7.517 -2.332 1.00 0.00 19 ILE A C 6
ATOM 6236 O O . ILE A 1 19 ? 0.114 6.631 -2.089 1.00 0.00 19 ILE A O 6
ATOM 6252 N N . LYS A 1 20 ? -0.780 8.124 -3.511 1.00 0.00 20 LYS A N 6
ATOM 6253 C CA . LYS A 1 20 ? 0.158 7.820 -4.586 1.00 0.00 20 LYS A CA 6
ATOM 6254 C C . LYS A 1 20 ? 1.591 8.141 -4.162 1.00 0.00 20 LYS A C 6
ATOM 6255 O O . LYS A 1 20 ? 2.518 7.390 -4.458 1.00 0.00 20 LYS A O 6
ATOM 6274 N N . LYS A 1 21 ? 1.771 9.256 -3.471 1.00 0.00 21 LYS A N 6
ATOM 6275 C CA . LYS A 1 21 ? 3.089 9.635 -2.982 1.00 0.00 21 LYS A CA 6
ATOM 6276 C C . LYS A 1 21 ? 3.554 8.723 -1.855 1.00 0.00 21 LYS A C 6
ATOM 6277 O O . LYS A 1 21 ? 4.744 8.432 -1.740 1.00 0.00 21 LYS A O 6
ATOM 6296 N N . ALA A 1 22 ? 2.621 8.290 -1.021 1.00 0.00 22 ALA A N 6
ATOM 6297 C CA . ALA A 1 22 ? 2.914 7.304 0.007 1.00 0.00 22 ALA A CA 6
ATOM 6298 C C . ALA A 1 22 ? 3.392 6.014 -0.643 1.00 0.00 22 ALA A C 6
ATOM 6299 O O . ALA A 1 22 ? 4.338 5.378 -0.180 1.00 0.00 22 ALA A O 6
ATOM 6306 N N . TYR A 1 23 ? 2.726 5.650 -1.730 1.00 0.00 23 TYR A N 6
ATOM 6307 C CA . TYR A 1 23 ? 3.102 4.496 -2.529 1.00 0.00 23 TYR A CA 6
ATOM 6308 C C . TYR A 1 23 ? 4.463 4.705 -3.185 1.00 0.00 23 TYR A C 6
ATOM 6309 O O . TYR A 1 23 ? 5.289 3.803 -3.186 1.00 0.00 23 TYR A O 6
ATOM 6327 N N . ARG A 1 24 ? 4.693 5.891 -3.743 1.00 0.00 24 ARG A N 6
ATOM 6328 C CA . ARG A 1 24 ? 5.962 6.217 -4.361 1.00 0.00 24 ARG A CA 6
ATOM 6329 C C . ARG A 1 24 ? 7.108 6.168 -3.353 1.00 0.00 24 ARG A C 6
ATOM 6330 O O . ARG A 1 24 ? 8.196 5.680 -3.660 1.00 0.00 24 ARG A O 6
ATOM 6351 N N . ARG A 1 25 ? 6.865 6.675 -2.154 1.00 0.00 25 ARG A N 6
ATOM 6352 C CA . ARG A 1 25 ? 7.845 6.592 -1.078 1.00 0.00 25 ARG A CA 6
ATOM 6353 C C . ARG A 1 25 ? 8.039 5.143 -0.625 1.00 0.00 25 ARG A C 6
ATOM 6354 O O . ARG A 1 25 ? 9.166 4.681 -0.429 1.00 0.00 25 ARG A O 6
ATOM 6375 N N . LYS A 1 26 ? 6.932 4.431 -0.474 1.00 0.00 26 LYS A N 6
ATOM 6376 C CA . LYS A 1 26 ? 6.968 3.016 -0.131 1.00 0.00 26 LYS A CA 6
ATOM 6377 C C . LYS A 1 26 ? 7.714 2.227 -1.209 1.00 0.00 26 LYS A C 6
ATOM 6378 O O . LYS A 1 26 ? 8.464 1.306 -0.907 1.00 0.00 26 LYS A O 6
ATOM 6397 N N . ALA A 1 27 ? 7.502 2.610 -2.463 1.00 0.00 27 ALA A N 6
ATOM 6398 C CA . ALA A 1 27 ? 8.216 2.026 -3.589 1.00 0.00 27 ALA A CA 6
ATOM 6399 C C . ALA A 1 27 ? 9.717 2.252 -3.460 1.00 0.00 27 ALA A C 6
ATOM 6400 O O . ALA A 1 27 ? 10.516 1.352 -3.710 1.00 0.00 27 ALA A O 6
ATOM 6407 N N . LEU A 1 28 ? 10.086 3.459 -3.050 1.00 0.00 28 LEU A N 6
ATOM 6408 C CA . LEU A 1 28 ? 11.483 3.816 -2.843 1.00 0.00 28 LEU A CA 6
ATOM 6409 C C . LEU A 1 28 ? 12.121 2.907 -1.800 1.00 0.00 28 LEU A C 6
ATOM 6410 O O . LEU A 1 28 ? 13.289 2.540 -1.918 1.00 0.00 28 LEU A O 6
ATOM 6426 N N . GLN A 1 29 ? 11.330 2.531 -0.803 1.00 0.00 29 GLN A N 6
ATOM 6427 C CA . GLN A 1 29 ? 11.807 1.713 0.306 1.00 0.00 29 GLN A CA 6
ATOM 6428 C C . GLN A 1 29 ? 12.335 0.356 -0.160 1.00 0.00 29 GLN A C 6
ATOM 6429 O O . GLN A 1 29 ? 13.275 -0.175 0.432 1.00 0.00 29 GLN A O 6
ATOM 6443 N N . TRP A 1 30 ? 11.745 -0.204 -1.212 1.00 0.00 30 TRP A N 6
ATOM 6444 C CA . TRP A 1 30 ? 12.189 -1.501 -1.710 1.00 0.00 30 TRP A CA 6
ATOM 6445 C C . TRP A 1 30 ? 12.965 -1.366 -3.016 1.00 0.00 30 TRP A C 6
ATOM 6446 O O . TRP A 1 30 ? 13.322 -2.364 -3.643 1.00 0.00 30 TRP A O 6
ATOM 6467 N N . HIS A 1 31 ? 13.230 -0.131 -3.420 1.00 0.00 31 HIS A N 6
ATOM 6468 C CA . HIS A 1 31 ? 14.043 0.121 -4.603 1.00 0.00 31 HIS A CA 6
ATOM 6469 C C . HIS A 1 31 ? 15.506 -0.161 -4.294 1.00 0.00 31 HIS A C 6
ATOM 6470 O O . HIS A 1 31 ? 15.961 0.064 -3.178 1.00 0.00 31 HIS A O 6
ATOM 6485 N N . PRO A 1 32 ? 16.259 -0.643 -5.301 1.00 0.00 32 PRO A N 6
ATOM 6486 C CA . PRO A 1 32 ? 17.675 -1.031 -5.153 1.00 0.00 32 PRO A CA 6
ATOM 6487 C C . PRO A 1 32 ? 18.536 0.093 -4.604 1.00 0.00 32 PRO A C 6
ATOM 6488 O O . PRO A 1 32 ? 19.561 -0.142 -3.964 1.00 0.00 32 PRO A O 6
ATOM 6499 N N . ASP A 1 33 ? 18.112 1.315 -4.880 1.00 0.00 33 ASP A N 6
ATOM 6500 C CA . ASP A 1 33 ? 18.812 2.503 -4.426 1.00 0.00 33 ASP A CA 6
ATOM 6501 C C . ASP A 1 33 ? 18.686 2.672 -2.909 1.00 0.00 33 ASP A C 6
ATOM 6502 O O . ASP A 1 33 ? 19.537 3.294 -2.277 1.00 0.00 33 ASP A O 6
ATOM 6511 N N . LYS A 1 34 ? 17.633 2.099 -2.323 1.00 0.00 34 LYS A N 6
ATOM 6512 C CA . LYS A 1 34 ? 17.401 2.228 -0.886 1.00 0.00 34 LYS A CA 6
ATOM 6513 C C . LYS A 1 34 ? 17.403 0.879 -0.161 1.00 0.00 34 LYS A C 6
ATOM 6514 O O . LYS A 1 34 ? 17.401 0.840 1.069 1.00 0.00 34 LYS A O 6
ATOM 6533 N N . ASN A 1 35 ? 17.385 -0.224 -0.903 1.00 0.00 35 ASN A N 6
ATOM 6534 C CA . ASN A 1 35 ? 17.458 -1.543 -0.277 1.00 0.00 35 ASN A CA 6
ATOM 6535 C C . ASN A 1 35 ? 18.859 -2.123 -0.469 1.00 0.00 35 ASN A C 6
ATOM 6536 O O . ASN A 1 35 ? 19.433 -2.045 -1.558 1.00 0.00 35 ASN A O 6
ATOM 6547 N N . PRO A 1 36 ? 19.448 -2.672 0.604 1.00 0.00 36 PRO A N 6
ATOM 6548 C CA . PRO A 1 36 ? 20.798 -3.217 0.586 1.00 0.00 36 PRO A CA 6
ATOM 6549 C C . PRO A 1 36 ? 20.831 -4.736 0.373 1.00 0.00 36 PRO A C 6
ATOM 6550 O O . PRO A 1 36 ? 20.463 -5.228 -0.692 1.00 0.00 36 PRO A O 6
ATOM 6561 N N . ASP A 1 37 ? 21.243 -5.473 1.404 1.00 0.00 37 ASP A N 6
ATOM 6562 C CA . ASP A 1 37 ? 21.355 -6.928 1.316 1.00 0.00 37 ASP A CA 6
ATOM 6563 C C . ASP A 1 37 ? 20.009 -7.575 1.617 1.00 0.00 37 ASP A C 6
ATOM 6564 O O . ASP A 1 37 ? 19.810 -8.773 1.417 1.00 0.00 37 ASP A O 6
ATOM 6573 N N . ASN A 1 38 ? 19.059 -6.753 2.027 1.00 0.00 38 ASN A N 6
ATOM 6574 C CA . ASN A 1 38 ? 17.763 -7.244 2.460 1.00 0.00 38 ASN A CA 6
ATOM 6575 C C . ASN A 1 38 ? 16.813 -7.297 1.276 1.00 0.00 38 ASN A C 6
ATOM 6576 O O . ASN A 1 38 ? 16.301 -6.271 0.823 1.00 0.00 38 ASN A O 6
ATOM 6587 N N . LYS A 1 39 ? 16.598 -8.499 0.769 1.00 0.00 39 LYS A N 6
ATOM 6588 C CA . LYS A 1 39 ? 15.758 -8.695 -0.399 1.00 0.00 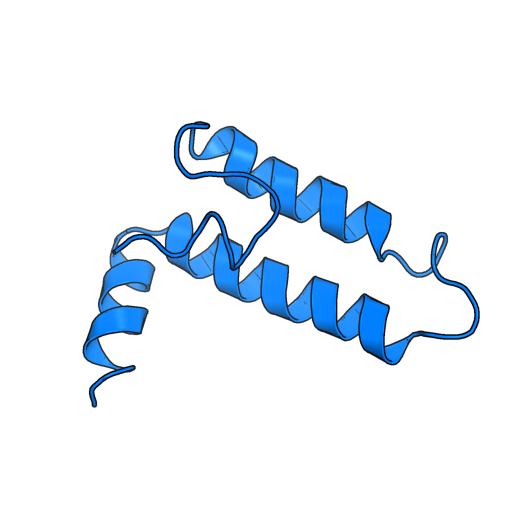39 LYS A CA 6
ATOM 6589 C C . LYS A 1 39 ? 14.362 -9.117 0.027 1.00 0.00 39 LYS A C 6
ATOM 6590 O O . LYS A 1 39 ? 13.378 -8.813 -0.648 1.00 0.00 39 LYS A O 6
ATOM 6609 N N . GLU A 1 40 ? 14.291 -9.796 1.168 1.00 0.00 40 GLU A N 6
ATOM 6610 C CA . GLU A 1 40 ? 13.014 -10.226 1.728 1.00 0.00 40 GLU A CA 6
ATOM 6611 C C . GLU A 1 40 ? 12.130 -9.022 1.998 1.00 0.00 40 GLU A C 6
ATOM 6612 O O . GLU A 1 40 ? 10.950 -9.011 1.664 1.00 0.00 40 GLU A O 6
ATOM 6624 N N . PHE A 1 41 ? 12.721 -7.995 2.581 1.00 0.00 41 PHE A N 6
ATOM 6625 C CA . PHE A 1 41 ? 11.994 -6.774 2.891 1.00 0.00 41 PHE A CA 6
ATOM 6626 C C . PHE A 1 41 ? 11.533 -6.078 1.618 1.00 0.00 41 PHE A C 6
ATOM 6627 O O . PHE A 1 41 ? 10.430 -5.544 1.566 1.00 0.00 41 PHE A O 6
ATOM 6644 N N . ALA A 1 42 ? 12.371 -6.114 0.587 1.00 0.00 42 ALA A N 6
ATOM 6645 C CA . ALA A 1 42 ? 12.046 -5.470 -0.682 1.00 0.00 42 ALA A CA 6
ATOM 6646 C C . ALA A 1 42 ? 10.816 -6.108 -1.326 1.00 0.00 42 ALA A C 6
ATOM 6647 O O . ALA A 1 42 ? 9.922 -5.406 -1.792 1.00 0.00 42 ALA A O 6
ATOM 6654 N N . GLU A 1 43 ? 10.754 -7.435 -1.336 1.00 0.00 43 GLU A N 6
ATOM 6655 C CA . GLU A 1 43 ? 9.606 -8.122 -1.922 1.00 0.00 43 GLU A CA 6
ATOM 6656 C C . GLU A 1 43 ? 8.359 -7.926 -1.059 1.00 0.00 43 GLU A C 6
ATOM 6657 O O . GLU A 1 43 ? 7.258 -7.760 -1.583 1.00 0.00 43 GLU A O 6
ATOM 6669 N N . LYS A 1 44 ? 8.538 -7.935 0.262 1.00 0.00 44 LYS A N 6
ATOM 6670 C CA . LYS A 1 44 ? 7.426 -7.712 1.183 1.00 0.00 44 LYS A CA 6
ATOM 6671 C C . LYS A 1 44 ? 6.852 -6.312 1.016 1.00 0.00 44 LYS A C 6
ATOM 6672 O O . LYS A 1 44 ? 5.639 -6.139 0.935 1.00 0.00 44 LYS A O 6
ATOM 6691 N N . LYS A 1 45 ? 7.730 -5.315 0.953 1.00 0.00 45 LYS A N 6
ATOM 6692 C CA . LYS A 1 45 ? 7.300 -3.935 0.785 1.00 0.00 45 LYS A CA 6
ATOM 6693 C C . LYS A 1 45 ? 6.668 -3.751 -0.585 1.00 0.00 45 LYS A C 6
ATOM 6694 O O . LYS A 1 45 ? 5.721 -2.983 -0.744 1.00 0.00 45 LYS A O 6
ATOM 6713 N N . PHE A 1 46 ? 7.196 -4.471 -1.566 1.00 0.00 46 PHE A N 6
ATOM 6714 C CA . PHE A 1 46 ? 6.655 -4.451 -2.918 1.00 0.00 46 PHE A CA 6
ATOM 6715 C C . PHE A 1 46 ? 5.203 -4.927 -2.936 1.00 0.00 46 PHE A C 6
ATOM 6716 O O . PHE A 1 46 ? 4.328 -4.253 -3.482 1.00 0.00 46 PHE A O 6
ATOM 6733 N N . LYS A 1 47 ? 4.938 -6.082 -2.329 1.00 0.00 47 LYS A N 6
ATOM 6734 C CA . LYS A 1 47 ? 3.594 -6.638 -2.352 1.00 0.00 47 LYS A CA 6
ATOM 6735 C C . LYS A 1 47 ? 2.636 -5.795 -1.514 1.00 0.00 47 LYS A C 6
ATOM 6736 O O . LYS A 1 47 ? 1.528 -5.500 -1.960 1.00 0.00 47 LYS A O 6
ATOM 6755 N N . GLU A 1 48 ? 3.075 -5.368 -0.328 1.00 0.00 48 GLU A N 6
ATOM 6756 C CA . GLU A 1 48 ? 2.189 -4.646 0.575 1.00 0.00 48 GLU A CA 6
ATOM 6757 C C . GLU A 1 48 ? 1.771 -3.311 -0.024 1.00 0.00 48 GLU A C 6
ATOM 6758 O O . GLU A 1 48 ? 0.628 -2.898 0.132 1.00 0.00 48 GLU A O 6
ATOM 6770 N N . VAL A 1 49 ? 2.679 -2.638 -0.727 1.00 0.00 49 VAL A N 6
ATOM 6771 C CA . VAL A 1 49 ? 2.329 -1.370 -1.348 1.00 0.00 49 VAL A CA 6
ATOM 6772 C C . VAL A 1 49 ? 1.416 -1.587 -2.547 1.00 0.00 49 VAL A C 6
ATOM 6773 O O . VAL A 1 49 ? 0.470 -0.830 -2.754 1.00 0.00 49 VAL A O 6
ATOM 6786 N N . ALA A 1 50 ? 1.677 -2.634 -3.319 1.00 0.00 50 ALA A N 6
ATOM 6787 C CA . ALA A 1 50 ? 0.893 -2.893 -4.514 1.00 0.00 50 ALA A CA 6
ATOM 6788 C C . ALA A 1 50 ? -0.560 -3.176 -4.165 1.00 0.00 50 ALA A C 6
ATOM 6789 O O . ALA A 1 50 ? -1.474 -2.619 -4.776 1.00 0.00 50 ALA A O 6
ATOM 6796 N N . GLU A 1 51 ? -0.768 -4.012 -3.156 1.00 0.00 51 GLU A N 6
ATOM 6797 C CA . GLU A 1 51 ? -2.111 -4.381 -2.732 1.00 0.00 51 GLU A CA 6
ATOM 6798 C C . GLU A 1 51 ? -2.801 -3.219 -2.024 1.00 0.00 51 GLU A C 6
ATOM 6799 O O . GLU A 1 51 ? -3.964 -2.919 -2.288 1.00 0.00 51 GLU A O 6
ATOM 6811 N N . ALA A 1 52 ? -2.059 -2.545 -1.157 1.00 0.00 52 ALA A N 6
ATOM 6812 C CA . ALA A 1 52 ? -2.619 -1.509 -0.306 1.00 0.00 52 ALA A CA 6
ATOM 6813 C C . ALA A 1 52 ? -2.897 -0.223 -1.073 1.00 0.00 52 ALA A C 6
ATOM 6814 O O . ALA A 1 52 ? -3.936 0.413 -0.886 1.00 0.00 52 ALA A O 6
ATOM 6821 N N . TYR A 1 53 ? -1.970 0.168 -1.936 1.00 0.00 53 TYR A N 6
ATOM 6822 C CA . TYR A 1 53 ? -2.153 1.368 -2.729 1.00 0.00 53 TYR A CA 6
ATOM 6823 C C . TYR A 1 53 ? -3.230 1.143 -3.784 1.00 0.00 53 TYR A C 6
ATOM 6824 O O . TYR A 1 53 ? -4.003 2.051 -4.079 1.00 0.00 53 TYR A O 6
ATOM 6842 N N . GLU A 1 54 ? -3.299 -0.068 -4.330 1.00 0.00 54 GLU A N 6
ATOM 6843 C CA . GLU A 1 54 ? -4.334 -0.383 -5.308 1.00 0.00 54 GLU A CA 6
ATOM 6844 C C . GLU A 1 54 ? -5.722 -0.301 -4.681 1.00 0.00 54 GLU A C 6
ATOM 6845 O O . GLU A 1 54 ? -6.601 0.372 -5.206 1.00 0.00 54 GLU A O 6
ATOM 6857 N N . VAL A 1 55 ? -5.907 -0.963 -3.541 1.00 0.00 55 VAL A N 6
ATOM 6858 C CA . VAL A 1 55 ? -7.221 -1.027 -2.908 1.00 0.00 55 VAL A CA 6
ATOM 6859 C C . VAL A 1 55 ? -7.715 0.360 -2.497 1.00 0.00 55 VAL A C 6
ATOM 6860 O O . VAL A 1 55 ? -8.889 0.676 -2.669 1.00 0.00 55 VAL A O 6
ATOM 6873 N N . LEU A 1 56 ? -6.825 1.184 -1.957 1.00 0.00 56 LEU A N 6
ATOM 6874 C CA . LEU A 1 56 ? -7.212 2.514 -1.508 1.00 0.00 56 LEU A CA 6
ATOM 6875 C C . LEU A 1 56 ? -7.419 3.482 -2.679 1.00 0.00 56 LEU A C 6
ATOM 6876 O O . LEU A 1 56 ? -8.224 4.409 -2.587 1.00 0.00 56 LEU A O 6
ATOM 6892 N N . SER A 1 57 ? -6.712 3.264 -3.779 1.00 0.00 57 SER A N 6
ATOM 6893 C CA . SER A 1 57 ? -6.841 4.135 -4.940 1.00 0.00 57 SER A CA 6
ATOM 6894 C C . SER A 1 57 ? -7.999 3.692 -5.832 1.00 0.00 57 SER A C 6
ATOM 6895 O O . SER A 1 57 ? -8.515 4.478 -6.637 1.00 0.00 57 SER A O 6
ATOM 6903 N N . ASP A 1 58 ? -8.423 2.443 -5.676 1.00 0.00 58 ASP A N 6
ATOM 6904 C CA . ASP A 1 58 ? -9.479 1.896 -6.516 1.00 0.00 58 ASP A CA 6
ATOM 6905 C C . ASP A 1 58 ? -10.796 1.862 -5.769 1.00 0.00 58 ASP A C 6
ATOM 6906 O O . ASP A 1 58 ? -10.913 1.273 -4.697 1.00 0.00 58 ASP A O 6
ATOM 6915 N N . LYS A 1 59 ? -11.785 2.495 -6.368 1.00 0.00 59 LYS A N 6
ATOM 6916 C CA . LYS A 1 59 ? -13.089 2.655 -5.754 1.00 0.00 59 LYS A CA 6
ATOM 6917 C C . LYS A 1 59 ? -13.771 1.307 -5.679 1.00 0.00 59 LYS A C 6
ATOM 6918 O O . LYS A 1 59 ? -14.546 1.031 -4.768 1.00 0.00 59 LYS A O 6
ATOM 6937 N N . HIS A 1 60 ? -13.460 0.476 -6.655 1.00 0.00 60 HIS A N 6
ATOM 6938 C CA . HIS A 1 60 ? -14.036 -0.863 -6.731 1.00 0.00 60 HIS A CA 6
ATOM 6939 C C . HIS A 1 60 ? -13.485 -1.763 -5.631 1.00 0.00 60 HIS A C 6
ATOM 6940 O O . HIS A 1 60 ? -14.232 -2.495 -4.982 1.00 0.00 60 HIS A O 6
ATOM 6955 N N . LYS A 1 61 ? -12.178 -1.699 -5.416 1.00 0.00 61 LYS A N 6
ATOM 6956 C CA . LYS A 1 61 ? -11.551 -2.430 -4.326 1.00 0.00 61 LYS A CA 6
ATOM 6957 C C . LYS A 1 61 ? -12.049 -1.887 -2.994 1.00 0.00 61 LYS A C 6
ATOM 6958 O O . LYS A 1 61 ? -12.218 -2.631 -2.025 1.00 0.00 61 LYS A O 6
ATOM 6977 N N . ARG A 1 62 ? -12.295 -0.582 -2.965 1.00 0.00 62 ARG A N 6
ATOM 6978 C CA . ARG A 1 62 ? -12.911 0.055 -1.813 1.00 0.00 62 ARG A CA 6
ATOM 6979 C C . ARG A 1 62 ? -14.278 -0.552 -1.532 1.00 0.00 62 ARG A C 6
ATOM 6980 O O . ARG A 1 62 ? -14.612 -0.806 -0.382 1.00 0.00 62 ARG A O 6
ATOM 7001 N N . GLU A 1 63 ? -15.053 -0.807 -2.584 1.00 0.00 63 GLU A N 6
ATOM 7002 C CA . GLU A 1 63 ? -16.373 -1.418 -2.434 1.00 0.00 63 GLU A CA 6
ATOM 7003 C C . GLU A 1 63 ? -16.262 -2.797 -1.786 1.00 0.00 63 GLU A C 6
ATOM 7004 O O . GLU A 1 63 ? -17.035 -3.137 -0.887 1.00 0.00 63 GLU A O 6
ATOM 7016 N N . ILE A 1 64 ? -15.286 -3.577 -2.232 1.00 0.00 64 ILE A N 6
ATOM 7017 C CA . ILE A 1 64 ? -15.076 -4.919 -1.698 1.00 0.00 64 ILE A CA 6
ATOM 7018 C C . ILE A 1 64 ? -14.613 -4.858 -0.243 1.00 0.00 64 ILE A C 6
ATOM 7019 O O . ILE A 1 64 ? -15.135 -5.572 0.613 1.00 0.00 64 ILE A O 6
ATOM 7035 N N . TYR A 1 65 ? -13.666 -3.970 0.042 1.00 0.00 65 TYR A N 6
ATOM 7036 C CA . TYR A 1 65 ? -13.148 -3.808 1.396 1.00 0.00 65 TYR A CA 6
ATOM 7037 C C . TYR A 1 65 ? -14.233 -3.263 2.319 1.00 0.00 65 TYR A C 6
ATOM 7038 O O . TYR A 1 65 ? -14.306 -3.616 3.498 1.00 0.00 65 TYR A O 6
ATOM 7056 N N . ASP A 1 66 ? -15.071 -2.402 1.766 1.00 0.00 66 ASP A N 6
ATOM 7057 C CA . ASP A 1 66 ? -16.131 -1.750 2.521 1.00 0.00 66 ASP A CA 6
ATOM 7058 C C . ASP A 1 66 ? -17.150 -2.755 3.039 1.00 0.00 66 ASP A C 6
ATOM 7059 O O . ASP A 1 66 ? -17.540 -2.713 4.205 1.00 0.00 66 ASP A O 6
ATOM 7068 N N . ARG A 1 67 ? -17.570 -3.669 2.177 1.00 0.00 67 ARG A N 6
ATOM 7069 C CA . ARG A 1 67 ? -18.612 -4.620 2.541 1.00 0.00 67 ARG A CA 6
ATOM 7070 C C . ARG A 1 67 ? -18.049 -5.886 3.195 1.00 0.00 67 ARG A C 6
ATOM 7071 O O . ARG A 1 67 ? -18.638 -6.414 4.136 1.00 0.00 67 ARG A O 6
ATOM 7092 N N . TYR A 1 68 ? -16.902 -6.360 2.722 1.00 0.00 68 TYR A N 6
ATOM 7093 C CA . TYR A 1 68 ? -16.386 -7.654 3.162 1.00 0.00 68 TYR A CA 6
ATOM 7094 C C . TYR A 1 68 ? -15.284 -7.491 4.209 1.00 0.00 68 TYR A C 6
ATOM 7095 O O . TYR A 1 68 ? -14.600 -8.448 4.563 1.00 0.00 68 TYR A O 6
ATOM 7113 N N . GLY A 1 69 ? -15.112 -6.272 4.696 1.00 0.00 69 GLY A N 6
ATOM 7114 C CA . GLY A 1 69 ? -14.157 -6.029 5.761 1.00 0.00 69 GLY A CA 6
ATOM 7115 C C . GLY A 1 69 ? -14.691 -6.481 7.097 1.00 0.00 69 GLY A C 6
ATOM 7116 O O . GLY A 1 69 ? -14.069 -7.281 7.798 1.00 0.00 69 GLY A O 6
ATOM 7120 N N . ARG A 1 70 ? -15.846 -5.943 7.452 1.00 0.00 70 ARG A N 6
ATOM 7121 C CA . ARG A 1 70 ? -16.525 -6.299 8.692 1.00 0.00 70 ARG A CA 6
ATOM 7122 C C . ARG A 1 70 ? -17.010 -7.746 8.685 1.00 0.00 70 ARG A C 6
ATOM 7123 O O . ARG A 1 70 ? -16.984 -8.414 9.719 1.00 0.00 70 ARG A O 6
ATOM 7144 N N . GLU A 1 71 ? -17.461 -8.220 7.529 1.00 0.00 71 GLU A N 6
ATOM 7145 C CA . GLU A 1 71 ? -18.012 -9.555 7.414 1.00 0.00 71 GLU A CA 6
ATOM 7146 C C . GLU A 1 71 ? -16.912 -10.608 7.482 1.00 0.00 71 GLU A C 6
ATOM 7147 O O . GLU A 1 71 ? -16.278 -10.882 6.444 1.00 0.00 71 GLU A O 6
ATOM 7159 N N . MET A 1 1 ? -13.781 4.435 12.578 1.00 0.00 1 MET A N 7
ATOM 7160 C CA . MET A 1 1 ? -12.377 3.992 12.391 1.00 0.00 1 MET A CA 7
ATOM 7161 C C . MET A 1 1 ? -12.052 3.879 10.907 1.00 0.00 1 MET A C 7
ATOM 7162 O O . MET A 1 1 ? -12.951 3.823 10.071 1.00 0.00 1 MET A O 7
ATOM 7178 N N . ALA A 1 2 ? -10.765 3.849 10.582 1.00 0.00 2 ALA A N 7
ATOM 7179 C CA . ALA A 1 2 ? -10.338 3.729 9.194 1.00 0.00 2 ALA A CA 7
ATOM 7180 C C . ALA A 1 2 ? -9.108 2.844 9.075 1.00 0.00 2 ALA A C 7
ATOM 7181 O O . ALA A 1 2 ? -9.051 1.960 8.229 1.00 0.00 2 ALA A O 7
ATOM 7188 N N . SER A 1 3 ? -8.119 3.122 9.930 1.00 0.00 3 SER A N 7
ATOM 7189 C CA . SER A 1 3 ? -6.877 2.339 10.052 1.00 0.00 3 SER A CA 7
ATOM 7190 C C . SER A 1 3 ? -6.067 2.253 8.749 1.00 0.00 3 SER A C 7
ATOM 7191 O O . SER A 1 3 ? -4.999 1.642 8.724 1.00 0.00 3 SER A O 7
ATOM 7199 N N . TYR A 1 4 ? -6.548 2.886 7.684 1.00 0.00 4 TYR A N 7
ATOM 7200 C CA . TYR A 1 4 ? -5.875 2.829 6.388 1.00 0.00 4 TYR A CA 7
ATOM 7201 C C . TYR A 1 4 ? -4.554 3.582 6.427 1.00 0.00 4 TYR A C 7
ATOM 7202 O O . TYR A 1 4 ? -3.626 3.275 5.686 1.00 0.00 4 TYR A O 7
ATOM 7220 N N . TYR A 1 5 ? -4.477 4.567 7.308 1.00 0.00 5 TYR A N 7
ATOM 7221 C CA . TYR A 1 5 ? -3.234 5.284 7.545 1.00 0.00 5 TYR A CA 7
ATOM 7222 C C . TYR A 1 5 ? -2.200 4.363 8.185 1.00 0.00 5 TYR A C 7
ATOM 7223 O O . TYR A 1 5 ? -1.003 4.500 7.950 1.00 0.00 5 TYR A O 7
ATOM 7241 N N . GLU A 1 6 ? -2.676 3.426 8.998 1.00 0.00 6 GLU A N 7
ATOM 7242 C CA . GLU A 1 6 ? -1.804 2.451 9.638 1.00 0.00 6 GLU A CA 7
ATOM 7243 C C . GLU A 1 6 ? -1.329 1.398 8.639 1.00 0.00 6 GLU A C 7
ATOM 7244 O O . GLU A 1 6 ? -0.154 1.031 8.622 1.00 0.00 6 GLU A O 7
ATOM 7256 N N . ILE A 1 7 ? -2.253 0.913 7.812 1.00 0.00 7 ILE A N 7
ATOM 7257 C CA . ILE A 1 7 ? -1.938 -0.135 6.848 1.00 0.00 7 ILE A CA 7
ATOM 7258 C C . ILE A 1 7 ? -1.067 0.388 5.706 1.00 0.00 7 ILE A C 7
ATOM 7259 O O . ILE A 1 7 ? -0.226 -0.341 5.176 1.00 0.00 7 ILE A O 7
ATOM 7275 N N . LEU A 1 8 ? -1.264 1.647 5.330 1.00 0.00 8 LEU A N 7
ATOM 7276 C CA . LEU A 1 8 ? -0.518 2.227 4.227 1.00 0.00 8 LEU A CA 7
ATOM 7277 C C . LEU A 1 8 ? 0.645 3.068 4.738 1.00 0.00 8 LEU A C 7
ATOM 7278 O O . LEU A 1 8 ? 1.786 2.609 4.761 1.00 0.00 8 LEU A O 7
ATOM 7294 N N . ASP A 1 9 ? 0.340 4.293 5.163 1.00 0.00 9 ASP A N 7
ATOM 7295 C CA . ASP A 1 9 ? 1.362 5.241 5.597 1.00 0.00 9 ASP A CA 7
ATOM 7296 C C . ASP A 1 9 ? 0.726 6.576 5.938 1.00 0.00 9 ASP A C 7
ATOM 7297 O O . ASP A 1 9 ? 1.077 7.212 6.930 1.00 0.00 9 ASP A O 7
ATOM 7306 N N . VAL A 1 10 ? -0.227 6.981 5.114 1.00 0.00 10 VAL A N 7
ATOM 7307 C CA . VAL A 1 10 ? -0.856 8.289 5.251 1.00 0.00 10 VAL A CA 7
ATOM 7308 C C . VAL A 1 10 ? -2.368 8.160 5.412 1.00 0.00 10 VAL A C 7
ATOM 7309 O O . VAL A 1 10 ? -2.972 7.191 4.945 1.00 0.00 10 VAL A O 7
ATOM 7322 N N . PRO A 1 11 ? -2.990 9.130 6.107 1.00 0.00 11 PRO A N 7
ATOM 7323 C CA . PRO A 1 11 ? -4.442 9.170 6.303 1.00 0.00 11 PRO A CA 7
ATOM 7324 C C . PRO A 1 11 ? -5.196 9.355 4.988 1.00 0.00 11 PRO A C 7
ATOM 7325 O O . PRO A 1 11 ? -4.697 9.976 4.052 1.00 0.00 11 PRO A O 7
ATOM 7336 N N . ARG A 1 12 ? -6.421 8.836 4.940 1.00 0.00 12 ARG A N 7
ATOM 7337 C CA . ARG A 1 12 ? -7.191 8.785 3.699 1.00 0.00 12 ARG A CA 7
ATOM 7338 C C . ARG A 1 12 ? -7.714 10.154 3.290 1.00 0.00 12 ARG A C 7
ATOM 7339 O O . ARG A 1 12 ? -8.175 10.341 2.167 1.00 0.00 12 ARG A O 7
ATOM 7360 N N . SER A 1 13 ? -7.679 11.089 4.220 1.00 0.00 13 SER A N 7
ATOM 7361 C CA . SER A 1 13 ? -8.031 12.475 3.935 1.00 0.00 13 SER A CA 7
ATOM 7362 C C . SER A 1 13 ? -7.078 13.080 2.899 1.00 0.00 13 SER A C 7
ATOM 7363 O O . SER A 1 13 ? -7.393 14.085 2.258 1.00 0.00 13 SER A O 7
ATOM 7371 N N . ALA A 1 14 ? -5.922 12.451 2.732 1.00 0.00 14 ALA A N 7
ATOM 7372 C CA . ALA A 1 14 ? -4.985 12.830 1.688 1.00 0.00 14 ALA A CA 7
ATOM 7373 C C . ALA A 1 14 ? -5.518 12.373 0.336 1.00 0.00 14 ALA A C 7
ATOM 7374 O O . ALA A 1 14 ? -6.193 11.347 0.245 1.00 0.00 14 ALA A O 7
ATOM 7381 N N . SER A 1 15 ? -5.248 13.149 -0.701 1.00 0.00 15 SER A N 7
ATOM 7382 C CA . SER A 1 15 ? -5.762 12.843 -2.027 1.00 0.00 15 SER A CA 7
ATOM 7383 C C . SER A 1 15 ? -5.143 11.552 -2.554 1.00 0.00 15 SER A C 7
ATOM 7384 O O . SER A 1 15 ? -4.107 11.114 -2.053 1.00 0.00 15 SER A O 7
ATOM 7392 N N . ALA A 1 16 ? -5.770 10.949 -3.559 1.00 0.00 16 ALA A N 7
ATOM 7393 C CA . ALA A 1 16 ? -5.261 9.712 -4.156 1.00 0.00 16 ALA A CA 7
ATOM 7394 C C . ALA A 1 16 ? -3.799 9.873 -4.565 1.00 0.00 16 ALA A C 7
ATOM 7395 O O . ALA A 1 16 ? -2.998 8.942 -4.453 1.00 0.00 16 ALA A O 7
ATOM 7402 N N . ASP A 1 17 ? -3.463 11.081 -5.000 1.00 0.00 17 ASP A N 7
ATOM 7403 C CA . ASP A 1 17 ? -2.102 11.425 -5.396 1.00 0.00 17 ASP A CA 7
ATOM 7404 C C . ASP A 1 17 ? -1.149 11.252 -4.224 1.00 0.00 17 ASP A C 7
ATOM 7405 O O . ASP A 1 17 ? -0.047 10.738 -4.377 1.00 0.00 17 ASP A O 7
ATOM 7414 N N . ASP A 1 18 ? -1.593 11.682 -3.048 1.00 0.00 18 ASP A N 7
ATOM 7415 C CA . ASP A 1 18 ? -0.777 11.619 -1.842 1.00 0.00 18 ASP A CA 7
ATOM 7416 C C . ASP A 1 18 ? -0.564 10.174 -1.418 1.00 0.00 18 ASP A C 7
ATOM 7417 O O . ASP A 1 18 ? 0.534 9.790 -1.019 1.00 0.00 18 ASP A O 7
ATOM 7426 N N . ILE A 1 19 ? -1.622 9.376 -1.513 1.00 0.00 19 ILE A N 7
ATOM 7427 C CA . ILE A 1 19 ? -1.526 7.943 -1.256 1.00 0.00 19 ILE A CA 7
ATOM 7428 C C . ILE A 1 19 ? -0.548 7.302 -2.239 1.00 0.00 19 ILE A C 7
ATOM 7429 O O . ILE A 1 19 ? 0.291 6.477 -1.860 1.00 0.00 19 ILE A O 7
ATOM 7445 N N . LYS A 1 20 ? -0.651 7.711 -3.496 1.00 0.00 20 LYS A N 7
ATOM 7446 C CA . LYS A 1 20 ? 0.253 7.255 -4.540 1.00 0.00 20 LYS A CA 7
ATOM 7447 C C . LYS A 1 20 ? 1.693 7.676 -4.222 1.00 0.00 20 LYS A C 7
ATOM 7448 O O . LYS A 1 20 ? 2.634 6.909 -4.422 1.00 0.00 20 LYS A O 7
ATOM 7467 N N . LYS A 1 21 ? 1.846 8.906 -3.725 1.00 0.00 21 LYS A N 7
ATOM 7468 C CA . LYS A 1 21 ? 3.147 9.430 -3.310 1.00 0.00 21 LYS A CA 7
ATOM 7469 C C . LYS A 1 21 ? 3.726 8.627 -2.153 1.00 0.00 21 LYS A C 7
ATOM 7470 O O . LYS A 1 21 ? 4.925 8.353 -2.121 1.00 0.00 21 LYS A O 7
ATOM 7489 N N . ALA A 1 22 ? 2.875 8.260 -1.204 1.00 0.00 22 ALA A N 7
ATOM 7490 C CA . ALA A 1 22 ? 3.297 7.442 -0.075 1.00 0.00 22 ALA A CA 7
ATOM 7491 C C . ALA A 1 22 ? 3.833 6.103 -0.565 1.00 0.00 22 ALA A C 7
ATOM 7492 O O . ALA A 1 22 ? 4.895 5.646 -0.135 1.00 0.00 22 ALA A O 7
ATOM 7499 N N . TYR A 1 23 ? 3.093 5.490 -1.481 1.00 0.00 23 TYR A N 7
ATOM 7500 C CA . TYR A 1 23 ? 3.509 4.242 -2.099 1.00 0.00 23 TYR A CA 7
ATOM 7501 C C . TYR A 1 23 ? 4.814 4.427 -2.869 1.00 0.00 23 TYR A C 7
ATOM 7502 O O . TYR A 1 23 ? 5.748 3.643 -2.712 1.00 0.00 23 TYR A O 7
ATOM 7520 N N . ARG A 1 24 ? 4.873 5.466 -3.694 1.00 0.00 24 ARG A N 7
ATOM 7521 C CA . ARG A 1 24 ? 6.059 5.772 -4.463 1.00 0.00 24 ARG A CA 7
ATOM 7522 C C . ARG A 1 24 ? 7.276 6.001 -3.577 1.00 0.00 24 ARG A C 7
ATOM 7523 O O . ARG A 1 24 ? 8.382 5.582 -3.911 1.00 0.00 24 ARG A O 7
ATOM 7544 N N . ARG A 1 25 ? 7.070 6.660 -2.451 1.00 0.00 25 ARG A N 7
ATOM 7545 C CA . ARG A 1 25 ? 8.149 6.894 -1.502 1.00 0.00 25 ARG A CA 7
ATOM 7546 C C . ARG A 1 25 ? 8.724 5.577 -0.993 1.00 0.00 25 ARG A C 7
ATOM 7547 O O . ARG A 1 25 ? 9.938 5.414 -0.925 1.00 0.00 25 ARG A O 7
ATOM 7568 N N . LYS A 1 26 ? 7.850 4.635 -0.661 1.00 0.00 26 LYS A N 7
ATOM 7569 C CA . LYS A 1 26 ? 8.286 3.310 -0.214 1.00 0.00 26 LYS A CA 7
ATOM 7570 C C . LYS A 1 26 ? 8.939 2.569 -1.359 1.00 0.00 26 LYS A C 7
ATOM 7571 O O . LYS A 1 26 ? 9.906 1.834 -1.174 1.00 0.00 26 LYS A O 7
ATOM 7590 N N . ALA A 1 27 ? 8.386 2.768 -2.541 1.00 0.00 27 ALA A N 7
ATOM 7591 C CA . ALA A 1 27 ? 8.941 2.188 -3.757 1.00 0.00 27 ALA A CA 7
ATOM 7592 C C . ALA A 1 27 ? 10.404 2.582 -3.923 1.00 0.00 27 ALA A C 7
ATOM 7593 O O . ALA A 1 27 ? 11.251 1.739 -4.200 1.00 0.00 27 ALA A O 7
ATOM 7600 N N . LEU A 1 28 ? 10.691 3.869 -3.753 1.00 0.00 28 LEU A N 7
ATOM 7601 C CA . LEU A 1 28 ? 12.065 4.367 -3.808 1.00 0.00 28 LEU A CA 7
ATOM 7602 C C . LEU A 1 28 ? 12.854 3.938 -2.572 1.00 0.00 28 LEU A C 7
ATOM 7603 O O . LEU A 1 28 ? 14.048 3.652 -2.650 1.00 0.00 28 LEU A O 7
ATOM 7619 N N . GLN A 1 29 ? 12.169 3.902 -1.439 1.00 0.00 29 GLN A N 7
ATOM 7620 C CA . GLN A 1 29 ? 12.770 3.547 -0.155 1.00 0.00 29 GLN A CA 7
ATOM 7621 C C . GLN A 1 29 ? 13.312 2.112 -0.184 1.00 0.00 29 GLN A C 7
ATOM 7622 O O . GLN A 1 29 ? 14.376 1.826 0.366 1.00 0.00 29 GLN A O 7
ATOM 7636 N N . TRP A 1 30 ? 12.572 1.226 -0.837 1.00 0.00 30 TRP A N 7
ATOM 7637 C CA . TRP A 1 30 ? 12.973 -0.170 -0.985 1.00 0.00 30 TRP A CA 7
ATOM 7638 C C . TRP A 1 30 ? 13.366 -0.485 -2.424 1.00 0.00 30 TRP A C 7
ATOM 7639 O O . TRP A 1 30 ? 13.363 -1.644 -2.840 1.00 0.00 30 TRP A O 7
ATOM 7660 N N . HIS A 1 31 ? 13.700 0.549 -3.186 1.00 0.00 31 HIS A N 7
ATOM 7661 C CA . HIS A 1 31 ? 14.081 0.375 -4.582 1.00 0.00 31 HIS A CA 7
ATOM 7662 C C . HIS A 1 31 ? 15.428 -0.330 -4.635 1.00 0.00 31 HIS A C 7
ATOM 7663 O O . HIS A 1 31 ? 16.247 -0.107 -3.753 1.00 0.00 31 HIS A O 7
ATOM 7678 N N . PRO A 1 32 ? 15.690 -1.191 -5.631 1.00 0.00 32 PRO A N 7
ATOM 7679 C CA . PRO A 1 32 ? 16.861 -2.087 -5.612 1.00 0.00 32 PRO A CA 7
ATOM 7680 C C . PRO A 1 32 ? 18.180 -1.346 -5.386 1.00 0.00 32 PRO A C 7
ATOM 7681 O O . PRO A 1 32 ? 19.076 -1.848 -4.706 1.00 0.00 32 PRO A O 7
ATOM 7692 N N . ASP A 1 33 ? 18.275 -0.136 -5.910 1.00 0.00 33 ASP A N 7
ATOM 7693 C CA . ASP A 1 33 ? 19.483 0.670 -5.743 1.00 0.00 33 ASP A CA 7
ATOM 7694 C C . ASP A 1 33 ? 19.633 1.137 -4.296 1.00 0.00 33 ASP A C 7
ATOM 7695 O O . ASP A 1 33 ? 20.740 1.410 -3.827 1.00 0.00 33 ASP A O 7
ATOM 7704 N N . LYS A 1 34 ? 18.514 1.204 -3.585 1.00 0.00 34 LYS A N 7
ATOM 7705 C CA . LYS A 1 34 ? 18.480 1.764 -2.246 1.00 0.00 34 LYS A CA 7
ATOM 7706 C C . LYS A 1 34 ? 18.149 0.714 -1.182 1.00 0.00 34 LYS A C 7
ATOM 7707 O O . LYS A 1 34 ? 17.955 1.054 -0.017 1.00 0.00 34 LYS A O 7
ATOM 7726 N N . ASN A 1 35 ? 18.097 -0.561 -1.559 1.00 0.00 35 ASN A N 7
ATOM 7727 C CA . ASN A 1 35 ? 17.796 -1.603 -0.577 1.00 0.00 35 ASN A CA 7
ATOM 7728 C C . ASN A 1 35 ? 19.075 -2.336 -0.183 1.00 0.00 35 ASN A C 7
ATOM 7729 O O . ASN A 1 35 ? 19.998 -2.468 -0.992 1.00 0.00 35 ASN A O 7
ATOM 7740 N N . PRO A 1 36 ? 19.171 -2.766 1.084 1.00 0.00 36 PRO A N 7
ATOM 7741 C CA . PRO A 1 36 ? 20.388 -3.368 1.630 1.00 0.00 36 PRO A CA 7
ATOM 7742 C C . PRO A 1 36 ? 20.533 -4.851 1.273 1.00 0.00 36 PRO A C 7
ATOM 7743 O O . PRO A 1 36 ? 20.574 -5.214 0.096 1.00 0.00 36 PRO A O 7
ATOM 7754 N N . ASP A 1 37 ? 20.600 -5.710 2.286 1.00 0.00 37 ASP A N 7
ATOM 7755 C CA . ASP A 1 37 ? 20.821 -7.133 2.053 1.00 0.00 37 ASP A CA 7
ATOM 7756 C C . ASP A 1 37 ? 19.512 -7.900 2.058 1.00 0.00 37 ASP A C 7
ATOM 7757 O O . ASP A 1 37 ? 19.471 -9.079 1.715 1.00 0.00 37 ASP A O 7
ATOM 7766 N N . ASN A 1 38 ? 18.437 -7.224 2.428 1.00 0.00 38 ASN A N 7
ATOM 7767 C CA . ASN A 1 38 ? 17.125 -7.846 2.409 1.00 0.00 38 ASN A CA 7
ATOM 7768 C C . ASN A 1 38 ? 16.379 -7.459 1.148 1.00 0.00 38 ASN A C 7
ATOM 7769 O O . ASN A 1 38 ? 15.815 -6.371 1.056 1.00 0.00 38 ASN A O 7
ATOM 7780 N N . LYS A 1 39 ? 16.373 -8.363 0.183 1.00 0.00 39 LYS A N 7
ATOM 7781 C CA . LYS A 1 39 ? 15.622 -8.160 -1.044 1.00 0.00 39 LYS A CA 7
ATOM 7782 C C . LYS A 1 39 ? 14.246 -8.773 -0.896 1.00 0.00 39 LYS A C 7
ATOM 7783 O O . LYS A 1 39 ? 13.268 -8.281 -1.452 1.00 0.00 39 LYS A O 7
ATOM 7802 N N . GLU A 1 40 ? 14.184 -9.831 -0.100 1.00 0.00 40 GLU A N 7
ATOM 7803 C CA . GLU A 1 40 ? 12.930 -10.511 0.186 1.00 0.00 40 GLU A CA 7
ATOM 7804 C C . GLU A 1 40 ? 11.964 -9.552 0.861 1.00 0.00 40 GLU A C 7
ATOM 7805 O O . GLU A 1 40 ? 10.787 -9.488 0.522 1.00 0.00 40 GLU A O 7
ATOM 7817 N N . PHE A 1 41 ? 12.486 -8.800 1.810 1.00 0.00 41 PHE A N 7
ATOM 7818 C CA . PHE A 1 41 ? 11.689 -7.840 2.551 1.00 0.00 41 PHE A CA 7
ATOM 7819 C C . PHE A 1 41 ? 11.328 -6.633 1.696 1.00 0.00 41 PHE A C 7
ATOM 7820 O O . PHE A 1 41 ? 10.215 -6.124 1.787 1.00 0.00 41 PHE A O 7
ATOM 7837 N N . ALA A 1 42 ? 12.261 -6.184 0.858 1.00 0.00 42 ALA A N 7
ATOM 7838 C CA . ALA A 1 42 ? 12.015 -5.022 0.013 1.00 0.00 42 ALA A CA 7
ATOM 7839 C C . ALA A 1 42 ? 10.850 -5.278 -0.932 1.00 0.00 42 ALA A C 7
ATOM 7840 O O . ALA A 1 42 ? 9.946 -4.451 -1.054 1.00 0.00 42 ALA A O 7
ATOM 7847 N N . GLU A 1 43 ? 10.850 -6.441 -1.572 1.00 0.00 43 GLU A N 7
ATOM 7848 C CA . GLU A 1 43 ? 9.764 -6.797 -2.471 1.00 0.00 43 GLU A CA 7
ATOM 7849 C C . GLU A 1 43 ? 8.487 -7.095 -1.691 1.00 0.00 43 GLU A C 7
ATOM 7850 O O . GLU A 1 43 ? 7.395 -6.741 -2.129 1.00 0.00 43 GLU A O 7
ATOM 7862 N N . LYS A 1 44 ? 8.627 -7.736 -0.534 1.00 0.00 44 LYS A N 7
ATOM 7863 C CA . LYS A 1 44 ? 7.477 -8.067 0.303 1.00 0.00 44 LYS A CA 7
ATOM 7864 C C . LYS A 1 44 ? 6.750 -6.797 0.742 1.00 0.00 44 LYS A C 7
ATOM 7865 O O . LYS A 1 44 ? 5.524 -6.709 0.651 1.00 0.00 44 LYS A O 7
ATOM 7884 N N . LYS A 1 45 ? 7.520 -5.805 1.192 1.00 0.00 45 LYS A N 7
ATOM 7885 C CA . LYS A 1 45 ? 6.965 -4.526 1.617 1.00 0.00 45 LYS A CA 7
ATOM 7886 C C . LYS A 1 45 ? 6.354 -3.804 0.428 1.00 0.00 45 LYS A C 7
ATOM 7887 O O . LYS A 1 45 ? 5.304 -3.168 0.542 1.00 0.00 45 LYS A O 7
ATOM 7906 N N . PHE A 1 46 ? 7.023 -3.926 -0.714 1.00 0.00 46 PHE A N 7
ATOM 7907 C CA . PHE A 1 46 ? 6.560 -3.316 -1.955 1.00 0.00 46 PHE A CA 7
ATOM 7908 C C . PHE A 1 46 ? 5.206 -3.889 -2.364 1.00 0.00 46 PHE A C 7
ATOM 7909 O O . PHE A 1 46 ? 4.328 -3.162 -2.822 1.00 0.00 46 PHE A O 7
ATOM 7926 N N . LYS A 1 47 ? 5.039 -5.195 -2.188 1.00 0.00 47 LYS A N 7
ATOM 7927 C CA . LYS A 1 47 ? 3.786 -5.857 -2.525 1.00 0.00 47 LYS A CA 7
ATOM 7928 C C . LYS A 1 47 ? 2.663 -5.392 -1.607 1.00 0.00 47 LYS A C 7
ATOM 7929 O O . LYS A 1 47 ? 1.549 -5.130 -2.065 1.00 0.00 47 LYS A O 7
ATOM 7948 N N . GLU A 1 48 ? 2.968 -5.261 -0.318 1.00 0.00 48 GLU A N 7
ATOM 7949 C CA . GLU A 1 48 ? 1.965 -4.867 0.664 1.00 0.00 48 GLU A CA 7
ATOM 7950 C C . GLU A 1 48 ? 1.458 -3.455 0.391 1.00 0.00 48 GLU A C 7
ATOM 7951 O O . GLU A 1 48 ? 0.258 -3.203 0.431 1.00 0.00 48 GLU A O 7
ATOM 7963 N N . VAL A 1 49 ? 2.368 -2.536 0.095 1.00 0.00 49 VAL A N 7
ATOM 7964 C CA . VAL A 1 49 ? 1.971 -1.163 -0.191 1.00 0.00 49 VAL A CA 7
ATOM 7965 C C . VAL A 1 49 ? 1.284 -1.064 -1.550 1.00 0.00 49 VAL A C 7
ATOM 7966 O O . VAL A 1 49 ? 0.308 -0.332 -1.704 1.00 0.00 49 VAL A O 7
ATOM 7979 N N . ALA A 1 50 ? 1.775 -1.820 -2.527 1.00 0.00 50 ALA A N 7
ATOM 7980 C CA . ALA A 1 50 ? 1.210 -1.780 -3.869 1.00 0.00 50 ALA A CA 7
ATOM 7981 C C . ALA A 1 50 ? -0.254 -2.196 -3.867 1.00 0.00 50 ALA A C 7
ATOM 7982 O O . ALA A 1 50 ? -1.092 -1.529 -4.469 1.00 0.00 50 ALA A O 7
ATOM 7989 N N . GLU A 1 51 ? -0.569 -3.273 -3.157 1.00 0.00 51 GLU A N 7
ATOM 7990 C CA . GLU A 1 51 ? -1.942 -3.761 -3.103 1.00 0.00 51 GLU A CA 7
ATOM 7991 C C . GLU A 1 51 ? -2.813 -2.831 -2.264 1.00 0.00 51 GLU A C 7
ATOM 7992 O O . GLU A 1 51 ? -3.957 -2.543 -2.619 1.00 0.00 51 GLU A O 7
ATOM 8004 N N . ALA A 1 52 ? -2.251 -2.352 -1.160 1.00 0.00 52 ALA A N 7
ATOM 8005 C CA . ALA A 1 52 ? -2.990 -1.553 -0.197 1.00 0.00 52 ALA A CA 7
ATOM 8006 C C . ALA A 1 52 ? -3.279 -0.158 -0.730 1.00 0.00 52 ALA A C 7
ATOM 8007 O O . ALA A 1 52 ? -4.363 0.387 -0.519 1.00 0.00 52 ALA A O 7
ATOM 8014 N N . TYR A 1 53 ? -2.313 0.416 -1.432 1.00 0.00 53 TYR A N 7
ATOM 8015 C CA . TYR A 1 53 ? -2.493 1.727 -2.027 1.00 0.00 53 TYR A CA 7
ATOM 8016 C C . TYR A 1 53 ? -3.469 1.632 -3.190 1.00 0.00 53 TYR A C 7
ATOM 8017 O O . TYR A 1 53 ? -4.330 2.491 -3.360 1.00 0.00 53 TYR A O 7
ATOM 8035 N N . GLU A 1 54 ? -3.338 0.565 -3.968 1.00 0.00 54 GLU A N 7
ATOM 8036 C CA . GLU A 1 54 ? -4.199 0.336 -5.117 1.00 0.00 54 GLU A CA 7
ATOM 8037 C C . GLU A 1 54 ? -5.658 0.184 -4.687 1.00 0.00 54 GLU A C 7
ATOM 8038 O O . GLU A 1 54 ? -6.542 0.855 -5.223 1.00 0.00 54 GLU A O 7
ATOM 8050 N N . VAL A 1 55 ? -5.901 -0.673 -3.698 1.00 0.00 55 VAL A N 7
ATOM 8051 C CA . VAL A 1 55 ? -7.259 -0.940 -3.241 1.00 0.00 55 VAL A CA 7
ATOM 8052 C C . VAL A 1 55 ? -7.883 0.301 -2.595 1.00 0.00 55 VAL A C 7
ATOM 8053 O O . VAL A 1 55 ? -9.069 0.572 -2.771 1.00 0.00 55 VAL A O 7
ATOM 8066 N N . LEU A 1 56 ? -7.080 1.057 -1.851 1.00 0.00 56 LEU A N 7
ATOM 8067 C CA . LEU A 1 56 ? -7.564 2.266 -1.189 1.00 0.00 56 LEU A CA 7
ATOM 8068 C C . LEU A 1 56 ? -7.801 3.396 -2.193 1.00 0.00 56 LEU A C 7
ATOM 8069 O O . LEU A 1 56 ? -8.632 4.277 -1.966 1.00 0.00 56 LEU A O 7
ATOM 8085 N N . SER A 1 57 ? -7.083 3.358 -3.309 1.00 0.00 57 SER A N 7
ATOM 8086 C CA . SER A 1 57 ? -7.209 4.391 -4.329 1.00 0.00 57 SER A CA 7
ATOM 8087 C C . SER A 1 57 ? -8.407 4.139 -5.242 1.00 0.00 57 SER A C 7
ATOM 8088 O O . SER A 1 57 ? -8.879 5.054 -5.919 1.00 0.00 57 SER A O 7
ATOM 8096 N N . ASP A 1 58 ? -8.903 2.906 -5.258 1.00 0.00 58 ASP A N 7
ATOM 8097 C CA . ASP A 1 58 ? -9.995 2.546 -6.157 1.00 0.00 58 ASP A CA 7
ATOM 8098 C C . ASP A 1 58 ? -11.270 2.297 -5.366 1.00 0.00 58 ASP A C 7
ATOM 8099 O O . ASP A 1 58 ? -11.314 1.437 -4.488 1.00 0.00 58 ASP A O 7
ATOM 8108 N N . LYS A 1 59 ? -12.313 3.051 -5.698 1.00 0.00 59 LYS A N 7
ATOM 8109 C CA . LYS A 1 59 ? -13.564 3.004 -4.958 1.00 0.00 59 LYS A CA 7
ATOM 8110 C C . LYS A 1 59 ? -14.253 1.651 -5.113 1.00 0.00 59 LYS A C 7
ATOM 8111 O O . LYS A 1 59 ? -14.897 1.166 -4.185 1.00 0.00 59 LYS A O 7
ATOM 8130 N N . HIS A 1 60 ? -14.119 1.041 -6.284 1.00 0.00 60 HIS A N 7
ATOM 8131 C CA . HIS A 1 60 ? -14.736 -0.253 -6.526 1.00 0.00 60 HIS A CA 7
ATOM 8132 C C . HIS A 1 60 ? -14.007 -1.345 -5.755 1.00 0.00 60 HIS A C 7
ATOM 8133 O O . HIS A 1 60 ? -14.628 -2.250 -5.201 1.00 0.00 60 HIS A O 7
ATOM 8148 N N . LYS A 1 61 ? -12.685 -1.257 -5.731 1.00 0.00 61 LYS A N 7
ATOM 8149 C CA . LYS A 1 61 ? -11.874 -2.204 -4.982 1.00 0.00 61 LYS A CA 7
ATOM 8150 C C . LYS A 1 61 ? -12.170 -2.080 -3.497 1.00 0.00 61 LYS A C 7
ATOM 8151 O O . LYS A 1 61 ? -12.147 -3.065 -2.763 1.00 0.00 61 LYS A O 7
ATOM 8170 N N . ARG A 1 62 ? -12.451 -0.855 -3.069 1.00 0.00 62 ARG A N 7
ATOM 8171 C CA . ARG A 1 62 ? -12.884 -0.593 -1.706 1.00 0.00 62 ARG A CA 7
ATOM 8172 C C . ARG A 1 62 ? -14.177 -1.337 -1.397 1.00 0.00 62 ARG A C 7
ATOM 8173 O O . ARG A 1 62 ? -14.316 -1.923 -0.325 1.00 0.00 62 ARG A O 7
ATOM 8194 N N . GLU A 1 63 ? -15.112 -1.325 -2.348 1.00 0.00 63 GLU A N 7
ATOM 8195 C CA . GLU A 1 63 ? -16.365 -2.062 -2.193 1.00 0.00 63 GLU A CA 7
ATOM 8196 C C . GLU A 1 63 ? -16.082 -3.549 -2.044 1.00 0.00 63 GLU A C 7
ATOM 8197 O O . GLU A 1 63 ? -16.622 -4.215 -1.161 1.00 0.00 63 GLU A O 7
ATOM 8209 N N . ILE A 1 64 ? -15.190 -4.049 -2.889 1.00 0.00 64 ILE A N 7
ATOM 8210 C CA . ILE A 1 64 ? -14.884 -5.467 -2.923 1.00 0.00 64 ILE A CA 7
ATOM 8211 C C . ILE A 1 64 ? -14.154 -5.892 -1.660 1.00 0.00 64 ILE A C 7
ATOM 8212 O O . ILE A 1 64 ? -14.523 -6.872 -1.029 1.00 0.00 64 ILE A O 7
ATOM 8228 N N . TYR A 1 65 ? -13.158 -5.118 -1.261 1.00 0.00 65 TYR A N 7
ATOM 8229 C CA . TYR A 1 65 ? -12.349 -5.458 -0.099 1.00 0.00 65 TYR A CA 7
ATOM 8230 C C . TYR A 1 65 ? -13.196 -5.438 1.167 1.00 0.00 65 TYR A C 7
ATOM 8231 O O . TYR A 1 65 ? -13.012 -6.261 2.068 1.00 0.00 65 TYR A O 7
ATOM 8249 N N . ASP A 1 66 ? -14.139 -4.506 1.213 1.00 0.00 66 ASP A N 7
ATOM 8250 C CA . ASP A 1 66 ? -14.943 -4.286 2.407 1.00 0.00 66 ASP A CA 7
ATOM 8251 C C . ASP A 1 66 ? -15.910 -5.444 2.639 1.00 0.00 66 ASP A C 7
ATOM 8252 O O . ASP A 1 66 ? -16.025 -5.953 3.755 1.00 0.00 66 ASP A O 7
ATOM 8261 N N . ARG A 1 67 ? -16.588 -5.880 1.584 1.00 0.00 67 ARG A N 7
ATOM 8262 C CA . ARG A 1 67 ? -17.555 -6.964 1.713 1.00 0.00 67 ARG A CA 7
ATOM 8263 C C . ARG A 1 67 ? -16.904 -8.343 1.605 1.00 0.00 67 ARG A C 7
ATOM 8264 O O . ARG A 1 67 ? -17.387 -9.300 2.204 1.00 0.00 67 ARG A O 7
ATOM 8285 N N . TYR A 1 68 ? -15.787 -8.435 0.892 1.00 0.00 68 TYR A N 7
ATOM 8286 C CA . TYR A 1 68 ? -15.158 -9.731 0.621 1.00 0.00 68 TYR A CA 7
ATOM 8287 C C . TYR A 1 68 ? -14.137 -10.045 1.705 1.00 0.00 68 TYR A C 7
ATOM 8288 O O . TYR A 1 68 ? -13.342 -10.980 1.597 1.00 0.00 68 TYR A O 7
ATOM 8306 N N . GLY A 1 69 ? -14.161 -9.234 2.749 1.00 0.00 69 GLY A N 7
ATOM 8307 C CA . GLY A 1 69 ? -13.365 -9.505 3.921 1.00 0.00 69 GLY A CA 7
ATOM 8308 C C . GLY A 1 69 ? -14.125 -10.351 4.912 1.00 0.00 69 GLY A C 7
ATOM 8309 O O . GLY A 1 69 ? -13.630 -11.371 5.398 1.00 0.00 69 GLY A O 7
ATOM 8313 N N . ARG A 1 70 ? -15.338 -9.907 5.205 1.00 0.00 70 ARG A N 7
ATOM 8314 C CA . ARG A 1 70 ? -16.216 -10.591 6.151 1.00 0.00 70 ARG A CA 7
ATOM 8315 C C . ARG A 1 70 ? -16.627 -11.971 5.647 1.00 0.00 70 ARG A C 7
ATOM 8316 O O . ARG A 1 70 ? -16.572 -12.949 6.394 1.00 0.00 70 ARG A O 7
ATOM 8337 N N . GLU A 1 71 ? -17.042 -12.051 4.389 1.00 0.00 71 GLU A N 7
ATOM 8338 C CA . GLU A 1 71 ? -17.473 -13.320 3.816 1.00 0.00 71 GLU A CA 7
ATOM 8339 C C . GLU A 1 71 ? -16.272 -14.230 3.574 1.00 0.00 71 GLU A C 7
ATOM 8340 O O . GLU A 1 71 ? -16.154 -15.253 4.280 1.00 0.00 71 GLU A O 7
ATOM 8352 N N . MET A 1 1 ? -12.894 3.367 10.758 1.00 0.00 1 MET A N 8
ATOM 8353 C CA . MET A 1 1 ? -12.502 1.996 10.358 1.00 0.00 1 MET A CA 8
ATOM 8354 C C . MET A 1 1 ? -11.989 1.978 8.928 1.00 0.00 1 MET A C 8
ATOM 8355 O O . MET A 1 1 ? -12.718 2.303 7.993 1.00 0.00 1 MET A O 8
ATOM 8371 N N . ALA A 1 2 ? -10.730 1.595 8.773 1.00 0.00 2 ALA A N 8
ATOM 8372 C CA . ALA A 1 2 ? -10.091 1.511 7.467 1.00 0.00 2 ALA A CA 8
ATOM 8373 C C . ALA A 1 2 ? -8.734 0.838 7.594 1.00 0.00 2 ALA A C 8
ATOM 8374 O O . ALA A 1 2 ? -8.414 -0.090 6.855 1.00 0.00 2 ALA A O 8
ATOM 8381 N N . SER A 1 3 ? -7.946 1.333 8.553 1.00 0.00 3 SER A N 8
ATOM 8382 C CA . SER A 1 3 ? -6.632 0.778 8.892 1.00 0.00 3 SER A CA 8
ATOM 8383 C C . SER A 1 3 ? -5.602 1.022 7.780 1.00 0.00 3 SER A C 8
ATOM 8384 O O . SER A 1 3 ? -4.413 0.758 7.958 1.00 0.00 3 SER A O 8
ATOM 8392 N N . TYR A 1 4 ? -6.052 1.557 6.647 1.00 0.00 4 TYR A N 8
ATOM 8393 C CA . TYR A 1 4 ? -5.170 1.804 5.508 1.00 0.00 4 TYR A CA 8
ATOM 8394 C C . TYR A 1 4 ? -4.076 2.809 5.855 1.00 0.00 4 TYR A C 8
ATOM 8395 O O . TYR A 1 4 ? -2.973 2.754 5.312 1.00 0.00 4 TYR A O 8
ATOM 8413 N N . TYR A 1 5 ? -4.381 3.717 6.766 1.00 0.00 5 TYR A N 8
ATOM 8414 C CA . TYR A 1 5 ? -3.400 4.681 7.247 1.00 0.00 5 TYR A CA 8
ATOM 8415 C C . TYR A 1 5 ? -2.256 3.974 7.970 1.00 0.00 5 TYR A C 8
ATOM 8416 O O . TYR A 1 5 ? -1.109 4.406 7.909 1.00 0.00 5 TYR A O 8
ATOM 8434 N N . GLU A 1 6 ? -2.580 2.892 8.664 1.00 0.00 6 GLU A N 8
ATOM 8435 C CA . GLU A 1 6 ? -1.577 2.085 9.342 1.00 0.00 6 GLU A CA 8
ATOM 8436 C C . GLU A 1 6 ? -0.786 1.224 8.366 1.00 0.00 6 GLU A C 8
ATOM 8437 O O . GLU A 1 6 ? 0.435 1.119 8.471 1.00 0.00 6 GLU A O 8
ATOM 8449 N N . ILE A 1 7 ? -1.482 0.598 7.424 1.00 0.00 7 ILE A N 8
ATOM 8450 C CA . ILE A 1 7 ? -0.824 -0.298 6.478 1.00 0.00 7 ILE A CA 8
ATOM 8451 C C . ILE A 1 7 ? 0.097 0.478 5.537 1.00 0.00 7 ILE A C 8
ATOM 8452 O O . ILE A 1 7 ? 1.183 0.013 5.190 1.00 0.00 7 ILE A O 8
ATOM 8468 N N . LEU A 1 8 ? -0.341 1.662 5.127 1.00 0.00 8 LEU A N 8
ATOM 8469 C CA . LEU A 1 8 ? 0.488 2.535 4.316 1.00 0.00 8 LEU A CA 8
ATOM 8470 C C . LEU A 1 8 ? 1.098 3.628 5.191 1.00 0.00 8 LEU A C 8
ATOM 8471 O O . LEU A 1 8 ? 2.121 3.410 5.843 1.00 0.00 8 LEU A O 8
ATOM 8487 N N . ASP A 1 9 ? 0.428 4.777 5.248 1.00 0.00 9 ASP A N 8
ATOM 8488 C CA . ASP A 1 9 ? 0.862 5.901 6.079 1.00 0.00 9 ASP A CA 8
ATOM 8489 C C . ASP A 1 9 ? -0.119 7.064 5.963 1.00 0.00 9 ASP A C 8
ATOM 8490 O O . ASP A 1 9 ? -0.177 7.933 6.837 1.00 0.00 9 ASP A O 8
ATOM 8499 N N . VAL A 1 10 ? -0.912 7.066 4.897 1.00 0.00 10 VAL A N 8
ATOM 8500 C CA . VAL A 1 10 ? -1.915 8.108 4.694 1.00 0.00 10 VAL A CA 8
ATOM 8501 C C . VAL A 1 10 ? -3.319 7.508 4.655 1.00 0.00 10 VAL A C 8
ATOM 8502 O O . VAL A 1 10 ? -3.502 6.345 4.291 1.00 0.00 10 VAL A O 8
ATOM 8515 N N . PRO A 1 11 ? -4.326 8.291 5.070 1.00 0.00 11 PRO A N 8
ATOM 8516 C CA . PRO A 1 11 ? -5.713 7.866 5.088 1.00 0.00 11 PRO A CA 8
ATOM 8517 C C . PRO A 1 11 ? -6.481 8.279 3.830 1.00 0.00 11 PRO A C 8
ATOM 8518 O O . PRO A 1 11 ? -5.924 8.902 2.926 1.00 0.00 11 PRO A O 8
ATOM 8529 N N . ARG A 1 12 ? -7.768 7.954 3.800 1.00 0.00 12 ARG A N 8
ATOM 8530 C CA . ARG A 1 12 ? -8.623 8.251 2.649 1.00 0.00 12 ARG A CA 8
ATOM 8531 C C . ARG A 1 12 ? -8.779 9.756 2.435 1.00 0.00 12 ARG A C 8
ATOM 8532 O O . ARG A 1 12 ? -9.006 10.217 1.316 1.00 0.00 12 ARG A O 8
ATOM 8553 N N . SER A 1 13 ? -8.659 10.506 3.520 1.00 0.00 13 SER A N 8
ATOM 8554 C CA . SER A 1 13 ? -8.863 11.952 3.504 1.00 0.00 13 SER A CA 8
ATOM 8555 C C . SER A 1 13 ? -7.844 12.676 2.622 1.00 0.00 13 SER A C 8
ATOM 8556 O O . SER A 1 13 ? -8.078 13.807 2.192 1.00 0.00 13 SER A O 8
ATOM 8564 N N . ALA A 1 14 ? -6.722 12.025 2.354 1.00 0.00 14 ALA A N 8
ATOM 8565 C CA . ALA A 1 14 ? -5.692 12.597 1.505 1.00 0.00 14 ALA A CA 8
ATOM 8566 C C . ALA A 1 14 ? -6.053 12.423 0.036 1.00 0.00 14 ALA A C 8
ATOM 8567 O O . ALA A 1 14 ? -6.726 11.457 -0.334 1.00 0.00 14 ALA A O 8
ATOM 8574 N N . SER A 1 15 ? -5.655 13.391 -0.781 1.00 0.00 15 SER A N 8
ATOM 8575 C CA . SER A 1 15 ? -5.837 13.319 -2.227 1.00 0.00 15 SER A CA 8
ATOM 8576 C C . SER A 1 15 ? -5.310 11.986 -2.758 1.00 0.00 15 SER A C 8
ATOM 8577 O O . SER A 1 15 ? -4.294 11.483 -2.284 1.00 0.00 15 SER A O 8
ATOM 8585 N N . ALA A 1 16 ? -6.012 11.414 -3.732 1.00 0.00 16 ALA A N 8
ATOM 8586 C CA . ALA A 1 16 ? -5.601 10.150 -4.339 1.00 0.00 16 ALA A CA 8
ATOM 8587 C C . ALA A 1 16 ? -4.185 10.256 -4.900 1.00 0.00 16 ALA A C 8
ATOM 8588 O O . ALA A 1 16 ? -3.434 9.281 -4.914 1.00 0.00 16 ALA A O 8
ATOM 8595 N N . ASP A 1 17 ? -3.829 11.450 -5.359 1.00 0.00 17 ASP A N 8
ATOM 8596 C CA . ASP A 1 17 ? -2.470 11.728 -5.811 1.00 0.00 17 ASP A CA 8
ATOM 8597 C C . ASP A 1 17 ? -1.486 11.650 -4.647 1.00 0.00 17 ASP A C 8
ATOM 8598 O O . ASP A 1 17 ? -0.345 11.217 -4.817 1.00 0.00 17 ASP A O 8
ATOM 8607 N N . ASP A 1 18 ? -1.941 12.061 -3.466 1.00 0.00 18 ASP A N 8
ATOM 8608 C CA . ASP A 1 18 ? -1.119 12.017 -2.253 1.00 0.00 18 ASP A CA 8
ATOM 8609 C C . ASP A 1 18 ? -0.869 10.574 -1.839 1.00 0.00 18 ASP A C 8
ATOM 8610 O O . ASP A 1 18 ? 0.247 10.203 -1.481 1.00 0.00 18 ASP A O 8
ATOM 8619 N N . ILE A 1 19 ? -1.916 9.758 -1.900 1.00 0.00 19 ILE A N 8
ATOM 8620 C CA . ILE A 1 19 ? -1.780 8.325 -1.658 1.00 0.00 19 ILE A CA 8
ATOM 8621 C C . ILE A 1 19 ? -0.820 7.717 -2.674 1.00 0.00 19 ILE A C 8
ATOM 8622 O O . ILE A 1 19 ? -0.004 6.856 -2.348 1.00 0.00 19 ILE A O 8
ATOM 8638 N N . LYS A 1 20 ? -0.913 8.190 -3.909 1.00 0.00 20 LYS A N 8
ATOM 8639 C CA . LYS A 1 20 ? -0.020 7.746 -4.963 1.00 0.00 20 LYS A CA 8
ATOM 8640 C C . LYS A 1 20 ? 1.413 8.180 -4.649 1.00 0.00 20 LYS A C 8
ATOM 8641 O O . LYS A 1 20 ? 2.366 7.468 -4.956 1.00 0.00 20 LYS A O 8
ATOM 8660 N N . LYS A 1 21 ? 1.559 9.353 -4.029 1.00 0.00 21 LYS A N 8
ATOM 8661 C CA . LYS A 1 21 ? 2.865 9.810 -3.554 1.00 0.00 21 LYS A CA 8
ATOM 8662 C C . LYS A 1 21 ? 3.372 8.880 -2.467 1.00 0.00 21 LYS A C 8
ATOM 8663 O O . LYS A 1 21 ? 4.542 8.496 -2.456 1.00 0.00 21 LYS A O 8
ATOM 8682 N N . ALA A 1 22 ? 2.472 8.509 -1.564 1.00 0.00 22 ALA A N 8
ATOM 8683 C CA . ALA A 1 22 ? 2.798 7.598 -0.480 1.00 0.00 22 ALA A CA 8
ATOM 8684 C C . ALA A 1 22 ? 3.274 6.267 -1.041 1.00 0.00 22 ALA A C 8
ATOM 8685 O O . ALA A 1 22 ? 4.277 5.724 -0.592 1.00 0.00 22 ALA A O 8
ATOM 8692 N N . TYR A 1 23 ? 2.560 5.766 -2.044 1.00 0.00 23 TYR A N 8
ATOM 8693 C CA . TYR A 1 23 ? 2.950 4.539 -2.726 1.00 0.00 23 TYR A CA 8
ATOM 8694 C C . TYR A 1 23 ? 4.306 4.694 -3.403 1.00 0.00 23 TYR A C 8
ATOM 8695 O O . TYR A 1 23 ? 5.138 3.794 -3.333 1.00 0.00 23 TYR A O 8
ATOM 8713 N N . ARG A 1 24 ? 4.535 5.830 -4.053 1.00 0.00 24 ARG A N 8
ATOM 8714 C CA . ARG A 1 24 ? 5.787 6.033 -4.767 1.00 0.00 24 ARG A CA 8
ATOM 8715 C C . ARG A 1 24 ? 6.971 6.112 -3.809 1.00 0.00 24 ARG A C 8
ATOM 8716 O O . ARG A 1 24 ? 8.008 5.504 -4.056 1.00 0.00 24 ARG A O 8
ATOM 8737 N N . ARG A 1 25 ? 6.821 6.837 -2.708 1.00 0.00 25 ARG A N 8
ATOM 8738 C CA . ARG A 1 25 ? 7.895 6.911 -1.722 1.00 0.00 25 ARG A CA 8
ATOM 8739 C C . ARG A 1 25 ? 8.044 5.571 -1.006 1.00 0.00 25 ARG A C 8
ATOM 8740 O O . ARG A 1 25 ? 9.143 5.179 -0.625 1.00 0.00 25 ARG A O 8
ATOM 8761 N N . LYS A 1 26 ? 6.927 4.873 -0.847 1.00 0.00 26 LYS A N 8
ATOM 8762 C CA . LYS A 1 26 ? 6.914 3.525 -0.296 1.00 0.00 26 LYS A CA 8
ATOM 8763 C C . LYS A 1 26 ? 7.729 2.590 -1.186 1.00 0.00 26 LYS A C 8
ATOM 8764 O O . LYS A 1 26 ? 8.509 1.765 -0.707 1.00 0.00 26 LYS A O 8
ATOM 8783 N N . ALA A 1 27 ? 7.525 2.741 -2.484 1.00 0.00 27 ALA A N 8
ATOM 8784 C CA . ALA A 1 27 ? 8.245 1.976 -3.494 1.00 0.00 27 ALA A CA 8
ATOM 8785 C C . ALA A 1 27 ? 9.731 2.323 -3.521 1.00 0.00 27 ALA A C 8
ATOM 8786 O O . ALA A 1 27 ? 10.583 1.440 -3.537 1.00 0.00 27 ALA A O 8
ATOM 8793 N N . LEU A 1 28 ? 10.029 3.619 -3.532 1.00 0.00 28 LEU A N 8
ATOM 8794 C CA . LEU A 1 28 ? 11.406 4.102 -3.627 1.00 0.00 28 LEU A CA 8
ATOM 8795 C C . LEU A 1 28 ? 12.206 3.787 -2.369 1.00 0.00 28 LEU A C 8
ATOM 8796 O O . LEU A 1 28 ? 13.396 3.482 -2.448 1.00 0.00 28 LEU A O 8
ATOM 8812 N N . GLN A 1 29 ? 11.556 3.863 -1.217 1.00 0.00 29 GLN A N 8
ATOM 8813 C CA . GLN A 1 29 ? 12.225 3.620 0.055 1.00 0.00 29 GLN A CA 8
ATOM 8814 C C . GLN A 1 29 ? 12.760 2.193 0.132 1.00 0.00 29 GLN A C 8
ATOM 8815 O O . GLN A 1 29 ? 13.861 1.957 0.629 1.00 0.00 29 GLN A O 8
ATOM 8829 N N . TRP A 1 30 ? 11.985 1.247 -0.376 1.00 0.00 30 TRP A N 8
ATOM 8830 C CA . TRP A 1 30 ? 12.361 -0.157 -0.299 1.00 0.00 30 TRP A CA 8
ATOM 8831 C C . TRP A 1 30 ? 12.765 -0.679 -1.669 1.00 0.00 30 TRP A C 8
ATOM 8832 O O . TRP A 1 30 ? 12.784 -1.884 -1.914 1.00 0.00 30 TRP A O 8
ATOM 8853 N N . HIS A 1 31 ? 13.081 0.246 -2.559 1.00 0.00 31 HIS A N 8
ATOM 8854 C CA . HIS A 1 31 ? 13.494 -0.088 -3.911 1.00 0.00 31 HIS A CA 8
ATOM 8855 C C . HIS A 1 31 ? 14.897 -0.690 -3.867 1.00 0.00 31 HIS A C 8
ATOM 8856 O O . HIS A 1 31 ? 15.756 -0.213 -3.133 1.00 0.00 31 HIS A O 8
ATOM 8871 N N . PRO A 1 32 ? 15.138 -1.746 -4.674 1.00 0.00 32 PRO A N 8
ATOM 8872 C CA . PRO A 1 32 ? 16.360 -2.572 -4.607 1.00 0.00 32 PRO A CA 8
ATOM 8873 C C . PRO A 1 32 ? 17.660 -1.788 -4.754 1.00 0.00 32 PRO A C 8
ATOM 8874 O O . PRO A 1 32 ? 18.678 -2.163 -4.177 1.00 0.00 32 PRO A O 8
ATOM 8885 N N . ASP A 1 33 ? 17.632 -0.712 -5.530 1.00 0.00 33 ASP A N 8
ATOM 8886 C CA . ASP A 1 33 ? 18.821 0.122 -5.713 1.00 0.00 33 ASP A CA 8
ATOM 8887 C C . ASP A 1 33 ? 19.137 0.897 -4.433 1.00 0.00 33 ASP A C 8
ATOM 8888 O O . ASP A 1 33 ? 20.294 1.205 -4.153 1.00 0.00 33 ASP A O 8
ATOM 8897 N N . LYS A 1 34 ? 18.100 1.192 -3.656 1.00 0.00 34 LYS A N 8
ATOM 8898 C CA . LYS A 1 34 ? 18.251 1.884 -2.380 1.00 0.00 34 LYS A CA 8
ATOM 8899 C C . LYS A 1 34 ? 18.168 0.895 -1.222 1.00 0.00 34 LYS A C 8
ATOM 8900 O O . LYS A 1 34 ? 18.087 1.286 -0.055 1.00 0.00 34 LYS A O 8
ATOM 8919 N N . ASN A 1 35 ? 18.182 -0.388 -1.553 1.00 0.00 35 ASN A N 8
ATOM 8920 C CA . ASN A 1 35 ? 18.091 -1.446 -0.556 1.00 0.00 35 ASN A CA 8
ATOM 8921 C C . ASN A 1 35 ? 19.462 -2.082 -0.351 1.00 0.00 35 ASN A C 8
ATOM 8922 O O . ASN A 1 35 ? 20.166 -2.372 -1.317 1.00 0.00 35 ASN A O 8
ATOM 8933 N N . PRO A 1 36 ? 19.864 -2.292 0.916 1.00 0.00 36 PRO A N 8
ATOM 8934 C CA . PRO A 1 36 ? 21.170 -2.850 1.249 1.00 0.00 36 PRO A CA 8
ATOM 8935 C C . PRO A 1 36 ? 21.218 -4.381 1.173 1.00 0.00 36 PRO A C 8
ATOM 8936 O O . PRO A 1 36 ? 21.148 -4.954 0.085 1.00 0.00 36 PRO A O 8
ATOM 8947 N N . ASP A 1 37 ? 21.331 -5.052 2.319 1.00 0.00 37 ASP A N 8
ATOM 8948 C CA . ASP A 1 37 ? 21.554 -6.494 2.317 1.00 0.00 37 ASP A CA 8
ATOM 8949 C C . ASP A 1 37 ? 20.266 -7.274 2.515 1.00 0.00 37 ASP A C 8
ATOM 8950 O O . ASP A 1 37 ? 20.232 -8.484 2.302 1.00 0.00 37 ASP A O 8
ATOM 8959 N N . ASN A 1 38 ? 19.199 -6.593 2.890 1.00 0.00 38 ASN A N 8
ATOM 8960 C CA . ASN A 1 38 ? 17.944 -7.278 3.168 1.00 0.00 38 ASN A CA 8
ATOM 8961 C C . ASN A 1 38 ? 16.928 -7.009 2.075 1.00 0.00 38 ASN A C 8
ATOM 8962 O O . ASN A 1 38 ? 16.290 -5.963 2.053 1.00 0.00 38 ASN A O 8
ATOM 8973 N N . LYS A 1 39 ? 16.763 -7.971 1.184 1.00 0.00 39 LYS A N 8
ATOM 8974 C CA . LYS A 1 39 ? 15.860 -7.821 0.052 1.00 0.00 39 LYS A CA 8
ATOM 8975 C C . LYS A 1 39 ? 14.531 -8.505 0.346 1.00 0.00 39 LYS A C 8
ATOM 8976 O O . LYS A 1 39 ? 13.518 -8.213 -0.288 1.00 0.00 39 LYS A O 8
ATOM 8995 N N . GLU A 1 40 ? 14.545 -9.407 1.322 1.00 0.00 40 GLU A N 8
ATOM 8996 C CA . GLU A 1 40 ? 13.361 -10.184 1.683 1.00 0.00 40 GLU A CA 8
ATOM 8997 C C . GLU A 1 40 ? 12.212 -9.276 2.108 1.00 0.00 40 GLU A C 8
ATOM 8998 O O . GLU A 1 40 ? 11.080 -9.408 1.627 1.00 0.00 40 GLU A O 8
ATOM 9010 N N . PHE A 1 41 ? 12.510 -8.327 2.973 1.00 0.00 41 PHE A N 8
ATOM 9011 C CA . PHE A 1 41 ? 11.490 -7.397 3.417 1.00 0.00 41 PHE A CA 8
ATOM 9012 C C . PHE A 1 41 ? 11.138 -6.423 2.294 1.00 0.00 41 PHE A C 8
ATOM 9013 O O . PHE A 1 41 ? 9.980 -6.060 2.129 1.00 0.00 41 PHE A O 8
ATOM 9030 N N . ALA A 1 42 ? 12.141 -6.026 1.509 1.00 0.00 42 ALA A N 8
ATOM 9031 C CA . ALA A 1 42 ? 11.936 -5.071 0.419 1.00 0.00 42 ALA A CA 8
ATOM 9032 C C . ALA A 1 42 ? 10.936 -5.602 -0.605 1.00 0.00 42 ALA A C 8
ATOM 9033 O O . ALA A 1 42 ? 10.023 -4.883 -1.018 1.00 0.00 42 ALA A O 8
ATOM 9040 N N . GLU A 1 43 ? 11.081 -6.871 -0.985 1.00 0.00 43 GLU A N 8
ATOM 9041 C CA . GLU A 1 43 ? 10.194 -7.461 -1.981 1.00 0.00 43 GLU A CA 8
ATOM 9042 C C . GLU A 1 43 ? 8.780 -7.620 -1.425 1.00 0.00 43 GLU A C 8
ATOM 9043 O O . GLU A 1 43 ? 7.799 -7.404 -2.140 1.00 0.00 43 GLU A O 8
ATOM 9055 N N . LYS A 1 44 ? 8.670 -7.998 -0.152 1.00 0.00 44 LYS A N 8
ATOM 9056 C CA . LYS A 1 44 ? 7.359 -8.093 0.488 1.00 0.00 44 LYS A CA 8
ATOM 9057 C C . LYS A 1 44 ? 6.736 -6.710 0.670 1.00 0.00 44 LYS A C 8
ATOM 9058 O O . LYS A 1 44 ? 5.524 -6.546 0.535 1.00 0.00 44 LYS A O 8
ATOM 9077 N N . LYS A 1 45 ? 7.568 -5.721 0.972 1.00 0.00 45 LYS A N 8
ATOM 9078 C CA . LYS A 1 45 ? 7.107 -4.346 1.111 1.00 0.00 45 LYS A CA 8
ATOM 9079 C C . LYS A 1 45 ? 6.589 -3.826 -0.222 1.00 0.00 45 LYS A C 8
ATOM 9080 O O . LYS A 1 45 ? 5.668 -3.007 -0.270 1.00 0.00 45 LYS A O 8
ATOM 9099 N N . PHE A 1 46 ? 7.206 -4.291 -1.297 1.00 0.00 46 PHE A N 8
ATOM 9100 C CA . PHE A 1 46 ? 6.758 -3.967 -2.645 1.00 0.00 46 PHE A CA 8
ATOM 9101 C C . PHE A 1 46 ? 5.414 -4.638 -2.934 1.00 0.00 46 PHE A C 8
ATOM 9102 O O . PHE A 1 46 ? 4.527 -4.043 -3.549 1.00 0.00 46 PHE A O 8
ATOM 9119 N N . LYS A 1 47 ? 5.267 -5.877 -2.476 1.00 0.00 47 LYS A N 8
ATOM 9120 C CA . LYS A 1 47 ? 4.033 -6.631 -2.672 1.00 0.00 47 LYS A CA 8
ATOM 9121 C C . LYS A 1 47 ? 2.855 -5.949 -1.977 1.00 0.00 47 LYS A C 8
ATOM 9122 O O . LYS A 1 47 ? 1.794 -5.741 -2.580 1.00 0.00 47 LYS A O 8
ATOM 9141 N N . GLU A 1 48 ? 3.062 -5.570 -0.720 1.00 0.00 48 GLU A N 8
ATOM 9142 C CA . GLU A 1 48 ? 2.001 -4.976 0.077 1.00 0.00 48 GLU A CA 8
ATOM 9143 C C . GLU A 1 48 ? 1.582 -3.623 -0.480 1.00 0.00 48 GLU A C 8
ATOM 9144 O O . GLU A 1 48 ? 0.394 -3.350 -0.597 1.00 0.00 48 GLU A O 8
ATOM 9156 N N . VAL A 1 49 ? 2.547 -2.784 -0.853 1.00 0.00 49 VAL A N 8
ATOM 9157 C CA . VAL A 1 49 ? 2.213 -1.452 -1.343 1.00 0.00 49 VAL A CA 8
ATOM 9158 C C . VAL A 1 49 ? 1.451 -1.526 -2.658 1.00 0.00 49 VAL A C 8
ATOM 9159 O O . VAL A 1 49 ? 0.515 -0.763 -2.872 1.00 0.00 49 VAL A O 8
ATOM 9172 N N . ALA A 1 50 ? 1.827 -2.455 -3.525 1.00 0.00 50 ALA A N 8
ATOM 9173 C CA . ALA A 1 50 ? 1.181 -2.559 -4.825 1.00 0.00 50 ALA A CA 8
ATOM 9174 C C . ALA A 1 50 ? -0.298 -2.887 -4.672 1.00 0.00 50 ALA A C 8
ATOM 9175 O O . ALA A 1 50 ? -1.156 -2.207 -5.246 1.00 0.00 50 ALA A O 8
ATOM 9182 N N . GLU A 1 51 ? -0.604 -3.881 -3.843 1.00 0.00 51 GLU A N 8
ATOM 9183 C CA . GLU A 1 51 ? -1.989 -4.286 -3.653 1.00 0.00 51 GLU A CA 8
ATOM 9184 C C . GLU A 1 51 ? -2.749 -3.269 -2.807 1.00 0.00 51 GLU A C 8
ATOM 9185 O O . GLU A 1 51 ? -3.897 -2.932 -3.105 1.00 0.00 51 GLU A O 8
ATOM 9197 N N . ALA A 1 52 ? -2.097 -2.771 -1.764 1.00 0.00 52 ALA A N 8
ATOM 9198 C CA . ALA A 1 52 ? -2.743 -1.900 -0.797 1.00 0.00 52 ALA A CA 8
ATOM 9199 C C . ALA A 1 52 ? -2.965 -0.501 -1.352 1.00 0.00 52 ALA A C 8
ATOM 9200 O O . ALA A 1 52 ? -3.977 0.132 -1.060 1.00 0.00 52 ALA A O 8
ATOM 9207 N N . TYR A 1 53 ? -2.030 -0.017 -2.158 1.00 0.00 53 TYR A N 8
ATOM 9208 C CA . TYR A 1 53 ? -2.191 1.279 -2.792 1.00 0.00 53 TYR A CA 8
ATOM 9209 C C . TYR A 1 53 ? -3.300 1.202 -3.834 1.00 0.00 53 TYR A C 8
ATOM 9210 O O . TYR A 1 53 ? -4.143 2.088 -3.921 1.00 0.00 53 TYR A O 8
ATOM 9228 N N . GLU A 1 54 ? -3.301 0.119 -4.599 1.00 0.00 54 GLU A N 8
ATOM 9229 C CA . GLU A 1 54 ? -4.316 -0.093 -5.624 1.00 0.00 54 GLU A CA 8
ATOM 9230 C C . GLU A 1 54 ? -5.718 -0.083 -5.011 1.00 0.00 54 GLU A C 8
ATOM 9231 O O . GLU A 1 54 ? -6.610 0.616 -5.497 1.00 0.00 54 GLU A O 8
ATOM 9243 N N . VAL A 1 55 ? -5.901 -0.833 -3.929 1.00 0.00 55 VAL A N 8
ATOM 9244 C CA . VAL A 1 55 ? -7.206 -0.923 -3.292 1.00 0.00 55 VAL A CA 8
ATOM 9245 C C . VAL A 1 55 ? -7.592 0.392 -2.610 1.00 0.00 55 VAL A C 8
ATOM 9246 O O . VAL A 1 55 ? -8.730 0.833 -2.719 1.00 0.00 55 VAL A O 8
ATOM 9259 N N . LEU A 1 56 ? -6.642 1.032 -1.934 1.00 0.00 56 LEU A N 8
ATOM 9260 C CA . LEU A 1 56 ? -6.926 2.255 -1.189 1.00 0.00 56 LEU A CA 8
ATOM 9261 C C . LEU A 1 56 ? -7.125 3.455 -2.121 1.00 0.00 56 LEU A C 8
ATOM 9262 O O . LEU A 1 56 ? -7.904 4.360 -1.821 1.00 0.00 56 LEU A O 8
ATOM 9278 N N . SER A 1 57 ? -6.462 3.447 -3.267 1.00 0.00 57 SER A N 8
ATOM 9279 C CA . SER A 1 57 ? -6.528 4.580 -4.176 1.00 0.00 57 SER A CA 8
ATOM 9280 C C . SER A 1 57 ? -7.825 4.558 -4.978 1.00 0.00 57 SER A C 8
ATOM 9281 O O . SER A 1 57 ? -8.229 5.573 -5.550 1.00 0.00 57 SER A O 8
ATOM 9289 N N . ASP A 1 58 ? -8.478 3.404 -5.012 1.00 0.00 58 ASP A N 8
ATOM 9290 C CA . ASP A 1 58 ? -9.734 3.266 -5.735 1.00 0.00 58 ASP A CA 8
ATOM 9291 C C . ASP A 1 58 ? -10.883 3.036 -4.767 1.00 0.00 58 ASP A C 8
ATOM 9292 O O . ASP A 1 58 ? -10.837 2.145 -3.920 1.00 0.00 58 ASP A O 8
ATOM 9301 N N . LYS A 1 59 ? -11.920 3.850 -4.898 1.00 0.00 59 LYS A N 8
ATOM 9302 C CA . LYS A 1 59 ? -13.042 3.809 -3.978 1.00 0.00 59 LYS A CA 8
ATOM 9303 C C . LYS A 1 59 ? -13.826 2.506 -4.080 1.00 0.00 59 LYS A C 8
ATOM 9304 O O . LYS A 1 59 ? -14.294 1.980 -3.074 1.00 0.00 59 LYS A O 8
ATOM 9323 N N . HIS A 1 60 ? -13.943 1.989 -5.289 1.00 0.00 60 HIS A N 8
ATOM 9324 C CA . HIS A 1 60 ? -14.694 0.764 -5.535 1.00 0.00 60 HIS A CA 8
ATOM 9325 C C . HIS A 1 60 ? -13.989 -0.438 -4.916 1.00 0.00 60 HIS A C 8
ATOM 9326 O O . HIS A 1 60 ? -14.632 -1.318 -4.347 1.00 0.00 60 HIS A O 8
ATOM 9341 N N . LYS A 1 61 ? -12.666 -0.469 -5.032 1.00 0.00 61 LYS A N 8
ATOM 9342 C CA . LYS A 1 61 ? -11.871 -1.561 -4.472 1.00 0.00 61 LYS A CA 8
ATOM 9343 C C . LYS A 1 61 ? -12.046 -1.629 -2.957 1.00 0.00 61 LYS A C 8
ATOM 9344 O O . LYS A 1 61 ? -12.203 -2.713 -2.392 1.00 0.00 61 LYS A O 8
ATOM 9363 N N . ARG A 1 62 ? -12.025 -0.468 -2.307 1.00 0.00 62 ARG A N 8
ATOM 9364 C CA . ARG A 1 62 ? -12.218 -0.394 -0.861 1.00 0.00 62 ARG A CA 8
ATOM 9365 C C . ARG A 1 62 ? -13.581 -0.948 -0.469 1.00 0.00 62 ARG A C 8
ATOM 9366 O O . ARG A 1 62 ? -13.701 -1.722 0.483 1.00 0.00 62 ARG A O 8
ATOM 9387 N N . GLU A 1 63 ? -14.600 -0.547 -1.218 1.00 0.00 63 GLU A N 8
ATOM 9388 C CA . GLU A 1 63 ? -15.958 -1.013 -0.987 1.00 0.00 63 GLU A CA 8
ATOM 9389 C C . GLU A 1 63 ? -16.041 -2.529 -1.148 1.00 0.00 63 GLU A C 8
ATOM 9390 O O . GLU A 1 63 ? -16.716 -3.211 -0.377 1.00 0.00 63 GLU A O 8
ATOM 9402 N N . ILE A 1 64 ? -15.337 -3.051 -2.143 1.00 0.00 64 ILE A N 8
ATOM 9403 C CA . ILE A 1 64 ? -15.309 -4.487 -2.392 1.00 0.00 64 ILE A CA 8
ATOM 9404 C C . ILE A 1 64 ? -14.642 -5.232 -1.237 1.00 0.00 64 ILE A C 8
ATOM 9405 O O . ILE A 1 64 ? -15.148 -6.254 -0.776 1.00 0.00 64 ILE A O 8
ATOM 9421 N N . TYR A 1 65 ? -13.522 -4.704 -0.759 1.00 0.00 65 TYR A N 8
ATOM 9422 C CA . TYR A 1 65 ? -12.802 -5.324 0.350 1.00 0.00 65 TYR A CA 8
ATOM 9423 C C . TYR A 1 65 ? -13.677 -5.362 1.602 1.00 0.00 65 TYR A C 8
ATOM 9424 O O . TYR A 1 65 ? -13.676 -6.341 2.348 1.00 0.00 65 TYR A O 8
ATOM 9442 N N . ASP A 1 66 ? -14.439 -4.295 1.806 1.00 0.00 66 ASP A N 8
ATOM 9443 C CA . ASP A 1 66 ? -15.302 -4.166 2.978 1.00 0.00 66 ASP A CA 8
ATOM 9444 C C . ASP A 1 66 ? -16.409 -5.218 2.974 1.00 0.00 66 ASP A C 8
ATOM 9445 O O . ASP A 1 66 ? -16.653 -5.880 3.984 1.00 0.00 66 ASP A O 8
ATOM 9454 N N . ARG A 1 67 ? -17.060 -5.386 1.831 1.00 0.00 67 ARG A N 8
ATOM 9455 C CA . ARG A 1 67 ? -18.186 -6.312 1.722 1.00 0.00 67 ARG A CA 8
ATOM 9456 C C . ARG A 1 67 ? -17.748 -7.767 1.532 1.00 0.00 67 ARG A C 8
ATOM 9457 O O . ARG A 1 67 ? -18.459 -8.687 1.936 1.00 0.00 67 ARG A O 8
ATOM 9478 N N . TYR A 1 68 ? -16.587 -7.984 0.930 1.00 0.00 68 TYR A N 8
ATOM 9479 C CA . TYR A 1 68 ? -16.155 -9.341 0.604 1.00 0.00 68 TYR A CA 8
ATOM 9480 C C . TYR A 1 68 ? -15.283 -9.914 1.717 1.00 0.00 68 TYR A C 8
ATOM 9481 O O . TYR A 1 68 ? -14.964 -11.100 1.720 1.00 0.00 68 TYR A O 8
ATOM 9499 N N . GLY A 1 69 ? -14.922 -9.065 2.669 1.00 0.00 69 GLY A N 8
ATOM 9500 C CA . GLY A 1 69 ? -14.119 -9.496 3.799 1.00 0.00 69 GLY A CA 8
ATOM 9501 C C . GLY A 1 69 ? -14.703 -10.702 4.505 1.00 0.00 69 GLY A C 8
ATOM 9502 O O . GLY A 1 69 ? -14.017 -11.693 4.749 1.00 0.00 69 GLY A O 8
ATOM 9506 N N . ARG A 1 70 ? -15.979 -10.600 4.829 1.00 0.00 70 ARG A N 8
ATOM 9507 C CA . ARG A 1 70 ? -16.689 -11.660 5.540 1.00 0.00 70 ARG A CA 8
ATOM 9508 C C . ARG A 1 70 ? -16.840 -12.922 4.690 1.00 0.00 70 ARG A C 8
ATOM 9509 O O . ARG A 1 70 ? -16.939 -14.024 5.226 1.00 0.00 70 ARG A O 8
ATOM 9530 N N . GLU A 1 71 ? -16.881 -12.760 3.373 1.00 0.00 71 GLU A N 8
ATOM 9531 C CA . GLU A 1 71 ? -17.024 -13.897 2.467 1.00 0.00 71 GLU A CA 8
ATOM 9532 C C . GLU A 1 71 ? -15.685 -14.599 2.252 1.00 0.00 71 GLU A C 8
ATOM 9533 O O . GLU A 1 71 ? -15.310 -15.439 3.096 1.00 0.00 71 GLU A O 8
ATOM 9545 N N . MET A 1 1 ? -13.550 -1.905 8.217 1.00 0.00 1 MET A N 9
ATOM 9546 C CA . MET A 1 1 ? -12.218 -1.380 8.598 1.00 0.00 1 MET A CA 9
ATOM 9547 C C . MET A 1 1 ? -11.231 -1.596 7.463 1.00 0.00 1 MET A C 9
ATOM 9548 O O . MET A 1 1 ? -11.228 -2.647 6.824 1.00 0.00 1 MET A O 9
ATOM 9564 N N . ALA A 1 2 ? -10.410 -0.593 7.198 1.00 0.00 2 ALA A N 9
ATOM 9565 C CA . ALA A 1 2 ? -9.462 -0.665 6.099 1.00 0.00 2 ALA A CA 9
ATOM 9566 C C . ALA A 1 2 ? -8.022 -0.761 6.586 1.00 0.00 2 ALA A C 9
ATOM 9567 O O . ALA A 1 2 ? -7.201 -1.431 5.960 1.00 0.00 2 ALA A O 9
ATOM 9574 N N . SER A 1 3 ? -7.722 -0.092 7.703 1.00 0.00 3 SER A N 9
ATOM 9575 C CA . SER A 1 3 ? -6.355 0.019 8.201 1.00 0.00 3 SER A CA 9
ATOM 9576 C C . SER A 1 3 ? -5.465 0.686 7.159 1.00 0.00 3 SER A C 9
ATOM 9577 O O . SER A 1 3 ? -4.262 0.454 7.105 1.00 0.00 3 SER A O 9
ATOM 9585 N N . TYR A 1 4 ? -6.074 1.544 6.356 1.00 0.00 4 TYR A N 9
ATOM 9586 C CA . TYR A 1 4 ? -5.405 2.150 5.215 1.00 0.00 4 TYR A CA 9
ATOM 9587 C C . TYR A 1 4 ? -4.325 3.133 5.663 1.00 0.00 4 TYR A C 9
ATOM 9588 O O . TYR A 1 4 ? -3.243 3.203 5.066 1.00 0.00 4 TYR A O 9
ATOM 9606 N N . TYR A 1 5 ? -4.607 3.867 6.728 1.00 0.00 5 TYR A N 9
ATOM 9607 C CA . TYR A 1 5 ? -3.603 4.734 7.330 1.00 0.00 5 TYR A CA 9
ATOM 9608 C C . TYR A 1 5 ? -2.414 3.903 7.820 1.00 0.00 5 TYR A C 9
ATOM 9609 O O . TYR A 1 5 ? -1.270 4.354 7.784 1.00 0.00 5 TYR A O 9
ATOM 9627 N N . GLU A 1 6 ? -2.700 2.684 8.268 1.00 0.00 6 GLU A N 9
ATOM 9628 C CA . GLU A 1 6 ? -1.669 1.779 8.769 1.00 0.00 6 GLU A CA 9
ATOM 9629 C C . GLU A 1 6 ? -0.851 1.174 7.632 1.00 0.00 6 GLU A C 9
ATOM 9630 O O . GLU A 1 6 ? 0.375 1.108 7.705 1.00 0.00 6 GLU A O 9
ATOM 9642 N N . ILE A 1 7 ? -1.542 0.742 6.580 1.00 0.00 7 ILE A N 9
ATOM 9643 C CA . ILE A 1 7 ? -0.922 -0.061 5.531 1.00 0.00 7 ILE A CA 9
ATOM 9644 C C . ILE A 1 7 ? 0.053 0.741 4.675 1.00 0.00 7 ILE A C 9
ATOM 9645 O O . ILE A 1 7 ? 1.126 0.247 4.325 1.00 0.00 7 ILE A O 9
ATOM 9661 N N . LEU A 1 8 ? -0.301 1.977 4.348 1.00 0.00 8 LEU A N 9
ATOM 9662 C CA . LEU A 1 8 ? 0.548 2.780 3.477 1.00 0.00 8 LEU A CA 9
ATOM 9663 C C . LEU A 1 8 ? 1.492 3.630 4.301 1.00 0.00 8 LEU A C 9
ATOM 9664 O O . LEU A 1 8 ? 2.676 3.306 4.435 1.00 0.00 8 LEU A O 9
ATOM 9680 N N . ASP A 1 9 ? 0.934 4.691 4.879 1.00 0.00 9 ASP A N 9
ATOM 9681 C CA . ASP A 1 9 ? 1.714 5.682 5.625 1.00 0.00 9 ASP A CA 9
ATOM 9682 C C . ASP A 1 9 ? 0.851 6.883 5.994 1.00 0.00 9 ASP A C 9
ATOM 9683 O O . ASP A 1 9 ? 1.109 7.566 6.985 1.00 0.00 9 ASP A O 9
ATOM 9692 N N . VAL A 1 10 ? -0.205 7.109 5.226 1.00 0.00 10 VAL A N 9
ATOM 9693 C CA . VAL A 1 10 ? -0.979 8.337 5.346 1.00 0.00 10 VAL A CA 9
ATOM 9694 C C . VAL A 1 10 ? -2.425 8.053 5.745 1.00 0.00 10 VAL A C 9
ATOM 9695 O O . VAL A 1 10 ? -2.968 6.991 5.436 1.00 0.00 10 VAL A O 9
ATOM 9708 N N . PRO A 1 11 ? -3.052 9.009 6.451 1.00 0.00 11 PRO A N 9
ATOM 9709 C CA . PRO A 1 11 ? -4.416 8.876 6.955 1.00 0.00 11 PRO A CA 9
ATOM 9710 C C . PRO A 1 11 ? -5.470 9.409 5.981 1.00 0.00 11 PRO A C 9
ATOM 9711 O O . PRO A 1 11 ? -5.145 9.930 4.917 1.00 0.00 11 PRO A O 9
ATOM 9722 N N . ARG A 1 12 ? -6.732 9.310 6.407 1.00 0.00 12 ARG A N 9
ATOM 9723 C CA . ARG A 1 12 ? -7.905 9.506 5.540 1.00 0.00 12 ARG A CA 9
ATOM 9724 C C . ARG A 1 12 ? -7.970 10.894 4.911 1.00 0.00 12 ARG A C 9
ATOM 9725 O O . ARG A 1 12 ? -8.747 11.114 3.980 1.00 0.00 12 ARG A O 9
ATOM 9746 N N . SER A 1 13 ? -7.189 11.827 5.433 1.00 0.00 13 SER A N 9
ATOM 9747 C CA . SER A 1 13 ? -7.194 13.194 4.930 1.00 0.00 13 SER A CA 9
ATOM 9748 C C . SER A 1 13 ? -6.319 13.351 3.685 1.00 0.00 13 SER A C 9
ATOM 9749 O O . SER A 1 13 ? -6.308 14.411 3.055 1.00 0.00 13 SER A O 9
ATOM 9757 N N . ALA A 1 14 ? -5.592 12.300 3.334 1.00 0.00 14 ALA A N 9
ATOM 9758 C CA . ALA A 1 14 ? -4.744 12.315 2.163 1.00 0.00 14 ALA A CA 9
ATOM 9759 C C . ALA A 1 14 ? -5.554 12.050 0.896 1.00 0.00 14 ALA A C 9
ATOM 9760 O O . ALA A 1 14 ? -6.411 11.162 0.861 1.00 0.00 14 ALA A O 9
ATOM 9767 N N . SER A 1 15 ? -5.286 12.840 -0.136 1.00 0.00 15 SER A N 9
ATOM 9768 C CA . SER A 1 15 ? -5.959 12.691 -1.418 1.00 0.00 15 SER A CA 9
ATOM 9769 C C . SER A 1 15 ? -5.320 11.572 -2.233 1.00 0.00 15 SER A C 9
ATOM 9770 O O . SER A 1 15 ? -4.220 11.123 -1.916 1.00 0.00 15 SER A O 9
ATOM 9778 N N . ALA A 1 16 ? -6.002 11.142 -3.285 1.00 0.00 16 ALA A N 9
ATOM 9779 C CA . ALA A 1 16 ? -5.586 9.971 -4.060 1.00 0.00 16 ALA A CA 9
ATOM 9780 C C . ALA A 1 16 ? -4.127 10.057 -4.513 1.00 0.00 16 ALA A C 9
ATOM 9781 O O . ALA A 1 16 ? -3.378 9.085 -4.400 1.00 0.00 16 ALA A O 9
ATOM 9788 N N . ASP A 1 17 ? -3.720 11.226 -4.995 1.00 0.00 17 ASP A N 9
ATOM 9789 C CA . ASP A 1 17 ? -2.346 11.427 -5.456 1.00 0.00 17 ASP A CA 9
ATOM 9790 C C . ASP A 1 17 ? -1.350 11.322 -4.308 1.00 0.00 17 ASP A C 9
ATOM 9791 O O . ASP A 1 17 ? -0.220 10.867 -4.492 1.00 0.00 17 ASP A O 9
ATOM 9800 N N . ASP A 1 18 ? -1.763 11.750 -3.123 1.00 0.00 18 ASP A N 9
ATOM 9801 C CA . ASP A 1 18 ? -0.903 11.672 -1.948 1.00 0.00 18 ASP A CA 9
ATOM 9802 C C . ASP A 1 18 ? -0.679 10.212 -1.560 1.00 0.00 18 ASP A C 9
ATOM 9803 O O . ASP A 1 18 ? 0.432 9.820 -1.204 1.00 0.00 18 ASP A O 9
ATOM 9812 N N . ILE A 1 19 ? -1.744 9.412 -1.648 1.00 0.00 19 ILE A N 9
ATOM 9813 C CA . ILE A 1 19 ? -1.642 7.965 -1.446 1.00 0.00 19 ILE A CA 9
ATOM 9814 C C . ILE A 1 19 ? -0.698 7.357 -2.481 1.00 0.00 19 ILE A C 9
ATOM 9815 O O . ILE A 1 19 ? 0.127 6.495 -2.163 1.00 0.00 19 ILE A O 9
ATOM 9831 N N . LYS A 1 20 ? -0.822 7.831 -3.714 1.00 0.00 20 LYS A N 9
ATOM 9832 C CA . LYS A 1 20 ? 0.053 7.419 -4.803 1.00 0.00 20 LYS A CA 9
ATOM 9833 C C . LYS A 1 20 ? 1.512 7.665 -4.428 1.00 0.00 20 LYS A C 9
ATOM 9834 O O . LYS A 1 20 ? 2.381 6.818 -4.650 1.00 0.00 20 LYS A O 9
ATOM 9853 N N . LYS A 1 21 ? 1.771 8.828 -3.843 1.00 0.00 21 LYS A N 9
ATOM 9854 C CA . LYS A 1 21 ? 3.110 9.176 -3.399 1.00 0.00 21 LYS A CA 9
ATOM 9855 C C . LYS A 1 21 ? 3.534 8.327 -2.209 1.00 0.00 21 LYS A C 9
ATOM 9856 O O . LYS A 1 21 ? 4.702 7.967 -2.087 1.00 0.00 21 LYS A O 9
ATOM 9875 N N . ALA A 1 22 ? 2.588 8.010 -1.337 1.00 0.00 22 ALA A N 9
ATOM 9876 C CA . ALA A 1 22 ? 2.864 7.163 -0.183 1.00 0.00 22 ALA A CA 9
ATOM 9877 C C . ALA A 1 22 ? 3.356 5.793 -0.633 1.00 0.00 22 ALA A C 9
ATOM 9878 O O . ALA A 1 22 ? 4.304 5.242 -0.072 1.00 0.00 22 ALA A O 9
ATOM 9885 N N . TYR A 1 23 ? 2.710 5.256 -1.659 1.00 0.00 23 TYR A N 9
ATOM 9886 C CA . TYR A 1 23 ? 3.132 4.002 -2.263 1.00 0.00 23 TYR A CA 9
ATOM 9887 C C . TYR A 1 23 ? 4.524 4.135 -2.876 1.00 0.00 23 TYR A C 9
ATOM 9888 O O . TYR A 1 23 ? 5.372 3.260 -2.704 1.00 0.00 23 TYR A O 9
ATOM 9906 N N . ARG A 1 24 ? 4.762 5.243 -3.568 1.00 0.00 24 ARG A N 9
ATOM 9907 C CA . ARG A 1 24 ? 6.046 5.474 -4.221 1.00 0.00 24 ARG A CA 9
ATOM 9908 C C . ARG A 1 24 ? 7.175 5.688 -3.214 1.00 0.00 24 ARG A C 9
ATOM 9909 O O . ARG A 1 24 ? 8.256 5.128 -3.372 1.00 0.00 24 ARG A O 9
ATOM 9930 N N . ARG A 1 25 ? 6.933 6.485 -2.179 1.00 0.00 25 ARG A N 9
ATOM 9931 C CA . ARG A 1 25 ? 7.972 6.763 -1.190 1.00 0.00 25 ARG A CA 9
ATOM 9932 C C . ARG A 1 25 ? 8.328 5.495 -0.418 1.00 0.00 25 ARG A C 9
ATOM 9933 O O . ARG A 1 25 ? 9.479 5.291 -0.027 1.00 0.00 25 ARG A O 9
ATOM 9954 N N . LYS A 1 26 ? 7.331 4.650 -0.212 1.00 0.00 26 LYS A N 9
ATOM 9955 C CA . LYS A 1 26 ? 7.529 3.371 0.447 1.00 0.00 26 LYS A CA 9
ATOM 9956 C C . LYS A 1 26 ? 8.310 2.441 -0.470 1.00 0.00 26 LYS A C 9
ATOM 9957 O O . LYS A 1 26 ? 9.241 1.759 -0.047 1.00 0.00 26 LYS A O 9
ATOM 9976 N N . ALA A 1 27 ? 7.921 2.445 -1.737 1.00 0.00 27 ALA A N 9
ATOM 9977 C CA . ALA A 1 27 ? 8.616 1.687 -2.772 1.00 0.00 27 ALA A CA 9
ATOM 9978 C C . ALA A 1 27 ? 10.088 2.082 -2.864 1.00 0.00 27 ALA A C 9
ATOM 9979 O O . ALA A 1 27 ? 10.969 1.226 -2.895 1.00 0.00 27 ALA A O 9
ATOM 9986 N N . LEU A 1 28 ? 10.344 3.386 -2.899 1.00 0.00 28 LEU A N 9
ATOM 9987 C CA . LEU A 1 28 ? 11.704 3.908 -3.011 1.00 0.00 28 LEU A CA 9
ATOM 9988 C C . LEU A 1 28 ? 12.550 3.516 -1.804 1.00 0.00 28 LEU A C 9
ATOM 9989 O O . LEU A 1 28 ? 13.733 3.201 -1.942 1.00 0.00 28 LEU A O 9
ATOM 10005 N N . GLN A 1 29 ? 11.929 3.517 -0.630 1.00 0.00 29 GLN A N 9
ATOM 10006 C CA . GLN A 1 29 ? 12.615 3.167 0.609 1.00 0.00 29 GLN A CA 9
ATOM 10007 C C . GLN A 1 29 ? 13.108 1.718 0.572 1.00 0.00 29 GLN A C 9
ATOM 10008 O O . GLN A 1 29 ? 14.132 1.384 1.172 1.00 0.00 29 GLN A O 9
ATOM 10022 N N . TRP A 1 30 ? 12.393 0.867 -0.149 1.00 0.00 30 TRP A N 9
ATOM 10023 C CA . TRP A 1 30 ? 12.752 -0.541 -0.217 1.00 0.00 30 TRP A CA 9
ATOM 10024 C C . TRP A 1 30 ? 13.320 -0.907 -1.584 1.00 0.00 30 TRP A C 9
ATOM 10025 O O . TRP A 1 30 ? 13.372 -2.074 -1.958 1.00 0.00 30 TRP A O 9
ATOM 10046 N N . HIS A 1 31 ? 13.734 0.099 -2.337 1.00 0.00 31 HIS A N 9
ATOM 10047 C CA . HIS A 1 31 ? 14.466 -0.135 -3.573 1.00 0.00 31 HIS A CA 9
ATOM 10048 C C . HIS A 1 31 ? 15.936 -0.349 -3.248 1.00 0.00 31 HIS A C 9
ATOM 10049 O O . HIS A 1 31 ? 16.425 0.170 -2.252 1.00 0.00 31 HIS A O 9
ATOM 10064 N N . PRO A 1 32 ? 16.657 -1.111 -4.095 1.00 0.00 32 PRO A N 9
ATOM 10065 C CA . PRO A 1 32 ? 18.071 -1.477 -3.872 1.00 0.00 32 PRO A CA 9
ATOM 10066 C C . PRO A 1 32 ? 18.970 -0.264 -3.655 1.00 0.00 32 PRO A C 9
ATOM 10067 O O . PRO A 1 32 ? 20.030 -0.3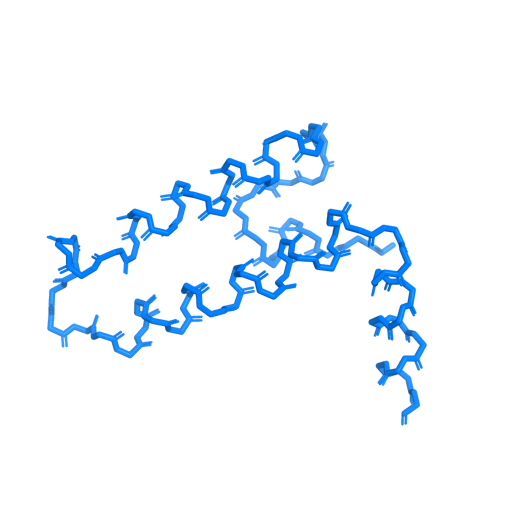64 -3.038 1.00 0.00 32 PRO A O 9
ATOM 10078 N N . ASP A 1 33 ? 18.562 0.861 -4.216 1.00 0.00 33 ASP A N 9
ATOM 10079 C CA . ASP A 1 33 ? 19.265 2.125 -4.028 1.00 0.00 33 ASP A CA 9
ATOM 10080 C C . ASP A 1 33 ? 19.260 2.554 -2.553 1.00 0.00 33 ASP A C 9
ATOM 10081 O O . ASP A 1 33 ? 20.231 3.129 -2.061 1.00 0.00 33 ASP A O 9
ATOM 10090 N N . LYS A 1 34 ? 18.170 2.255 -1.850 1.00 0.00 34 LYS A N 9
ATOM 10091 C CA . LYS A 1 34 ? 18.021 2.654 -0.453 1.00 0.00 34 LYS A CA 9
ATOM 10092 C C . LYS A 1 34 ? 18.161 1.457 0.492 1.00 0.00 34 LYS A C 9
ATOM 10093 O O . LYS A 1 34 ? 18.639 1.591 1.621 1.00 0.00 34 LYS A O 9
ATOM 10112 N N . ASN A 1 35 ? 17.744 0.294 0.024 1.00 0.00 35 ASN A N 9
ATOM 10113 C CA . ASN A 1 35 ? 17.812 -0.936 0.803 1.00 0.00 35 ASN A CA 9
ATOM 10114 C C . ASN A 1 35 ? 18.973 -1.793 0.301 1.00 0.00 35 ASN A C 9
ATOM 10115 O O . ASN A 1 35 ? 19.144 -1.947 -0.907 1.00 0.00 35 ASN A O 9
ATOM 10126 N N . PRO A 1 36 ? 19.783 -2.357 1.216 1.00 0.00 36 PRO A N 9
ATOM 10127 C CA . PRO A 1 36 ? 21.054 -3.010 0.862 1.00 0.00 36 PRO A CA 9
ATOM 10128 C C . PRO A 1 36 ? 20.901 -4.349 0.123 1.00 0.00 36 PRO A C 9
ATOM 10129 O O . PRO A 1 36 ? 20.314 -4.412 -0.957 1.00 0.00 36 PRO A O 9
ATOM 10140 N N . ASP A 1 37 ? 21.412 -5.422 0.713 1.00 0.00 37 ASP A N 9
ATOM 10141 C CA . ASP A 1 37 ? 21.571 -6.683 -0.012 1.00 0.00 37 ASP A CA 9
ATOM 10142 C C . ASP A 1 37 ? 20.381 -7.621 0.191 1.00 0.00 37 ASP A C 9
ATOM 10143 O O . ASP A 1 37 ? 20.260 -8.644 -0.483 1.00 0.00 37 ASP A O 9
ATOM 10152 N N . ASN A 1 38 ? 19.477 -7.257 1.084 1.00 0.00 38 ASN A N 9
ATOM 10153 C CA . ASN A 1 38 ? 18.317 -8.099 1.343 1.00 0.00 38 ASN A CA 9
ATOM 10154 C C . ASN A 1 38 ? 17.158 -7.642 0.474 1.00 0.00 38 ASN A C 9
ATOM 10155 O O . ASN A 1 38 ? 16.490 -6.656 0.775 1.00 0.00 38 ASN A O 9
ATOM 10166 N N . LYS A 1 39 ? 16.921 -8.369 -0.602 1.00 0.00 39 LYS A N 9
ATOM 10167 C CA . LYS A 1 39 ? 15.935 -7.975 -1.594 1.00 0.00 39 LYS A CA 9
ATOM 10168 C C . LYS A 1 39 ? 14.595 -8.638 -1.319 1.00 0.00 39 LYS A C 9
ATOM 10169 O O . LYS A 1 39 ? 13.548 -8.097 -1.674 1.00 0.00 39 LYS A O 9
ATOM 10188 N N . GLU A 1 40 ? 14.634 -9.798 -0.671 1.00 0.00 40 GLU A N 9
ATOM 10189 C CA . GLU A 1 40 ? 13.428 -10.587 -0.435 1.00 0.00 40 GLU A CA 9
ATOM 10190 C C . GLU A 1 40 ? 12.399 -9.798 0.365 1.00 0.00 40 GLU A C 9
ATOM 10191 O O . GLU A 1 40 ? 11.220 -9.752 0.003 1.00 0.00 40 GLU A O 9
ATOM 10203 N N . PHE A 1 41 ? 12.853 -9.156 1.431 1.00 0.00 41 PHE A N 9
ATOM 10204 C CA . PHE A 1 41 ? 11.970 -8.352 2.262 1.00 0.00 41 PHE A CA 9
ATOM 10205 C C . PHE A 1 41 ? 11.583 -7.057 1.559 1.00 0.00 41 PHE A C 9
ATOM 10206 O O . PHE A 1 41 ? 10.439 -6.616 1.645 1.00 0.00 41 PHE A O 9
ATOM 10223 N N . ALA A 1 42 ? 12.538 -6.467 0.850 1.00 0.00 42 ALA A N 9
ATOM 10224 C CA . ALA A 1 42 ? 12.313 -5.194 0.177 1.00 0.00 42 ALA A CA 9
ATOM 10225 C C . ALA A 1 42 ? 11.223 -5.318 -0.884 1.00 0.00 42 ALA A C 9
ATOM 10226 O O . ALA A 1 42 ? 10.306 -4.497 -0.944 1.00 0.00 42 ALA A O 9
ATOM 10233 N N . GLU A 1 43 ? 11.300 -6.367 -1.695 1.00 0.00 43 GLU A N 9
ATOM 10234 C CA . GLU A 1 43 ? 10.295 -6.598 -2.719 1.00 0.00 43 GLU A CA 9
ATOM 10235 C C . GLU A 1 43 ? 8.975 -7.011 -2.082 1.00 0.00 43 GLU A C 9
ATOM 10236 O O . GLU A 1 43 ? 7.907 -6.656 -2.572 1.00 0.00 43 GLU A O 9
ATOM 10248 N N . LYS A 1 44 ? 9.053 -7.778 -0.998 1.00 0.00 44 LYS A N 9
ATOM 10249 C CA . LYS A 1 44 ? 7.860 -8.190 -0.274 1.00 0.00 44 LYS A CA 9
ATOM 10250 C C . LYS A 1 44 ? 7.077 -6.980 0.214 1.00 0.00 44 LYS A C 9
ATOM 10251 O O . LYS A 1 44 ? 5.862 -6.929 0.065 1.00 0.00 44 LYS A O 9
ATOM 10270 N N . LYS A 1 45 ? 7.778 -5.999 0.771 1.00 0.00 45 LYS A N 9
ATOM 10271 C CA . LYS A 1 45 ? 7.133 -4.792 1.271 1.00 0.00 45 LYS A CA 9
ATOM 10272 C C . LYS A 1 45 ? 6.547 -3.997 0.116 1.00 0.00 45 LYS A C 9
ATOM 10273 O O . LYS A 1 45 ? 5.485 -3.383 0.239 1.00 0.00 45 LYS A O 9
ATOM 10292 N N . PHE A 1 46 ? 7.247 -4.028 -1.010 1.00 0.00 46 PHE A N 9
ATOM 10293 C CA . PHE A 1 46 ? 6.755 -3.415 -2.235 1.00 0.00 46 PHE A CA 9
ATOM 10294 C C . PHE A 1 46 ? 5.485 -4.121 -2.708 1.00 0.00 46 PHE A C 9
ATOM 10295 O O . PHE A 1 46 ? 4.539 -3.482 -3.164 1.00 0.00 46 PHE A O 9
ATOM 10312 N N . LYS A 1 47 ? 5.470 -5.444 -2.594 1.00 0.00 47 LYS A N 9
ATOM 10313 C CA . LYS A 1 47 ? 4.292 -6.226 -2.945 1.00 0.00 47 LYS A CA 9
ATOM 10314 C C . LYS A 1 47 ? 3.140 -5.941 -1.984 1.00 0.00 47 LYS A C 9
ATOM 10315 O O . LYS A 1 47 ? 1.983 -5.885 -2.402 1.00 0.00 47 LYS A O 9
ATOM 10334 N N . GLU A 1 48 ? 3.463 -5.735 -0.709 1.00 0.00 48 GLU A N 9
ATOM 10335 C CA . GLU A 1 48 ? 2.448 -5.462 0.307 1.00 0.00 48 GLU A CA 9
ATOM 10336 C C . GLU A 1 48 ? 1.726 -4.153 -0.000 1.00 0.00 48 GLU A C 9
ATOM 10337 O O . GLU A 1 48 ? 0.499 -4.071 0.079 1.00 0.00 48 GLU A O 9
ATOM 10349 N N . VAL A 1 49 ? 2.489 -3.128 -0.356 1.00 0.00 49 VAL A N 9
ATOM 10350 C CA . VAL A 1 49 ? 1.897 -1.851 -0.713 1.00 0.00 49 VAL A CA 9
ATOM 10351 C C . VAL A 1 49 ? 1.218 -1.928 -2.073 1.00 0.00 49 VAL A C 9
ATOM 10352 O O . VAL A 1 49 ? 0.165 -1.348 -2.259 1.00 0.00 49 VAL A O 9
ATOM 10365 N N . ALA A 1 50 ? 1.800 -2.662 -3.014 1.00 0.00 50 ALA A N 9
ATOM 10366 C CA . ALA A 1 50 ? 1.238 -2.743 -4.359 1.00 0.00 50 ALA A CA 9
ATOM 10367 C C . ALA A 1 50 ? -0.210 -3.233 -4.332 1.00 0.00 50 ALA A C 9
ATOM 10368 O O . ALA A 1 50 ? -1.078 -2.657 -4.987 1.00 0.00 50 ALA A O 9
ATOM 10375 N N . GLU A 1 51 ? -0.472 -4.270 -3.549 1.00 0.00 51 GLU A N 9
ATOM 10376 C CA . GLU A 1 51 ? -1.820 -4.816 -3.434 1.00 0.00 51 GLU A CA 9
ATOM 10377 C C . GLU A 1 51 ? -2.723 -3.893 -2.620 1.00 0.00 51 GLU A C 9
ATOM 10378 O O . GLU A 1 51 ? -3.876 -3.649 -2.983 1.00 0.00 51 GLU A O 9
ATOM 10390 N N . ALA A 1 52 ? -2.186 -3.374 -1.525 1.00 0.00 52 ALA A N 9
ATOM 10391 C CA . ALA A 1 52 ? -2.950 -2.539 -0.612 1.00 0.00 52 ALA A CA 9
ATOM 10392 C C . ALA A 1 52 ? -3.246 -1.169 -1.219 1.00 0.00 52 ALA A C 9
ATOM 10393 O O . ALA A 1 52 ? -4.307 -0.584 -0.996 1.00 0.00 52 ALA A O 9
ATOM 10400 N N . TYR A 1 53 ? -2.304 -0.667 -1.997 1.00 0.00 53 TYR A N 9
ATOM 10401 C CA . TYR A 1 53 ? -2.484 0.581 -2.716 1.00 0.00 53 TYR A CA 9
ATOM 10402 C C . TYR A 1 53 ? -3.473 0.385 -3.856 1.00 0.00 53 TYR A C 9
ATOM 10403 O O . TYR A 1 53 ? -4.250 1.277 -4.158 1.00 0.00 53 TYR A O 9
ATOM 10421 N N . GLU A 1 54 ? -3.449 -0.797 -4.464 1.00 0.00 54 GLU A N 9
ATOM 10422 C CA . GLU A 1 54 ? -4.377 -1.130 -5.544 1.00 0.00 54 GLU A CA 9
ATOM 10423 C C . GLU A 1 54 ? -5.829 -1.052 -5.067 1.00 0.00 54 GLU A C 9
ATOM 10424 O O . GLU A 1 54 ? -6.661 -0.399 -5.699 1.00 0.00 54 GLU A O 9
ATOM 10436 N N . VAL A 1 55 ? -6.128 -1.694 -3.944 1.00 0.00 55 VAL A N 9
ATOM 10437 C CA . VAL A 1 55 ? -7.486 -1.681 -3.412 1.00 0.00 55 VAL A CA 9
ATOM 10438 C C . VAL A 1 55 ? -7.890 -0.264 -2.990 1.00 0.00 55 VAL A C 9
ATOM 10439 O O . VAL A 1 55 ? -9.029 0.155 -3.197 1.00 0.00 55 VAL A O 9
ATOM 10452 N N . LEU A 1 56 ? -6.947 0.473 -2.413 1.00 0.00 56 LEU A N 9
ATOM 10453 C CA . LEU A 1 56 ? -7.193 1.846 -1.979 1.00 0.00 56 LEU A CA 9
ATOM 10454 C C . LEU A 1 56 ? -7.269 2.797 -3.182 1.00 0.00 56 LEU A C 9
ATOM 10455 O O . LEU A 1 56 ? -7.827 3.891 -3.091 1.00 0.00 56 LEU A O 9
ATOM 10471 N N . SER A 1 57 ? -6.745 2.352 -4.313 1.00 0.00 57 SER A N 9
ATOM 10472 C CA . SER A 1 57 ? -6.642 3.185 -5.505 1.00 0.00 57 SER A CA 9
ATOM 10473 C C . SER A 1 57 ? -7.986 3.283 -6.222 1.00 0.00 57 SER A C 9
ATOM 10474 O O . SER A 1 57 ? -8.242 4.235 -6.966 1.00 0.00 57 SER A O 9
ATOM 10482 N N . ASP A 1 58 ? -8.848 2.309 -5.988 1.00 0.00 58 ASP A N 9
ATOM 10483 C CA . ASP A 1 58 ? -10.163 2.296 -6.615 1.00 0.00 58 ASP A CA 9
ATOM 10484 C C . ASP A 1 58 ? -11.241 2.512 -5.564 1.00 0.00 58 ASP A C 9
ATOM 10485 O O . ASP A 1 58 ? -11.317 1.781 -4.577 1.00 0.00 58 ASP A O 9
ATOM 10494 N N . LYS A 1 59 ? -12.073 3.526 -5.783 1.00 0.00 59 LYS A N 9
ATOM 10495 C CA . LYS A 1 59 ? -13.056 3.944 -4.786 1.00 0.00 59 LYS A CA 9
ATOM 10496 C C . LYS A 1 59 ? -14.105 2.866 -4.571 1.00 0.00 59 LYS A C 9
ATOM 10497 O O . LYS A 1 59 ? -14.588 2.657 -3.459 1.00 0.00 59 LYS A O 9
ATOM 10516 N N . HIS A 1 60 ? -14.445 2.189 -5.650 1.00 0.00 60 HIS A N 9
ATOM 10517 C CA . HIS A 1 60 ? -15.398 1.090 -5.594 1.00 0.00 60 HIS A CA 9
ATOM 10518 C C . HIS A 1 60 ? -14.778 -0.106 -4.881 1.00 0.00 60 HIS A C 9
ATOM 10519 O O . HIS A 1 60 ? -15.424 -0.765 -4.078 1.00 0.00 60 HIS A O 9
ATOM 10534 N N . LYS A 1 61 ? -13.516 -0.370 -5.181 1.00 0.00 61 LYS A N 9
ATOM 10535 C CA . LYS A 1 61 ? -12.787 -1.460 -4.549 1.00 0.00 61 LYS A CA 9
ATOM 10536 C C . LYS A 1 61 ? -12.685 -1.233 -3.041 1.00 0.00 61 LYS A C 9
ATOM 10537 O O . LYS A 1 61 ? -12.753 -2.179 -2.255 1.00 0.00 61 LYS A O 9
ATOM 10556 N N . ARG A 1 62 ? -12.529 0.029 -2.650 1.00 0.00 62 ARG A N 9
ATOM 10557 C CA . ARG A 1 62 ? -12.429 0.398 -1.241 1.00 0.00 62 ARG A CA 9
ATOM 10558 C C . ARG A 1 62 ? -13.668 -0.033 -0.460 1.00 0.00 62 ARG A C 9
ATOM 10559 O O . ARG A 1 62 ? -13.560 -0.617 0.620 1.00 0.00 62 ARG A O 9
ATOM 10580 N N . GLU A 1 63 ? -14.845 0.245 -1.011 1.00 0.00 63 GLU A N 9
ATOM 10581 C CA . GLU A 1 63 ? -16.090 -0.084 -0.330 1.00 0.00 63 GLU A CA 9
ATOM 10582 C C . GLU A 1 63 ? -16.317 -1.594 -0.339 1.00 0.00 63 GLU A C 9
ATOM 10583 O O . GLU A 1 63 ? -16.840 -2.156 0.622 1.00 0.00 63 GLU A O 9
ATOM 10595 N N . ILE A 1 64 ? -15.885 -2.248 -1.418 1.00 0.00 64 ILE A N 9
ATOM 10596 C CA . ILE A 1 64 ? -15.992 -3.698 -1.527 1.00 0.00 64 ILE A CA 9
ATOM 10597 C C . ILE A 1 64 ? -15.124 -4.359 -0.462 1.00 0.00 64 ILE A C 9
ATOM 10598 O O . ILE A 1 64 ? -15.557 -5.273 0.231 1.00 0.00 64 ILE A O 9
ATOM 10614 N N . TYR A 1 65 ? -13.911 -3.851 -0.315 1.00 0.00 65 TYR A N 9
ATOM 10615 C CA . TYR A 1 65 ? -12.973 -4.345 0.683 1.00 0.00 65 TYR A CA 9
ATOM 10616 C C . TYR A 1 65 ? -13.559 -4.224 2.087 1.00 0.00 65 TYR A C 9
ATOM 10617 O O . TYR A 1 65 ? -13.443 -5.138 2.906 1.00 0.00 65 TYR A O 9
ATOM 10635 N N . ASP A 1 66 ? -14.209 -3.100 2.349 1.00 0.00 66 ASP A N 9
ATOM 10636 C CA . ASP A 1 66 ? -14.725 -2.817 3.680 1.00 0.00 66 ASP A CA 9
ATOM 10637 C C . ASP A 1 66 ? -15.947 -3.674 4.009 1.00 0.00 66 ASP A C 9
ATOM 10638 O O . ASP A 1 66 ? -16.025 -4.261 5.089 1.00 0.00 66 ASP A O 9
ATOM 10647 N N . ARG A 1 67 ? -16.890 -3.772 3.074 1.00 0.00 67 ARG A N 9
ATOM 10648 C CA . ARG A 1 67 ? -18.145 -4.468 3.346 1.00 0.00 67 ARG A CA 9
ATOM 10649 C C . ARG A 1 67 ? -18.052 -5.977 3.079 1.00 0.00 67 ARG A C 9
ATOM 10650 O O . ARG A 1 67 ? -18.752 -6.766 3.715 1.00 0.00 67 ARG A O 9
ATOM 10671 N N . TYR A 1 68 ? -17.199 -6.384 2.145 1.00 0.00 68 TYR A N 9
ATOM 10672 C CA . TYR A 1 68 ? -17.101 -7.796 1.784 1.00 0.00 68 TYR A CA 9
ATOM 10673 C C . TYR A 1 68 ? -15.979 -8.465 2.573 1.00 0.00 68 TYR A C 9
ATOM 10674 O O . TYR A 1 68 ? -15.810 -9.682 2.530 1.00 0.00 68 TYR A O 9
ATOM 10692 N N . GLY A 1 69 ? -15.221 -7.654 3.300 1.00 0.00 69 GLY A N 9
ATOM 10693 C CA . GLY A 1 69 ? -14.190 -8.172 4.179 1.00 0.00 69 GLY A CA 9
ATOM 10694 C C . GLY A 1 69 ? -14.780 -9.002 5.292 1.00 0.00 69 GLY A C 9
ATOM 10695 O O . GLY A 1 69 ? -14.214 -10.008 5.719 1.00 0.00 69 GLY A O 9
ATOM 10699 N N . ARG A 1 70 ? -15.920 -8.537 5.758 1.00 0.00 70 ARG A N 9
ATOM 10700 C CA . ARG A 1 70 ? -16.687 -9.209 6.804 1.00 0.00 70 ARG A CA 9
ATOM 10701 C C . ARG A 1 70 ? -17.119 -10.616 6.375 1.00 0.00 70 ARG A C 9
ATOM 10702 O O . ARG A 1 70 ? -17.341 -11.486 7.213 1.00 0.00 70 ARG A O 9
ATOM 10723 N N . GLU A 1 71 ? -17.251 -10.824 5.074 1.00 0.00 71 GLU A N 9
ATOM 10724 C CA . GLU A 1 71 ? -17.645 -12.122 4.540 1.00 0.00 71 GLU A CA 9
ATOM 10725 C C . GLU A 1 71 ? -16.474 -13.101 4.578 1.00 0.00 71 GLU A C 9
ATOM 10726 O O . GLU A 1 71 ? -15.647 -13.073 3.649 1.00 0.00 71 GLU A O 9
ATOM 10738 N N . MET A 1 1 ? -13.547 2.872 12.003 1.00 0.00 1 MET A N 10
ATOM 10739 C CA . MET A 1 1 ? -12.331 3.705 11.871 1.00 0.00 1 MET A CA 10
ATOM 10740 C C . MET A 1 1 ? -11.512 3.241 10.679 1.00 0.00 1 MET A C 10
ATOM 10741 O O . MET A 1 1 ? -11.060 2.096 10.628 1.00 0.00 1 MET A O 10
ATOM 10757 N N . ALA A 1 2 ? -11.340 4.127 9.712 1.00 0.00 2 ALA A N 10
ATOM 10758 C CA . ALA A 1 2 ? -10.564 3.816 8.528 1.00 0.00 2 ALA A CA 10
ATOM 10759 C C . ALA A 1 2 ? -9.082 4.030 8.792 1.00 0.00 2 ALA A C 10
ATOM 10760 O O . ALA A 1 2 ? -8.492 5.003 8.320 1.00 0.00 2 ALA A O 10
ATOM 10767 N N . SER A 1 3 ? -8.483 3.107 9.535 1.00 0.00 3 SER A N 10
ATOM 10768 C CA . SER A 1 3 ? -7.068 3.172 9.881 1.00 0.00 3 SER A CA 10
ATOM 10769 C C . SER A 1 3 ? -6.189 2.828 8.673 1.00 0.00 3 SER A C 10
ATOM 10770 O O . SER A 1 3 ? -5.108 2.258 8.817 1.00 0.00 3 SER A O 10
ATOM 10778 N N . TYR A 1 4 ? -6.655 3.187 7.486 1.00 0.00 4 TYR A N 10
ATOM 10779 C CA . TYR A 1 4 ? -5.925 2.919 6.259 1.00 0.00 4 TYR A CA 10
ATOM 10780 C C . TYR A 1 4 ? -4.653 3.759 6.194 1.00 0.00 4 TYR A C 10
ATOM 10781 O O . TYR A 1 4 ? -3.692 3.395 5.520 1.00 0.00 4 TYR A O 10
ATOM 10799 N N . TYR A 1 5 ? -4.652 4.884 6.901 1.00 0.00 5 TYR A N 10
ATOM 10800 C CA . TYR A 1 5 ? -3.443 5.695 7.032 1.00 0.00 5 TYR A CA 10
ATOM 10801 C C . TYR A 1 5 ? -2.302 4.874 7.634 1.00 0.00 5 TYR A C 10
ATOM 10802 O O . TYR A 1 5 ? -1.136 5.077 7.300 1.00 0.00 5 TYR A O 10
ATOM 10820 N N . GLU A 1 6 ? -2.650 3.937 8.511 1.00 0.00 6 GLU A N 10
ATOM 10821 C CA . GLU A 1 6 ? -1.665 3.060 9.131 1.00 0.00 6 GLU A CA 10
ATOM 10822 C C . GLU A 1 6 ? -1.159 2.017 8.135 1.00 0.00 6 GLU A C 10
ATOM 10823 O O . GLU A 1 6 ? 0.042 1.758 8.042 1.00 0.00 6 GLU A O 10
ATOM 10835 N N . ILE A 1 7 ? -2.090 1.426 7.385 1.00 0.00 7 ILE A N 10
ATOM 10836 C CA . ILE A 1 7 ? -1.765 0.334 6.468 1.00 0.00 7 ILE A CA 10
ATOM 10837 C C . ILE A 1 7 ? -0.974 0.827 5.259 1.00 0.00 7 ILE A C 10
ATOM 10838 O O . ILE A 1 7 ? -0.140 0.102 4.716 1.00 0.00 7 ILE A O 10
ATOM 10854 N N . LEU A 1 8 ? -1.222 2.065 4.852 1.00 0.00 8 LEU A N 10
ATOM 10855 C CA . LEU A 1 8 ? -0.544 2.634 3.703 1.00 0.00 8 LEU A CA 10
ATOM 10856 C C . LEU A 1 8 ? 0.635 3.489 4.146 1.00 0.00 8 LEU A C 10
ATOM 10857 O O . LEU A 1 8 ? 1.780 3.036 4.129 1.00 0.00 8 LEU A O 10
ATOM 10873 N N . ASP A 1 9 ? 0.329 4.716 4.566 1.00 0.00 9 ASP A N 10
ATOM 10874 C CA . ASP A 1 9 ? 1.335 5.689 4.990 1.00 0.00 9 ASP A CA 10
ATOM 10875 C C . ASP A 1 9 ? 0.649 7.014 5.277 1.00 0.00 9 ASP A C 10
ATOM 10876 O O . ASP A 1 9 ? 0.938 7.686 6.269 1.00 0.00 9 ASP A O 10
ATOM 10885 N N . VAL A 1 10 ? -0.303 7.349 4.420 1.00 0.00 10 VAL A N 10
ATOM 10886 C CA . VAL A 1 10 ? -1.049 8.599 4.528 1.00 0.00 10 VAL A CA 10
ATOM 10887 C C . VAL A 1 10 ? -2.547 8.320 4.657 1.00 0.00 10 VAL A C 10
ATOM 10888 O O . VAL A 1 10 ? -3.019 7.245 4.280 1.00 0.00 10 VAL A O 10
ATOM 10901 N N . PRO A 1 11 ? -3.303 9.278 5.216 1.00 0.00 11 PRO A N 10
ATOM 10902 C CA . PRO A 1 11 ? -4.751 9.155 5.405 1.00 0.00 11 PRO A CA 10
ATOM 10903 C C . PRO A 1 11 ? -5.531 9.407 4.118 1.00 0.00 11 PRO A C 10
ATOM 10904 O O . PRO A 1 11 ? -5.032 10.034 3.185 1.00 0.00 11 PRO A O 10
ATOM 10915 N N . ARG A 1 12 ? -6.772 8.918 4.092 1.00 0.00 12 ARG A N 10
ATOM 10916 C CA . ARG A 1 12 ? -7.655 9.063 2.932 1.00 0.00 12 ARG A CA 10
ATOM 10917 C C . ARG A 1 12 ? -7.959 10.528 2.636 1.00 0.00 12 ARG A C 10
ATOM 10918 O O . ARG A 1 12 ? -8.345 10.882 1.524 1.00 0.00 12 ARG A O 10
ATOM 10939 N N . SER A 1 13 ? -7.811 11.361 3.653 1.00 0.00 13 SER A N 10
ATOM 10940 C CA . SER A 1 13 ? -8.042 12.796 3.534 1.00 0.00 13 SER A CA 10
ATOM 10941 C C . SER A 1 13 ? -7.021 13.447 2.599 1.00 0.00 13 SER A C 10
ATOM 10942 O O . SER A 1 13 ? -7.230 14.559 2.108 1.00 0.00 13 SER A O 10
ATOM 10950 N N . ALA A 1 14 ? -5.920 12.746 2.357 1.00 0.00 14 ALA A N 10
ATOM 10951 C CA . ALA A 1 14 ? -4.904 13.206 1.426 1.00 0.00 14 ALA A CA 10
ATOM 10952 C C . ALA A 1 14 ? -5.400 13.038 -0.004 1.00 0.00 14 ALA A C 10
ATOM 10953 O O . ALA A 1 14 ? -6.173 12.126 -0.296 1.00 0.00 14 ALA A O 10
ATOM 10960 N N . SER A 1 15 ? -4.996 13.949 -0.876 1.00 0.00 15 SER A N 10
ATOM 10961 C CA . SER A 1 15 ? -5.421 13.921 -2.266 1.00 0.00 15 SER A CA 10
ATOM 10962 C C . SER A 1 15 ? -4.996 12.613 -2.933 1.00 0.00 15 SER A C 10
ATOM 10963 O O . SER A 1 15 ? -4.050 11.972 -2.480 1.00 0.00 15 SER A O 10
ATOM 10971 N N . ALA A 1 16 ? -5.684 12.225 -3.999 1.00 0.00 16 ALA A N 10
ATOM 10972 C CA . ALA A 1 16 ? -5.446 10.928 -4.643 1.00 0.00 16 ALA A CA 10
ATOM 10973 C C . ALA A 1 16 ? -3.966 10.716 -4.973 1.00 0.00 16 ALA A C 10
ATOM 10974 O O . ALA A 1 16 ? -3.416 9.632 -4.748 1.00 0.00 16 ALA A O 10
ATOM 10981 N N . ASP A 1 17 ? -3.321 11.763 -5.480 1.00 0.00 17 ASP A N 10
ATOM 10982 C CA . ASP A 1 17 ? -1.906 11.690 -5.830 1.00 0.00 17 ASP A CA 10
ATOM 10983 C C . ASP A 1 17 ? -1.052 11.421 -4.600 1.00 0.00 17 ASP A C 10
ATOM 10984 O O . ASP A 1 17 ? -0.051 10.727 -4.687 1.00 0.00 17 ASP A O 10
ATOM 10993 N N . ASP A 1 18 ? -1.459 11.963 -3.457 1.00 0.00 18 ASP A N 10
ATOM 10994 C CA . ASP A 1 18 ? -0.719 11.791 -2.209 1.00 0.00 18 ASP A CA 10
ATOM 10995 C C . ASP A 1 18 ? -0.648 10.325 -1.812 1.00 0.00 18 ASP A C 10
ATOM 10996 O O . ASP A 1 18 ? 0.404 9.836 -1.412 1.00 0.00 18 ASP A O 10
ATOM 11005 N N . ILE A 1 19 ? -1.773 9.632 -1.926 1.00 0.00 19 ILE A N 10
ATOM 11006 C CA . ILE A 1 19 ? -1.816 8.195 -1.666 1.00 0.00 19 ILE A CA 10
ATOM 11007 C C . ILE A 1 19 ? -0.875 7.464 -2.620 1.00 0.00 19 ILE A C 10
ATOM 11008 O O . ILE A 1 19 ? -0.098 6.597 -2.215 1.00 0.00 19 ILE A O 10
ATOM 11024 N N . LYS A 1 20 ? -0.935 7.855 -3.883 1.00 0.00 20 LYS A N 10
ATOM 11025 C CA . LYS A 1 20 ? -0.084 7.282 -4.912 1.00 0.00 20 LYS A CA 10
ATOM 11026 C C . LYS A 1 20 ? 1.386 7.626 -4.645 1.00 0.00 20 LYS A C 10
ATOM 11027 O O . LYS A 1 20 ? 2.281 6.810 -4.874 1.00 0.00 20 LYS A O 10
ATOM 11046 N N . LYS A 1 21 ? 1.622 8.837 -4.151 1.00 0.00 21 LYS A N 10
ATOM 11047 C CA . LYS A 1 21 ? 2.963 9.277 -3.783 1.00 0.00 21 LYS A CA 10
ATOM 11048 C C . LYS A 1 21 ? 3.474 8.517 -2.569 1.00 0.00 21 LYS A C 10
ATOM 11049 O O . LYS A 1 21 ? 4.640 8.145 -2.524 1.00 0.00 21 LYS A O 10
ATOM 11068 N N . ALA A 1 22 ? 2.601 8.298 -1.591 1.00 0.00 22 ALA A N 10
ATOM 11069 C CA . ALA A 1 22 ? 2.970 7.575 -0.378 1.00 0.00 22 ALA A CA 10
ATOM 11070 C C . ALA A 1 22 ? 3.425 6.162 -0.710 1.00 0.00 22 ALA A C 10
ATOM 11071 O O . ALA A 1 22 ? 4.429 5.680 -0.182 1.00 0.00 22 ALA A O 10
ATOM 11078 N N . TYR A 1 23 ? 2.679 5.505 -1.592 1.00 0.00 23 TYR A N 10
ATOM 11079 C CA . TYR A 1 23 ? 3.050 4.183 -2.071 1.00 0.00 23 TYR A CA 10
ATOM 11080 C C . TYR A 1 23 ? 4.432 4.212 -2.717 1.00 0.00 23 TYR A C 10
ATOM 11081 O O . TYR A 1 23 ? 5.293 3.402 -2.382 1.00 0.00 23 TYR A O 10
ATOM 11099 N N . ARG A 1 24 ? 4.647 5.163 -3.618 1.00 0.00 24 ARG A N 10
ATOM 11100 C CA . ARG A 1 24 ? 5.919 5.267 -4.320 1.00 0.00 24 ARG A CA 10
ATOM 11101 C C . ARG A 1 24 ? 7.040 5.677 -3.371 1.00 0.00 24 ARG A C 10
ATOM 11102 O O . ARG A 1 24 ? 8.183 5.265 -3.537 1.00 0.00 24 ARG A O 10
ATOM 11123 N N . ARG A 1 25 ? 6.699 6.479 -2.375 1.00 0.00 25 ARG A N 10
ATOM 11124 C CA . ARG A 1 25 ? 7.659 6.920 -1.369 1.00 0.00 25 ARG A CA 10
ATOM 11125 C C . ARG A 1 25 ? 8.188 5.745 -0.556 1.00 0.00 25 ARG A C 10
ATOM 11126 O O . ARG A 1 25 ? 9.395 5.600 -0.365 1.00 0.00 25 ARG A O 10
ATOM 11147 N N . LYS A 1 26 ? 7.281 4.894 -0.115 1.00 0.00 26 LYS A N 10
ATOM 11148 C CA . LYS A 1 26 ? 7.648 3.722 0.655 1.00 0.00 26 LYS A CA 10
ATOM 11149 C C . LYS A 1 26 ? 8.345 2.706 -0.240 1.00 0.00 26 LYS A C 10
ATOM 11150 O O . LYS A 1 26 ? 9.329 2.082 0.152 1.00 0.00 26 LYS A O 10
ATOM 11169 N N . ALA A 1 27 ? 7.821 2.559 -1.448 1.00 0.00 27 ALA A N 10
ATOM 11170 C CA . ALA A 1 27 ? 8.454 1.744 -2.480 1.00 0.00 27 ALA A CA 10
ATOM 11171 C C . ALA A 1 27 ? 9.893 2.186 -2.735 1.00 0.00 27 ALA A C 10
ATOM 11172 O O . ALA A 1 27 ? 10.769 1.365 -2.987 1.00 0.00 27 ALA A O 10
ATOM 11179 N N . LEU A 1 28 ? 10.126 3.493 -2.679 1.00 0.00 28 LEU A N 10
ATOM 11180 C CA . LEU A 1 28 ? 11.463 4.044 -2.874 1.00 0.00 28 LEU A CA 10
ATOM 11181 C C . LEU A 1 28 ? 12.377 3.720 -1.698 1.00 0.00 28 LEU A C 10
ATOM 11182 O O . LEU A 1 28 ? 13.569 3.475 -1.883 1.00 0.00 28 LEU A O 10
ATOM 11198 N N . GLN A 1 29 ? 11.826 3.730 -0.492 1.00 0.00 29 GLN A N 10
ATOM 11199 C CA . GLN A 1 29 ? 12.601 3.394 0.697 1.00 0.00 29 GLN A CA 10
ATOM 11200 C C . GLN A 1 29 ? 13.083 1.949 0.633 1.00 0.00 29 GLN A C 10
ATOM 11201 O O . GLN A 1 29 ? 14.189 1.629 1.065 1.00 0.00 29 GLN A O 10
ATOM 11215 N N . TRP A 1 30 ? 12.253 1.085 0.070 1.00 0.00 30 TRP A N 10
ATOM 11216 C CA . TRP A 1 30 ? 12.567 -0.335 -0.017 1.00 0.00 30 TRP A CA 10
ATOM 11217 C C . TRP A 1 30 ? 12.952 -0.714 -1.442 1.00 0.00 30 TRP A C 10
ATOM 11218 O O . TRP A 1 30 ? 12.901 -1.883 -1.824 1.00 0.00 30 TRP A O 10
ATOM 11239 N N . HIS A 1 31 ? 13.318 0.286 -2.230 1.00 0.00 31 HIS A N 10
ATOM 11240 C CA . HIS A 1 31 ? 13.724 0.065 -3.609 1.00 0.00 31 HIS A CA 10
ATOM 11241 C C . HIS A 1 31 ? 15.099 -0.596 -3.618 1.00 0.00 31 HIS A C 10
ATOM 11242 O O . HIS A 1 31 ? 15.955 -0.257 -2.812 1.00 0.00 31 HIS A O 10
ATOM 11257 N N . PRO A 1 32 ? 15.315 -1.549 -4.548 1.00 0.00 32 PRO A N 10
ATOM 11258 C CA . PRO A 1 32 ? 16.477 -2.457 -4.539 1.00 0.00 32 PRO A CA 10
ATOM 11259 C C . PRO A 1 32 ? 17.826 -1.746 -4.503 1.00 0.00 32 PRO A C 10
ATOM 11260 O O . PRO A 1 32 ? 18.789 -2.280 -3.958 1.00 0.00 32 PRO A O 10
ATOM 11271 N N . ASP A 1 33 ? 17.894 -0.564 -5.094 1.00 0.00 33 ASP A N 10
ATOM 11272 C CA . ASP A 1 33 ? 19.118 0.235 -5.076 1.00 0.00 33 ASP A CA 10
ATOM 11273 C C . ASP A 1 33 ? 19.393 0.791 -3.682 1.00 0.00 33 ASP A C 10
ATOM 11274 O O . ASP A 1 33 ? 20.546 0.907 -3.260 1.00 0.00 33 ASP A O 10
ATOM 11283 N N . LYS A 1 34 ? 18.327 1.117 -2.967 1.00 0.00 34 LYS A N 10
ATOM 11284 C CA . LYS A 1 34 ? 18.434 1.645 -1.617 1.00 0.00 34 LYS A CA 10
ATOM 11285 C C . LYS A 1 34 ? 18.411 0.505 -0.606 1.00 0.00 34 LYS A C 10
ATOM 11286 O O . LYS A 1 34 ? 18.523 0.718 0.602 1.00 0.00 34 LYS A O 10
ATOM 11305 N N . ASN A 1 35 ? 18.287 -0.706 -1.120 1.00 0.00 35 ASN A N 10
ATOM 11306 C CA . ASN A 1 35 ? 18.179 -1.897 -0.295 1.00 0.00 35 ASN A CA 10
ATOM 11307 C C . ASN A 1 35 ? 19.515 -2.638 -0.290 1.00 0.00 35 ASN A C 10
ATOM 11308 O O . ASN A 1 35 ? 20.206 -2.678 -1.310 1.00 0.00 35 ASN A O 10
ATOM 11319 N N . PRO A 1 36 ? 19.919 -3.210 0.859 1.00 0.00 36 PRO A N 10
ATOM 11320 C CA . PRO A 1 36 ? 21.200 -3.905 0.981 1.00 0.00 36 PRO A CA 10
ATOM 11321 C C . PRO A 1 36 ? 21.193 -5.280 0.306 1.00 0.00 36 PRO A C 10
ATOM 11322 O O . PRO A 1 36 ? 20.978 -5.390 -0.901 1.00 0.00 36 PRO A O 10
ATOM 11333 N N . ASP A 1 37 ? 21.456 -6.328 1.076 1.00 0.00 37 ASP A N 10
ATOM 11334 C CA . ASP A 1 37 ? 21.542 -7.670 0.511 1.00 0.00 37 ASP A CA 10
ATOM 11335 C C . ASP A 1 37 ? 20.269 -8.471 0.732 1.00 0.00 37 ASP A C 10
ATOM 11336 O O . ASP A 1 37 ? 20.112 -9.561 0.184 1.00 0.00 37 ASP A O 10
ATOM 11345 N N . ASN A 1 38 ? 19.355 -7.934 1.524 1.00 0.00 38 ASN A N 10
ATOM 11346 C CA . ASN A 1 38 ? 18.091 -8.610 1.769 1.00 0.00 38 ASN A CA 10
ATOM 11347 C C . ASN A 1 38 ? 16.972 -7.937 0.999 1.00 0.00 38 ASN A C 10
ATOM 11348 O O . ASN A 1 38 ? 16.444 -6.910 1.419 1.00 0.00 38 ASN A O 10
ATOM 11359 N N . LYS A 1 39 ? 16.602 -8.536 -0.117 1.00 0.00 39 LYS A N 10
ATOM 11360 C CA . LYS A 1 39 ? 15.577 -7.977 -0.983 1.00 0.00 39 LYS A CA 10
ATOM 11361 C C . LYS A 1 39 ? 14.233 -8.621 -0.691 1.00 0.00 39 LYS A C 10
ATOM 11362 O O . LYS A 1 39 ? 13.188 -8.079 -1.050 1.00 0.00 39 LYS A O 10
ATOM 11381 N N . GLU A 1 40 ? 14.279 -9.772 -0.025 1.00 0.00 40 GLU A N 10
ATOM 11382 C CA . GLU A 1 40 ? 13.078 -10.539 0.301 1.00 0.00 40 GLU A CA 10
ATOM 11383 C C . GLU A 1 40 ? 12.044 -9.677 1.031 1.00 0.00 40 GLU A C 10
ATOM 11384 O O . GLU A 1 40 ? 10.866 -9.666 0.673 1.00 0.00 40 GLU A O 10
ATOM 11396 N N . PHE A 1 41 ? 12.490 -8.930 2.033 1.00 0.00 41 PHE A N 10
ATOM 11397 C CA . PHE A 1 41 ? 11.579 -8.073 2.779 1.00 0.00 41 PHE A CA 10
ATOM 11398 C C . PHE A 1 41 ? 11.182 -6.856 1.946 1.00 0.00 41 PHE A C 10
ATOM 11399 O O . PHE A 1 41 ? 10.038 -6.409 2.000 1.00 0.00 41 PHE A O 10
ATOM 11416 N N . ALA A 1 42 ? 12.126 -6.333 1.165 1.00 0.00 42 ALA A N 10
ATOM 11417 C CA . ALA A 1 42 ? 11.878 -5.141 0.359 1.00 0.00 42 ALA A CA 10
ATOM 11418 C C . ALA A 1 42 ? 10.777 -5.387 -0.666 1.00 0.00 42 ALA A C 10
ATOM 11419 O O . ALA A 1 42 ? 9.861 -4.579 -0.811 1.00 0.00 42 ALA A O 10
ATOM 11426 N N . GLU A 1 43 ? 10.850 -6.520 -1.354 1.00 0.00 43 GLU A N 10
ATOM 11427 C CA . GLU A 1 43 ? 9.839 -6.864 -2.344 1.00 0.00 43 GLU A CA 10
ATOM 11428 C C . GLU A 1 43 ? 8.514 -7.185 -1.664 1.00 0.00 43 GLU A C 10
ATOM 11429 O O . GLU A 1 43 ? 7.448 -6.841 -2.174 1.00 0.00 43 GLU A O 10
ATOM 11441 N N . LYS A 1 44 ? 8.585 -7.846 -0.512 1.00 0.00 44 LYS A N 10
ATOM 11442 C CA . LYS A 1 44 ? 7.388 -8.182 0.247 1.00 0.00 44 LYS A CA 10
ATOM 11443 C C . LYS A 1 44 ? 6.646 -6.914 0.645 1.00 0.00 44 LYS A C 10
ATOM 11444 O O . LYS A 1 44 ? 5.434 -6.821 0.473 1.00 0.00 44 LYS A O 10
ATOM 11463 N N . LYS A 1 45 ? 7.394 -5.930 1.143 1.00 0.00 45 LYS A N 10
ATOM 11464 C CA . LYS A 1 45 ? 6.819 -4.653 1.544 1.00 0.00 45 LYS A CA 10
ATOM 11465 C C . LYS A 1 45 ? 6.277 -3.916 0.332 1.00 0.00 45 LYS A C 10
ATOM 11466 O O . LYS A 1 45 ? 5.215 -3.296 0.392 1.00 0.00 45 LYS A O 10
ATOM 11485 N N . PHE A 1 46 ? 7.015 -4.005 -0.768 1.00 0.00 46 PHE A N 10
ATOM 11486 C CA . PHE A 1 46 ? 6.608 -3.391 -2.027 1.00 0.00 46 PHE A CA 10
ATOM 11487 C C . PHE A 1 46 ? 5.261 -3.946 -2.472 1.00 0.00 46 PHE A C 10
ATOM 11488 O O . PHE A 1 46 ? 4.403 -3.211 -2.953 1.00 0.00 46 PHE A O 10
ATOM 11505 N N . LYS A 1 47 ? 5.080 -5.246 -2.294 1.00 0.00 47 LYS A N 10
ATOM 11506 C CA . LYS A 1 47 ? 3.830 -5.899 -2.653 1.00 0.00 47 LYS A CA 10
ATOM 11507 C C . LYS A 1 47 ? 2.699 -5.443 -1.734 1.00 0.00 47 LYS A C 10
ATOM 11508 O O . LYS A 1 47 ? 1.585 -5.186 -2.193 1.00 0.00 47 LYS A O 10
ATOM 11527 N N . GLU A 1 48 ? 3.003 -5.319 -0.446 1.00 0.00 48 GLU A N 10
ATOM 11528 C CA . GLU A 1 48 ? 1.994 -4.971 0.551 1.00 0.00 48 GLU A CA 10
ATOM 11529 C C . GLU A 1 48 ? 1.429 -3.583 0.293 1.00 0.00 48 GLU A C 10
ATOM 11530 O O . GLU A 1 48 ? 0.216 -3.377 0.348 1.00 0.00 48 GLU A O 10
ATOM 11542 N N . VAL A 1 49 ? 2.306 -2.630 0.003 1.00 0.00 49 VAL A N 10
ATOM 11543 C CA . VAL A 1 49 ? 1.868 -1.273 -0.281 1.00 0.00 49 VAL A CA 10
ATOM 11544 C C . VAL A 1 49 ? 1.191 -1.197 -1.646 1.00 0.00 49 VAL A C 10
ATOM 11545 O O . VAL A 1 49 ? 0.201 -0.489 -1.811 1.00 0.00 49 VAL A O 10
ATOM 11558 N N . ALA A 1 50 ? 1.709 -1.942 -2.614 1.00 0.00 50 ALA A N 10
ATOM 11559 C CA . ALA A 1 50 ? 1.167 -1.908 -3.965 1.00 0.00 50 ALA A CA 10
ATOM 11560 C C . ALA A 1 50 ? -0.289 -2.349 -3.998 1.00 0.00 50 ALA A C 10
ATOM 11561 O O . ALA A 1 50 ? -1.125 -1.689 -4.609 1.00 0.00 50 ALA A O 10
ATOM 11568 N N . GLU A 1 51 ? -0.599 -3.444 -3.315 1.00 0.00 51 GLU A N 10
ATOM 11569 C CA . GLU A 1 51 ? -1.967 -3.945 -3.283 1.00 0.00 51 GLU A CA 10
ATOM 11570 C C . GLU A 1 51 ? -2.852 -3.051 -2.426 1.00 0.00 51 GLU A C 10
ATOM 11571 O O . GLU A 1 51 ? -4.005 -2.788 -2.766 1.00 0.00 51 GLU A O 10
ATOM 11583 N N . ALA A 1 52 ? -2.293 -2.576 -1.322 1.00 0.00 52 ALA A N 10
ATOM 11584 C CA . ALA A 1 52 ? -3.041 -1.787 -0.361 1.00 0.00 52 ALA A CA 10
ATOM 11585 C C . ALA A 1 52 ? -3.360 -0.399 -0.900 1.00 0.00 52 ALA A C 10
ATOM 11586 O O . ALA A 1 52 ? -4.434 0.140 -0.650 1.00 0.00 52 ALA A O 10
ATOM 11593 N N . TYR A 1 53 ? -2.430 0.179 -1.645 1.00 0.00 53 TYR A N 10
ATOM 11594 C CA . TYR A 1 53 ? -2.668 1.466 -2.277 1.00 0.00 53 TYR A CA 10
ATOM 11595 C C . TYR A 1 53 ? -3.638 1.300 -3.446 1.00 0.00 53 TYR A C 10
ATOM 11596 O O . TYR A 1 53 ? -4.495 2.153 -3.682 1.00 0.00 53 TYR A O 10
ATOM 11614 N N . GLU A 1 54 ? -3.507 0.185 -4.158 1.00 0.00 54 GLU A N 10
ATOM 11615 C CA . GLU A 1 54 ? -4.357 -0.117 -5.303 1.00 0.00 54 GLU A CA 10
ATOM 11616 C C . GLU A 1 54 ? -5.821 -0.189 -4.878 1.00 0.00 54 GLU A C 10
ATOM 11617 O O . GLU A 1 54 ? -6.689 0.416 -5.510 1.00 0.00 54 GLU A O 10
ATOM 11629 N N . VAL A 1 55 ? -6.082 -0.911 -3.796 1.00 0.00 55 VAL A N 10
ATOM 11630 C CA . VAL A 1 55 ? -7.437 -1.043 -3.281 1.00 0.00 55 VAL A CA 10
ATOM 11631 C C . VAL A 1 55 ? -7.931 0.279 -2.683 1.00 0.00 55 VAL A C 10
ATOM 11632 O O . VAL A 1 55 ? -9.087 0.652 -2.861 1.00 0.00 55 VAL A O 10
ATOM 11645 N N . LEU A 1 56 ? -7.040 0.998 -2.011 1.00 0.00 56 LEU A N 10
ATOM 11646 C CA . LEU A 1 56 ? -7.413 2.210 -1.282 1.00 0.00 56 LEU A CA 10
ATOM 11647 C C . LEU A 1 56 ? -7.748 3.367 -2.226 1.00 0.00 56 LEU A C 10
ATOM 11648 O O . LEU A 1 56 ? -8.582 4.213 -1.899 1.00 0.00 56 LEU A O 10
ATOM 11664 N N . SER A 1 57 ? -7.138 3.388 -3.399 1.00 0.00 57 SER A N 10
ATOM 11665 C CA . SER A 1 57 ? -7.303 4.511 -4.316 1.00 0.00 57 SER A CA 10
ATOM 11666 C C . SER A 1 57 ? -8.629 4.429 -5.069 1.00 0.00 57 SER A C 10
ATOM 11667 O O . SER A 1 57 ? -9.113 5.432 -5.604 1.00 0.00 57 SER A O 10
ATOM 11675 N N . ASP A 1 58 ? -9.218 3.243 -5.110 1.00 0.00 58 ASP A N 10
ATOM 11676 C CA . ASP A 1 58 ? -10.446 3.045 -5.867 1.00 0.00 58 ASP A CA 10
ATOM 11677 C C . ASP A 1 58 ? -11.620 2.746 -4.951 1.00 0.00 58 ASP A C 10
ATOM 11678 O O . ASP A 1 58 ? -11.533 1.911 -4.054 1.00 0.00 58 ASP A O 10
ATOM 11687 N N . LYS A 1 59 ? -12.725 3.432 -5.210 1.00 0.00 59 LYS A N 10
ATOM 11688 C CA . LYS A 1 59 ? -13.928 3.303 -4.400 1.00 0.00 59 LYS A CA 10
ATOM 11689 C C . LYS A 1 59 ? -14.509 1.900 -4.512 1.00 0.00 59 LYS A C 10
ATOM 11690 O O . LYS A 1 59 ? -15.062 1.373 -3.549 1.00 0.00 59 LYS A O 10
ATOM 11709 N N . HIS A 1 60 ? -14.382 1.303 -5.694 1.00 0.00 60 HIS A N 10
ATOM 11710 C CA . HIS A 1 60 ? -14.945 -0.024 -5.942 1.00 0.00 60 HIS A CA 10
ATOM 11711 C C . HIS A 1 60 ? -14.186 -1.070 -5.147 1.00 0.00 60 HIS A C 10
ATOM 11712 O O . HIS A 1 60 ? -14.778 -1.935 -4.506 1.00 0.00 60 HIS A O 10
ATOM 11727 N N . LYS A 1 61 ? -12.868 -0.961 -5.169 1.00 0.00 61 LYS A N 10
ATOM 11728 C CA . LYS A 1 61 ? -12.015 -1.932 -4.515 1.00 0.00 61 LYS A CA 10
ATOM 11729 C C . LYS A 1 61 ? -12.208 -1.919 -3.003 1.00 0.00 61 LYS A C 10
ATOM 11730 O O . LYS A 1 61 ? -12.204 -2.972 -2.370 1.00 0.00 61 LYS A O 10
ATOM 11749 N N . ARG A 1 62 ? -12.399 -0.733 -2.431 1.00 0.00 62 ARG A N 10
ATOM 11750 C CA . ARG A 1 62 ? -12.534 -0.603 -0.981 1.00 0.00 62 ARG A CA 10
ATOM 11751 C C . ARG A 1 62 ? -13.805 -1.276 -0.476 1.00 0.00 62 ARG A C 10
ATOM 11752 O O . ARG A 1 62 ? -13.772 -2.010 0.514 1.00 0.00 62 ARG A O 10
ATOM 11773 N N . GLU A 1 63 ? -14.920 -1.041 -1.156 1.00 0.00 63 GLU A N 10
ATOM 11774 C CA . GLU A 1 63 ? -16.183 -1.639 -0.745 1.00 0.00 63 GLU A CA 10
ATOM 11775 C C . GLU A 1 63 ? -16.196 -3.138 -1.036 1.00 0.00 63 GLU A C 10
ATOM 11776 O O . GLU A 1 63 ? -16.799 -3.919 -0.295 1.00 0.00 63 GLU A O 10
ATOM 11788 N N . ILE A 1 64 ? -15.520 -3.540 -2.107 1.00 0.00 64 ILE A N 10
ATOM 11789 C CA . ILE A 1 64 ? -15.363 -4.955 -2.414 1.00 0.00 64 ILE A CA 10
ATOM 11790 C C . ILE A 1 64 ? -14.496 -5.623 -1.351 1.00 0.00 64 ILE A C 10
ATOM 11791 O O . ILE A 1 64 ? -14.739 -6.765 -0.967 1.00 0.00 64 ILE A O 10
ATOM 11807 N N . TYR A 1 65 ? -13.503 -4.892 -0.860 1.00 0.00 65 TYR A N 10
ATOM 11808 C CA . TYR A 1 65 ? -12.653 -5.377 0.220 1.00 0.00 65 TYR A CA 10
ATOM 11809 C C . TYR A 1 65 ? -13.474 -5.597 1.486 1.00 0.00 65 TYR A C 10
ATOM 11810 O O . TYR A 1 65 ? -13.231 -6.538 2.238 1.00 0.00 65 TYR A O 10
ATOM 11828 N N . ASP A 1 66 ? -14.454 -4.735 1.715 1.00 0.00 66 ASP A N 10
ATOM 11829 C CA . ASP A 1 66 ? -15.302 -4.859 2.895 1.00 0.00 66 ASP A CA 10
ATOM 11830 C C . ASP A 1 66 ? -16.153 -6.124 2.844 1.00 0.00 66 ASP A C 10
ATOM 11831 O O . ASP A 1 66 ? -16.236 -6.858 3.828 1.00 0.00 66 ASP A O 10
ATOM 11840 N N . ARG A 1 67 ? -16.769 -6.391 1.697 1.00 0.00 67 ARG A N 10
ATOM 11841 C CA . ARG A 1 67 ? -17.647 -7.549 1.564 1.00 0.00 67 ARG A CA 10
ATOM 11842 C C . ARG A 1 67 ? -16.886 -8.841 1.247 1.00 0.00 67 ARG A C 10
ATOM 11843 O O . ARG A 1 67 ? -17.109 -9.865 1.882 1.00 0.00 67 ARG A O 10
ATOM 11864 N N . TYR A 1 68 ? -15.974 -8.788 0.285 1.00 0.00 68 TYR A N 10
ATOM 11865 C CA . TYR A 1 68 ? -15.309 -9.995 -0.199 1.00 0.00 68 TYR A CA 10
ATOM 11866 C C . TYR A 1 68 ? -13.977 -10.219 0.518 1.00 0.00 68 TYR A C 10
ATOM 11867 O O . TYR A 1 68 ? -13.362 -11.274 0.391 1.00 0.00 68 TYR A O 10
ATOM 11885 N N . GLY A 1 69 ? -13.544 -9.232 1.284 1.00 0.00 69 GLY A N 10
ATOM 11886 C CA . GLY A 1 69 ? -12.302 -9.358 2.024 1.00 0.00 69 GLY A CA 10
ATOM 11887 C C . GLY A 1 69 ? -12.476 -10.165 3.285 1.00 0.00 69 GLY A C 10
ATOM 11888 O O . GLY A 1 69 ? -11.762 -11.137 3.526 1.00 0.00 69 GLY A O 10
ATOM 11892 N N . ARG A 1 70 ? -13.443 -9.754 4.082 1.00 0.00 70 ARG A N 10
ATOM 11893 C CA . ARG A 1 70 ? -13.718 -10.385 5.371 1.00 0.00 70 ARG A CA 10
ATOM 11894 C C . ARG A 1 70 ? -14.103 -11.857 5.223 1.00 0.00 70 ARG A C 10
ATOM 11895 O O . ARG A 1 70 ? -13.902 -12.651 6.144 1.00 0.00 70 ARG A O 10
ATOM 11916 N N . GLU A 1 71 ? -14.665 -12.211 4.076 1.00 0.00 71 GLU A N 10
ATOM 11917 C CA . GLU A 1 71 ? -15.094 -13.580 3.826 1.00 0.00 71 GLU A CA 10
ATOM 11918 C C . GLU A 1 71 ? -13.903 -14.455 3.444 1.00 0.00 71 GLU A C 10
ATOM 11919 O O . GLU A 1 71 ? -13.408 -15.205 4.313 1.00 0.00 71 GLU A O 10
ATOM 11931 N N . MET A 1 1 ? -11.147 3.244 12.497 1.00 0.00 1 MET A N 11
ATOM 11932 C CA . MET A 1 1 ? -10.818 1.822 12.240 1.00 0.00 1 MET A CA 11
ATOM 11933 C C . MET A 1 1 ? -10.319 1.647 10.813 1.00 0.00 1 MET A C 11
ATOM 11934 O O . MET A 1 1 ? -11.002 1.066 9.967 1.00 0.00 1 MET A O 11
ATOM 11950 N N . ALA A 1 2 ? -9.128 2.170 10.546 1.00 0.00 2 ALA A N 11
ATOM 11951 C CA . ALA A 1 2 ? -8.526 2.084 9.225 1.00 0.00 2 ALA A CA 11
ATOM 11952 C C . ALA A 1 2 ? -7.017 2.240 9.319 1.00 0.00 2 ALA A C 11
ATOM 11953 O O . ALA A 1 2 ? -6.509 3.350 9.466 1.00 0.00 2 ALA A O 11
ATOM 11960 N N . SER A 1 3 ? -6.303 1.134 9.212 1.00 0.00 3 SER A N 11
ATOM 11961 C CA . SER A 1 3 ? -4.850 1.144 9.306 1.00 0.00 3 SER A CA 11
ATOM 11962 C C . SER A 1 3 ? -4.219 1.550 7.974 1.00 0.00 3 SER A C 11
ATOM 11963 O O . SER A 1 3 ? -3.120 1.123 7.638 1.00 0.00 3 SER A O 11
ATOM 11971 N N . TYR A 1 4 ? -4.925 2.397 7.233 1.00 0.00 4 TYR A N 11
ATOM 11972 C CA . TYR A 1 4 ? -4.478 2.871 5.926 1.00 0.00 4 TYR A CA 11
ATOM 11973 C C . TYR A 1 4 ? -3.186 3.683 6.074 1.00 0.00 4 TYR A C 11
ATOM 11974 O O . TYR A 1 4 ? -2.273 3.581 5.252 1.00 0.00 4 TYR A O 11
ATOM 11992 N N . TYR A 1 5 ? -3.092 4.455 7.150 1.00 0.00 5 TYR A N 11
ATOM 11993 C CA . TYR A 1 5 ? -1.873 5.200 7.441 1.00 0.00 5 TYR A CA 11
ATOM 11994 C C . TYR A 1 5 ? -0.728 4.247 7.792 1.00 0.00 5 TYR A C 11
ATOM 11995 O O . TYR A 1 5 ? 0.438 4.527 7.509 1.00 0.00 5 TYR A O 11
ATOM 12013 N N . GLU A 1 6 ? -1.070 3.119 8.407 1.00 0.00 6 GLU A N 11
ATOM 12014 C CA . GLU A 1 6 ? -0.082 2.106 8.760 1.00 0.00 6 GLU A CA 11
ATOM 12015 C C . GLU A 1 6 ? 0.405 1.352 7.529 1.00 0.00 6 GLU A C 11
ATOM 12016 O O . GLU A 1 6 ? 1.603 1.121 7.360 1.00 0.00 6 GLU A O 11
ATOM 12028 N N . ILE A 1 7 ? -0.534 0.976 6.669 1.00 0.00 7 ILE A N 11
ATOM 12029 C CA . ILE A 1 7 ? -0.219 0.159 5.507 1.00 0.00 7 ILE A CA 11
ATOM 12030 C C . ILE A 1 7 ? 0.575 0.949 4.473 1.00 0.00 7 ILE A C 11
ATOM 12031 O O . ILE A 1 7 ? 1.498 0.424 3.848 1.00 0.00 7 ILE A O 11
ATOM 12047 N N . LEU A 1 8 ? 0.214 2.211 4.296 1.00 0.00 8 LEU A N 11
ATOM 12048 C CA . LEU A 1 8 ? 0.860 3.046 3.304 1.00 0.00 8 LEU A CA 11
ATOM 12049 C C . LEU A 1 8 ? 1.873 3.977 3.948 1.00 0.00 8 LEU A C 11
ATOM 12050 O O . LEU A 1 8 ? 3.067 3.676 3.983 1.00 0.00 8 LEU A O 11
ATOM 12066 N N . ASP A 1 9 ? 1.373 5.091 4.478 1.00 0.00 9 ASP A N 11
ATOM 12067 C CA . ASP A 1 9 ? 2.215 6.140 5.057 1.00 0.00 9 ASP A CA 11
ATOM 12068 C C . ASP A 1 9 ? 1.362 7.339 5.443 1.00 0.00 9 ASP A C 11
ATOM 12069 O O . ASP A 1 9 ? 1.665 8.054 6.396 1.00 0.00 9 ASP A O 11
ATOM 12078 N N . VAL A 1 10 ? 0.274 7.531 4.712 1.00 0.00 10 VAL A N 11
ATOM 12079 C CA . VAL A 1 10 ? -0.587 8.692 4.898 1.00 0.00 10 VAL A CA 11
ATOM 12080 C C . VAL A 1 10 ? -2.003 8.270 5.286 1.00 0.00 10 VAL A C 11
ATOM 12081 O O . VAL A 1 10 ? -2.429 7.153 4.991 1.00 0.00 10 VAL A O 11
ATOM 12094 N N . PRO A 1 11 ? -2.742 9.164 5.964 1.00 0.00 11 PRO A N 11
ATOM 12095 C CA . PRO A 1 11 ? -4.116 8.897 6.403 1.00 0.00 11 PRO A CA 11
ATOM 12096 C C . PRO A 1 11 ? -5.131 9.010 5.264 1.00 0.00 11 PRO A C 11
ATOM 12097 O O . PRO A 1 11 ? -4.773 9.290 4.119 1.00 0.00 11 PRO A O 11
ATOM 12108 N N . ARG A 1 12 ? -6.404 8.828 5.603 1.00 0.00 12 ARG A N 11
ATOM 12109 C CA . ARG A 1 12 ? -7.482 8.793 4.616 1.00 0.00 12 ARG A CA 11
ATOM 12110 C C . ARG A 1 12 ? -7.858 10.201 4.174 1.00 0.00 12 ARG A C 11
ATOM 12111 O O . ARG A 1 12 ? -8.631 10.385 3.234 1.00 0.00 12 ARG A O 11
ATOM 12132 N N . SER A 1 13 ? -7.310 11.185 4.874 1.00 0.00 13 SER A N 11
ATOM 12133 C CA . SER A 1 13 ? -7.531 12.587 4.544 1.00 0.00 13 SER A CA 11
ATOM 12134 C C . SER A 1 13 ? -6.739 12.977 3.296 1.00 0.00 13 SER A C 11
ATOM 12135 O O . SER A 1 13 ? -6.906 14.071 2.752 1.00 0.00 13 SER A O 11
ATOM 12143 N N . ALA A 1 14 ? -5.875 12.077 2.854 1.00 0.00 14 ALA A N 11
ATOM 12144 C CA . ALA A 1 14 ? -5.071 12.295 1.677 1.00 0.00 14 ALA A CA 11
ATOM 12145 C C . ALA A 1 14 ? -5.845 11.916 0.420 1.00 0.00 14 ALA A C 11
ATOM 12146 O O . ALA A 1 14 ? -6.643 10.976 0.427 1.00 0.00 14 ALA A O 11
ATOM 12153 N N . SER A 1 15 ? -5.624 12.668 -0.648 1.00 0.00 15 SER A N 11
ATOM 12154 C CA . SER A 1 15 ? -6.269 12.401 -1.923 1.00 0.00 15 SER A CA 11
ATOM 12155 C C . SER A 1 15 ? -5.545 11.287 -2.672 1.00 0.00 15 SER A C 11
ATOM 12156 O O . SER A 1 15 ? -4.436 10.906 -2.295 1.00 0.00 15 SER A O 11
ATOM 12164 N N . ALA A 1 16 ? -6.166 10.773 -3.722 1.00 0.00 16 ALA A N 11
ATOM 12165 C CA . ALA A 1 16 ? -5.594 9.667 -4.490 1.00 0.00 16 ALA A CA 11
ATOM 12166 C C . ALA A 1 16 ? -4.165 9.972 -4.941 1.00 0.00 16 ALA A C 11
ATOM 12167 O O . ALA A 1 16 ? -3.275 9.123 -4.834 1.00 0.00 16 ALA A O 11
ATOM 12174 N N . ASP A 1 17 ? -3.946 11.197 -5.413 1.00 0.00 17 ASP A N 11
ATOM 12175 C CA . ASP A 1 17 ? -2.620 11.634 -5.851 1.00 0.00 17 ASP A CA 11
ATOM 12176 C C . ASP A 1 17 ? -1.620 11.588 -4.705 1.00 0.00 17 ASP A C 11
ATOM 12177 O O . ASP A 1 17 ? -0.443 11.276 -4.904 1.00 0.00 17 ASP A O 11
ATOM 12186 N N . ASP A 1 18 ? -2.091 11.908 -3.506 1.00 0.00 18 ASP A N 11
ATOM 12187 C CA . ASP A 1 18 ? -1.239 11.920 -2.322 1.00 0.00 18 ASP A CA 11
ATOM 12188 C C . ASP A 1 18 ? -0.850 10.496 -1.935 1.00 0.00 18 ASP A C 11
ATOM 12189 O O . ASP A 1 18 ? 0.307 10.220 -1.626 1.00 0.00 18 ASP A O 11
ATOM 12198 N N . ILE A 1 19 ? -1.822 9.586 -1.968 1.00 0.00 19 ILE A N 11
ATOM 12199 C CA . ILE A 1 19 ? -1.556 8.175 -1.720 1.00 0.00 19 ILE A CA 11
ATOM 12200 C C . ILE A 1 19 ? -0.583 7.618 -2.756 1.00 0.00 19 ILE A C 11
ATOM 12201 O O . ILE A 1 19 ? 0.328 6.857 -2.419 1.00 0.00 19 ILE A O 11
ATOM 12217 N N . LYS A 1 20 ? -0.776 8.003 -4.014 1.00 0.00 20 LYS A N 11
ATOM 12218 C CA . LYS A 1 20 ? 0.167 7.651 -5.072 1.00 0.00 20 LYS A CA 11
ATOM 12219 C C . LYS A 1 20 ? 1.578 8.114 -4.723 1.00 0.00 20 LYS A C 11
ATOM 12220 O O . LYS A 1 20 ? 2.546 7.362 -4.855 1.00 0.00 20 LYS A O 11
ATOM 12239 N N . LYS A 1 21 ? 1.686 9.347 -4.259 1.00 0.00 21 LYS A N 11
ATOM 12240 C CA . LYS A 1 21 ? 2.967 9.905 -3.866 1.00 0.00 21 LYS A CA 11
ATOM 12241 C C . LYS A 1 21 ? 3.544 9.136 -2.676 1.00 0.00 21 LYS A C 11
ATOM 12242 O O . LYS A 1 21 ? 4.758 8.943 -2.573 1.00 0.00 21 LYS A O 11
ATOM 12261 N N . ALA A 1 22 ? 2.661 8.687 -1.793 1.00 0.00 22 ALA A N 11
ATOM 12262 C CA . ALA A 1 22 ? 3.059 7.966 -0.592 1.00 0.00 22 ALA A CA 11
ATOM 12263 C C . ALA A 1 22 ? 3.684 6.609 -0.918 1.00 0.00 22 ALA A C 11
ATOM 12264 O O . ALA A 1 22 ? 4.705 6.240 -0.337 1.00 0.00 22 ALA A O 11
ATOM 12271 N N . TYR A 1 23 ? 3.092 5.856 -1.843 1.00 0.00 23 TYR A N 11
ATOM 12272 C CA . TYR A 1 23 ? 3.674 4.571 -2.201 1.00 0.00 23 TYR A CA 11
ATOM 12273 C C . TYR A 1 23 ? 5.016 4.781 -2.883 1.00 0.00 23 TYR A C 11
ATOM 12274 O O . TYR A 1 23 ? 5.945 4.004 -2.674 1.00 0.00 23 TYR A O 11
ATOM 12292 N N . ARG A 1 24 ? 5.114 5.832 -3.696 1.00 0.00 24 ARG A N 11
ATOM 12293 C CA . ARG A 1 24 ? 6.367 6.152 -4.367 1.00 0.00 24 ARG A CA 11
ATOM 12294 C C . ARG A 1 24 ? 7.496 6.351 -3.360 1.00 0.00 24 ARG A C 11
ATOM 12295 O O . ARG A 1 24 ? 8.579 5.806 -3.534 1.00 0.00 24 ARG A O 11
ATOM 12316 N N . ARG A 1 25 ? 7.232 7.087 -2.283 1.00 0.00 25 ARG A N 11
ATOM 12317 C CA . ARG A 1 25 ? 8.272 7.367 -1.296 1.00 0.00 25 ARG A CA 11
ATOM 12318 C C . ARG A 1 25 ? 8.678 6.083 -0.569 1.00 0.00 25 ARG A C 11
ATOM 12319 O O . ARG A 1 25 ? 9.848 5.889 -0.221 1.00 0.00 25 ARG A O 11
ATOM 12340 N N . LYS A 1 26 ? 7.711 5.195 -0.358 1.00 0.00 26 LYS A N 11
ATOM 12341 C CA . LYS A 1 26 ? 7.994 3.897 0.232 1.00 0.00 26 LYS A CA 11
ATOM 12342 C C . LYS A 1 26 ? 8.827 3.054 -0.729 1.00 0.00 26 LYS A C 11
ATOM 12343 O O . LYS A 1 26 ? 9.734 2.342 -0.309 1.00 0.00 26 LYS A O 11
ATOM 12362 N N . ALA A 1 27 ? 8.518 3.159 -2.017 1.00 0.00 27 ALA A N 11
ATOM 12363 C CA . ALA A 1 27 ? 9.273 2.464 -3.056 1.00 0.00 27 ALA A CA 11
ATOM 12364 C C . ALA A 1 27 ? 10.757 2.806 -2.985 1.00 0.00 27 ALA A C 11
ATOM 12365 O O . ALA A 1 27 ? 11.614 1.940 -3.158 1.00 0.00 27 ALA A O 11
ATOM 12372 N N . LEU A 1 28 ? 11.054 4.077 -2.733 1.00 0.00 28 LEU A N 11
ATOM 12373 C CA . LEU A 1 28 ? 12.436 4.514 -2.543 1.00 0.00 28 LEU A CA 11
ATOM 12374 C C . LEU A 1 28 ? 13.030 3.917 -1.269 1.00 0.00 28 LEU A C 11
ATOM 12375 O O . LEU A 1 28 ? 14.218 3.594 -1.225 1.00 0.00 28 LEU A O 11
ATOM 12391 N N . GLN A 1 29 ? 12.206 3.782 -0.234 1.00 0.00 29 GLN A N 11
ATOM 12392 C CA . GLN A 1 29 ? 12.663 3.257 1.053 1.00 0.00 29 GLN A CA 11
ATOM 12393 C C . GLN A 1 29 ? 13.172 1.811 0.946 1.00 0.00 29 GLN A C 11
ATOM 12394 O O . GLN A 1 29 ? 14.124 1.437 1.634 1.00 0.00 29 GLN A O 11
ATOM 12408 N N . TRP A 1 30 ? 12.562 1.000 0.081 1.00 0.00 30 TRP A N 11
ATOM 12409 C CA . TRP A 1 30 ? 13.020 -0.381 -0.099 1.00 0.00 30 TRP A CA 11
ATOM 12410 C C . TRP A 1 30 ? 13.779 -0.531 -1.411 1.00 0.00 30 TRP A C 11
ATOM 12411 O O . TRP A 1 30 ? 14.081 -1.640 -1.850 1.00 0.00 30 TRP A O 11
ATOM 12432 N N . HIS A 1 31 ? 14.109 0.600 -2.008 1.00 0.00 31 HIS A N 11
ATOM 12433 C CA . HIS A 1 31 ? 14.873 0.628 -3.245 1.00 0.00 31 HIS A CA 11
ATOM 12434 C C . HIS A 1 31 ? 16.320 0.235 -2.937 1.00 0.00 31 HIS A C 11
ATOM 12435 O O . HIS A 1 31 ? 16.853 0.608 -1.897 1.00 0.00 31 HIS A O 11
ATOM 12450 N N . PRO A 1 32 ? 16.966 -0.529 -3.845 1.00 0.00 32 PRO A N 11
ATOM 12451 C CA . PRO A 1 32 ? 18.267 -1.193 -3.597 1.00 0.00 32 PRO A CA 11
ATOM 12452 C C . PRO A 1 32 ? 19.379 -0.258 -3.129 1.00 0.00 32 PRO A C 11
ATOM 12453 O O . PRO A 1 32 ? 20.317 -0.689 -2.457 1.00 0.00 32 PRO A O 11
ATOM 12464 N N . ASP A 1 33 ? 19.306 1.003 -3.514 1.00 0.00 33 ASP A N 11
ATOM 12465 C CA . ASP A 1 33 ? 20.302 1.973 -3.079 1.00 0.00 33 ASP A CA 11
ATOM 12466 C C . ASP A 1 33 ? 20.146 2.285 -1.588 1.00 0.00 33 ASP A C 11
ATOM 12467 O O . ASP A 1 33 ? 21.123 2.591 -0.903 1.00 0.00 33 ASP A O 11
ATOM 12476 N N . LYS A 1 34 ? 18.919 2.191 -1.092 1.00 0.00 34 LYS A N 11
ATOM 12477 C CA . LYS A 1 34 ? 18.640 2.369 0.333 1.00 0.00 34 LYS A CA 11
ATOM 12478 C C . LYS A 1 34 ? 18.688 1.032 1.068 1.00 0.00 34 LYS A C 11
ATOM 12479 O O . LYS A 1 34 ? 19.296 0.920 2.134 1.00 0.00 34 LYS A O 11
ATOM 12498 N N . ASN A 1 35 ? 18.047 0.023 0.492 1.00 0.00 35 ASN A N 11
ATOM 12499 C CA . ASN A 1 35 ? 17.997 -1.303 1.097 1.00 0.00 35 ASN A CA 11
ATOM 12500 C C . ASN A 1 35 ? 18.973 -2.217 0.358 1.00 0.00 35 ASN A C 11
ATOM 12501 O O . ASN A 1 35 ? 18.920 -2.327 -0.862 1.00 0.00 35 ASN A O 11
ATOM 12512 N N . PRO A 1 36 ? 19.855 -2.919 1.094 1.00 0.00 36 PRO A N 11
ATOM 12513 C CA . PRO A 1 36 ? 20.993 -3.610 0.505 1.00 0.00 36 PRO A CA 11
ATOM 12514 C C . PRO A 1 36 ? 20.734 -5.067 0.107 1.00 0.00 36 PRO A C 11
ATOM 12515 O O . PRO A 1 36 ? 20.136 -5.337 -0.931 1.00 0.00 36 PRO A O 11
ATOM 12526 N N . ASP A 1 37 ? 21.185 -6.000 0.940 1.00 0.00 37 ASP A N 11
ATOM 12527 C CA . ASP A 1 37 ? 21.221 -7.412 0.561 1.00 0.00 37 ASP A CA 11
ATOM 12528 C C . ASP A 1 37 ? 19.896 -8.110 0.847 1.00 0.00 37 ASP A C 11
ATOM 12529 O O . ASP A 1 37 ? 19.676 -9.243 0.422 1.00 0.00 37 ASP A O 11
ATOM 12538 N N . ASN A 1 38 ? 18.999 -7.426 1.532 1.00 0.00 38 ASN A N 11
ATOM 12539 C CA . ASN A 1 38 ? 17.718 -8.021 1.866 1.00 0.00 38 ASN A CA 11
ATOM 12540 C C . ASN A 1 38 ? 16.682 -7.632 0.825 1.00 0.00 38 ASN A C 11
ATOM 12541 O O . ASN A 1 38 ? 16.121 -6.541 0.870 1.00 0.00 38 ASN A O 11
ATOM 12552 N N . LYS A 1 39 ? 16.420 -8.537 -0.101 1.00 0.00 39 LYS A N 11
ATOM 12553 C CA . LYS A 1 39 ? 15.431 -8.297 -1.139 1.00 0.00 39 LYS A CA 11
ATOM 12554 C C . LYS A 1 39 ? 14.087 -8.859 -0.714 1.00 0.00 39 LYS A C 11
ATOM 12555 O O . LYS A 1 39 ? 13.046 -8.477 -1.250 1.00 0.00 39 LYS A O 11
ATOM 12574 N N . GLU A 1 40 ? 14.128 -9.758 0.270 1.00 0.00 40 GLU A N 11
ATOM 12575 C CA . GLU A 1 40 ? 12.928 -10.395 0.797 1.00 0.00 40 GLU A CA 11
ATOM 12576 C C . GLU A 1 40 ? 11.925 -9.335 1.247 1.00 0.00 40 GLU A C 11
ATOM 12577 O O . GLU A 1 40 ? 10.745 -9.390 0.899 1.00 0.00 40 GLU A O 11
ATOM 12589 N N . PHE A 1 41 ? 12.419 -8.339 1.977 1.00 0.00 41 PHE A N 11
ATOM 12590 C CA . PHE A 1 41 ? 11.581 -7.236 2.430 1.00 0.00 41 PHE A CA 11
ATOM 12591 C C . PHE A 1 41 ? 11.204 -6.311 1.289 1.00 0.00 41 PHE A C 11
ATOM 12592 O O . PHE A 1 41 ? 10.064 -5.863 1.204 1.00 0.00 41 PHE A O 11
ATOM 12609 N N . ALA A 1 42 ? 12.154 -6.033 0.403 1.00 0.00 42 ALA A N 11
ATOM 12610 C CA . ALA A 1 42 ? 11.924 -5.063 -0.661 1.00 0.00 42 ALA A CA 11
ATOM 12611 C C . ALA A 1 42 ? 10.795 -5.516 -1.589 1.00 0.00 42 ALA A C 11
ATOM 12612 O O . ALA A 1 42 ? 9.901 -4.734 -1.914 1.00 0.00 42 ALA A O 11
ATOM 12619 N N . GLU A 1 43 ? 10.816 -6.782 -1.998 1.00 0.00 43 GLU A N 11
ATOM 12620 C CA . GLU A 1 43 ? 9.752 -7.312 -2.842 1.00 0.00 43 GLU A CA 11
ATOM 12621 C C . GLU A 1 43 ? 8.460 -7.480 -2.051 1.00 0.00 43 GLU A C 11
ATOM 12622 O O . GLU A 1 43 ? 7.369 -7.250 -2.573 1.00 0.00 43 GLU A O 11
ATOM 12634 N N . LYS A 1 44 ? 8.586 -7.887 -0.791 1.00 0.00 44 LYS A N 11
ATOM 12635 C CA . LYS A 1 44 ? 7.422 -8.125 0.047 1.00 0.00 44 LYS A CA 11
ATOM 12636 C C . LYS A 1 44 ? 6.676 -6.823 0.314 1.00 0.00 44 LYS A C 11
ATOM 12637 O O . LYS A 1 44 ? 5.450 -6.787 0.284 1.00 0.00 44 LYS A O 11
ATOM 12656 N N . LYS A 1 45 ? 7.421 -5.749 0.547 1.00 0.00 45 LYS A N 11
ATOM 12657 C CA . LYS A 1 45 ? 6.815 -4.445 0.774 1.00 0.00 45 LYS A CA 11
ATOM 12658 C C . LYS A 1 45 ? 6.188 -3.928 -0.505 1.00 0.00 45 LYS A C 11
ATOM 12659 O O . LYS A 1 45 ? 5.148 -3.275 -0.472 1.00 0.00 45 LYS A O 11
ATOM 12678 N N . PHE A 1 46 ? 6.826 -4.231 -1.630 1.00 0.00 46 PHE A N 11
ATOM 12679 C CA . PHE A 1 46 ? 6.258 -3.927 -2.936 1.00 0.00 46 PHE A CA 11
ATOM 12680 C C . PHE A 1 46 ? 4.911 -4.630 -3.095 1.00 0.00 46 PHE A C 11
ATOM 12681 O O . PHE A 1 46 ? 3.943 -4.047 -3.584 1.00 0.00 46 PHE A O 11
ATOM 12698 N N . LYS A 1 47 ? 4.858 -5.882 -2.664 1.00 0.00 47 LYS A N 11
ATOM 12699 C CA . LYS A 1 47 ? 3.630 -6.659 -2.711 1.00 0.00 47 LYS A CA 11
ATOM 12700 C C . LYS A 1 47 ? 2.587 -6.082 -1.755 1.00 0.00 47 LYS A C 11
ATOM 12701 O O . LYS A 1 47 ? 1.412 -5.947 -2.113 1.00 0.00 47 LYS A O 11
ATOM 12720 N N . GLU A 1 48 ? 3.032 -5.713 -0.556 1.00 0.00 48 GLU A N 11
ATOM 12721 C CA . GLU A 1 48 ? 2.142 -5.177 0.466 1.00 0.00 48 GLU A CA 11
ATOM 12722 C C . GLU A 1 48 ? 1.515 -3.864 0.018 1.00 0.00 48 GLU A C 11
ATOM 12723 O O . GLU A 1 48 ? 0.316 -3.654 0.185 1.00 0.00 48 GLU A O 11
ATOM 12735 N N . VAL A 1 49 ? 2.321 -2.981 -0.557 1.00 0.00 49 VAL A N 11
ATOM 12736 C CA . VAL A 1 49 ? 1.825 -1.684 -0.980 1.00 0.00 49 VAL A CA 11
ATOM 12737 C C . VAL A 1 49 ? 0.943 -1.805 -2.217 1.00 0.00 49 VAL A C 11
ATOM 12738 O O . VAL A 1 49 ? -0.066 -1.116 -2.325 1.00 0.00 49 VAL A O 11
ATOM 12751 N N . ALA A 1 50 ? 1.305 -2.693 -3.136 1.00 0.00 50 ALA A N 11
ATOM 12752 C CA . ALA A 1 50 ? 0.560 -2.821 -4.380 1.00 0.00 50 ALA A CA 11
ATOM 12753 C C . ALA A 1 50 ? -0.885 -3.228 -4.116 1.00 0.00 50 ALA A C 11
ATOM 12754 O O . ALA A 1 50 ? -1.814 -2.616 -4.643 1.00 0.00 50 ALA A O 11
ATOM 12761 N N . GLU A 1 51 ? -1.072 -4.216 -3.250 1.00 0.00 51 GLU A N 11
ATOM 12762 C CA . GLU A 1 51 ? -2.411 -4.695 -2.932 1.00 0.00 51 GLU A CA 11
ATOM 12763 C C . GLU A 1 51 ? -3.164 -3.679 -2.078 1.00 0.00 51 GLU A C 11
ATOM 12764 O O . GLU A 1 51 ? -4.331 -3.383 -2.327 1.00 0.00 51 GLU A O 11
ATOM 12776 N N . ALA A 1 52 ? -2.468 -3.123 -1.094 1.00 0.00 52 ALA A N 11
ATOM 12777 C CA . ALA A 1 52 ? -3.086 -2.247 -0.115 1.00 0.00 52 ALA A CA 11
ATOM 12778 C C . ALA A 1 52 ? -3.441 -0.892 -0.711 1.00 0.00 52 ALA A C 11
ATOM 12779 O O . ALA A 1 52 ? -4.489 -0.326 -0.405 1.00 0.00 52 ALA A O 11
ATOM 12786 N N . TYR A 1 53 ? -2.571 -0.375 -1.566 1.00 0.00 53 TYR A N 11
ATOM 12787 C CA . TYR A 1 53 ? -2.816 0.905 -2.208 1.00 0.00 53 TYR A CA 11
ATOM 12788 C C . TYR A 1 53 ? -3.936 0.773 -3.232 1.00 0.00 53 TYR A C 11
ATOM 12789 O O . TYR A 1 53 ? -4.824 1.618 -3.294 1.00 0.00 53 TYR A O 11
ATOM 12807 N N . GLU A 1 54 ? -3.908 -0.307 -3.999 1.00 0.00 54 GLU A N 11
ATOM 12808 C CA . GLU A 1 54 ? -4.890 -0.528 -5.055 1.00 0.00 54 GLU A CA 11
ATOM 12809 C C . GLU A 1 54 ? -6.304 -0.547 -4.475 1.00 0.00 54 GLU A C 11
ATOM 12810 O O . GLU A 1 54 ? -7.192 0.162 -4.957 1.00 0.00 54 GLU A O 11
ATOM 12822 N N . VAL A 1 55 ? -6.498 -1.331 -3.419 1.00 0.00 55 VAL A N 11
ATOM 12823 C CA . VAL A 1 55 ? -7.811 -1.461 -2.802 1.00 0.00 55 VAL A CA 11
ATOM 12824 C C . VAL A 1 55 ? -8.234 -0.175 -2.070 1.00 0.00 55 VAL A C 11
ATOM 12825 O O . VAL A 1 55 ? -9.368 0.279 -2.204 1.00 0.00 55 VAL A O 11
ATOM 12838 N N . LEU A 1 56 ? -7.322 0.408 -1.300 1.00 0.00 56 LEU A N 11
ATOM 12839 C CA . LEU A 1 56 ? -7.641 1.572 -0.479 1.00 0.00 56 LEU A CA 11
ATOM 12840 C C . LEU A 1 56 ? -7.775 2.861 -1.285 1.00 0.00 56 LEU A C 11
ATOM 12841 O O . LEU A 1 56 ? -8.534 3.752 -0.902 1.00 0.00 56 LEU A O 11
ATOM 12857 N N . SER A 1 57 ? -7.055 2.966 -2.394 1.00 0.00 57 SER A N 11
ATOM 12858 C CA . SER A 1 57 ? -7.078 4.190 -3.188 1.00 0.00 57 SER A CA 11
ATOM 12859 C C . SER A 1 57 ? -8.320 4.237 -4.068 1.00 0.00 57 SER A C 11
ATOM 12860 O O . SER A 1 57 ? -8.702 5.301 -4.559 1.00 0.00 57 SER A O 11
ATOM 12868 N N . ASP A 1 58 ? -8.945 3.086 -4.275 1.00 0.00 58 ASP A N 11
ATOM 12869 C CA . ASP A 1 58 ? -10.115 3.016 -5.136 1.00 0.00 58 ASP A CA 11
ATOM 12870 C C . ASP A 1 58 ? -11.355 2.704 -4.312 1.00 0.00 58 ASP A C 11
ATOM 12871 O O . ASP A 1 58 ? -11.389 1.736 -3.552 1.00 0.00 58 ASP A O 11
ATOM 12880 N N . LYS A 1 59 ? -12.375 3.531 -4.477 1.00 0.00 59 LYS A N 11
ATOM 12881 C CA . LYS A 1 59 ? -13.579 3.447 -3.657 1.00 0.00 59 LYS A CA 11
ATOM 12882 C C . LYS A 1 59 ? -14.351 2.188 -3.988 1.00 0.00 59 LYS A C 11
ATOM 12883 O O . LYS A 1 59 ? -15.054 1.631 -3.147 1.00 0.00 59 LYS A O 11
ATOM 12902 N N . HIS A 1 60 ? -14.209 1.751 -5.226 1.00 0.00 60 HIS A N 11
ATOM 12903 C CA . HIS A 1 60 ? -14.862 0.523 -5.681 1.00 0.00 60 HIS A CA 11
ATOM 12904 C C . HIS A 1 60 ? -14.226 -0.675 -4.991 1.00 0.00 60 HIS A C 11
ATOM 12905 O O . HIS A 1 60 ? -14.912 -1.580 -4.519 1.00 0.00 60 HIS A O 11
ATOM 12920 N N . LYS A 1 61 ? -12.903 -0.650 -4.916 1.00 0.00 61 LYS A N 11
ATOM 12921 C CA . LYS A 1 61 ? -12.146 -1.734 -4.306 1.00 0.00 61 LYS A CA 11
ATOM 12922 C C . LYS A 1 61 ? -12.359 -1.750 -2.798 1.00 0.00 61 LYS A C 11
ATOM 12923 O O . LYS A 1 61 ? -12.464 -2.816 -2.188 1.00 0.00 61 LYS A O 11
ATOM 12942 N N . ARG A 1 62 ? -12.432 -0.563 -2.203 1.00 0.00 62 ARG A N 11
ATOM 12943 C CA . ARG A 1 62 ? -12.730 -0.435 -0.782 1.00 0.00 62 ARG A CA 11
ATOM 12944 C C . ARG A 1 62 ? -14.066 -1.079 -0.446 1.00 0.00 62 ARG A C 11
ATOM 12945 O O . ARG A 1 62 ? -14.217 -1.698 0.610 1.00 0.00 62 ARG A O 11
ATOM 12966 N N . GLU A 1 63 ? -15.034 -0.929 -1.342 1.00 0.00 63 GLU A N 11
ATOM 12967 C CA . GLU A 1 63 ? -16.326 -1.570 -1.169 1.00 0.00 63 GLU A CA 11
ATOM 12968 C C . GLU A 1 63 ? -16.183 -3.081 -1.254 1.00 0.00 63 GLU A C 11
ATOM 12969 O O . GLU A 1 63 ? -16.735 -3.808 -0.432 1.00 0.00 63 GLU A O 11
ATOM 12981 N N . ILE A 1 64 ? -15.395 -3.547 -2.214 1.00 0.00 64 ILE A N 11
ATOM 12982 C CA . ILE A 1 64 ? -15.215 -4.977 -2.432 1.00 0.00 64 ILE A CA 11
ATOM 12983 C C . ILE A 1 64 ? -14.546 -5.628 -1.226 1.00 0.00 64 ILE A C 11
ATOM 12984 O O . ILE A 1 64 ? -14.981 -6.678 -0.759 1.00 0.00 64 ILE A O 11
ATOM 13000 N N . TYR A 1 65 ? -13.514 -4.981 -0.704 1.00 0.00 65 TYR A N 11
ATOM 13001 C CA . TYR A 1 65 ? -12.776 -5.522 0.425 1.00 0.00 65 TYR A CA 11
ATOM 13002 C C . TYR A 1 65 ? -13.643 -5.545 1.681 1.00 0.00 65 TYR A C 11
ATOM 13003 O O . TYR A 1 65 ? -13.563 -6.475 2.484 1.00 0.00 65 TYR A O 11
ATOM 13021 N N . ASP A 1 66 ? -14.468 -4.521 1.847 1.00 0.00 66 ASP A N 11
ATOM 13022 C CA . ASP A 1 66 ? -15.319 -4.416 3.028 1.00 0.00 66 ASP A CA 11
ATOM 13023 C C . ASP A 1 66 ? -16.471 -5.415 2.976 1.00 0.00 66 ASP A C 11
ATOM 13024 O O . ASP A 1 66 ? -16.737 -6.129 3.945 1.00 0.00 66 ASP A O 11
ATOM 13033 N N . ARG A 1 67 ? -17.127 -5.488 1.827 1.00 0.00 67 ARG A N 11
ATOM 13034 C CA . ARG A 1 67 ? -18.331 -6.300 1.692 1.00 0.00 67 ARG A CA 11
ATOM 13035 C C . ARG A 1 67 ? -17.994 -7.774 1.468 1.00 0.00 67 ARG A C 11
ATOM 13036 O O . ARG A 1 67 ? -18.583 -8.648 2.101 1.00 0.00 67 ARG A O 11
ATOM 13057 N N . TYR A 1 68 ? -17.025 -8.048 0.601 1.00 0.00 68 TYR A N 11
ATOM 13058 C CA . TYR A 1 68 ? -16.720 -9.418 0.210 1.00 0.00 68 TYR A CA 11
ATOM 13059 C C . TYR A 1 68 ? -15.588 -9.976 1.067 1.00 0.00 68 TYR A C 11
ATOM 13060 O O . TYR A 1 68 ? -15.313 -11.172 1.053 1.00 0.00 68 TYR A O 11
ATOM 13078 N N . GLY A 1 69 ? -14.953 -9.100 1.828 1.00 0.00 69 GLY A N 11
ATOM 13079 C CA . GLY A 1 69 ? -13.901 -9.523 2.729 1.00 0.00 69 GLY A CA 11
ATOM 13080 C C . GLY A 1 69 ? -14.446 -10.319 3.884 1.00 0.00 69 GLY A C 11
ATOM 13081 O O . GLY A 1 69 ? -13.944 -11.393 4.217 1.00 0.00 69 GLY A O 11
ATOM 13085 N N . ARG A 1 70 ? -15.468 -9.766 4.508 1.00 0.00 70 ARG A N 11
ATOM 13086 C CA . ARG A 1 70 ? -16.168 -10.426 5.605 1.00 0.00 70 ARG A CA 11
ATOM 13087 C C . ARG A 1 70 ? -16.885 -11.694 5.144 1.00 0.00 70 ARG A C 11
ATOM 13088 O O . ARG A 1 70 ? -17.143 -12.589 5.949 1.00 0.00 70 ARG A O 11
ATOM 13109 N N . GLU A 1 71 ? -17.232 -11.756 3.862 1.00 0.00 71 GLU A N 11
ATOM 13110 C CA . GLU A 1 71 ? -17.907 -12.926 3.306 1.00 0.00 71 GLU A CA 11
ATOM 13111 C C . GLU A 1 71 ? -16.953 -14.115 3.209 1.00 0.00 71 GLU A C 11
ATOM 13112 O O . GLU A 1 71 ? -16.330 -14.298 2.143 1.00 0.00 71 GLU A O 11
ATOM 13124 N N . MET A 1 1 ? -8.817 1.250 13.509 1.00 0.00 1 MET A N 12
ATOM 13125 C CA . MET A 1 1 ? -9.338 2.530 12.981 1.00 0.00 1 MET A CA 12
ATOM 13126 C C . MET A 1 1 ? -8.629 2.881 11.679 1.00 0.00 1 MET A C 12
ATOM 13127 O O . MET A 1 1 ? -7.565 3.509 11.692 1.00 0.00 1 MET A O 12
ATOM 13143 N N . ALA A 1 2 ? -9.229 2.453 10.564 1.00 0.00 2 ALA A N 12
ATOM 13144 C CA . ALA A 1 2 ? -8.675 2.639 9.221 1.00 0.00 2 ALA A CA 12
ATOM 13145 C C . ALA A 1 2 ? -7.432 1.777 9.000 1.00 0.00 2 ALA A C 12
ATOM 13146 O O . ALA A 1 2 ? -7.423 0.901 8.137 1.00 0.00 2 ALA A O 12
ATOM 13153 N N . SER A 1 3 ? -6.383 2.055 9.776 1.00 0.00 3 SER A N 12
ATOM 13154 C CA . SER A 1 3 ? -5.124 1.301 9.736 1.00 0.00 3 SER A CA 12
ATOM 13155 C C . SER A 1 3 ? -4.381 1.462 8.402 1.00 0.00 3 SER A C 12
ATOM 13156 O O . SER A 1 3 ? -3.260 0.975 8.250 1.00 0.00 3 SER A O 12
ATOM 13164 N N . TYR A 1 4 ? -4.989 2.169 7.452 1.00 0.00 4 TYR A N 12
ATOM 13165 C CA . TYR A 1 4 ? -4.407 2.333 6.124 1.00 0.00 4 TYR A CA 12
ATOM 13166 C C . TYR A 1 4 ? -3.148 3.194 6.178 1.00 0.00 4 TYR A C 12
ATOM 13167 O O . TYR A 1 4 ? -2.240 3.038 5.364 1.00 0.00 4 TYR A O 12
ATOM 13185 N N . TYR A 1 5 ? -3.093 4.097 7.145 1.00 0.00 5 TYR A N 12
ATOM 13186 C CA . TYR A 1 5 ? -1.929 4.954 7.314 1.00 0.00 5 TYR A CA 12
ATOM 13187 C C . TYR A 1 5 ? -0.696 4.128 7.674 1.00 0.00 5 TYR A C 12
ATOM 13188 O O . TYR A 1 5 ? 0.426 4.473 7.309 1.00 0.00 5 TYR A O 12
ATOM 13206 N N . GLU A 1 6 ? -0.913 3.037 8.398 1.00 0.00 6 GLU A N 12
ATOM 13207 C CA . GLU A 1 6 ? 0.166 2.122 8.737 1.00 0.00 6 GLU A CA 12
ATOM 13208 C C . GLU A 1 6 ? 0.570 1.274 7.538 1.00 0.00 6 GLU A C 12
ATOM 13209 O O . GLU A 1 6 ? 1.756 1.092 7.271 1.00 0.00 6 GLU A O 12
ATOM 13221 N N . ILE A 1 7 ? -0.424 0.768 6.814 1.00 0.00 7 ILE A N 12
ATOM 13222 C CA . ILE A 1 7 ? -0.167 -0.148 5.710 1.00 0.00 7 ILE A CA 12
ATOM 13223 C C . ILE A 1 7 ? 0.485 0.571 4.532 1.00 0.00 7 ILE A C 12
ATOM 13224 O O . ILE A 1 7 ? 1.362 0.018 3.864 1.00 0.00 7 ILE A O 12
ATOM 13240 N N . LEU A 1 8 ? 0.055 1.801 4.285 1.00 0.00 8 LEU A N 12
ATOM 13241 C CA . LEU A 1 8 ? 0.593 2.592 3.194 1.00 0.00 8 LEU A CA 12
ATOM 13242 C C . LEU A 1 8 ? 1.611 3.600 3.708 1.00 0.00 8 LEU A C 12
ATOM 13243 O O . LEU A 1 8 ? 2.810 3.326 3.732 1.00 0.00 8 LEU A O 12
ATOM 13259 N N . ASP A 1 9 ? 1.110 4.743 4.158 1.00 0.00 9 ASP A N 12
ATOM 13260 C CA . ASP A 1 9 ? 1.948 5.848 4.624 1.00 0.00 9 ASP A CA 12
ATOM 13261 C C . ASP A 1 9 ? 1.055 7.023 4.979 1.00 0.00 9 ASP A C 12
ATOM 13262 O O . ASP A 1 9 ? 1.322 7.775 5.916 1.00 0.00 9 ASP A O 12
ATOM 13271 N N . VAL A 1 10 ? -0.034 7.143 4.235 1.00 0.00 10 VAL A N 12
ATOM 13272 C CA . VAL A 1 10 ? -1.007 8.200 4.449 1.00 0.00 10 VAL A CA 12
ATOM 13273 C C . VAL A 1 10 ? -2.372 7.600 4.773 1.00 0.00 10 VAL A C 12
ATOM 13274 O O . VAL A 1 10 ? -2.642 6.443 4.440 1.00 0.00 10 VAL A O 12
ATOM 13287 N N . PRO A 1 11 ? -3.239 8.369 5.448 1.00 0.00 11 PRO A N 12
ATOM 13288 C CA . PRO A 1 11 ? -4.569 7.906 5.848 1.00 0.00 11 PRO A CA 12
ATOM 13289 C C . PRO A 1 11 ? -5.578 7.931 4.699 1.00 0.00 11 PRO A C 12
ATOM 13290 O O . PRO A 1 11 ? -5.244 8.289 3.572 1.00 0.00 11 PRO A O 12
ATOM 13301 N N . ARG A 1 12 ? -6.823 7.572 5.002 1.00 0.00 12 ARG A N 12
ATOM 13302 C CA . ARG A 1 12 ? -7.871 7.512 3.987 1.00 0.00 12 ARG A CA 12
ATOM 13303 C C . ARG A 1 12 ? -8.384 8.904 3.645 1.00 0.00 12 ARG A C 12
ATOM 13304 O O . ARG A 1 12 ? -8.957 9.125 2.578 1.00 0.00 12 ARG A O 12
ATOM 13325 N N . SER A 1 13 ? -8.175 9.831 4.562 1.00 0.00 13 SER A N 12
ATOM 13326 C CA . SER A 1 13 ? -8.595 11.212 4.377 1.00 0.00 13 SER A CA 12
ATOM 13327 C C . SER A 1 13 ? -7.626 11.979 3.474 1.00 0.00 13 SER A C 12
ATOM 13328 O O . SER A 1 13 ? -7.801 13.172 3.234 1.00 0.00 13 SER A O 12
ATOM 13336 N N . ALA A 1 14 ? -6.606 11.289 2.981 1.00 0.00 14 ALA A N 12
ATOM 13337 C CA . ALA A 1 14 ? -5.639 11.890 2.074 1.00 0.00 14 ALA A CA 12
ATOM 13338 C C . ALA A 1 14 ? -6.145 11.842 0.636 1.00 0.00 14 ALA A C 12
ATOM 13339 O O . ALA A 1 14 ? -6.852 10.910 0.244 1.00 0.00 14 ALA A O 12
ATOM 13346 N N . SER A 1 15 ? -5.806 12.868 -0.132 1.00 0.00 15 SER A N 12
ATOM 13347 C CA . SER A 1 15 ? -6.219 12.965 -1.523 1.00 0.00 15 SER A CA 12
ATOM 13348 C C . SER A 1 15 ? -5.487 11.936 -2.378 1.00 0.00 15 SER A C 12
ATOM 13349 O O . SER A 1 15 ? -4.443 11.427 -1.971 1.00 0.00 15 SER A O 12
ATOM 13357 N N . ALA A 1 16 ? -6.027 11.641 -3.554 1.00 0.00 16 ALA A N 12
ATOM 13358 C CA . ALA A 1 16 ? -5.487 10.585 -4.415 1.00 0.00 16 ALA A CA 12
ATOM 13359 C C . ALA A 1 16 ? -3.988 10.766 -4.658 1.00 0.00 16 ALA A C 12
ATOM 13360 O O . ALA A 1 16 ? -3.214 9.806 -4.591 1.00 0.00 16 ALA A O 12
ATOM 13367 N N . ASP A 1 17 ? -3.586 12.006 -4.904 1.00 0.00 17 ASP A N 12
ATOM 13368 C CA . ASP A 1 17 ? -2.188 12.337 -5.163 1.00 0.00 17 ASP A CA 12
ATOM 13369 C C . ASP A 1 17 ? -1.300 11.997 -3.967 1.00 0.00 17 ASP A C 12
ATOM 13370 O O . ASP A 1 17 ? -0.159 11.562 -4.136 1.00 0.00 17 ASP A O 12
ATOM 13379 N N . ASP A 1 18 ? -1.831 12.180 -2.764 1.00 0.00 18 ASP A N 12
ATOM 13380 C CA . ASP A 1 18 ? -1.102 11.844 -1.543 1.00 0.00 18 ASP A CA 12
ATOM 13381 C C . ASP A 1 18 ? -0.822 10.349 -1.486 1.00 0.00 18 ASP A C 12
ATOM 13382 O O . ASP A 1 18 ? 0.294 9.927 -1.193 1.00 0.00 18 ASP A O 12
ATOM 13391 N N . ILE A 1 19 ? -1.845 9.555 -1.787 1.00 0.00 19 ILE A N 12
ATOM 13392 C CA . ILE A 1 19 ? -1.722 8.099 -1.764 1.00 0.00 19 ILE A CA 12
ATOM 13393 C C . ILE A 1 19 ? -0.698 7.613 -2.782 1.00 0.00 19 ILE A C 12
ATOM 13394 O O . ILE A 1 19 ? 0.143 6.774 -2.465 1.00 0.00 19 ILE A O 12
ATOM 13410 N N . LYS A 1 20 ? -0.762 8.144 -3.998 1.00 0.00 20 LYS A N 12
ATOM 13411 C CA . LYS A 1 20 ? 0.157 7.733 -5.057 1.00 0.00 20 LYS A CA 12
ATOM 13412 C C . LYS A 1 20 ? 1.596 8.066 -4.690 1.00 0.00 20 LYS A C 12
ATOM 13413 O O . LYS A 1 20 ? 2.510 7.275 -4.938 1.00 0.00 20 LYS A O 12
ATOM 13432 N N . LYS A 1 21 ? 1.797 9.228 -4.086 1.00 0.00 21 LYS A N 12
ATOM 13433 C CA . LYS A 1 21 ? 3.120 9.624 -3.638 1.00 0.00 21 LYS A CA 12
ATOM 13434 C C . LYS A 1 21 ? 3.562 8.726 -2.488 1.00 0.00 21 LYS A C 12
ATOM 13435 O O . LYS A 1 21 ? 4.708 8.282 -2.443 1.00 0.00 21 LYS A O 12
ATOM 13454 N N . ALA A 1 22 ? 2.632 8.451 -1.577 1.00 0.00 22 ALA A N 12
ATOM 13455 C CA . ALA A 1 22 ? 2.882 7.573 -0.439 1.00 0.00 22 ALA A CA 12
ATOM 13456 C C . ALA A 1 22 ? 3.258 6.172 -0.904 1.00 0.00 22 ALA A C 12
ATOM 13457 O O . ALA A 1 22 ? 4.182 5.552 -0.379 1.00 0.00 22 ALA A O 12
ATOM 13464 N N . TYR A 1 23 ? 2.532 5.682 -1.894 1.00 0.00 23 TYR A N 12
ATOM 13465 C CA . TYR A 1 23 ? 2.788 4.372 -2.463 1.00 0.00 23 TYR A CA 12
ATOM 13466 C C . TYR A 1 23 ? 4.180 4.315 -3.086 1.00 0.00 23 TYR A C 12
ATOM 13467 O O . TYR A 1 23 ? 4.947 3.388 -2.826 1.00 0.00 23 TYR A O 12
ATOM 13485 N N . ARG A 1 24 ? 4.514 5.316 -3.885 1.00 0.00 24 ARG A N 12
ATOM 13486 C CA . ARG A 1 24 ? 5.800 5.342 -4.561 1.00 0.00 24 ARG A CA 12
ATOM 13487 C C . ARG A 1 24 ? 6.958 5.559 -3.599 1.00 0.00 24 ARG A C 12
ATOM 13488 O O . ARG A 1 24 ? 8.001 4.942 -3.753 1.00 0.00 24 ARG A O 12
ATOM 13509 N N . ARG A 1 25 ? 6.784 6.418 -2.604 1.00 0.00 25 ARG A N 12
ATOM 13510 C CA . ARG A 1 25 ? 7.852 6.633 -1.625 1.00 0.00 25 ARG A CA 12
ATOM 13511 C C . ARG A 1 25 ? 8.142 5.345 -0.852 1.00 0.00 25 ARG A C 12
ATOM 13512 O O . ARG A 1 25 ? 9.298 5.026 -0.575 1.00 0.00 25 ARG A O 12
ATOM 13533 N N . LYS A 1 26 ? 7.094 4.589 -0.536 1.00 0.00 26 LYS A N 12
ATOM 13534 C CA . LYS A 1 26 ? 7.246 3.313 0.145 1.00 0.00 26 LYS A CA 12
ATOM 13535 C C . LYS A 1 26 ? 7.892 2.295 -0.790 1.00 0.00 26 LYS A C 12
ATOM 13536 O O . LYS A 1 26 ? 8.758 1.520 -0.388 1.00 0.00 26 LYS A O 12
ATOM 13555 N N . ALA A 1 27 ? 7.467 2.321 -2.045 1.00 0.00 27 ALA A N 12
ATOM 13556 C CA . ALA A 1 27 ? 8.019 1.444 -3.070 1.00 0.00 27 ALA A CA 12
ATOM 13557 C C . ALA A 1 27 ? 9.498 1.725 -3.312 1.00 0.00 27 ALA A C 12
ATOM 13558 O O . ALA A 1 27 ? 10.303 0.806 -3.418 1.00 0.00 27 ALA A O 12
ATOM 13565 N N . LEU A 1 28 ? 9.845 3.001 -3.404 1.00 0.00 28 LEU A N 12
ATOM 13566 C CA . LEU A 1 28 ? 11.213 3.409 -3.699 1.00 0.00 28 LEU A CA 12
ATOM 13567 C C . LEU A 1 28 ? 12.156 3.161 -2.525 1.00 0.00 28 LEU A C 12
ATOM 13568 O O . LEU A 1 28 ? 13.311 2.788 -2.726 1.00 0.00 28 LEU A O 12
ATOM 13584 N N . GLN A 1 29 ? 11.677 3.368 -1.305 1.00 0.00 29 GLN A N 12
ATOM 13585 C CA . GLN A 1 29 ? 12.517 3.186 -0.124 1.00 0.00 29 GLN A CA 12
ATOM 13586 C C . GLN A 1 29 ? 12.883 1.721 0.087 1.00 0.00 29 GLN A C 12
ATOM 13587 O O . GLN A 1 29 ? 13.931 1.412 0.652 1.00 0.00 29 GLN A O 12
ATOM 13601 N N . TRP A 1 30 ? 12.019 0.822 -0.359 1.00 0.00 30 TRP A N 12
ATOM 13602 C CA . TRP A 1 30 ? 12.325 -0.602 -0.312 1.00 0.00 30 TRP A CA 12
ATOM 13603 C C . TRP A 1 30 ? 12.578 -1.145 -1.713 1.00 0.00 30 TRP A C 12
ATOM 13604 O O . TRP A 1 30 ? 12.498 -2.344 -1.961 1.00 0.00 30 TRP A O 12
ATOM 13625 N N . HIS A 1 31 ? 12.860 -0.241 -2.633 1.00 0.00 31 HIS A N 12
ATOM 13626 C CA . HIS A 1 31 ? 13.278 -0.611 -3.974 1.00 0.00 31 HIS A CA 12
ATOM 13627 C C . HIS A 1 31 ? 14.718 -1.111 -3.897 1.00 0.00 31 HIS A C 12
ATOM 13628 O O . HIS A 1 31 ? 15.510 -0.578 -3.132 1.00 0.00 31 HIS A O 12
ATOM 13643 N N . PRO A 1 32 ? 15.072 -2.144 -4.695 1.00 0.00 32 PRO A N 12
ATOM 13644 C CA . PRO A 1 32 ? 16.386 -2.813 -4.627 1.00 0.00 32 PRO A CA 12
ATOM 13645 C C . PRO A 1 32 ? 17.559 -1.853 -4.761 1.00 0.00 32 PRO A C 12
ATOM 13646 O O . PRO A 1 32 ? 18.643 -2.099 -4.236 1.00 0.00 32 PRO A O 12
ATOM 13657 N N . ASP A 1 33 ? 17.331 -0.767 -5.473 1.00 0.00 33 ASP A N 12
ATOM 13658 C CA . ASP A 1 33 ? 18.332 0.274 -5.646 1.00 0.00 33 ASP A CA 12
ATOM 13659 C C . ASP A 1 33 ? 18.579 1.032 -4.334 1.00 0.00 33 ASP A C 12
ATOM 13660 O O . ASP A 1 33 ? 19.644 1.612 -4.137 1.00 0.00 33 ASP A O 12
ATOM 13669 N N . LYS A 1 34 ? 17.592 1.015 -3.430 1.00 0.00 34 LYS A N 12
ATOM 13670 C CA . LYS A 1 34 ? 17.689 1.749 -2.170 1.00 0.00 34 LYS A CA 12
ATOM 13671 C C . LYS A 1 34 ? 17.528 0.837 -0.947 1.00 0.00 34 LYS A C 12
ATOM 13672 O O . LYS A 1 34 ? 17.267 1.330 0.153 1.00 0.00 34 LYS A O 12
ATOM 13691 N N . ASN A 1 35 ? 17.694 -0.473 -1.102 1.00 0.00 35 ASN A N 12
ATOM 13692 C CA . ASN A 1 35 ? 17.453 -1.374 0.029 1.00 0.00 35 ASN A CA 12
ATOM 13693 C C . ASN A 1 35 ? 18.762 -1.832 0.670 1.00 0.00 35 ASN A C 12
ATOM 13694 O O . ASN A 1 35 ? 19.790 -1.970 -0.004 1.00 0.00 35 ASN A O 12
ATOM 13705 N N . PRO A 1 36 ? 18.746 -2.022 2.001 1.00 0.00 36 PRO A N 12
ATOM 13706 C CA . PRO A 1 36 ? 19.926 -2.422 2.761 1.00 0.00 36 PRO A CA 12
ATOM 13707 C C . PRO A 1 36 ? 20.199 -3.931 2.714 1.00 0.00 36 PRO A C 12
ATOM 13708 O O . PRO A 1 36 ? 20.567 -4.471 1.669 1.00 0.00 36 PRO A O 12
ATOM 13719 N N . ASP A 1 37 ? 20.015 -4.611 3.843 1.00 0.00 37 ASP A N 12
ATOM 13720 C CA . ASP A 1 37 ? 20.365 -6.025 3.944 1.00 0.00 37 ASP A CA 12
ATOM 13721 C C . ASP A 1 37 ? 19.167 -6.922 3.639 1.00 0.00 37 ASP A C 12
ATOM 13722 O O . ASP A 1 37 ? 19.321 -8.121 3.406 1.00 0.00 37 ASP A O 12
ATOM 13731 N N . ASN A 1 38 ? 17.983 -6.330 3.575 1.00 0.00 38 ASN A N 12
ATOM 13732 C CA . ASN A 1 38 ? 16.773 -7.085 3.270 1.00 0.00 38 ASN A CA 12
ATOM 13733 C C . ASN A 1 38 ? 16.285 -6.788 1.861 1.00 0.00 38 ASN A C 12
ATOM 13734 O O . ASN A 1 38 ? 15.933 -5.659 1.541 1.00 0.00 38 ASN A O 12
ATOM 13745 N N . LYS A 1 39 ? 16.318 -7.794 1.005 1.00 0.00 39 LYS A N 12
ATOM 13746 C CA . LYS A 1 39 ? 15.778 -7.658 -0.338 1.00 0.00 39 LYS A CA 12
ATOM 13747 C C . LYS A 1 39 ? 14.436 -8.369 -0.401 1.00 0.00 39 LYS A C 12
ATOM 13748 O O . LYS A 1 39 ? 13.521 -7.945 -1.105 1.00 0.00 39 LYS A O 12
ATOM 13767 N N . GLU A 1 40 ? 14.325 -9.437 0.377 1.00 0.00 40 GLU A N 12
ATOM 13768 C CA . GLU A 1 40 ? 13.103 -10.208 0.474 1.00 0.00 40 GLU A CA 12
ATOM 13769 C C . GLU A 1 40 ? 12.004 -9.385 1.134 1.00 0.00 40 GLU A C 12
ATOM 13770 O O . GLU A 1 40 ? 10.862 -9.372 0.686 1.00 0.00 40 GLU A O 12
ATOM 13782 N N . PHE A 1 41 ? 12.360 -8.693 2.202 1.00 0.00 41 PHE A N 12
ATOM 13783 C CA . PHE A 1 41 ? 11.416 -7.827 2.894 1.00 0.00 41 PHE A CA 12
ATOM 13784 C C . PHE A 1 41 ? 11.122 -6.577 2.080 1.00 0.00 41 PHE A C 12
ATOM 13785 O O . PHE A 1 41 ? 9.989 -6.100 2.054 1.00 0.00 41 PHE A O 12
ATOM 13802 N N . ALA A 1 42 ? 12.142 -6.057 1.413 1.00 0.00 42 ALA A N 12
ATOM 13803 C CA . ALA A 1 42 ? 11.986 -4.874 0.579 1.00 0.00 42 ALA A CA 12
ATOM 13804 C C . ALA A 1 42 ? 10.996 -5.135 -0.551 1.00 0.00 42 ALA A C 12
ATOM 13805 O O . ALA A 1 42 ? 10.098 -4.329 -0.798 1.00 0.00 42 ALA A O 12
ATOM 13812 N N . GLU A 1 43 ? 11.131 -6.278 -1.210 1.00 0.00 43 GLU A N 12
ATOM 13813 C CA . GLU A 1 43 ? 10.192 -6.649 -2.257 1.00 0.00 43 GLU A CA 12
ATOM 13814 C C . GLU A 1 43 ? 8.818 -6.927 -1.656 1.00 0.00 43 GLU A C 12
ATOM 13815 O O . GLU A 1 43 ? 7.795 -6.639 -2.268 1.00 0.00 43 GLU A O 12
ATOM 13827 N N . LYS A 1 44 ? 8.800 -7.507 -0.458 1.00 0.00 44 LYS A N 12
ATOM 13828 C CA . LYS A 1 44 ? 7.549 -7.777 0.238 1.00 0.00 44 LYS A CA 12
ATOM 13829 C C . LYS A 1 44 ? 6.810 -6.477 0.529 1.00 0.00 44 LYS A C 12
ATOM 13830 O O . LYS A 1 44 ? 5.596 -6.397 0.371 1.00 0.00 44 LYS A O 12
ATOM 13849 N N . LYS A 1 45 ? 7.556 -5.453 0.931 1.00 0.00 45 LYS A N 12
ATOM 13850 C CA . LYS A 1 45 ? 6.986 -4.139 1.183 1.00 0.00 45 LYS A CA 12
ATOM 13851 C C . LYS A 1 45 ? 6.426 -3.567 -0.111 1.00 0.00 45 LYS A C 12
ATOM 13852 O O . LYS A 1 45 ? 5.415 -2.857 -0.112 1.00 0.00 45 LYS A O 12
ATOM 13871 N N . PHE A 1 46 ? 7.100 -3.880 -1.212 1.00 0.00 46 PHE A N 12
ATOM 13872 C CA . PHE A 1 46 ? 6.632 -3.499 -2.538 1.00 0.00 46 PHE A CA 12
ATOM 13873 C C . PHE A 1 46 ? 5.340 -4.245 -2.872 1.00 0.00 46 PHE A C 12
ATOM 13874 O O . PHE A 1 46 ? 4.400 -3.664 -3.411 1.00 0.00 46 PHE A O 12
ATOM 13891 N N . LYS A 1 47 ? 5.296 -5.529 -2.530 1.00 0.00 47 LYS A N 12
ATOM 13892 C CA . LYS A 1 47 ? 4.094 -6.335 -2.723 1.00 0.00 47 LYS A CA 12
ATOM 13893 C C . LYS A 1 47 ? 2.910 -5.720 -1.986 1.00 0.00 47 LYS A C 12
ATOM 13894 O O . LYS A 1 47 ? 1.818 -5.593 -2.549 1.00 0.00 47 LYS A O 12
ATOM 13913 N N . GLU A 1 48 ? 3.140 -5.305 -0.741 1.00 0.00 48 GLU A N 12
ATOM 13914 C CA . GLU A 1 48 ? 2.072 -4.744 0.083 1.00 0.00 48 GLU A CA 12
ATOM 13915 C C . GLU A 1 48 ? 1.542 -3.469 -0.541 1.00 0.00 48 GLU A C 12
ATOM 13916 O O . GLU A 1 48 ? 0.338 -3.270 -0.646 1.00 0.00 48 GLU A O 12
ATOM 13928 N N . VAL A 1 49 ? 2.452 -2.612 -0.971 1.00 0.00 49 VAL A N 12
ATOM 13929 C CA . VAL A 1 49 ? 2.063 -1.299 -1.436 1.00 0.00 49 VAL A CA 12
ATOM 13930 C C . VAL A 1 49 ? 1.334 -1.383 -2.771 1.00 0.00 49 VAL A C 12
ATOM 13931 O O . VAL A 1 49 ? 0.377 -0.655 -2.998 1.00 0.00 49 VAL A O 12
ATOM 13944 N N . ALA A 1 50 ? 1.764 -2.290 -3.640 1.00 0.00 50 ALA A N 12
ATOM 13945 C CA . ALA A 1 50 ? 1.121 -2.446 -4.933 1.00 0.00 50 ALA A CA 12
ATOM 13946 C C . ALA A 1 50 ? -0.323 -2.907 -4.774 1.00 0.00 50 ALA A C 12
ATOM 13947 O O . ALA A 1 50 ? -1.233 -2.348 -5.389 1.00 0.00 50 ALA A O 12
ATOM 13954 N N . GLU A 1 51 ? -0.540 -3.898 -3.913 1.00 0.00 51 GLU A N 12
ATOM 13955 C CA . GLU A 1 51 ? -1.880 -4.430 -3.697 1.00 0.00 51 GLU A CA 12
ATOM 13956 C C . GLU A 1 51 ? -2.733 -3.442 -2.905 1.00 0.00 51 GLU A C 12
ATOM 13957 O O . GLU A 1 51 ? -3.904 -3.217 -3.220 1.00 0.00 51 GLU A O 12
ATOM 13969 N N . ALA A 1 52 ? -2.128 -2.837 -1.891 1.00 0.00 52 ALA A N 12
ATOM 13970 C CA . ALA A 1 52 ? -2.843 -1.966 -0.977 1.00 0.00 52 ALA A CA 12
ATOM 13971 C C . ALA A 1 52 ? -3.196 -0.636 -1.618 1.00 0.00 52 ALA A C 12
ATOM 13972 O O . ALA A 1 52 ? -4.311 -0.151 -1.467 1.00 0.00 52 ALA A O 12
ATOM 13979 N N . TYR A 1 53 ? -2.254 -0.045 -2.343 1.00 0.00 53 TYR A N 12
ATOM 13980 C CA . TYR A 1 53 ? -2.519 1.218 -3.011 1.00 0.00 53 TYR A CA 12
ATOM 13981 C C . TYR A 1 53 ? -3.550 1.002 -4.112 1.00 0.00 53 TYR A C 12
ATOM 13982 O O . TYR A 1 53 ? -4.404 1.854 -4.346 1.00 0.00 53 TYR A O 12
ATOM 14000 N N . GLU A 1 54 ? -3.483 -0.159 -4.760 1.00 0.00 54 GLU A N 12
ATOM 14001 C CA . GLU A 1 54 ? -4.413 -0.492 -5.830 1.00 0.00 54 GLU A CA 12
ATOM 14002 C C . GLU A 1 54 ? -5.849 -0.507 -5.309 1.00 0.00 54 GLU A C 12
ATOM 14003 O O . GLU A 1 54 ? -6.734 0.130 -5.881 1.00 0.00 54 GLU A O 12
ATOM 14015 N N . VAL A 1 55 ? -6.072 -1.226 -4.216 1.00 0.00 55 VAL A N 12
ATOM 14016 C CA . VAL A 1 55 ? -7.402 -1.324 -3.633 1.00 0.00 55 VAL A CA 12
ATOM 14017 C C . VAL A 1 55 ? -7.826 -0.007 -2.970 1.00 0.00 55 VAL A C 12
ATOM 14018 O O . VAL A 1 55 ? -8.973 0.417 -3.097 1.00 0.00 55 VAL A O 12
ATOM 14031 N N . LEU A 1 56 ? -6.884 0.651 -2.296 1.00 0.00 56 LEU A N 12
ATOM 14032 C CA . LEU A 1 56 ? -7.184 1.842 -1.498 1.00 0.00 56 LEU A CA 12
ATOM 14033 C C . LEU A 1 56 ? -7.478 3.063 -2.374 1.00 0.00 56 LEU A C 12
ATOM 14034 O O . LEU A 1 56 ? -8.256 3.935 -1.979 1.00 0.00 56 LEU A O 12
ATOM 14050 N N . SER A 1 57 ? -6.896 3.117 -3.565 1.00 0.00 57 SER A N 12
ATOM 14051 C CA . SER A 1 57 ? -7.041 4.297 -4.417 1.00 0.00 57 SER A CA 12
ATOM 14052 C C . SER A 1 57 ? -8.397 4.317 -5.114 1.00 0.00 57 SER A C 12
ATOM 14053 O O . SER A 1 57 ? -8.817 5.349 -5.638 1.00 0.00 57 SER A O 12
ATOM 14061 N N . ASP A 1 58 ? -9.083 3.183 -5.118 1.00 0.00 58 ASP A N 12
ATOM 14062 C CA . ASP A 1 58 ? -10.405 3.117 -5.711 1.00 0.00 58 ASP A CA 12
ATOM 14063 C C . ASP A 1 58 ? -11.440 2.894 -4.628 1.00 0.00 58 ASP A C 12
ATOM 14064 O O . ASP A 1 58 ? -11.396 1.901 -3.904 1.00 0.00 58 ASP A O 12
ATOM 14073 N N . LYS A 1 59 ? -12.382 3.823 -4.540 1.00 0.00 59 LYS A N 12
ATOM 14074 C CA . LYS A 1 59 ? -13.392 3.810 -3.491 1.00 0.00 59 LYS A CA 12
ATOM 14075 C C . LYS A 1 59 ? -14.241 2.549 -3.582 1.00 0.00 59 LYS A C 12
ATOM 14076 O O . LYS A 1 59 ? -14.667 2.004 -2.569 1.00 0.00 59 LYS A O 12
ATOM 14095 N N . HIS A 1 60 ? -14.469 2.091 -4.808 1.00 0.00 60 HIS A N 12
ATOM 14096 C CA . HIS A 1 60 ? -15.306 0.921 -5.052 1.00 0.00 60 HIS A CA 12
ATOM 14097 C C . HIS A 1 60 ? -14.619 -0.345 -4.564 1.00 0.00 60 HIS A C 12
ATOM 14098 O O . HIS A 1 60 ? -15.228 -1.187 -3.913 1.00 0.00 60 HIS A O 12
ATOM 14113 N N . LYS A 1 61 ? -13.339 -0.460 -4.874 1.00 0.00 61 LYS A N 12
ATOM 14114 C CA . LYS A 1 61 ? -12.585 -1.663 -4.580 1.00 0.00 61 LYS A CA 12
ATOM 14115 C C . LYS A 1 61 ? -12.345 -1.801 -3.087 1.00 0.00 61 LYS A C 12
ATOM 14116 O O . LYS A 1 61 ? -12.499 -2.885 -2.526 1.00 0.00 61 LYS A O 12
ATOM 14135 N N . ARG A 1 62 ? -11.984 -0.700 -2.442 1.00 0.00 62 ARG A N 12
ATOM 14136 C CA . ARG A 1 62 ? -11.680 -0.735 -1.021 1.00 0.00 62 ARG A CA 12
ATOM 14137 C C . ARG A 1 62 ? -12.926 -1.029 -0.189 1.00 0.00 62 ARG A C 12
ATOM 14138 O O . ARG A 1 62 ? -12.851 -1.771 0.789 1.00 0.00 62 ARG A O 12
ATOM 14159 N N . GLU A 1 63 ? -14.076 -0.476 -0.571 1.00 0.00 63 GLU A N 12
ATOM 14160 C CA . GLU A 1 63 ? -15.305 -0.765 0.156 1.00 0.00 63 GLU A CA 12
ATOM 14161 C C . GLU A 1 63 ? -15.777 -2.187 -0.136 1.00 0.00 63 GLU A C 12
ATOM 14162 O O . GLU A 1 63 ? -16.290 -2.868 0.750 1.00 0.00 63 GLU A O 12
ATOM 14174 N N . ILE A 1 64 ? -15.592 -2.644 -1.374 1.00 0.00 64 ILE A N 12
ATOM 14175 C CA . ILE A 1 64 ? -15.951 -4.008 -1.739 1.00 0.00 64 ILE A CA 12
ATOM 14176 C C . ILE A 1 64 ? -15.079 -5.003 -0.976 1.00 0.00 64 ILE A C 12
ATOM 14177 O O . ILE A 1 64 ? -15.562 -6.024 -0.503 1.00 0.00 64 ILE A O 12
ATOM 14193 N N . TYR A 1 65 ? -13.807 -4.680 -0.824 1.00 0.00 65 TYR A N 12
ATOM 14194 C CA . TYR A 1 65 ? -12.908 -5.508 -0.032 1.00 0.00 65 TYR A CA 12
ATOM 14195 C C . TYR A 1 65 ? -13.342 -5.512 1.432 1.00 0.00 65 TYR A C 12
ATOM 14196 O O . TYR A 1 65 ? -13.231 -6.525 2.124 1.00 0.00 65 TYR A O 12
ATOM 14214 N N . ASP A 1 66 ? -13.849 -4.376 1.886 1.00 0.00 66 ASP A N 12
ATOM 14215 C CA . ASP A 1 66 ? -14.247 -4.210 3.278 1.00 0.00 66 ASP A CA 12
ATOM 14216 C C . ASP A 1 66 ? -15.533 -4.975 3.599 1.00 0.00 66 ASP A C 12
ATOM 14217 O O . ASP A 1 66 ? -15.594 -5.716 4.579 1.00 0.00 66 ASP A O 12
ATOM 14226 N N . ARG A 1 67 ? -16.554 -4.812 2.768 1.00 0.00 67 ARG A N 12
ATOM 14227 C CA . ARG A 1 67 ? -17.843 -5.454 3.018 1.00 0.00 67 ARG A CA 12
ATOM 14228 C C . ARG A 1 67 ? -17.951 -6.843 2.378 1.00 0.00 67 ARG A C 12
ATOM 14229 O O . ARG A 1 67 ? -18.448 -7.785 2.999 1.00 0.00 67 ARG A O 12
ATOM 14250 N N . TYR A 1 68 ? -17.471 -6.977 1.148 1.00 0.00 68 TYR A N 12
ATOM 14251 C CA . TYR A 1 68 ? -17.700 -8.184 0.362 1.00 0.00 68 TYR A CA 12
ATOM 14252 C C . TYR A 1 68 ? -16.524 -9.144 0.509 1.00 0.00 68 TYR A C 12
ATOM 14253 O O . TYR A 1 68 ? -16.603 -10.304 0.110 1.00 0.00 68 TYR A O 12
ATOM 14271 N N . GLY A 1 69 ? -15.443 -8.655 1.108 1.00 0.00 69 GLY A N 12
ATOM 14272 C CA . GLY A 1 69 ? -14.284 -9.494 1.356 1.00 0.00 69 GLY A CA 12
ATOM 14273 C C . GLY A 1 69 ? -14.613 -10.640 2.275 1.00 0.00 69 GLY A C 12
ATOM 14274 O O . GLY A 1 69 ? -14.250 -11.787 2.027 1.00 0.00 69 GLY A O 12
ATOM 14278 N N . ARG A 1 70 ? -15.304 -10.300 3.346 1.00 0.00 70 ARG A N 12
ATOM 14279 C CA . ARG A 1 70 ? -15.766 -11.272 4.330 1.00 0.00 70 ARG A CA 12
ATOM 14280 C C . ARG A 1 70 ? -16.731 -12.287 3.719 1.00 0.00 70 ARG A C 12
ATOM 14281 O O . ARG A 1 70 ? -16.853 -13.407 4.209 1.00 0.00 70 ARG A O 12
ATOM 14302 N N . GLU A 1 71 ? -17.423 -11.883 2.660 1.00 0.00 71 GLU A N 12
ATOM 14303 C CA . GLU A 1 71 ? -18.407 -12.729 2.020 1.00 0.00 71 GLU A CA 12
ATOM 14304 C C . GLU A 1 71 ? -17.722 -13.874 1.275 1.00 0.00 71 GLU A C 12
ATOM 14305 O O . GLU A 1 71 ? -17.709 -15.003 1.810 1.00 0.00 71 GLU A O 12
ATOM 14317 N N . MET A 1 1 ? -9.325 6.867 12.503 1.00 0.00 1 MET A N 13
ATOM 14318 C CA . MET A 1 1 ? -8.089 6.111 12.209 1.00 0.00 1 MET A CA 13
ATOM 14319 C C . MET A 1 1 ? -8.423 4.913 11.336 1.00 0.00 1 MET A C 13
ATOM 14320 O O . MET A 1 1 ? -9.378 4.185 11.606 1.00 0.00 1 MET A O 13
ATOM 14336 N N . ALA A 1 2 ? -7.649 4.725 10.281 1.00 0.00 2 ALA A N 13
ATOM 14337 C CA . ALA A 1 2 ? -7.873 3.634 9.353 1.00 0.00 2 ALA A CA 13
ATOM 14338 C C . ALA A 1 2 ? -6.574 2.899 9.080 1.00 0.00 2 ALA A C 13
ATOM 14339 O O . ALA A 1 2 ? -5.510 3.517 9.001 1.00 0.00 2 ALA A O 13
ATOM 14346 N N . SER A 1 3 ? -6.671 1.583 8.914 1.00 0.00 3 SER A N 13
ATOM 14347 C CA . SER A 1 3 ? -5.507 0.727 8.711 1.00 0.00 3 SER A CA 13
ATOM 14348 C C . SER A 1 3 ? -4.769 1.062 7.413 1.00 0.00 3 SER A C 13
ATOM 14349 O O . SER A 1 3 ? -3.680 0.543 7.165 1.00 0.00 3 SER A O 13
ATOM 14357 N N . TYR A 1 4 ? -5.354 1.931 6.588 1.00 0.00 4 TYR A N 13
ATOM 14358 C CA . TYR A 1 4 ? -4.677 2.405 5.385 1.00 0.00 4 TYR A CA 13
ATOM 14359 C C . TYR A 1 4 ? -3.417 3.177 5.770 1.00 0.00 4 TYR A C 13
ATOM 14360 O O . TYR A 1 4 ? -2.444 3.231 5.016 1.00 0.00 4 TYR A O 13
ATOM 14378 N N . TYR A 1 5 ? -3.453 3.770 6.956 1.00 0.00 5 TYR A N 13
ATOM 14379 C CA . TYR A 1 5 ? -2.316 4.500 7.494 1.00 0.00 5 TYR A CA 13
ATOM 14380 C C . TYR A 1 5 ? -1.120 3.565 7.661 1.00 0.00 5 TYR A C 13
ATOM 14381 O O . TYR A 1 5 ? 0.024 3.948 7.422 1.00 0.00 5 TYR A O 13
ATOM 14399 N N . GLU A 1 6 ? -1.404 2.336 8.066 1.00 0.00 6 GLU A N 13
ATOM 14400 C CA . GLU A 1 6 ? -0.373 1.332 8.273 1.00 0.00 6 GLU A CA 13
ATOM 14401 C C . GLU A 1 6 ? 0.180 0.796 6.956 1.00 0.00 6 GLU A C 13
ATOM 14402 O O . GLU A 1 6 ? 1.391 0.617 6.810 1.00 0.00 6 GLU A O 13
ATOM 14414 N N . ILE A 1 7 ? -0.709 0.538 6.000 1.00 0.00 7 ILE A N 13
ATOM 14415 C CA . ILE A 1 7 ? -0.316 -0.127 4.769 1.00 0.00 7 ILE A CA 13
ATOM 14416 C C . ILE A 1 7 ? 0.530 0.782 3.882 1.00 0.00 7 ILE A C 13
ATOM 14417 O O . ILE A 1 7 ? 1.524 0.347 3.304 1.00 0.00 7 ILE A O 13
ATOM 14433 N N . LEU A 1 8 ? 0.141 2.046 3.781 1.00 0.00 8 LEU A N 13
ATOM 14434 C CA . LEU A 1 8 ? 0.900 3.008 2.996 1.00 0.00 8 LEU A CA 13
ATOM 14435 C C . LEU A 1 8 ? 1.719 3.903 3.908 1.00 0.00 8 LEU A C 13
ATOM 14436 O O . LEU A 1 8 ? 2.934 3.733 4.042 1.00 0.00 8 LEU A O 13
ATOM 14452 N N . ASP A 1 9 ? 1.008 4.825 4.551 1.00 0.00 9 ASP A N 13
ATOM 14453 C CA . ASP A 1 9 ? 1.608 5.875 5.376 1.00 0.00 9 ASP A CA 13
ATOM 14454 C C . ASP A 1 9 ? 0.538 6.870 5.803 1.00 0.00 9 ASP A C 13
ATOM 14455 O O . ASP A 1 9 ? 0.609 7.465 6.879 1.00 0.00 9 ASP A O 13
ATOM 14464 N N . VAL A 1 10 ? -0.455 7.040 4.945 1.00 0.00 10 VAL A N 13
ATOM 14465 C CA . VAL A 1 10 ? -1.557 7.951 5.210 1.00 0.00 10 VAL A CA 13
ATOM 14466 C C . VAL A 1 10 ? -2.875 7.186 5.196 1.00 0.00 10 VAL A C 13
ATOM 14467 O O . VAL A 1 10 ? -3.001 6.172 4.509 1.00 0.00 10 VAL A O 13
ATOM 14480 N N . PRO A 1 11 ? -3.869 7.653 5.968 1.00 0.00 11 PRO A N 13
ATOM 14481 C CA . PRO A 1 11 ? -5.151 6.984 6.107 1.00 0.00 11 PRO A CA 13
ATOM 14482 C C . PRO A 1 11 ? -6.159 7.399 5.037 1.00 0.00 11 PRO A C 13
ATOM 14483 O O . PRO A 1 11 ? -5.829 8.128 4.105 1.00 0.00 11 PRO A O 13
ATOM 14494 N N . ARG A 1 12 ? -7.398 6.948 5.201 1.00 0.00 12 ARG A N 13
ATOM 14495 C CA . ARG A 1 12 ? -8.467 7.225 4.241 1.00 0.00 12 ARG A CA 13
ATOM 14496 C C . ARG A 1 12 ? -8.854 8.698 4.238 1.00 0.00 12 ARG A C 13
ATOM 14497 O O . ARG A 1 12 ? -9.452 9.195 3.285 1.00 0.00 12 ARG A O 13
ATOM 14518 N N . SER A 1 13 ? -8.534 9.375 5.326 1.00 0.00 13 SER A N 13
ATOM 14519 C CA . SER A 1 13 ? -8.826 10.792 5.475 1.00 0.00 13 SER A CA 13
ATOM 14520 C C . SER A 1 13 ? -7.984 11.628 4.513 1.00 0.00 13 SER A C 13
ATOM 14521 O O . SER A 1 13 ? -8.282 12.796 4.260 1.00 0.00 13 SER A O 13
ATOM 14529 N N . ALA A 1 14 ? -6.942 11.013 3.974 1.00 0.00 14 ALA A N 13
ATOM 14530 C CA . ALA A 1 14 ? -6.099 11.647 2.989 1.00 0.00 14 ALA A CA 13
ATOM 14531 C C . ALA A 1 14 ? -6.710 11.496 1.603 1.00 0.00 14 ALA A C 13
ATOM 14532 O O . ALA A 1 14 ? -7.333 10.479 1.298 1.00 0.00 14 ALA A O 13
ATOM 14539 N N . SER A 1 15 ? -6.552 12.516 0.778 1.00 0.00 15 SER A N 13
ATOM 14540 C CA . SER A 1 15 ? -7.052 12.471 -0.585 1.00 0.00 15 SER A CA 13
ATOM 14541 C C . SER A 1 15 ? -6.185 11.541 -1.433 1.00 0.00 15 SER A C 13
ATOM 14542 O O . SER A 1 15 ? -4.984 11.418 -1.205 1.00 0.00 15 SER A O 13
ATOM 14550 N N . ALA A 1 16 ? -6.824 10.896 -2.414 1.00 0.00 16 ALA A N 13
ATOM 14551 C CA . ALA A 1 16 ? -6.234 9.777 -3.158 1.00 0.00 16 ALA A CA 13
ATOM 14552 C C . ALA A 1 16 ? -4.870 10.101 -3.755 1.00 0.00 16 ALA A C 13
ATOM 14553 O O . ALA A 1 16 ? -4.029 9.212 -3.907 1.00 0.00 16 ALA A O 13
ATOM 14560 N N . ASP A 1 17 ? -4.658 11.361 -4.112 1.00 0.00 17 ASP A N 13
ATOM 14561 C CA . ASP A 1 17 ? -3.386 11.792 -4.684 1.00 0.00 17 ASP A CA 13
ATOM 14562 C C . ASP A 1 17 ? -2.253 11.672 -3.672 1.00 0.00 17 ASP A C 13
ATOM 14563 O O . ASP A 1 17 ? -1.121 11.351 -4.030 1.00 0.00 17 ASP A O 13
ATOM 14572 N N . ASP A 1 18 ? -2.563 11.929 -2.411 1.00 0.00 18 ASP A N 13
ATOM 14573 C CA . ASP A 1 18 ? -1.588 11.778 -1.338 1.00 0.00 18 ASP A CA 13
ATOM 14574 C C . ASP A 1 18 ? -1.246 10.304 -1.168 1.00 0.00 18 ASP A C 13
ATOM 14575 O O . ASP A 1 18 ? -0.099 9.935 -0.921 1.00 0.00 18 ASP A O 13
ATOM 14584 N N . ILE A 1 19 ? -2.264 9.466 -1.331 1.00 0.00 19 ILE A N 13
ATOM 14585 C CA . ILE A 1 19 ? -2.096 8.018 -1.296 1.00 0.00 19 ILE A CA 13
ATOM 14586 C C . ILE A 1 19 ? -1.138 7.545 -2.393 1.00 0.00 19 ILE A C 13
ATOM 14587 O O . ILE A 1 19 ? -0.227 6.753 -2.133 1.00 0.00 19 ILE A O 13
ATOM 14603 N N . LYS A 1 20 ? -1.333 8.038 -3.614 1.00 0.00 20 LYS A N 13
ATOM 14604 C CA . LYS A 1 20 ? -0.480 7.636 -4.729 1.00 0.00 20 LYS A CA 13
ATOM 14605 C C . LYS A 1 20 ? 0.949 8.130 -4.510 1.00 0.00 20 LYS A C 13
ATOM 14606 O O . LYS A 1 20 ? 1.914 7.470 -4.895 1.00 0.00 20 LYS A O 13
ATOM 14625 N N . LYS A 1 21 ? 1.078 9.295 -3.883 1.00 0.00 21 LYS A N 13
ATOM 14626 C CA . LYS A 1 21 ? 2.383 9.841 -3.556 1.00 0.00 21 LYS A CA 13
ATOM 14627 C C . LYS A 1 21 ? 3.078 8.969 -2.512 1.00 0.00 21 LYS A C 13
ATOM 14628 O O . LYS A 1 21 ? 4.279 8.706 -2.608 1.00 0.00 21 LYS A O 13
ATOM 14647 N N . ALA A 1 22 ? 2.314 8.520 -1.520 1.00 0.00 22 ALA A N 13
ATOM 14648 C CA . ALA A 1 22 ? 2.834 7.630 -0.488 1.00 0.00 22 ALA A CA 13
ATOM 14649 C C . ALA A 1 22 ? 3.313 6.320 -1.105 1.00 0.00 22 ALA A C 13
ATOM 14650 O O . ALA A 1 22 ? 4.349 5.783 -0.717 1.00 0.00 22 ALA A O 13
ATOM 14657 N N . TYR A 1 23 ? 2.551 5.822 -2.074 1.00 0.00 23 TYR A N 13
ATOM 14658 C CA . TYR A 1 23 ? 2.925 4.624 -2.820 1.00 0.00 23 TYR A CA 13
ATOM 14659 C C . TYR A 1 23 ? 4.289 4.805 -3.488 1.00 0.00 23 TYR A C 13
ATOM 14660 O O . TYR A 1 23 ? 5.128 3.904 -3.459 1.00 0.00 23 TYR A O 13
ATOM 14678 N N . ARG A 1 24 ? 4.513 5.983 -4.061 1.00 0.00 24 ARG A N 13
ATOM 14679 C CA . ARG A 1 24 ? 5.784 6.297 -4.708 1.00 0.00 24 ARG A CA 13
ATOM 14680 C C . ARG A 1 24 ? 6.920 6.321 -3.692 1.00 0.00 24 ARG A C 13
ATOM 14681 O O . ARG A 1 24 ? 8.032 5.875 -3.974 1.00 0.00 24 ARG A O 13
ATOM 14702 N N . ARG A 1 25 ? 6.631 6.837 -2.507 1.00 0.00 25 ARG A N 13
ATOM 14703 C CA . ARG A 1 25 ? 7.629 6.933 -1.452 1.00 0.00 25 ARG A CA 13
ATOM 14704 C C . ARG A 1 25 ? 8.040 5.549 -0.945 1.00 0.00 25 ARG A C 13
ATOM 14705 O O . ARG A 1 25 ? 9.225 5.275 -0.770 1.00 0.00 25 ARG A O 13
ATOM 14726 N N . LYS A 1 26 ? 7.060 4.678 -0.729 1.00 0.00 26 LYS A N 13
ATOM 14727 C CA . LYS A 1 26 ? 7.336 3.303 -0.309 1.00 0.00 26 LYS A CA 13
ATOM 14728 C C . LYS A 1 26 ? 8.125 2.585 -1.387 1.00 0.00 26 LYS A C 13
ATOM 14729 O O . LYS A 1 26 ? 9.024 1.796 -1.097 1.00 0.00 26 LYS A O 13
ATOM 14748 N N . ALA A 1 27 ? 7.763 2.865 -2.632 1.00 0.00 27 ALA A N 13
ATOM 14749 C CA . ALA A 1 27 ? 8.453 2.296 -3.783 1.00 0.00 27 ALA A CA 13
ATOM 14750 C C . ALA A 1 27 ? 9.949 2.593 -3.722 1.00 0.00 27 ALA A C 13
ATOM 14751 O O . ALA A 1 27 ? 10.776 1.708 -3.929 1.00 0.00 27 ALA A O 13
ATOM 14758 N N . LEU A 1 28 ? 10.285 3.843 -3.425 1.00 0.00 28 LEU A N 13
ATOM 14759 C CA . LEU A 1 28 ? 11.678 4.260 -3.306 1.00 0.00 28 LEU A CA 13
ATOM 14760 C C . LEU A 1 28 ? 12.321 3.671 -2.054 1.00 0.00 28 LEU A C 13
ATOM 14761 O O . LEU A 1 28 ? 13.489 3.285 -2.068 1.00 0.00 28 LEU A O 13
ATOM 14777 N N . GLN A 1 29 ? 11.534 3.591 -0.986 1.00 0.00 29 GLN A N 13
ATOM 14778 C CA . GLN A 1 29 ? 12.014 3.127 0.311 1.00 0.00 29 GLN A CA 13
ATOM 14779 C C . GLN A 1 29 ? 12.505 1.683 0.243 1.00 0.00 29 GLN A C 13
ATOM 14780 O O . GLN A 1 29 ? 13.524 1.337 0.843 1.00 0.00 29 GLN A O 13
ATOM 14794 N N . TRP A 1 30 ? 11.794 0.846 -0.498 1.00 0.00 30 TRP A N 13
ATOM 14795 C CA . TRP A 1 30 ? 12.131 -0.570 -0.567 1.00 0.00 30 TRP A CA 13
ATOM 14796 C C . TRP A 1 30 ? 12.711 -0.950 -1.924 1.00 0.00 30 TRP A C 13
ATOM 14797 O O . TRP A 1 30 ? 12.730 -2.121 -2.296 1.00 0.00 30 TRP A O 13
ATOM 14818 N N . HIS A 1 31 ? 13.166 0.040 -2.676 1.00 0.00 31 HIS A N 13
ATOM 14819 C CA . HIS A 1 31 ? 13.912 -0.229 -3.896 1.00 0.00 31 HIS A CA 13
ATOM 14820 C C . HIS A 1 31 ? 15.336 -0.619 -3.533 1.00 0.00 31 HIS A C 13
ATOM 14821 O O . HIS A 1 31 ? 15.900 -0.108 -2.567 1.00 0.00 31 HIS A O 13
ATOM 14836 N N . PRO A 1 32 ? 15.932 -1.533 -4.324 1.00 0.00 32 PRO A N 13
ATOM 14837 C CA . PRO A 1 32 ? 17.220 -2.178 -4.013 1.00 0.00 32 PRO A CA 13
ATOM 14838 C C . PRO A 1 32 ? 18.353 -1.192 -3.760 1.00 0.00 32 PRO A C 13
ATOM 14839 O O . PRO A 1 32 ? 19.298 -1.502 -3.036 1.00 0.00 32 PRO A O 13
ATOM 14850 N N . ASP A 1 33 ? 18.265 -0.021 -4.377 1.00 0.00 33 ASP A N 13
ATOM 14851 C CA . ASP A 1 33 ? 19.264 1.028 -4.185 1.00 0.00 33 ASP A CA 13
ATOM 14852 C C . ASP A 1 33 ? 19.249 1.543 -2.745 1.00 0.00 33 ASP A C 13
ATOM 14853 O O . ASP A 1 33 ? 20.270 1.983 -2.220 1.00 0.00 33 ASP A O 13
ATOM 14862 N N . LYS A 1 34 ? 18.084 1.478 -2.111 1.00 0.00 34 LYS A N 13
ATOM 14863 C CA . LYS A 1 34 ? 17.930 1.917 -0.730 1.00 0.00 34 LYS A CA 13
ATOM 14864 C C . LYS A 1 34 ? 17.740 0.714 0.191 1.00 0.00 34 LYS A C 13
ATOM 14865 O O . LYS A 1 34 ? 17.319 0.853 1.340 1.00 0.00 34 LYS A O 13
ATOM 14884 N N . ASN A 1 35 ? 18.046 -0.467 -0.325 1.00 0.00 35 ASN A N 13
ATOM 14885 C CA . ASN A 1 35 ? 17.838 -1.702 0.415 1.00 0.00 35 ASN A CA 13
ATOM 14886 C C . ASN A 1 35 ? 19.171 -2.385 0.708 1.00 0.00 35 ASN A C 13
ATOM 14887 O O . ASN A 1 35 ? 20.033 -2.483 -0.168 1.00 0.00 35 ASN A O 13
ATOM 14898 N N . PRO A 1 36 ? 19.362 -2.848 1.956 1.00 0.00 36 PRO A N 13
ATOM 14899 C CA . PRO A 1 36 ? 20.591 -3.500 2.375 1.00 0.00 36 PRO A CA 13
ATOM 14900 C C . PRO A 1 36 ? 20.589 -5.018 2.150 1.00 0.00 36 PRO A C 13
ATOM 14901 O O . PRO A 1 36 ? 20.675 -5.477 1.013 1.00 0.00 36 PRO A O 13
ATOM 14912 N N . ASP A 1 37 ? 20.491 -5.802 3.225 1.00 0.00 37 ASP A N 13
ATOM 14913 C CA . ASP A 1 37 ? 20.678 -7.249 3.119 1.00 0.00 37 ASP A CA 13
ATOM 14914 C C . ASP A 1 37 ? 19.365 -8.019 3.046 1.00 0.00 37 ASP A C 13
ATOM 14915 O O . ASP A 1 37 ? 19.362 -9.217 2.764 1.00 0.00 37 ASP A O 13
ATOM 14924 N N . ASN A 1 38 ? 18.250 -7.353 3.291 1.00 0.00 38 ASN A N 13
ATOM 14925 C CA . ASN A 1 38 ? 16.956 -8.018 3.198 1.00 0.00 38 ASN A CA 13
ATOM 14926 C C . ASN A 1 38 ? 16.206 -7.581 1.951 1.00 0.00 38 ASN A C 13
ATOM 14927 O O . ASN A 1 38 ? 15.564 -6.533 1.942 1.00 0.00 38 ASN A O 13
ATOM 14938 N N . LYS A 1 39 ? 16.241 -8.415 0.922 1.00 0.00 39 LYS A N 13
ATOM 14939 C CA . LYS A 1 39 ? 15.558 -8.111 -0.329 1.00 0.00 39 LYS A CA 13
ATOM 14940 C C . LYS A 1 39 ? 14.155 -8.679 -0.304 1.00 0.00 39 LYS A C 13
ATOM 14941 O O . LYS A 1 39 ? 13.245 -8.142 -0.932 1.00 0.00 39 LYS A O 13
ATOM 14960 N N . GLU A 1 40 ? 13.989 -9.760 0.445 1.00 0.00 40 GLU A N 13
ATOM 14961 C CA . GLU A 1 40 ? 12.691 -10.403 0.602 1.00 0.00 40 GLU A CA 13
ATOM 14962 C C . GLU A 1 40 ? 11.665 -9.413 1.127 1.00 0.00 40 GLU A C 13
ATOM 14963 O O . GLU A 1 40 ? 10.539 -9.346 0.644 1.00 0.00 40 GLU A O 13
ATOM 14975 N N . PHE A 1 41 ? 12.073 -8.634 2.112 1.00 0.00 41 PHE A N 13
ATOM 14976 C CA . PHE A 1 41 ? 11.198 -7.636 2.700 1.00 0.00 41 PHE A CA 13
ATOM 14977 C C . PHE A 1 41 ? 10.888 -6.535 1.697 1.00 0.00 41 PHE A C 13
ATOM 14978 O O . PHE A 1 41 ? 9.765 -6.050 1.633 1.00 0.00 41 PHE A O 13
ATOM 14995 N N . ALA A 1 42 ? 11.880 -6.166 0.899 1.00 0.00 42 ALA A N 13
ATOM 14996 C CA . ALA A 1 42 ? 11.703 -5.122 -0.100 1.00 0.00 42 ALA A CA 13
ATOM 14997 C C . ALA A 1 42 ? 10.728 -5.556 -1.190 1.00 0.00 42 ALA A C 13
ATOM 14998 O O . ALA A 1 42 ? 9.838 -4.798 -1.572 1.00 0.00 42 ALA A O 13
ATOM 15005 N N . GLU A 1 43 ? 10.886 -6.785 -1.675 1.00 0.00 43 GLU A N 13
ATOM 15006 C CA . GLU A 1 43 ? 9.998 -7.305 -2.709 1.00 0.00 43 GLU A CA 13
ATOM 15007 C C . GLU A 1 43 ? 8.599 -7.539 -2.147 1.00 0.00 43 GLU A C 13
ATOM 15008 O O . GLU A 1 43 ? 7.602 -7.289 -2.827 1.00 0.00 43 GLU A O 13
ATOM 15020 N N . LYS A 1 44 ? 8.521 -8.011 -0.904 1.00 0.00 44 LYS A N 13
ATOM 15021 C CA . LYS A 1 44 ? 7.234 -8.203 -0.257 1.00 0.00 44 LYS A CA 13
ATOM 15022 C C . LYS A 1 44 ? 6.535 -6.871 -0.045 1.00 0.00 44 LYS A C 13
ATOM 15023 O O . LYS A 1 44 ? 5.364 -6.742 -0.358 1.00 0.00 44 LYS A O 13
ATOM 15042 N N . LYS A 1 45 ? 7.257 -5.874 0.455 1.00 0.00 45 LYS A N 13
ATOM 15043 C CA . LYS A 1 45 ? 6.661 -4.571 0.731 1.00 0.00 45 LYS A CA 13
ATOM 15044 C C . LYS A 1 45 ? 6.197 -3.916 -0.557 1.00 0.00 45 LYS A C 13
ATOM 15045 O O . LYS A 1 45 ? 5.189 -3.207 -0.578 1.00 0.00 45 LYS A O 13
ATOM 15064 N N . PHE A 1 46 ? 6.942 -4.154 -1.624 1.00 0.00 46 PHE A N 13
ATOM 15065 C CA . PHE A 1 46 ? 6.552 -3.682 -2.942 1.00 0.00 46 PHE A CA 13
ATOM 15066 C C . PHE A 1 46 ? 5.232 -4.336 -3.353 1.00 0.00 46 PHE A C 13
ATOM 15067 O O . PHE A 1 46 ? 4.354 -3.693 -3.924 1.00 0.00 46 PHE A O 13
ATOM 15084 N N . LYS A 1 47 ? 5.100 -5.621 -3.056 1.00 0.00 47 LYS A N 13
ATOM 15085 C CA . LYS A 1 47 ? 3.864 -6.342 -3.318 1.00 0.00 47 LYS A CA 13
ATOM 15086 C C . LYS A 1 47 ? 2.754 -5.868 -2.366 1.00 0.00 47 LYS A C 13
ATOM 15087 O O . LYS A 1 47 ? 1.583 -5.814 -2.752 1.00 0.00 47 LYS A O 13
ATOM 15106 N N . GLU A 1 48 ? 3.134 -5.512 -1.133 1.00 0.00 48 GLU A N 13
ATOM 15107 C CA . GLU A 1 48 ? 2.173 -5.033 -0.135 1.00 0.00 48 GLU A CA 13
ATOM 15108 C C . GLU A 1 48 ? 1.536 -3.728 -0.588 1.00 0.00 48 GLU A C 13
ATOM 15109 O O . GLU A 1 48 ? 0.323 -3.559 -0.513 1.00 0.00 48 GLU A O 13
ATOM 15121 N N . VAL A 1 49 ? 2.359 -2.808 -1.077 1.00 0.00 49 VAL A N 13
ATOM 15122 C CA . VAL A 1 49 ? 1.852 -1.531 -1.553 1.00 0.00 49 VAL A CA 13
ATOM 15123 C C . VAL A 1 49 ? 1.087 -1.722 -2.852 1.00 0.00 49 VAL A C 13
ATOM 15124 O O . VAL A 1 49 ? 0.084 -1.064 -3.082 1.00 0.00 49 VAL A O 13
ATOM 15137 N N . ALA A 1 50 ? 1.549 -2.635 -3.694 1.00 0.00 50 ALA A N 13
ATOM 15138 C CA . ALA A 1 50 ? 0.880 -2.885 -4.961 1.00 0.00 50 ALA A CA 13
ATOM 15139 C C . ALA A 1 50 ? -0.586 -3.258 -4.747 1.00 0.00 50 ALA A C 13
ATOM 15140 O O . ALA A 1 50 ? -1.473 -2.694 -5.395 1.00 0.00 50 ALA A O 13
ATOM 15147 N N . GLU A 1 51 ? -0.843 -4.164 -3.807 1.00 0.00 51 GLU A N 13
ATOM 15148 C CA . GLU A 1 51 ? -2.210 -4.582 -3.518 1.00 0.00 51 GLU A CA 13
ATOM 15149 C C . GLU A 1 51 ? -2.965 -3.487 -2.770 1.00 0.00 51 GLU A C 13
ATOM 15150 O O . GLU A 1 51 ? -4.108 -3.167 -3.095 1.00 0.00 51 GLU A O 13
ATOM 15162 N N . ALA A 1 52 ? -2.292 -2.891 -1.792 1.00 0.00 52 ALA A N 13
ATOM 15163 C CA . ALA A 1 52 ? -2.908 -1.924 -0.901 1.00 0.00 52 ALA A CA 13
ATOM 15164 C C . ALA A 1 52 ? -3.222 -0.619 -1.617 1.00 0.00 52 ALA A C 13
ATOM 15165 O O . ALA A 1 52 ? -4.264 -0.004 -1.382 1.00 0.00 52 ALA A O 13
ATOM 15172 N N . TYR A 1 53 ? -2.324 -0.200 -2.494 1.00 0.00 53 TYR A N 13
ATOM 15173 C CA . TYR A 1 53 ? -2.522 1.016 -3.255 1.00 0.00 53 TYR A CA 13
ATOM 15174 C C . TYR A 1 53 ? -3.596 0.808 -4.313 1.00 0.00 53 TYR A C 13
ATOM 15175 O O . TYR A 1 53 ? -4.397 1.701 -4.559 1.00 0.00 53 TYR A O 13
ATOM 15193 N N . GLU A 1 54 ? -3.624 -0.375 -4.925 1.00 0.00 54 GLU A N 13
ATOM 15194 C CA . GLU A 1 54 ? -4.649 -0.671 -5.926 1.00 0.00 54 GLU A CA 13
ATOM 15195 C C . GLU A 1 54 ? -6.043 -0.602 -5.322 1.00 0.00 54 GLU A C 13
ATOM 15196 O O . GLU A 1 54 ? -6.925 0.069 -5.856 1.00 0.00 54 GLU A O 13
ATOM 15208 N N . VAL A 1 55 ? -6.234 -1.285 -4.203 1.00 0.00 55 VAL A N 13
ATOM 15209 C CA . VAL A 1 55 ? -7.545 -1.364 -3.586 1.00 0.00 55 VAL A CA 13
ATOM 15210 C C . VAL A 1 55 ? -8.006 0.003 -3.080 1.00 0.00 55 VAL A C 13
ATOM 15211 O O . VAL A 1 55 ? -9.155 0.381 -3.275 1.00 0.00 55 VAL A O 13
ATOM 15224 N N . LEU A 1 56 ? -7.105 0.750 -2.454 1.00 0.00 56 LEU A N 13
ATOM 15225 C CA . LEU A 1 56 ? -7.455 2.050 -1.893 1.00 0.00 56 LEU A CA 13
ATOM 15226 C C . LEU A 1 56 ? -7.627 3.117 -2.976 1.00 0.00 56 LEU A C 13
ATOM 15227 O O . LEU A 1 56 ? -8.406 4.054 -2.811 1.00 0.00 56 LEU A O 13
ATOM 15243 N N . SER A 1 57 ? -6.914 2.972 -4.089 1.00 0.00 57 SER A N 13
ATOM 15244 C CA . SER A 1 57 ? -6.976 3.966 -5.154 1.00 0.00 57 SER A CA 13
ATOM 15245 C C . SER A 1 57 ? -8.227 3.773 -6.003 1.00 0.00 57 SER A C 13
ATOM 15246 O O . SER A 1 57 ? -8.611 4.660 -6.768 1.00 0.00 57 SER A O 13
ATOM 15254 N N . ASP A 1 58 ? -8.865 2.623 -5.862 1.00 0.00 58 ASP A N 13
ATOM 15255 C CA . ASP A 1 58 ? -10.096 2.350 -6.581 1.00 0.00 58 ASP A CA 13
ATOM 15256 C C . ASP A 1 58 ? -11.254 2.339 -5.611 1.00 0.00 58 ASP A C 13
ATOM 15257 O O . ASP A 1 58 ? -11.292 1.538 -4.680 1.00 0.00 58 ASP A O 13
ATOM 15266 N N . LYS A 1 59 ? -12.217 3.211 -5.860 1.00 0.00 59 LYS A N 13
ATOM 15267 C CA . LYS A 1 59 ? -13.312 3.415 -4.941 1.00 0.00 59 LYS A CA 13
ATOM 15268 C C . LYS A 1 59 ? -14.183 2.164 -4.848 1.00 0.00 59 LYS A C 13
ATOM 15269 O O . LYS A 1 59 ? -14.708 1.845 -3.780 1.00 0.00 59 LYS A O 13
ATOM 15288 N N . HIS A 1 60 ? -14.330 1.457 -5.963 1.00 0.00 60 HIS A N 13
ATOM 15289 C CA . HIS A 1 60 ? -15.093 0.216 -5.969 1.00 0.00 60 HIS A CA 13
ATOM 15290 C C . HIS A 1 60 ? -14.342 -0.901 -5.250 1.00 0.00 60 HIS A C 13
ATOM 15291 O O . HIS A 1 60 ? -14.942 -1.709 -4.551 1.00 0.00 60 HIS A O 13
ATOM 15306 N N . LYS A 1 61 ? -13.029 -0.950 -5.419 1.00 0.00 61 LYS A N 13
ATOM 15307 C CA . LYS A 1 61 ? -12.235 -2.008 -4.805 1.00 0.00 61 LYS A CA 13
ATOM 15308 C C . LYS A 1 61 ? -12.203 -1.850 -3.293 1.00 0.00 61 LYS A C 13
ATOM 15309 O O . LYS A 1 61 ? -12.394 -2.818 -2.560 1.00 0.00 61 LYS A O 13
ATOM 15328 N N . ARG A 1 62 ? -11.985 -0.629 -2.825 1.00 0.00 62 ARG A N 13
ATOM 15329 C CA . ARG A 1 62 ? -11.896 -0.383 -1.395 1.00 0.00 62 ARG A CA 13
ATOM 15330 C C . ARG A 1 62 ? -13.243 -0.590 -0.708 1.00 0.00 62 ARG A C 13
ATOM 15331 O O . ARG A 1 62 ? -13.290 -1.042 0.434 1.00 0.00 62 ARG A O 13
ATOM 15352 N N . GLU A 1 63 ? -14.340 -0.269 -1.395 1.00 0.00 63 GLU A N 13
ATOM 15353 C CA . GLU A 1 63 ? -15.665 -0.483 -0.820 1.00 0.00 63 GLU A CA 13
ATOM 15354 C C . GLU A 1 63 ? -15.956 -1.981 -0.731 1.00 0.00 63 GLU A C 13
ATOM 15355 O O . GLU A 1 63 ? -16.563 -2.453 0.233 1.00 0.00 63 GLU A O 13
ATOM 15367 N N . ILE A 1 64 ? -15.500 -2.725 -1.736 1.00 0.00 64 ILE A N 13
ATOM 15368 C CA . ILE A 1 64 ? -15.612 -4.175 -1.732 1.00 0.00 64 ILE A CA 13
ATOM 15369 C C . ILE A 1 64 ? -14.747 -4.763 -0.624 1.00 0.00 64 ILE A C 13
ATOM 15370 O O . ILE A 1 64 ? -15.185 -5.632 0.123 1.00 0.00 64 ILE A O 13
ATOM 15386 N N . TYR A 1 65 ? -13.533 -4.251 -0.503 1.00 0.00 65 TYR A N 13
ATOM 15387 C CA . TYR A 1 65 ? -12.600 -4.697 0.525 1.00 0.00 65 TYR A CA 13
ATOM 15388 C C . TYR A 1 65 ? -13.152 -4.408 1.922 1.00 0.00 65 TYR A C 13
ATOM 15389 O O . TYR A 1 65 ? -12.928 -5.170 2.858 1.00 0.00 65 TYR A O 13
ATOM 15407 N N . ASP A 1 66 ? -13.873 -3.302 2.050 1.00 0.00 66 ASP A N 13
ATOM 15408 C CA . ASP A 1 66 ? -14.442 -2.897 3.331 1.00 0.00 66 ASP A CA 13
ATOM 15409 C C . ASP A 1 66 ? -15.546 -3.850 3.782 1.00 0.00 66 ASP A C 13
ATOM 15410 O O . ASP A 1 66 ? -15.564 -4.304 4.927 1.00 0.00 66 ASP A O 13
ATOM 15419 N N . ARG A 1 67 ? -16.450 -4.168 2.869 1.00 0.00 67 ARG A N 13
ATOM 15420 C CA . ARG A 1 67 ? -17.615 -4.980 3.209 1.00 0.00 67 ARG A CA 13
ATOM 15421 C C . ARG A 1 67 ? -17.353 -6.480 3.049 1.00 0.00 67 ARG A C 13
ATOM 15422 O O . ARG A 1 67 ? -17.878 -7.292 3.809 1.00 0.00 67 ARG A O 13
ATOM 15443 N N . TYR A 1 68 ? -16.546 -6.847 2.066 1.00 0.00 68 TYR A N 13
ATOM 15444 C CA . TYR A 1 68 ? -16.323 -8.251 1.744 1.00 0.00 68 TYR A CA 13
ATOM 15445 C C . TYR A 1 68 ? -14.950 -8.711 2.232 1.00 0.00 68 TYR A C 13
ATOM 15446 O O . TYR A 1 68 ? -14.599 -9.883 2.132 1.00 0.00 68 TYR A O 13
ATOM 15464 N N . GLY A 1 69 ? -14.180 -7.775 2.769 1.00 0.00 69 GLY A N 13
ATOM 15465 C CA . GLY A 1 69 ? -12.866 -8.097 3.294 1.00 0.00 69 GLY A CA 13
ATOM 15466 C C . GLY A 1 69 ? -12.931 -9.079 4.439 1.00 0.00 69 GLY A C 13
ATOM 15467 O O . GLY A 1 69 ? -12.224 -10.088 4.455 1.00 0.00 69 GLY A O 13
ATOM 15471 N N . ARG A 1 70 ? -13.779 -8.760 5.401 1.00 0.00 70 ARG A N 13
ATOM 15472 C CA . ARG A 1 70 ? -13.986 -9.608 6.570 1.00 0.00 70 ARG A CA 13
ATOM 15473 C C . ARG A 1 70 ? -14.486 -10.996 6.183 1.00 0.00 70 ARG A C 13
ATOM 15474 O O . ARG A 1 70 ? -14.104 -11.990 6.795 1.00 0.00 70 ARG A O 13
ATOM 15495 N N . GLU A 1 71 ? -15.343 -11.054 5.173 1.00 0.00 71 GLU A N 13
ATOM 15496 C CA . GLU A 1 71 ? -15.954 -12.308 4.757 1.00 0.00 71 GLU A CA 13
ATOM 15497 C C . GLU A 1 71 ? -15.001 -13.121 3.890 1.00 0.00 71 GLU A C 13
ATOM 15498 O O . GLU A 1 71 ? -15.068 -12.998 2.653 1.00 0.00 71 GLU A O 13
ATOM 15510 N N . MET A 1 1 ? -12.912 6.185 10.701 1.00 0.00 1 MET A N 14
ATOM 15511 C CA . MET A 1 1 ? -11.472 5.849 10.751 1.00 0.00 1 MET A CA 14
ATOM 15512 C C . MET A 1 1 ? -11.069 5.091 9.492 1.00 0.00 1 MET A C 14
ATOM 15513 O O . MET A 1 1 ? -11.925 4.586 8.762 1.00 0.00 1 MET A O 14
ATOM 15529 N N . ALA A 1 2 ? -9.774 5.022 9.229 1.00 0.00 2 ALA A N 14
ATOM 15530 C CA . ALA A 1 2 ? -9.268 4.269 8.096 1.00 0.00 2 ALA A CA 14
ATOM 15531 C C . ALA A 1 2 ? -8.015 3.496 8.481 1.00 0.00 2 ALA A C 14
ATOM 15532 O O . ALA A 1 2 ? -6.954 4.085 8.693 1.00 0.00 2 ALA A O 14
ATOM 15539 N N . SER A 1 3 ? -8.143 2.177 8.563 1.00 0.00 3 SER A N 14
ATOM 15540 C CA . SER A 1 3 ? -7.011 1.309 8.880 1.00 0.00 3 SER A CA 14
ATOM 15541 C C . SER A 1 3 ? -5.954 1.381 7.785 1.00 0.00 3 SER A C 14
ATOM 15542 O O . SER A 1 3 ? -4.804 0.986 7.982 1.00 0.00 3 SER A O 14
ATOM 15550 N N . TYR A 1 4 ? -6.352 1.901 6.633 1.00 0.00 4 TYR A N 14
ATOM 15551 C CA . TYR A 1 4 ? -5.450 2.057 5.505 1.00 0.00 4 TYR A CA 14
ATOM 15552 C C . TYR A 1 4 ? -4.366 3.084 5.826 1.00 0.00 4 TYR A C 14
ATOM 15553 O O . TYR A 1 4 ? -3.256 3.013 5.305 1.00 0.00 4 TYR A O 14
ATOM 15571 N N . TYR A 1 5 ? -4.696 4.029 6.702 1.00 0.00 5 TYR A N 14
ATOM 15572 C CA . TYR A 1 5 ? -3.731 5.013 7.174 1.00 0.00 5 TYR A CA 14
ATOM 15573 C C . TYR A 1 5 ? -2.623 4.310 7.948 1.00 0.00 5 TYR A C 14
ATOM 15574 O O . TYR A 1 5 ? -1.451 4.673 7.861 1.00 0.00 5 TYR A O 14
ATOM 15592 N N . GLU A 1 6 ? -3.017 3.287 8.690 1.00 0.00 6 GLU A N 14
ATOM 15593 C CA . GLU A 1 6 ? -2.087 2.490 9.471 1.00 0.00 6 GLU A CA 14
ATOM 15594 C C . GLU A 1 6 ? -1.246 1.584 8.573 1.00 0.00 6 GLU A C 14
ATOM 15595 O O . GLU A 1 6 ? -0.032 1.464 8.759 1.00 0.00 6 GLU A O 14
ATOM 15607 N N . ILE A 1 7 ? -1.895 0.941 7.607 1.00 0.00 7 ILE A N 14
ATOM 15608 C CA . ILE A 1 7 ? -1.216 -0.009 6.736 1.00 0.00 7 ILE A CA 14
ATOM 15609 C C . ILE A 1 7 ? -0.276 0.688 5.750 1.00 0.00 7 ILE A C 14
ATOM 15610 O O . ILE A 1 7 ? 0.813 0.188 5.466 1.00 0.00 7 ILE A O 14
ATOM 15626 N N . LEU A 1 8 ? -0.685 1.844 5.242 1.00 0.00 8 LEU A N 14
ATOM 15627 C CA . LEU A 1 8 ? 0.139 2.575 4.294 1.00 0.00 8 LEU A CA 14
ATOM 15628 C C . LEU A 1 8 ? 0.887 3.705 4.996 1.00 0.00 8 LEU A C 14
ATOM 15629 O O . LEU A 1 8 ? 2.007 3.504 5.468 1.00 0.00 8 LEU A O 14
ATOM 15645 N N . ASP A 1 9 ? 0.246 4.870 5.086 1.00 0.00 9 ASP A N 14
ATOM 15646 C CA . ASP A 1 9 ? 0.804 6.046 5.772 1.00 0.00 9 ASP A CA 14
ATOM 15647 C C . ASP A 1 9 ? -0.058 7.276 5.504 1.00 0.00 9 ASP A C 14
ATOM 15648 O O . ASP A 1 9 ? 0.106 8.315 6.149 1.00 0.00 9 ASP A O 14
ATOM 15657 N N . VAL A 1 10 ? -0.980 7.153 4.555 1.00 0.00 10 VAL A N 14
ATOM 15658 C CA . VAL A 1 10 ? -1.938 8.215 4.276 1.00 0.00 10 VAL A CA 14
ATOM 15659 C C . VAL A 1 10 ? -3.367 7.715 4.484 1.00 0.00 10 VAL A C 14
ATOM 15660 O O . VAL A 1 10 ? -3.641 6.520 4.355 1.00 0.00 10 VAL A O 14
ATOM 15673 N N . PRO A 1 11 ? -4.287 8.627 4.842 1.00 0.00 11 PRO A N 14
ATOM 15674 C CA . PRO A 1 11 ? -5.671 8.285 5.161 1.00 0.00 11 PRO A CA 14
ATOM 15675 C C . PRO A 1 11 ? -6.607 8.321 3.950 1.00 0.00 11 PRO A C 14
ATOM 15676 O O . PRO A 1 11 ? -6.157 8.431 2.812 1.00 0.00 11 PRO A O 14
ATOM 15687 N N . ARG A 1 12 ? -7.913 8.260 4.208 1.00 0.00 12 ARG A N 14
ATOM 15688 C CA . ARG A 1 12 ? -8.903 8.174 3.135 1.00 0.00 12 ARG A CA 14
ATOM 15689 C C . ARG A 1 12 ? -9.159 9.531 2.478 1.00 0.00 12 ARG A C 14
ATOM 15690 O O . ARG A 1 12 ? -9.467 9.607 1.289 1.00 0.00 12 ARG A O 14
ATOM 15711 N N . SER A 1 13 ? -9.039 10.596 3.260 1.00 0.00 13 SER A N 14
ATOM 15712 C CA . SER A 1 13 ? -9.308 11.948 2.777 1.00 0.00 13 SER A CA 14
ATOM 15713 C C . SER A 1 13 ? -8.231 12.412 1.800 1.00 0.00 13 SER A C 14
ATOM 15714 O O . SER A 1 13 ? -8.348 13.473 1.183 1.00 0.00 13 SER A O 14
ATOM 15722 N N . ALA A 1 14 ? -7.185 11.615 1.667 1.00 0.00 14 ALA A N 14
ATOM 15723 C CA . ALA A 1 14 ? -6.133 11.887 0.722 1.00 0.00 14 ALA A CA 14
ATOM 15724 C C . ALA A 1 14 ? -6.594 11.535 -0.689 1.00 0.00 14 ALA A C 14
ATOM 15725 O O . ALA A 1 14 ? -7.352 10.584 -0.889 1.00 0.00 14 ALA A O 14
ATOM 15732 N N . SER A 1 15 ? -6.161 12.321 -1.664 1.00 0.00 15 SER A N 14
ATOM 15733 C CA . SER A 1 15 ? -6.518 12.081 -3.051 1.00 0.00 15 SER A CA 14
ATOM 15734 C C . SER A 1 15 ? -5.730 10.897 -3.601 1.00 0.00 15 SER A C 14
ATOM 15735 O O . SER A 1 15 ? -4.646 10.601 -3.098 1.00 0.00 15 SER A O 14
ATOM 15743 N N . ALA A 1 16 ? -6.260 10.230 -4.619 1.00 0.00 16 ALA A N 14
ATOM 15744 C CA . ALA A 1 16 ? -5.644 9.011 -5.151 1.00 0.00 16 ALA A CA 14
ATOM 15745 C C . ALA A 1 16 ? -4.169 9.230 -5.483 1.00 0.00 16 ALA A C 14
ATOM 15746 O O . ALA A 1 16 ? -3.321 8.383 -5.191 1.00 0.00 16 ALA A O 14
ATOM 15753 N N . ASP A 1 17 ? -3.868 10.387 -6.064 1.00 0.00 17 ASP A N 14
ATOM 15754 C CA . ASP A 1 17 ? -2.497 10.746 -6.418 1.00 0.00 17 ASP A CA 14
ATOM 15755 C C . ASP A 1 17 ? -1.609 10.862 -5.180 1.00 0.00 17 ASP A C 14
ATOM 15756 O O . ASP A 1 17 ? -0.425 10.540 -5.226 1.00 0.00 17 ASP A O 14
ATOM 15765 N N . ASP A 1 18 ? -2.178 11.326 -4.079 1.00 0.00 18 ASP A N 14
ATOM 15766 C CA . ASP A 1 18 ? -1.439 11.434 -2.824 1.00 0.00 18 ASP A CA 14
ATOM 15767 C C . ASP A 1 18 ? -1.127 10.044 -2.275 1.00 0.00 18 ASP A C 14
ATOM 15768 O O . ASP A 1 18 ? -0.026 9.796 -1.785 1.00 0.00 18 ASP A O 14
ATOM 15777 N N . ILE A 1 19 ? -2.102 9.138 -2.369 1.00 0.00 19 ILE A N 14
ATOM 15778 C CA . ILE A 1 19 ? -1.874 7.731 -2.034 1.00 0.00 19 ILE A CA 14
ATOM 15779 C C . ILE A 1 19 ? -0.795 7.153 -2.947 1.00 0.00 19 ILE A C 14
ATOM 15780 O O . ILE A 1 19 ? 0.088 6.413 -2.507 1.00 0.00 19 ILE A O 14
ATOM 15796 N N . LYS A 1 20 ? -0.880 7.513 -4.220 1.00 0.00 20 LYS A N 14
ATOM 15797 C CA . LYS A 1 20 ? 0.091 7.094 -5.217 1.00 0.00 20 LYS A CA 14
ATOM 15798 C C . LYS A 1 20 ? 1.487 7.573 -4.821 1.00 0.00 20 LYS A C 14
ATOM 15799 O O . LYS A 1 20 ? 2.462 6.827 -4.916 1.00 0.00 20 LYS A O 14
ATOM 15818 N N . LYS A 1 21 ? 1.564 8.813 -4.354 1.00 0.00 21 LYS A N 14
ATOM 15819 C CA . LYS A 1 21 ? 2.828 9.397 -3.923 1.00 0.00 21 LYS A CA 14
ATOM 15820 C C . LYS A 1 21 ? 3.353 8.684 -2.683 1.00 0.00 21 LYS A C 14
ATOM 15821 O O . LYS A 1 21 ? 4.549 8.395 -2.584 1.00 0.00 21 LYS A O 14
ATOM 15840 N N . ALA A 1 22 ? 2.457 8.402 -1.742 1.00 0.00 22 ALA A N 14
ATOM 15841 C CA . ALA A 1 22 ? 2.824 7.705 -0.516 1.00 0.00 22 ALA A CA 14
ATOM 15842 C C . ALA A 1 22 ? 3.395 6.330 -0.833 1.00 0.00 22 ALA A C 14
ATOM 15843 O O . ALA A 1 22 ? 4.387 5.905 -0.238 1.00 0.00 22 ALA A O 14
ATOM 15850 N N . TYR A 1 23 ? 2.773 5.649 -1.786 1.00 0.00 23 TYR A N 14
ATOM 15851 C CA . TYR A 1 23 ? 3.274 4.370 -2.262 1.00 0.00 23 TYR A CA 14
ATOM 15852 C C . TYR A 1 23 ? 4.634 4.533 -2.931 1.00 0.00 23 TYR A C 14
ATOM 15853 O O . TYR A 1 23 ? 5.533 3.733 -2.705 1.00 0.00 23 TYR A O 14
ATOM 15871 N N . ARG A 1 24 ? 4.792 5.580 -3.732 1.00 0.00 24 ARG A N 14
ATOM 15872 C CA . ARG A 1 24 ? 6.038 5.790 -4.464 1.00 0.00 24 ARG A CA 14
ATOM 15873 C C . ARG A 1 24 ? 7.207 6.055 -3.521 1.00 0.00 24 ARG A C 14
ATOM 15874 O O . ARG A 1 24 ? 8.292 5.508 -3.709 1.00 0.00 24 ARG A O 14
ATOM 15895 N N . ARG A 1 25 ? 6.992 6.886 -2.506 1.00 0.00 25 ARG A N 14
ATOM 15896 C CA . ARG A 1 25 ? 8.055 7.196 -1.557 1.00 0.00 25 ARG A CA 14
ATOM 15897 C C . ARG A 1 25 ? 8.369 5.979 -0.690 1.00 0.00 25 ARG A C 14
ATOM 15898 O O . ARG A 1 25 ? 9.532 5.695 -0.396 1.00 0.00 25 ARG A O 14
ATOM 15919 N N . LYS A 1 26 ? 7.326 5.256 -0.303 1.00 0.00 26 LYS A N 14
ATOM 15920 C CA . LYS A 1 26 ? 7.477 4.028 0.462 1.00 0.00 26 LYS A CA 14
ATOM 15921 C C . LYS A 1 26 ? 8.208 2.983 -0.384 1.00 0.00 26 LYS A C 14
ATOM 15922 O O . LYS A 1 26 ? 9.071 2.256 0.108 1.00 0.00 26 LYS A O 14
ATOM 15941 N N . ALA A 1 27 ? 7.862 2.943 -1.669 1.00 0.00 27 ALA A N 14
ATOM 15942 C CA . ALA A 1 27 ? 8.512 2.058 -2.630 1.00 0.00 27 ALA A CA 14
ATOM 15943 C C . ALA A 1 27 ? 9.975 2.436 -2.822 1.00 0.00 27 ALA A C 14
ATOM 15944 O O . ALA A 1 27 ? 10.833 1.570 -2.954 1.00 0.00 27 ALA A O 14
ATOM 15951 N N . LEU A 1 28 ? 10.248 3.739 -2.850 1.00 0.00 28 LEU A N 14
ATOM 15952 C CA . LEU A 1 28 ? 11.608 4.244 -3.013 1.00 0.00 28 LEU A CA 14
ATOM 15953 C C . LEU A 1 28 ? 12.508 3.771 -1.877 1.00 0.00 28 LEU A C 14
ATOM 15954 O O . LEU A 1 28 ? 13.659 3.398 -2.103 1.00 0.00 28 LEU A O 14
ATOM 15970 N N . GLN A 1 29 ? 11.969 3.771 -0.662 1.00 0.00 29 GLN A N 14
ATOM 15971 C CA . GLN A 1 29 ? 12.732 3.377 0.521 1.00 0.00 29 GLN A CA 14
ATOM 15972 C C . GLN A 1 29 ? 13.174 1.920 0.434 1.00 0.00 29 GLN A C 14
ATOM 15973 O O . GLN A 1 29 ? 14.279 1.570 0.849 1.00 0.00 29 GLN A O 14
ATOM 15987 N N . TRP A 1 30 ? 12.313 1.079 -0.115 1.00 0.00 30 TRP A N 14
ATOM 15988 C CA . TRP A 1 30 ? 12.583 -0.350 -0.195 1.00 0.00 30 TRP A CA 14
ATOM 15989 C C . TRP A 1 30 ? 12.838 -0.785 -1.634 1.00 0.00 30 TRP A C 14
ATOM 15990 O O . TRP A 1 30 ? 12.720 -1.965 -1.973 1.00 0.00 30 TRP A O 14
ATOM 16011 N N . HIS A 1 31 ? 13.172 0.175 -2.485 1.00 0.00 31 HIS A N 14
ATOM 16012 C CA . HIS A 1 31 ? 13.462 -0.110 -3.881 1.00 0.00 31 HIS A CA 14
ATOM 16013 C C . HIS A 1 31 ? 14.809 -0.805 -3.975 1.00 0.00 31 HIS A C 14
ATOM 16014 O O . HIS A 1 31 ? 15.737 -0.448 -3.262 1.00 0.00 31 HIS A O 14
ATOM 16029 N N . PRO A 1 32 ? 14.931 -1.798 -4.873 1.00 0.00 32 PRO A N 14
ATOM 16030 C CA . PRO A 1 32 ? 16.172 -2.566 -5.068 1.00 0.00 32 PRO A CA 14
ATOM 16031 C C . PRO A 1 32 ? 17.366 -1.670 -5.378 1.00 0.00 32 PRO A C 14
ATOM 16032 O O . PRO A 1 32 ? 18.511 -2.008 -5.082 1.00 0.00 32 PRO A O 14
ATOM 16043 N N . ASP A 1 33 ? 17.078 -0.535 -6.001 1.00 0.00 33 ASP A N 14
ATOM 16044 C CA . ASP A 1 33 ? 18.086 0.476 -6.305 1.00 0.00 33 ASP A CA 14
ATOM 16045 C C . ASP A 1 33 ? 18.653 1.078 -5.022 1.00 0.00 33 ASP A C 14
ATOM 16046 O O . ASP A 1 33 ? 19.827 1.441 -4.953 1.00 0.00 33 ASP A O 14
ATOM 16055 N N . LYS A 1 34 ? 17.804 1.177 -4.006 1.00 0.00 34 LYS A N 14
ATOM 16056 C CA . LYS A 1 34 ? 18.145 1.855 -2.766 1.00 0.00 34 LYS A CA 14
ATOM 16057 C C . LYS A 1 34 ? 18.154 0.872 -1.597 1.00 0.00 34 LYS A C 14
ATOM 16058 O O . LYS A 1 34 ? 18.063 1.267 -0.433 1.00 0.00 34 LYS A O 14
ATOM 16077 N N . ASN A 1 35 ? 18.251 -0.408 -1.919 1.00 0.00 35 ASN A N 14
ATOM 16078 C CA . ASN A 1 35 ? 18.234 -1.461 -0.915 1.00 0.00 35 ASN A CA 14
ATOM 16079 C C . ASN A 1 35 ? 19.577 -2.189 -0.904 1.00 0.00 35 ASN A C 14
ATOM 16080 O O . ASN A 1 35 ? 20.122 -2.498 -1.961 1.00 0.00 35 ASN A O 14
ATOM 16091 N N . PRO A 1 36 ? 20.136 -2.449 0.294 1.00 0.00 36 PRO A N 14
ATOM 16092 C CA . PRO A 1 36 ? 21.434 -3.098 0.439 1.00 0.00 36 PRO A CA 14
ATOM 16093 C C . PRO A 1 36 ? 21.366 -4.634 0.477 1.00 0.00 36 PRO A C 14
ATOM 16094 O O . PRO A 1 36 ? 21.130 -5.275 -0.544 1.00 0.00 36 PRO A O 14
ATOM 16105 N N . ASP A 1 37 ? 21.574 -5.222 1.657 1.00 0.00 37 ASP A N 14
ATOM 16106 C CA . ASP A 1 37 ? 21.704 -6.677 1.774 1.00 0.00 37 ASP A CA 14
ATOM 16107 C C . ASP A 1 37 ? 20.402 -7.360 2.181 1.00 0.00 37 ASP A C 14
ATOM 16108 O O . ASP A 1 37 ? 20.313 -8.587 2.171 1.00 0.00 37 ASP A O 14
ATOM 16117 N N . ASN A 1 38 ? 19.394 -6.587 2.539 1.00 0.00 38 ASN A N 14
ATOM 16118 C CA . ASN A 1 38 ? 18.121 -7.171 2.943 1.00 0.00 38 ASN A CA 14
ATOM 16119 C C . ASN A 1 38 ? 17.116 -7.035 1.815 1.00 0.00 38 ASN A C 14
ATOM 16120 O O . ASN A 1 38 ? 16.488 -5.993 1.665 1.00 0.00 38 ASN A O 14
ATOM 16131 N N . LYS A 1 39 ? 16.926 -8.103 1.054 1.00 0.00 39 LYS A N 14
ATOM 16132 C CA . LYS A 1 39 ? 16.119 -8.027 -0.156 1.00 0.00 39 LYS A CA 14
ATOM 16133 C C . LYS A 1 39 ? 14.734 -8.605 0.070 1.00 0.00 39 LYS A C 14
ATOM 16134 O O . LYS A 1 39 ? 13.764 -8.166 -0.548 1.00 0.00 39 LYS A O 14
ATOM 16153 N N . GLU A 1 40 ? 14.650 -9.573 0.970 1.00 0.00 40 GLU A N 14
ATOM 16154 C CA . GLU A 1 40 ? 13.409 -10.305 1.203 1.00 0.00 40 GLU A CA 14
ATOM 16155 C C . GLU A 1 40 ? 12.306 -9.371 1.678 1.00 0.00 40 GLU A C 14
ATOM 16156 O O . GLU A 1 40 ? 11.182 -9.414 1.182 1.00 0.00 40 GLU A O 14
ATOM 16168 N N . PHE A 1 41 ? 12.637 -8.506 2.620 1.00 0.00 41 PHE A N 14
ATOM 16169 C CA . PHE A 1 41 ? 11.650 -7.583 3.147 1.00 0.00 41 PHE A CA 14
ATOM 16170 C C . PHE A 1 41 ? 11.329 -6.510 2.113 1.00 0.00 41 PHE A C 14
ATOM 16171 O O . PHE A 1 41 ? 10.182 -6.094 1.984 1.00 0.00 41 PHE A O 14
ATOM 16188 N N . ALA A 1 42 ? 12.339 -6.084 1.356 1.00 0.00 42 ALA A N 14
ATOM 16189 C CA . ALA A 1 42 ? 12.151 -5.043 0.354 1.00 0.00 42 ALA A CA 14
ATOM 16190 C C . ALA A 1 42 ? 11.170 -5.493 -0.725 1.00 0.00 42 ALA A C 14
ATOM 16191 O O . ALA A 1 42 ? 10.281 -4.738 -1.122 1.00 0.00 42 ALA A O 14
ATOM 16198 N N . GLU A 1 43 ? 11.325 -6.728 -1.192 1.00 0.00 43 GLU A N 14
ATOM 16199 C CA . GLU A 1 43 ? 10.471 -7.248 -2.252 1.00 0.00 43 GLU A CA 14
ATOM 16200 C C . GLU A 1 43 ? 9.043 -7.465 -1.751 1.00 0.00 43 GLU A C 14
ATOM 16201 O O . GLU A 1 43 ? 8.077 -7.119 -2.439 1.00 0.00 43 GLU A O 14
ATOM 16213 N N . LYS A 1 44 ? 8.909 -8.009 -0.544 1.00 0.00 44 LYS A N 14
ATOM 16214 C CA . LYS A 1 44 ? 7.597 -8.284 0.016 1.00 0.00 44 LYS A CA 14
ATOM 16215 C C . LYS A 1 44 ? 6.869 -6.998 0.377 1.00 0.00 44 LYS A C 14
ATOM 16216 O O . LYS A 1 44 ? 5.661 -6.892 0.183 1.00 0.00 44 LYS A O 14
ATOM 16235 N N . LYS A 1 45 ? 7.601 -6.012 0.883 1.00 0.00 45 LYS A N 14
ATOM 16236 C CA . LYS A 1 45 ? 6.988 -4.749 1.271 1.00 0.00 45 LYS A CA 14
ATOM 16237 C C . LYS A 1 45 ? 6.497 -3.996 0.051 1.00 0.00 45 LYS A C 14
ATOM 16238 O O . LYS A 1 45 ? 5.465 -3.332 0.099 1.00 0.00 45 LYS A O 14
ATOM 16257 N N . PHE A 1 46 ? 7.233 -4.112 -1.044 1.00 0.00 46 PHE A N 14
ATOM 16258 C CA . PHE A 1 46 ? 6.808 -3.532 -2.311 1.00 0.00 46 PHE A CA 14
ATOM 16259 C C . PHE A 1 46 ? 5.506 -4.186 -2.765 1.00 0.00 46 PHE A C 14
ATOM 16260 O O . PHE A 1 46 ? 4.601 -3.523 -3.277 1.00 0.00 46 PHE A O 14
ATOM 16277 N N . LYS A 1 47 ? 5.417 -5.493 -2.562 1.00 0.00 47 LYS A N 14
ATOM 16278 C CA . LYS A 1 47 ? 4.215 -6.240 -2.899 1.00 0.00 47 LYS A CA 14
ATOM 16279 C C . LYS A 1 47 ? 3.045 -5.795 -2.016 1.00 0.00 47 LYS A C 14
ATOM 16280 O O . LYS A 1 47 ? 1.931 -5.577 -2.504 1.00 0.00 47 LYS A O 14
ATOM 16299 N N . GLU A 1 48 ? 3.316 -5.640 -0.720 1.00 0.00 48 GLU A N 14
ATOM 16300 C CA . GLU A 1 48 ? 2.288 -5.248 0.239 1.00 0.00 48 GLU A CA 14
ATOM 16301 C C . GLU A 1 48 ? 1.786 -3.826 -0.017 1.00 0.00 48 GLU A C 14
ATOM 16302 O O . GLU A 1 48 ? 0.588 -3.576 0.036 1.00 0.00 48 GLU A O 14
ATOM 16314 N N . VAL A 1 49 ? 2.692 -2.895 -0.305 1.00 0.00 49 VAL A N 14
ATOM 16315 C CA . VAL A 1 49 ? 2.279 -1.522 -0.583 1.00 0.00 49 VAL A CA 14
ATOM 16316 C C . VAL A 1 49 ? 1.467 -1.449 -1.873 1.00 0.00 49 VAL A C 14
ATOM 16317 O O . VAL A 1 49 ? 0.500 -0.700 -1.955 1.00 0.00 49 VAL A O 14
ATOM 16330 N N . ALA A 1 50 ? 1.842 -2.244 -2.868 1.00 0.00 50 ALA A N 14
ATOM 16331 C CA . ALA A 1 50 ? 1.154 -2.225 -4.154 1.00 0.00 50 ALA A CA 14
ATOM 16332 C C . ALA A 1 50 ? -0.311 -2.634 -4.014 1.00 0.00 50 ALA A C 14
ATOM 16333 O O . ALA A 1 50 ? -1.206 -1.974 -4.546 1.00 0.00 50 ALA A O 14
ATOM 16340 N N . GLU A 1 51 ? -0.559 -3.701 -3.266 1.00 0.00 51 GLU A N 14
ATOM 16341 C CA . GLU A 1 51 ? -1.923 -4.178 -3.063 1.00 0.00 51 GLU A CA 14
ATOM 16342 C C . GLU A 1 51 ? -2.690 -3.224 -2.156 1.00 0.00 51 GLU A C 14
ATOM 16343 O O . GLU A 1 51 ? -3.877 -2.958 -2.369 1.00 0.00 51 GLU A O 14
ATOM 16355 N N . ALA A 1 52 ? -1.993 -2.696 -1.165 1.00 0.00 52 ALA A N 14
ATOM 16356 C CA . ALA A 1 52 ? -2.605 -1.858 -0.151 1.00 0.00 52 ALA A CA 14
ATOM 16357 C C . ALA A 1 52 ? -2.915 -0.458 -0.674 1.00 0.00 52 ALA A C 14
ATOM 16358 O O . ALA A 1 52 ? -3.956 0.117 -0.356 1.00 0.00 52 ALA A O 14
ATOM 16365 N N . TYR A 1 53 ? -2.018 0.094 -1.479 1.00 0.00 53 TYR A N 14
ATOM 16366 C CA . TYR A 1 53 ? -2.243 1.416 -2.040 1.00 0.00 53 TYR A CA 14
ATOM 16367 C C . TYR A 1 53 ? -3.329 1.339 -3.104 1.00 0.00 53 TYR A C 14
ATOM 16368 O O . TYR A 1 53 ? -4.131 2.260 -3.246 1.00 0.00 53 TYR A O 14
ATOM 16386 N N . GLU A 1 54 ? -3.356 0.229 -3.840 1.00 0.00 54 GLU A N 14
ATOM 16387 C CA . GLU A 1 54 ? -4.356 0.031 -4.880 1.00 0.00 54 GLU A CA 14
ATOM 16388 C C . GLU A 1 54 ? -5.759 0.027 -4.281 1.00 0.00 54 GLU A C 14
ATOM 16389 O O . GLU A 1 54 ? -6.655 0.715 -4.772 1.00 0.00 54 GLU A O 14
ATOM 16401 N N . VAL A 1 55 ? -5.941 -0.737 -3.209 1.00 0.00 55 VAL A N 14
ATOM 16402 C CA . VAL A 1 55 ? -7.249 -0.849 -2.583 1.00 0.00 55 VAL A CA 14
ATOM 16403 C C . VAL A 1 55 ? -7.684 0.489 -1.981 1.00 0.00 55 VAL A C 14
ATOM 16404 O O . VAL A 1 55 ? -8.845 0.863 -2.076 1.00 0.00 55 VAL A O 14
ATOM 16417 N N . LEU A 1 56 ? -6.743 1.217 -1.388 1.00 0.00 56 LEU A N 14
ATOM 16418 C CA . LEU A 1 56 ? -7.048 2.509 -0.779 1.00 0.00 56 LEU A CA 14
ATOM 16419 C C . LEU A 1 56 ? -7.307 3.584 -1.835 1.00 0.00 56 LEU A C 14
ATOM 16420 O O . LEU A 1 56 ? -8.077 4.520 -1.602 1.00 0.00 56 LEU A O 14
ATOM 16436 N N . SER A 1 57 ? -6.700 3.430 -3.001 1.00 0.00 57 SER A N 14
ATOM 16437 C CA . SER A 1 57 ? -6.812 4.431 -4.049 1.00 0.00 57 SER A CA 14
ATOM 16438 C C . SER A 1 57 ? -8.154 4.299 -4.768 1.00 0.00 57 SER A C 14
ATOM 16439 O O . SER A 1 57 ? -8.627 5.241 -5.407 1.00 0.00 57 SER A O 14
ATOM 16447 N N . ASP A 1 58 ? -8.776 3.129 -4.647 1.00 0.00 58 ASP A N 14
ATOM 16448 C CA . ASP A 1 58 ? -10.069 2.889 -5.275 1.00 0.00 58 ASP A CA 14
ATOM 16449 C C . ASP A 1 58 ? -11.157 2.747 -4.222 1.00 0.00 58 ASP A C 14
ATOM 16450 O O . ASP A 1 58 ? -11.098 1.864 -3.368 1.00 0.00 58 ASP A O 14
ATOM 16459 N N . LYS A 1 59 ? -12.167 3.599 -4.307 1.00 0.00 59 LYS A N 14
ATOM 16460 C CA . LYS A 1 59 ? -13.308 3.513 -3.405 1.00 0.00 59 LYS A CA 14
ATOM 16461 C C . LYS A 1 59 ? -14.074 2.240 -3.695 1.00 0.00 59 LYS A C 14
ATOM 16462 O O . LYS A 1 59 ? -14.640 1.611 -2.799 1.00 0.00 59 LYS A O 14
ATOM 16481 N N . HIS A 1 60 ? -14.088 1.877 -4.967 1.00 0.00 60 HIS A N 14
ATOM 16482 C CA . HIS A 1 60 ? -14.724 0.639 -5.401 1.00 0.00 60 HIS A CA 14
ATOM 16483 C C . HIS A 1 60 ? -13.937 -0.579 -4.924 1.00 0.00 60 HIS A C 14
ATOM 16484 O O . HIS A 1 60 ? -14.510 -1.621 -4.636 1.00 0.00 60 HIS A O 14
ATOM 16499 N N . LYS A 1 61 ? -12.622 -0.446 -4.841 1.00 0.00 61 LYS A N 14
ATOM 16500 C CA . LYS A 1 61 ? -11.777 -1.537 -4.367 1.00 0.00 61 LYS A CA 14
ATOM 16501 C C . LYS A 1 61 ? -11.979 -1.724 -2.871 1.00 0.00 61 LYS A C 14
ATOM 16502 O O . LYS A 1 61 ? -12.074 -2.846 -2.377 1.00 0.00 61 LYS A O 14
ATOM 16521 N N . ARG A 1 62 ? -12.059 -0.603 -2.161 1.00 0.00 62 ARG A N 14
ATOM 16522 C CA . ARG A 1 62 ? -12.315 -0.616 -0.729 1.00 0.00 62 ARG A CA 14
ATOM 16523 C C . ARG A 1 62 ? -13.668 -1.234 -0.408 1.00 0.00 62 ARG A C 14
ATOM 16524 O O . ARG A 1 62 ? -13.787 -2.015 0.533 1.00 0.00 62 ARG A O 14
ATOM 16545 N N . GLU A 1 63 ? -14.692 -0.891 -1.183 1.00 0.00 63 GLU A N 14
ATOM 16546 C CA . GLU A 1 63 ? -16.018 -1.440 -0.938 1.00 0.00 63 GLU A CA 14
ATOM 16547 C C . GLU A 1 63 ? -16.031 -2.937 -1.232 1.00 0.00 63 GLU A C 14
ATOM 16548 O O . GLU A 1 63 ? -16.739 -3.691 -0.574 1.00 0.00 63 GLU A O 14
ATOM 16560 N N . ILE A 1 64 ? -15.239 -3.366 -2.212 1.00 0.00 64 ILE A N 14
ATOM 16561 C CA . ILE A 1 64 ? -15.093 -4.788 -2.505 1.00 0.00 64 ILE A CA 14
ATOM 16562 C C . ILE A 1 64 ? -14.427 -5.496 -1.327 1.00 0.00 64 ILE A C 14
ATOM 16563 O O . ILE A 1 64 ? -14.866 -6.560 -0.902 1.00 0.00 64 ILE A O 14
ATOM 16579 N N . TYR A 1 65 ? -13.384 -4.878 -0.790 1.00 0.00 65 TYR A N 14
ATOM 16580 C CA . TYR A 1 65 ? -12.714 -5.379 0.404 1.00 0.00 65 TYR A CA 14
ATOM 16581 C C . TYR A 1 65 ? -13.707 -5.455 1.564 1.00 0.00 65 TYR A C 14
ATOM 16582 O O . TYR A 1 65 ? -13.686 -6.391 2.362 1.00 0.00 65 TYR A O 14
ATOM 16600 N N . ASP A 1 66 ? -14.593 -4.471 1.619 1.00 0.00 66 ASP A N 14
ATOM 16601 C CA . ASP A 1 66 ? -15.563 -4.348 2.700 1.00 0.00 66 ASP A CA 14
ATOM 16602 C C . ASP A 1 66 ? -16.662 -5.404 2.610 1.00 0.00 66 ASP A C 14
ATOM 16603 O O . ASP A 1 66 ? -16.987 -6.062 3.602 1.00 0.00 66 ASP A O 14
ATOM 16612 N N . ARG A 1 67 ? -17.226 -5.578 1.423 1.00 0.00 67 ARG A N 14
ATOM 16613 C CA . ARG A 1 67 ? -18.346 -6.494 1.248 1.00 0.00 67 ARG A CA 14
ATOM 16614 C C . ARG A 1 67 ? -17.902 -7.923 0.939 1.00 0.00 67 ARG A C 14
ATOM 16615 O O . ARG A 1 67 ? -18.516 -8.878 1.413 1.00 0.00 67 ARG A O 14
ATOM 16636 N N . TYR A 1 68 ? -16.841 -8.075 0.155 1.00 0.00 68 TYR A N 14
ATOM 16637 C CA . TYR A 1 68 ? -16.426 -9.394 -0.301 1.00 0.00 68 TYR A CA 14
ATOM 16638 C C . TYR A 1 68 ? -15.342 -9.959 0.611 1.00 0.00 68 TYR A C 14
ATOM 16639 O O . TYR A 1 68 ? -14.984 -11.129 0.514 1.00 0.00 68 TYR A O 14
ATOM 16657 N N . GLY A 1 69 ? -14.831 -9.123 1.505 1.00 0.00 69 GLY A N 14
ATOM 16658 C CA . GLY A 1 69 ? -13.859 -9.580 2.482 1.00 0.00 69 GLY A CA 14
ATOM 16659 C C . GLY A 1 69 ? -14.442 -10.628 3.399 1.00 0.00 69 GLY A C 14
ATOM 16660 O O . GLY A 1 69 ? -13.846 -11.681 3.636 1.00 0.00 69 GLY A O 14
ATOM 16664 N N . ARG A 1 70 ? -15.622 -10.316 3.907 1.00 0.00 70 ARG A N 14
ATOM 16665 C CA . ARG A 1 70 ? -16.367 -11.212 4.789 1.00 0.00 70 ARG A CA 14
ATOM 16666 C C . ARG A 1 70 ? -16.758 -12.506 4.072 1.00 0.00 70 ARG A C 14
ATOM 16667 O O . ARG A 1 70 ? -16.963 -13.540 4.709 1.00 0.00 70 ARG A O 14
ATOM 16688 N N . GLU A 1 71 ? -16.876 -12.431 2.750 1.00 0.00 71 GLU A N 14
ATOM 16689 C CA . GLU A 1 71 ? -17.311 -13.564 1.941 1.00 0.00 71 GLU A CA 14
ATOM 16690 C C . GLU A 1 71 ? -16.216 -14.628 1.851 1.00 0.00 71 GLU A C 14
ATOM 16691 O O . GLU A 1 71 ? -16.345 -15.679 2.515 1.00 0.00 71 GLU A O 14
ATOM 16703 N N . MET A 1 1 ? -9.396 3.437 13.608 1.00 0.00 1 MET A N 15
ATOM 16704 C CA . MET A 1 1 ? -10.438 2.580 12.998 1.00 0.00 1 MET A CA 15
ATOM 16705 C C . MET A 1 1 ? -10.224 2.449 11.499 1.00 0.00 1 MET A C 15
ATOM 16706 O O . MET A 1 1 ? -10.383 1.365 10.941 1.00 0.00 1 MET A O 15
ATOM 16722 N N . ALA A 1 2 ? -9.865 3.554 10.844 1.00 0.00 2 ALA A N 15
ATOM 16723 C CA . ALA A 1 2 ? -9.651 3.545 9.400 1.00 0.00 2 ALA A CA 15
ATOM 16724 C C . ALA A 1 2 ? -8.460 2.670 9.021 1.00 0.00 2 ALA A C 15
ATOM 16725 O O . ALA A 1 2 ? -8.533 1.887 8.077 1.00 0.00 2 ALA A O 15
ATOM 16732 N N . SER A 1 3 ? -7.359 2.837 9.758 1.00 0.00 3 SER A N 15
ATOM 16733 C CA . SER A 1 3 ? -6.171 1.982 9.645 1.00 0.00 3 SER A CA 15
ATOM 16734 C C . SER A 1 3 ? -5.424 2.159 8.313 1.00 0.00 3 SER A C 15
ATOM 16735 O O . SER A 1 3 ? -4.280 1.731 8.184 1.00 0.00 3 SER A O 15
ATOM 16743 N N . TYR A 1 4 ? -6.050 2.802 7.333 1.00 0.00 4 TYR A N 15
ATOM 16744 C CA . TYR A 1 4 ? -5.442 2.959 6.012 1.00 0.00 4 TYR A CA 15
ATOM 16745 C C . TYR A 1 4 ? -4.156 3.775 6.087 1.00 0.00 4 TYR A C 15
ATOM 16746 O O . TYR A 1 4 ? -3.183 3.484 5.394 1.00 0.00 4 TYR A O 15
ATOM 16764 N N . TYR A 1 5 ? -4.151 4.787 6.931 1.00 0.00 5 TYR A N 15
ATOM 16765 C CA . TYR A 1 5 ? -2.938 5.562 7.164 1.00 0.00 5 TYR A CA 15
ATOM 16766 C C . TYR A 1 5 ? -1.827 4.683 7.734 1.00 0.00 5 TYR A C 15
ATOM 16767 O O . TYR A 1 5 ? -0.649 4.917 7.476 1.00 0.00 5 TYR A O 15
ATOM 16785 N N . GLU A 1 6 ? -2.207 3.677 8.514 1.00 0.00 6 GLU A N 15
ATOM 16786 C CA . GLU A 1 6 ? -1.245 2.735 9.069 1.00 0.00 6 GLU A CA 15
ATOM 16787 C C . GLU A 1 6 ? -0.732 1.778 7.996 1.00 0.00 6 GLU A C 15
ATOM 16788 O O . GLU A 1 6 ? 0.469 1.517 7.902 1.00 0.00 6 GLU A O 15
ATOM 16800 N N . ILE A 1 7 ? -1.653 1.255 7.190 1.00 0.00 7 ILE A N 15
ATOM 16801 C CA . ILE A 1 7 ? -1.310 0.269 6.174 1.00 0.00 7 ILE A CA 15
ATOM 16802 C C . ILE A 1 7 ? -0.536 0.893 5.017 1.00 0.00 7 ILE A C 15
ATOM 16803 O O . ILE A 1 7 ? 0.294 0.235 4.391 1.00 0.00 7 ILE A O 15
ATOM 16819 N N . LEU A 1 8 ? -0.807 2.160 4.727 1.00 0.00 8 LEU A N 15
ATOM 16820 C CA . LEU A 1 8 ? -0.138 2.833 3.628 1.00 0.00 8 LEU A CA 15
ATOM 16821 C C . LEU A 1 8 ? 1.009 3.706 4.125 1.00 0.00 8 LEU A C 15
ATOM 16822 O O . LEU A 1 8 ? 2.155 3.249 4.203 1.00 0.00 8 LEU A O 15
ATOM 16838 N N . ASP A 1 9 ? 0.690 4.949 4.484 1.00 0.00 9 ASP A N 15
ATOM 16839 C CA . ASP A 1 9 ? 1.708 5.926 4.864 1.00 0.00 9 ASP A CA 15
ATOM 16840 C C . ASP A 1 9 ? 1.074 7.277 5.176 1.00 0.00 9 ASP A C 15
ATOM 16841 O O . ASP A 1 9 ? 1.540 8.011 6.049 1.00 0.00 9 ASP A O 15
ATOM 16850 N N . VAL A 1 10 ? -0.003 7.590 4.471 1.00 0.00 10 VAL A N 15
ATOM 16851 C CA . VAL A 1 10 ? -0.639 8.900 4.586 1.00 0.00 10 VAL A CA 15
ATOM 16852 C C . VAL A 1 10 ? -2.096 8.776 5.033 1.00 0.00 10 VAL A C 15
ATOM 16853 O O . VAL A 1 10 ? -2.715 7.723 4.866 1.00 0.00 10 VAL A O 15
ATOM 16866 N N . PRO A 1 11 ? -2.645 9.846 5.635 1.00 0.00 11 PRO A N 15
ATOM 16867 C CA . PRO A 1 11 ? -4.029 9.890 6.092 1.00 0.00 11 PRO A CA 15
ATOM 16868 C C . PRO A 1 11 ? -4.981 10.478 5.048 1.00 0.00 11 PRO A C 15
ATOM 16869 O O . PRO A 1 11 ? -4.563 10.980 4.004 1.00 0.00 11 PRO A O 15
ATOM 16880 N N . ARG A 1 12 ? -6.273 10.430 5.381 1.00 0.00 12 ARG A N 15
ATOM 16881 C CA . ARG A 1 12 ? -7.369 10.718 4.445 1.00 0.00 12 ARG A CA 15
ATOM 16882 C C . ARG A 1 12 ? -7.291 12.103 3.812 1.00 0.00 12 ARG A C 15
ATOM 16883 O O . ARG A 1 12 ? -7.886 12.336 2.759 1.00 0.00 12 ARG A O 15
ATOM 16904 N N . SER A 1 13 ? -6.594 13.015 4.469 1.00 0.00 13 SER A N 15
ATOM 16905 C CA . SER A 1 13 ? -6.442 14.381 3.975 1.00 0.00 13 SER A CA 15
ATOM 16906 C C . SER A 1 13 ? -5.792 14.397 2.585 1.00 0.00 13 SER A C 15
ATOM 16907 O O . SER A 1 13 ? -5.980 15.335 1.809 1.00 0.00 13 SER A O 15
ATOM 16915 N N . ALA A 1 14 ? -5.047 13.344 2.273 1.00 0.00 14 ALA A N 15
ATOM 16916 C CA . ALA A 1 14 ? -4.351 13.236 1.000 1.00 0.00 14 ALA A CA 15
ATOM 16917 C C . ALA A 1 14 ? -5.294 12.816 -0.126 1.00 0.00 14 ALA A C 15
ATOM 16918 O O . ALA A 1 14 ? -6.220 12.023 0.078 1.00 0.00 14 ALA A O 15
ATOM 16925 N N . SER A 1 15 ? -5.052 13.368 -1.307 1.00 0.00 15 SER A N 15
ATOM 16926 C CA . SER A 1 15 ? -5.759 12.969 -2.512 1.00 0.00 15 SER A CA 15
ATOM 16927 C C . SER A 1 15 ? -5.176 11.665 -3.040 1.00 0.00 15 SER A C 15
ATOM 16928 O O . SER A 1 15 ? -4.080 11.276 -2.633 1.00 0.00 15 SER A O 15
ATOM 16936 N N . ALA A 1 16 ? -5.887 10.999 -3.937 1.00 0.00 16 ALA A N 15
ATOM 16937 C CA . ALA A 1 16 ? -5.454 9.702 -4.464 1.00 0.00 16 ALA A CA 15
ATOM 16938 C C . ALA A 1 16 ? -4.018 9.763 -4.991 1.00 0.00 16 ALA A C 15
ATOM 16939 O O . ALA A 1 16 ? -3.249 8.808 -4.860 1.00 0.00 16 ALA A O 15
ATOM 16946 N N . ASP A 1 17 ? -3.659 10.909 -5.553 1.00 0.00 17 ASP A N 15
ATOM 16947 C CA . ASP A 1 17 ? -2.318 11.133 -6.086 1.00 0.00 17 ASP A CA 15
ATOM 16948 C C . ASP A 1 17 ? -1.272 11.029 -4.982 1.00 0.00 17 ASP A C 15
ATOM 16949 O O . ASP A 1 17 ? -0.211 10.428 -5.166 1.00 0.00 17 ASP A O 15
ATOM 16958 N N . ASP A 1 18 ? -1.583 11.616 -3.831 1.00 0.00 18 ASP A N 15
ATOM 16959 C CA . ASP A 1 18 ? -0.675 11.601 -2.689 1.00 0.00 18 ASP A CA 15
ATOM 16960 C C . ASP A 1 18 ? -0.579 10.193 -2.126 1.00 0.00 18 ASP A C 15
ATOM 16961 O O . ASP A 1 18 ? 0.483 9.756 -1.698 1.00 0.00 18 ASP A O 15
ATOM 16970 N N . ILE A 1 19 ? -1.701 9.484 -2.145 1.00 0.00 19 ILE A N 15
ATOM 16971 C CA . ILE A 1 19 ? -1.723 8.066 -1.788 1.00 0.00 19 ILE A CA 15
ATOM 16972 C C . ILE A 1 19 ? -0.797 7.281 -2.712 1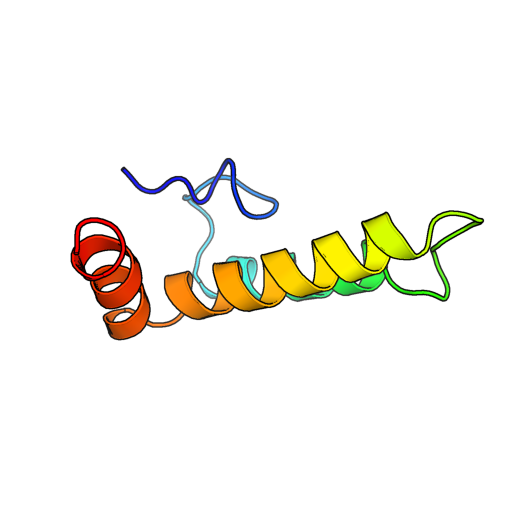.00 0.00 19 ILE A C 15
ATOM 16973 O O . ILE A 1 19 ? -0.018 6.434 -2.264 1.00 0.00 19 ILE A O 15
ATOM 16989 N N . LYS A 1 20 ? -0.870 7.589 -4.001 1.00 0.00 20 LYS A N 15
ATOM 16990 C CA . LYS A 1 20 ? -0.021 6.947 -4.986 1.00 0.00 20 LYS A CA 15
ATOM 16991 C C . LYS A 1 20 ? 1.442 7.313 -4.735 1.00 0.00 20 LYS A C 15
ATOM 16992 O O . LYS A 1 20 ? 2.337 6.484 -4.893 1.00 0.00 20 LYS A O 15
ATOM 17011 N N . LYS A 1 21 ? 1.688 8.559 -4.340 1.00 0.00 21 LYS A N 15
ATOM 17012 C CA . LYS A 1 21 ? 3.038 8.979 -3.979 1.00 0.00 21 LYS A CA 15
ATOM 17013 C C . LYS A 1 21 ? 3.489 8.337 -2.662 1.00 0.00 21 LYS A C 15
ATOM 17014 O O . LYS A 1 21 ? 4.657 8.008 -2.507 1.00 0.00 21 LYS A O 15
ATOM 17033 N N . ALA A 1 22 ? 2.574 8.152 -1.723 1.00 0.00 22 ALA A N 15
ATOM 17034 C CA . ALA A 1 22 ? 2.903 7.501 -0.455 1.00 0.00 22 ALA A CA 15
ATOM 17035 C C . ALA A 1 22 ? 3.423 6.086 -0.693 1.00 0.00 22 ALA A C 15
ATOM 17036 O O . ALA A 1 22 ? 4.390 5.647 -0.069 1.00 0.00 22 ALA A O 15
ATOM 17043 N N . TYR A 1 23 ? 2.774 5.384 -1.605 1.00 0.00 23 TYR A N 15
ATOM 17044 C CA . TYR A 1 23 ? 3.226 4.071 -2.039 1.00 0.00 23 TYR A CA 15
ATOM 17045 C C . TYR A 1 23 ? 4.580 4.179 -2.745 1.00 0.00 23 TYR A C 15
ATOM 17046 O O . TYR A 1 23 ? 5.470 3.358 -2.530 1.00 0.00 23 TYR A O 15
ATOM 17064 N N . ARG A 1 24 ? 4.727 5.213 -3.563 1.00 0.00 24 ARG A N 15
ATOM 17065 C CA . ARG A 1 24 ? 5.936 5.443 -4.328 1.00 0.00 24 ARG A CA 15
ATOM 17066 C C . ARG A 1 24 ? 7.122 5.789 -3.429 1.00 0.00 24 ARG A C 15
ATOM 17067 O O . ARG A 1 24 ? 8.209 5.245 -3.591 1.00 0.00 24 ARG A O 15
ATOM 17088 N N . ARG A 1 25 ? 6.903 6.680 -2.469 1.00 0.00 25 ARG A N 15
ATOM 17089 C CA . ARG A 1 25 ? 7.953 7.065 -1.528 1.00 0.00 25 ARG A CA 15
ATOM 17090 C C . ARG A 1 25 ? 8.354 5.872 -0.663 1.00 0.00 25 ARG A C 15
ATOM 17091 O O . ARG A 1 25 ? 9.513 5.738 -0.270 1.00 0.00 25 ARG A O 15
ATOM 17112 N N . LYS A 1 26 ? 7.391 5.003 -0.376 1.00 0.00 26 LYS A N 15
ATOM 17113 C CA . LYS A 1 26 ? 7.661 3.794 0.384 1.00 0.00 26 LYS A CA 15
ATOM 17114 C C . LYS A 1 26 ? 8.457 2.811 -0.461 1.00 0.00 26 LYS A C 15
ATOM 17115 O O . LYS A 1 26 ? 9.358 2.134 0.031 1.00 0.00 26 LYS A O 15
ATOM 17134 N N . ALA A 1 27 ? 8.115 2.741 -1.737 1.00 0.00 27 ALA A N 15
ATOM 17135 C CA . ALA A 1 27 ? 8.896 1.976 -2.703 1.00 0.00 27 ALA A CA 15
ATOM 17136 C C . ALA A 1 27 ? 10.356 2.427 -2.697 1.00 0.00 27 ALA A C 15
ATOM 17137 O O . ALA A 1 27 ? 11.269 1.620 -2.848 1.00 0.00 27 ALA A O 15
ATOM 17144 N N . LEU A 1 28 ? 10.560 3.730 -2.526 1.00 0.00 28 LEU A N 15
ATOM 17145 C CA . LEU A 1 28 ? 11.900 4.299 -2.399 1.00 0.00 28 LEU A CA 15
ATOM 17146 C C . LEU A 1 28 ? 12.570 3.864 -1.096 1.00 0.00 28 LEU A C 15
ATOM 17147 O O . LEU A 1 28 ? 13.783 3.659 -1.055 1.00 0.00 28 LEU A O 15
ATOM 17163 N N . GLN A 1 29 ? 11.782 3.737 -0.033 1.00 0.00 29 GLN A N 15
ATOM 17164 C CA . GLN A 1 29 ? 12.304 3.285 1.257 1.00 0.00 29 GLN A CA 15
ATOM 17165 C C . GLN A 1 29 ? 12.861 1.868 1.136 1.00 0.00 29 GLN A C 15
ATOM 17166 O O . GLN A 1 29 ? 13.852 1.517 1.780 1.00 0.00 29 GLN A O 15
ATOM 17180 N N . TRP A 1 30 ? 12.226 1.069 0.290 1.00 0.00 30 TRP A N 15
ATOM 17181 C CA . TRP A 1 30 ? 12.622 -0.316 0.096 1.00 0.00 30 TRP A CA 15
ATOM 17182 C C . TRP A 1 30 ? 13.324 -0.488 -1.248 1.00 0.00 30 TRP A C 15
ATOM 17183 O O . TRP A 1 30 ? 13.429 -1.596 -1.773 1.00 0.00 30 TRP A O 15
ATOM 17204 N N . HIS A 1 31 ? 13.792 0.620 -1.801 1.00 0.00 31 HIS A N 15
ATOM 17205 C CA . HIS A 1 31 ? 14.457 0.616 -3.101 1.00 0.00 31 HIS A CA 15
ATOM 17206 C C . HIS A 1 31 ? 15.828 -0.039 -2.968 1.00 0.00 31 HIS A C 15
ATOM 17207 O O . HIS A 1 31 ? 16.430 0.010 -1.899 1.00 0.00 31 HIS A O 15
ATOM 17222 N N . PRO A 1 32 ? 16.342 -0.651 -4.055 1.00 0.00 32 PRO A N 15
ATOM 17223 C CA . PRO A 1 32 ? 17.636 -1.354 -4.049 1.00 0.00 32 PRO A CA 15
ATOM 17224 C C . PRO A 1 32 ? 18.782 -0.476 -3.565 1.00 0.00 32 PRO A C 15
ATOM 17225 O O . PRO A 1 32 ? 19.759 -0.970 -3.003 1.00 0.00 32 PRO A O 15
ATOM 17236 N N . ASP A 1 33 ? 18.653 0.822 -3.796 1.00 0.00 33 ASP A N 15
ATOM 17237 C CA . ASP A 1 33 ? 19.628 1.801 -3.329 1.00 0.00 33 ASP A CA 15
ATOM 17238 C C . ASP A 1 33 ? 19.720 1.773 -1.807 1.00 0.00 33 ASP A C 15
ATOM 17239 O O . ASP A 1 33 ? 20.791 1.965 -1.229 1.00 0.00 33 ASP A O 15
ATOM 17248 N N . LYS A 1 34 ? 18.585 1.524 -1.167 1.00 0.00 34 LYS A N 15
ATOM 17249 C CA . LYS A 1 34 ? 18.502 1.501 0.283 1.00 0.00 34 LYS A CA 15
ATOM 17250 C C . LYS A 1 34 ? 18.327 0.064 0.766 1.00 0.00 34 LYS A C 15
ATOM 17251 O O . LYS A 1 34 ? 17.885 -0.184 1.891 1.00 0.00 34 LYS A O 15
ATOM 17270 N N . ASN A 1 35 ? 18.653 -0.874 -0.112 1.00 0.00 35 ASN A N 15
ATOM 17271 C CA . ASN A 1 35 ? 18.503 -2.294 0.169 1.00 0.00 35 ASN A CA 15
ATOM 17272 C C . ASN A 1 35 ? 19.873 -2.977 0.173 1.00 0.00 35 ASN A C 15
ATOM 17273 O O . ASN A 1 35 ? 20.710 -2.706 -0.690 1.00 0.00 35 ASN A O 15
ATOM 17284 N N . PRO A 1 36 ? 20.124 -3.857 1.159 1.00 0.00 36 PRO A N 15
ATOM 17285 C CA . PRO A 1 36 ? 21.386 -4.591 1.269 1.00 0.00 36 PRO A CA 15
ATOM 17286 C C . PRO A 1 36 ? 21.397 -5.880 0.435 1.00 0.00 36 PRO A C 15
ATOM 17287 O O . PRO A 1 36 ? 21.201 -5.839 -0.779 1.00 0.00 36 PRO A O 15
ATOM 17298 N N . ASP A 1 37 ? 21.620 -7.026 1.084 1.00 0.00 37 ASP A N 15
ATOM 17299 C CA . ASP A 1 37 ? 21.711 -8.297 0.363 1.00 0.00 37 ASP A CA 15
ATOM 17300 C C . ASP A 1 37 ? 20.387 -9.046 0.402 1.00 0.00 37 ASP A C 15
ATOM 17301 O O . ASP A 1 37 ? 20.209 -10.052 -0.286 1.00 0.00 37 ASP A O 15
ATOM 17310 N N . ASN A 1 38 ? 19.460 -8.556 1.204 1.00 0.00 38 ASN A N 15
ATOM 17311 C CA . ASN A 1 38 ? 18.152 -9.182 1.316 1.00 0.00 38 ASN A CA 15
ATOM 17312 C C . ASN A 1 38 ? 17.132 -8.340 0.580 1.00 0.00 38 ASN A C 15
ATOM 17313 O O . ASN A 1 38 ? 16.696 -7.307 1.074 1.00 0.00 38 ASN A O 15
ATOM 17324 N N . LYS A 1 39 ? 16.768 -8.774 -0.609 1.00 0.00 39 LYS A N 15
ATOM 17325 C CA . LYS A 1 39 ? 15.882 -8.004 -1.462 1.00 0.00 39 LYS A CA 15
ATOM 17326 C C . LYS A 1 39 ? 14.454 -8.517 -1.375 1.00 0.00 39 LYS A C 15
ATOM 17327 O O . LYS A 1 39 ? 13.510 -7.789 -1.668 1.00 0.00 39 LYS A O 15
ATOM 17346 N N . GLU A 1 40 ? 14.307 -9.762 -0.939 1.00 0.00 40 GLU A N 15
ATOM 17347 C CA . GLU A 1 40 ? 13.006 -10.417 -0.888 1.00 0.00 40 GLU A CA 15
ATOM 17348 C C . GLU A 1 40 ? 12.021 -9.614 -0.033 1.00 0.00 40 GLU A C 15
ATOM 17349 O O . GLU A 1 40 ? 10.869 -9.428 -0.421 1.00 0.00 40 GLU A O 15
ATOM 17361 N N . PHE A 1 41 ? 12.483 -9.115 1.114 1.00 0.00 41 PHE A N 15
ATOM 17362 C CA . PHE A 1 41 ? 11.626 -8.331 2.000 1.00 0.00 41 PHE A CA 15
ATOM 17363 C C . PHE A 1 41 ? 11.257 -7.002 1.343 1.00 0.00 41 PHE A C 15
ATOM 17364 O O . PHE A 1 41 ? 10.148 -6.502 1.523 1.00 0.00 41 PHE A O 15
ATOM 17381 N N . ALA A 1 42 ? 12.194 -6.429 0.586 1.00 0.00 42 ALA A N 15
ATOM 17382 C CA . ALA A 1 42 ? 11.938 -5.187 -0.139 1.00 0.00 42 ALA A CA 15
ATOM 17383 C C . ALA A 1 42 ? 10.829 -5.393 -1.168 1.00 0.00 42 ALA A C 15
ATOM 17384 O O . ALA A 1 42 ? 9.977 -4.526 -1.359 1.00 0.00 42 ALA A O 15
ATOM 17391 N N . GLU A 1 43 ? 10.841 -6.551 -1.823 1.00 0.00 43 GLU A N 15
ATOM 17392 C CA . GLU A 1 43 ? 9.790 -6.909 -2.772 1.00 0.00 43 GLU A CA 15
ATOM 17393 C C . GLU A 1 43 ? 8.492 -7.164 -2.030 1.00 0.00 43 GLU A C 15
ATOM 17394 O O . GLU A 1 43 ? 7.421 -6.739 -2.459 1.00 0.00 43 GLU A O 15
ATOM 17406 N N . LYS A 1 44 ? 8.610 -7.859 -0.909 1.00 0.00 44 LYS A N 15
ATOM 17407 C CA . LYS A 1 44 ? 7.473 -8.176 -0.064 1.00 0.00 44 LYS A CA 15
ATOM 17408 C C . LYS A 1 44 ? 6.761 -6.902 0.383 1.00 0.00 44 LYS A C 15
ATOM 17409 O O . LYS A 1 44 ? 5.540 -6.801 0.287 1.00 0.00 44 LYS A O 15
ATOM 17428 N N . LYS A 1 45 ? 7.530 -5.926 0.836 1.00 0.00 45 LYS A N 15
ATOM 17429 C CA . LYS A 1 45 ? 6.971 -4.655 1.270 1.00 0.00 45 LYS A CA 15
ATOM 17430 C C . LYS A 1 45 ? 6.353 -3.909 0.098 1.00 0.00 45 LYS A C 15
ATOM 17431 O O . LYS A 1 45 ? 5.330 -3.238 0.245 1.00 0.00 45 LYS A O 15
ATOM 17450 N N . PHE A 1 46 ? 6.979 -4.047 -1.061 1.00 0.00 46 PHE A N 15
ATOM 17451 C CA . PHE A 1 46 ? 6.498 -3.411 -2.280 1.00 0.00 46 PHE A CA 15
ATOM 17452 C C . PHE A 1 46 ? 5.153 -4.004 -2.708 1.00 0.00 46 PHE A C 15
ATOM 17453 O O . PHE A 1 46 ? 4.260 -3.285 -3.152 1.00 0.00 46 PHE A O 15
ATOM 17470 N N . LYS A 1 47 ? 5.018 -5.317 -2.570 1.00 0.00 47 LYS A N 15
ATOM 17471 C CA . LYS A 1 47 ? 3.788 -6.009 -2.940 1.00 0.00 47 LYS A CA 15
ATOM 17472 C C . LYS A 1 47 ? 2.633 -5.607 -2.029 1.00 0.00 47 LYS A C 15
ATOM 17473 O O . LYS A 1 47 ? 1.527 -5.335 -2.501 1.00 0.00 47 LYS A O 15
ATOM 17492 N N . GLU A 1 48 ? 2.902 -5.550 -0.728 1.00 0.00 48 GLU A N 15
ATOM 17493 C CA . GLU A 1 48 ? 1.872 -5.228 0.254 1.00 0.00 48 GLU A CA 15
ATOM 17494 C C . GLU A 1 48 ? 1.362 -3.801 0.073 1.00 0.00 48 GLU A C 15
ATOM 17495 O O . GLU A 1 48 ? 0.163 -3.546 0.165 1.00 0.00 48 GLU A O 15
ATOM 17507 N N . VAL A 1 49 ? 2.269 -2.867 -0.186 1.00 0.00 49 VAL A N 15
ATOM 17508 C CA . VAL A 1 49 ? 1.873 -1.478 -0.378 1.00 0.00 49 VAL A CA 15
ATOM 17509 C C . VAL A 1 49 ? 1.137 -1.308 -1.703 1.00 0.00 49 VAL A C 15
ATOM 17510 O O . VAL A 1 49 ? 0.171 -0.550 -1.787 1.00 0.00 49 VAL A O 15
ATOM 17523 N N . ALA A 1 50 ? 1.579 -2.033 -2.728 1.00 0.00 50 ALA A N 15
ATOM 17524 C CA . ALA A 1 50 ? 0.961 -1.948 -4.046 1.00 0.00 50 ALA A CA 15
ATOM 17525 C C . ALA A 1 50 ? -0.515 -2.324 -3.999 1.00 0.00 50 ALA A C 15
ATOM 17526 O O . ALA A 1 50 ? -1.358 -1.621 -4.555 1.00 0.00 50 ALA A O 15
ATOM 17533 N N . GLU A 1 51 ? -0.833 -3.409 -3.303 1.00 0.00 51 GLU A N 15
ATOM 17534 C CA . GLU A 1 51 ? -2.217 -3.852 -3.208 1.00 0.00 51 GLU A CA 15
ATOM 17535 C C . GLU A 1 51 ? -3.018 -2.903 -2.327 1.00 0.00 51 GLU A C 15
ATOM 17536 O O . GLU A 1 51 ? -4.149 -2.537 -2.648 1.00 0.00 51 GLU A O 15
ATOM 17548 N N . ALA A 1 52 ? -2.398 -2.488 -1.228 1.00 0.00 52 ALA A N 15
ATOM 17549 C CA . ALA A 1 52 ? -3.058 -1.675 -0.227 1.00 0.00 52 ALA A CA 15
ATOM 17550 C C . ALA A 1 52 ? -3.358 -0.278 -0.751 1.00 0.00 52 ALA A C 15
ATOM 17551 O O . ALA A 1 52 ? -4.449 0.251 -0.540 1.00 0.00 52 ALA A O 15
ATOM 17558 N N . TYR A 1 53 ? -2.401 0.310 -1.455 1.00 0.00 53 TYR A N 15
ATOM 17559 C CA . TYR A 1 53 ? -2.577 1.652 -1.981 1.00 0.00 53 TYR A CA 15
ATOM 17560 C C . TYR A 1 53 ? -3.580 1.638 -3.129 1.00 0.00 53 TYR A C 15
ATOM 17561 O O . TYR A 1 53 ? -4.398 2.545 -3.255 1.00 0.00 53 TYR A O 15
ATOM 17579 N N . GLU A 1 54 ? -3.521 0.591 -3.950 1.00 0.00 54 GLU A N 15
ATOM 17580 C CA . GLU A 1 54 ? -4.359 0.515 -5.139 1.00 0.00 54 GLU A CA 15
ATOM 17581 C C . GLU A 1 54 ? -5.820 0.310 -4.751 1.00 0.00 54 GLU A C 15
ATOM 17582 O O . GLU A 1 54 ? -6.714 0.960 -5.294 1.00 0.00 54 GLU A O 15
ATOM 17594 N N . VAL A 1 55 ? -6.059 -0.577 -3.788 1.00 0.00 55 VAL A N 15
ATOM 17595 C CA . VAL A 1 55 ? -7.416 -0.851 -3.333 1.00 0.00 55 VAL A CA 15
ATOM 17596 C C . VAL A 1 55 ? -7.993 0.362 -2.600 1.00 0.00 55 VAL A C 15
ATOM 17597 O O . VAL A 1 55 ? -9.175 0.661 -2.723 1.00 0.00 55 VAL A O 15
ATOM 17610 N N . LEU A 1 56 ? -7.153 1.058 -1.836 1.00 0.00 56 LEU A N 15
ATOM 17611 C CA . LEU A 1 56 ? -7.586 2.241 -1.097 1.00 0.00 56 LEU A CA 15
ATOM 17612 C C . LEU A 1 56 ? -7.828 3.406 -2.055 1.00 0.00 56 LEU A C 15
ATOM 17613 O O . LEU A 1 56 ? -8.651 4.280 -1.791 1.00 0.00 56 LEU A O 15
ATOM 17629 N N . SER A 1 57 ? -7.151 3.381 -3.191 1.00 0.00 57 SER A N 15
ATOM 17630 C CA . SER A 1 57 ? -7.210 4.491 -4.127 1.00 0.00 57 SER A CA 15
ATOM 17631 C C . SER A 1 57 ? -8.526 4.462 -4.889 1.00 0.00 57 SER A C 15
ATOM 17632 O O . SER A 1 57 ? -8.956 5.477 -5.445 1.00 0.00 57 SER A O 15
ATOM 17640 N N . ASP A 1 58 ? -9.167 3.303 -4.904 1.00 0.00 58 ASP A N 15
ATOM 17641 C CA . ASP A 1 58 ? -10.475 3.183 -5.519 1.00 0.00 58 ASP A CA 15
ATOM 17642 C C . ASP A 1 58 ? -11.525 2.913 -4.454 1.00 0.00 58 ASP A C 15
ATOM 17643 O O . ASP A 1 58 ? -11.457 1.927 -3.722 1.00 0.00 58 ASP A O 15
ATOM 17652 N N . LYS A 1 59 ? -12.501 3.797 -4.389 1.00 0.00 59 LYS A N 15
ATOM 17653 C CA . LYS A 1 59 ? -13.522 3.762 -3.359 1.00 0.00 59 LYS A CA 15
ATOM 17654 C C . LYS A 1 59 ? -14.403 2.527 -3.472 1.00 0.00 59 LYS A C 15
ATOM 17655 O O . LYS A 1 59 ? -14.804 1.937 -2.469 1.00 0.00 59 LYS A O 15
ATOM 17674 N N . HIS A 1 60 ? -14.683 2.140 -4.698 1.00 0.00 60 HIS A N 15
ATOM 17675 C CA . HIS A 1 60 ? -15.527 0.987 -4.962 1.00 0.00 60 HIS A CA 15
ATOM 17676 C C . HIS A 1 60 ? -14.834 -0.312 -4.556 1.00 0.00 60 HIS A C 15
ATOM 17677 O O . HIS A 1 60 ? -15.471 -1.216 -4.022 1.00 0.00 60 HIS A O 15
ATOM 17692 N N . LYS A 1 61 ? -13.534 -0.413 -4.812 1.00 0.00 61 LYS A N 15
ATOM 17693 C CA . LYS A 1 61 ? -12.782 -1.593 -4.399 1.00 0.00 61 LYS A CA 15
ATOM 17694 C C . LYS A 1 61 ? -12.815 -1.766 -2.887 1.00 0.00 61 LYS A C 15
ATOM 17695 O O . LYS A 1 61 ? -12.878 -2.889 -2.397 1.00 0.00 61 LYS A O 15
ATOM 17714 N N . ARG A 1 62 ? -12.787 -0.661 -2.148 1.00 0.00 62 ARG A N 15
ATOM 17715 C CA . ARG A 1 62 ? -12.776 -0.732 -0.692 1.00 0.00 62 ARG A CA 15
ATOM 17716 C C . ARG A 1 62 ? -14.051 -1.357 -0.146 1.00 0.00 62 ARG A C 15
ATOM 17717 O O . ARG A 1 62 ? -13.994 -2.240 0.711 1.00 0.00 62 ARG A O 15
ATOM 17738 N N . GLU A 1 63 ? -15.200 -0.920 -0.651 1.00 0.00 63 GLU A N 15
ATOM 17739 C CA . GLU A 1 63 ? -16.470 -1.446 -0.173 1.00 0.00 63 GLU A CA 15
ATOM 17740 C C . GLU A 1 63 ? -16.590 -2.924 -0.531 1.00 0.00 63 GLU A C 15
ATOM 17741 O O . GLU A 1 63 ? -17.064 -3.730 0.270 1.00 0.00 63 GLU A O 15
ATOM 17753 N N . ILE A 1 64 ? -16.119 -3.275 -1.726 1.00 0.00 64 ILE A N 15
ATOM 17754 C CA . ILE A 1 64 ? -16.147 -4.652 -2.195 1.00 0.00 64 ILE A CA 15
ATOM 17755 C C . ILE A 1 64 ? -15.194 -5.518 -1.373 1.00 0.00 64 ILE A C 15
ATOM 17756 O O . ILE A 1 64 ? -15.548 -6.615 -0.942 1.00 0.00 64 ILE A O 15
ATOM 17772 N N . TYR A 1 65 ? -14.003 -4.994 -1.127 1.00 0.00 65 TYR A N 15
ATOM 17773 C CA . TYR A 1 65 ? -12.961 -5.725 -0.420 1.00 0.00 65 TYR A CA 15
ATOM 17774 C C . TYR A 1 65 ? -13.407 -6.099 0.989 1.00 0.00 65 TYR A C 15
ATOM 17775 O O . TYR A 1 65 ? -13.180 -7.217 1.443 1.00 0.00 65 TYR A O 15
ATOM 17793 N N . ASP A 1 66 ? -14.049 -5.167 1.676 1.00 0.00 66 ASP A N 15
ATOM 17794 C CA . ASP A 1 66 ? -14.487 -5.406 3.044 1.00 0.00 66 ASP A CA 15
ATOM 17795 C C . ASP A 1 66 ? -15.688 -6.351 3.113 1.00 0.00 66 ASP A C 15
ATOM 17796 O O . ASP A 1 66 ? -15.730 -7.235 3.969 1.00 0.00 66 ASP A O 15
ATOM 17805 N N . ARG A 1 67 ? -16.660 -6.179 2.217 1.00 0.00 67 ARG A N 15
ATOM 17806 C CA . ARG A 1 67 ? -17.879 -6.992 2.256 1.00 0.00 67 ARG A CA 15
ATOM 17807 C C . ARG A 1 67 ? -17.607 -8.430 1.810 1.00 0.00 67 ARG A C 15
ATOM 17808 O O . ARG A 1 67 ? -18.247 -9.366 2.283 1.00 0.00 67 ARG A O 15
ATOM 17829 N N . TYR A 1 68 ? -16.643 -8.595 0.916 1.00 0.00 68 TYR A N 15
ATOM 17830 C CA . TYR A 1 68 ? -16.353 -9.894 0.311 1.00 0.00 68 TYR A CA 15
ATOM 17831 C C . TYR A 1 68 ? -15.091 -10.512 0.920 1.00 0.00 68 TYR A C 15
ATOM 17832 O O . TYR A 1 68 ? -14.757 -11.669 0.667 1.00 0.00 68 TYR A O 15
ATOM 17850 N N . GLY A 1 69 ? -14.428 -9.737 1.765 1.00 0.00 69 GLY A N 15
ATOM 17851 C CA . GLY A 1 69 ? -13.195 -10.175 2.393 1.00 0.00 69 GLY A CA 15
ATOM 17852 C C . GLY A 1 69 ? -13.373 -11.355 3.317 1.00 0.00 69 GLY A C 15
ATOM 17853 O O . GLY A 1 69 ? -12.620 -12.326 3.256 1.00 0.00 69 GLY A O 15
ATOM 17857 N N . ARG A 1 70 ? -14.356 -11.246 4.190 1.00 0.00 70 ARG A N 15
ATOM 17858 C CA . ARG A 1 70 ? -14.610 -12.262 5.212 1.00 0.00 70 ARG A CA 15
ATOM 17859 C C . ARG A 1 70 ? -14.877 -13.645 4.615 1.00 0.00 70 ARG A C 15
ATOM 17860 O O . ARG A 1 70 ? -14.328 -14.640 5.092 1.00 0.00 70 ARG A O 15
ATOM 17881 N N . GLU A 1 71 ? -15.722 -13.714 3.594 1.00 0.00 71 GLU A N 15
ATOM 17882 C CA . GLU A 1 71 ? -16.044 -14.992 2.969 1.00 0.00 71 GLU A CA 15
ATOM 17883 C C . GLU A 1 71 ? -14.938 -15.409 2.004 1.00 0.00 71 GLU A C 15
ATOM 17884 O O . GLU A 1 71 ? -14.979 -14.979 0.832 1.00 0.00 71 GLU A O 15
#

Secondary structure (DSSP, 8-state):
---HHHHSSS-TTS-HHHHHHHHHHHHHHTSTTT--S--HHHHHHHHHHHHHHHHHHSHHHHHHHHHHHH-

Sequence (71 aa):
MASYYEILDVPRSASADDIKKAYRRKALQWHPDKNPDNKEFAEKKFKEVAEAYEVLSDKHKREIYDRYGREMASYYEILDVPRSASADDIKKAYRRKALQWHPDKNPDNKEFAEKKFKEVAEAYEVLSDKHKREIYDRYGREMASYYEILDVPRSASADDIKKAYRRKALQWHPDKNPDNKEFAEKKFKEVAEAYEVLSDKHKREIYDRYGREMASYYEILDVPRSASADDIKKAYRRKALQWHPDKNPDNKEFAEKKFKEVAEAYEVLSDKHKREIYDRYGREMASYYEILDVPRSASADDIKKAYRRKALQWHPDKNPDNKEFAEKKFKEVAEAYEVLSDKHKREIYDRYGREMASYYEILDVPRSASADDIKKAYRRKALQWHPDKNPDNKEFAEKKFKEVAEAYEVLSDKHKREIYDRYGREMASYYEILDVPRSASADDIKKAYRRKALQWHPDKNPDNKEFAEKKFKEVAEAYEVLSDKHKREIYDRYGREMASYYEILDVPRSASADDIKKAYRRKALQWHPDKNPDNKEFAEKKFKEVAEAYEVLSDKHKREIYDRYGREMASYYEILDVPRSASADDIKKAYRRKALQWHPDKNPDNKEFAEKKFKEVAEAYEVLSDKHKREIYDRYGREMASYYEILDVPRSASADDIKKAYRRKALQWHPDKNPDNKEFAEKKFKEVAEAYEVLSDKHKREIYDRYGREMASYYEILDVPRSASADDIKKAYRRKALQWHPDKNPDNKEFAEKKFKEVAEAYEVLSDKHKREIYDRYGREMASYYEILDVPRSASADDIKKAYRRKALQWHPDKNPDNKEFAEKKFKEVAEAYEVLSDKHKREIYDRYGREMASYYEILDVPRSASADDIKKAYRRKALQWHPDKNPDNKEFAEKKFKEVAEAYEVLSDKHKREIYDRYGREMASYYEILDVPRSASADDIKKAYRRKALQWHPDKNPDNKEFAEKKFKEVAEAYEVLSDKHKREIYDRYGREMASYYEILDVPRSASADDIKKAYRRKALQWHPDKNPDNKEFAEKKFKEVAEAYEVLSDKHKREIYDRYGRE

Foldseek 3Di:
DPCLCVQFPDDPVDALVVLVVSLVVVLVCLPVVNHDPDNVVSVVSNVSNVVSSVCVSDPVSVVVCVVVVVD

Organism: Homo sapiens (NCBI:txid9606)

Radius of gyration: 12.95 Å; Cα contacts (8 Å, |Δi|>4): 65; chains: 1; bounding box: 38×27×16 Å